Protein AF-0000000074030254 (afdb_homodimer)

Radius of gyration: 31.2 Å; Cα contacts (8 Å, |Δi|>4): 3007; chains: 2; bounding box: 67×91×75 Å

Secondary structure (DSSP, 8-state):
-----BS-HHHHHHHHT--S--HHHHHHHT-S--HHHHHT-EE-SSTT--EE--SSS-B-TT--BHHHHHHHHHHHHHHHHHHHHHHHHHHHHHHHHHHHHTT---S-HHHHHHHHHHTT---S-HHHHHHHHHHHHHHHHTS-TTS--HHHHHHS-HHHHHHHHHTT---SSHHHHHHHHHHHTSTTS---HHHHHHHHHHHHHHIIIIIIIIHHHHHHHHH-----EEEEESGGG--TTSEEEEEESS-GGGGHHHHHHTTSHHHHHHHHHHT-S-EEEEEEHHHHHHHHHTGGG-TTTEEEEEE-TTTHHHHHHTS---EEEE-SS---TTHHHHHHHTT-EEEESSGGG--TTSEE----GGGHHHHHHHHHHHHHHHHHHHTTTS-----TTSSEEEEEE---HHHHHHHTTSSSHHHHHHHHHTSS-EEEEEEE---SSSSSBTHHHHHHHHHHHHTTEEEEEEEHHHHHHHHTTTTSGGGGGGS-HHHHHHHHHHT--SEEE--SGGGHHHHHHHHHHHHHHHTS-GGGSSEEEE-TT--SHHHHHHHHHHHHTT-EEEESS--S-TT-HHHHHIIIIIHHHHTS-EEEE--SHHHHHHHHHHHHHHHHHHTT--/-----BS-HHHHHHHHT-SS--HHHHHHHT-S--HHHHHT-EE-SSTT--EE--SSS-B-TT--BHHHHHHHHHHHHHHHHHHHHHHHHHHHHHHHHHHHHTT---S-HHHHHHHHHHTT---S-HHHHHHHHHHHHHHHHTS-TTS--HHHHHHS-HHHHHHHHHTT---SSHHHHHHHHHHHTSTTS---HHHHHHHHHHHHHHIIIIIIIIHHHHHHHHH-----EEEEESGGG--TTSEEEEEESS-GGGGHHHHHHTTSHHHHHHHHHTT-S-EEEEEEHHHHHHHHHTGGG-TTTEEEEEE-TTTHHHHHHTS---EEEE-SS---TTHHHHHHHTT-EEEESSGGG--TTSEE----GGGHHHHHHHHHHHHHHHHHHHTTTS-----TTSSEEEEEE---HHHHHHHTTSSSHHHHHHHHHTSS-EEEEEEE---SSSSSBTHHHHHHHHHHHHTTEEEEEEEHHHHHHHHTTTTSGGGGGGS-HHHHHHHHHHT--SEEE--SGGGHHHHHHHHHHHHHHHTS-GGGSSEEEE-TT--SHHHHHHHHHHHHTT-EEEESS--S-TT-HHHHHIIIIIHHHHTS-EEEE--SHHHHHHHHHHHHHHHHHHTT--

Solvent-accessible surface area (backbone atoms only — not comparable to full-atom values): 57915 Å² total; per-residue (Å²): 125,69,63,51,51,42,58,44,56,67,59,38,54,52,54,61,72,48,91,72,82,44,47,48,35,32,42,66,63,40,63,76,56,49,66,46,54,48,20,18,26,52,43,73,58,36,57,67,39,25,29,63,54,39,92,89,20,55,40,34,46,54,35,42,34,33,42,28,42,15,28,32,53,44,31,46,38,24,31,34,11,24,38,44,31,43,52,49,26,52,53,49,29,52,46,41,24,49,34,19,74,68,63,49,79,66,60,16,57,67,55,46,49,53,48,22,56,64,70,68,53,87,65,85,49,69,38,57,38,36,29,51,48,19,48,54,53,52,53,34,38,57,27,52,46,88,42,64,36,66,62,54,72,62,69,46,56,65,69,58,47,54,51,33,56,76,68,68,34,67,47,20,0,48,56,36,49,38,48,46,42,40,32,18,50,35,60,33,17,37,40,27,36,65,64,36,51,45,50,33,32,17,43,2,49,44,23,39,56,42,23,12,31,42,34,51,50,55,42,20,20,58,65,30,61,49,45,69,42,71,39,44,28,16,50,37,37,66,54,78,58,32,45,25,34,33,38,30,10,70,56,61,77,81,46,49,61,39,58,57,54,47,66,36,69,69,40,33,50,53,25,43,73,69,72,23,72,20,48,30,38,37,16,21,25,32,28,10,30,46,49,48,18,27,29,81,76,37,63,85,30,50,44,29,34,44,32,26,56,79,38,49,48,58,55,52,67,18,45,49,48,19,22,39,42,33,50,28,42,53,43,41,49,42,37,54,66,53,29,59,75,59,56,30,54,37,38,17,34,28,77,44,24,31,39,68,82,33,47,76,51,77,70,46,74,93,44,39,66,61,51,33,52,50,52,50,50,51,28,52,52,27,38,68,66,29,62,86,74,46,72,73,58,70,54,69,82,37,47,41,66,58,29,48,34,5,38,40,52,64,44,47,26,48,73,50,68,67,36,64,59,60,61,52,50,34,35,53,72,52,37,25,55,30,43,34,38,46,30,29,37,53,30,60,66,54,82,9,37,39,29,43,48,48,51,25,50,49,49,34,22,38,64,14,23,40,32,40,20,15,8,32,32,30,43,49,37,40,47,66,40,40,18,15,45,76,33,18,77,58,30,16,73,49,31,21,53,54,16,60,75,68,64,34,30,47,32,41,33,41,23,13,54,47,31,48,22,38,54,50,50,41,47,49,53,52,19,55,74,68,72,53,53,57,57,55,44,31,52,40,37,29,30,41,28,41,27,39,26,46,48,46,14,52,48,26,23,42,31,54,58,4,30,41,35,34,24,38,61,79,82,27,36,73,50,10,65,63,57,41,42,40,44,48,65,49,28,41,78,75,48,41,7,28,47,40,82,43,76,42,42,66,62,40,33,50,54,51,49,51,51,21,52,51,24,32,41,74,71,66,56,96,126,69,63,52,52,41,59,43,56,67,58,39,54,52,54,61,70,47,91,70,83,42,45,49,34,32,43,66,62,42,63,75,57,50,65,47,54,49,20,18,25,50,43,74,56,36,58,65,39,24,28,64,53,38,93,89,21,54,40,32,47,53,37,41,34,34,43,27,41,14,28,33,54,44,31,46,38,22,30,35,11,24,39,44,30,42,52,49,26,52,53,49,30,52,46,41,25,48,35,19,75,68,62,49,79,67,60,17,58,67,56,47,51,52,49,22,57,63,70,69,51,89,65,85,49,69,38,58,38,36,30,51,49,19,48,52,53,52,54,35,37,58,28,52,47,88,42,63,35,65,62,53,72,63,70,46,57,65,68,57,47,53,50,33,55,74,66,67,34,67,46,19,0,50,57,36,48,37,48,45,44,40,33,18,50,36,60,32,17,38,40,28,38,65,64,36,50,46,50,31,31,18,44,2,50,44,23,39,56,43,22,11,32,44,32,50,51,53,42,19,20,58,65,29,61,48,44,70,42,71,39,45,29,17,51,38,38,66,56,76,58,32,45,24,34,33,38,32,11,69,56,60,76,78,48,49,61,39,58,56,55,48,67,36,69,69,40,34,50,53,25,42,75,70,71,22,73,19,49,29,38,37,16,22,26,32,28,9,29,46,48,47,19,28,29,83,79,38,63,85,30,49,44,31,34,42,32,25,57,80,37,49,47,58,55,52,68,18,45,49,47,20,23,38,42,32,52,28,43,52,43,41,50,43,38,53,65,52,29,58,75,59,56,30,52,39,39,16,32,30,79,45,24,32,40,68,81,33,48,77,50,78,70,46,76,92,45,37,67,62,51,34,52,50,51,51,51,50,29,52,52,28,40,67,68,29,62,86,76,46,70,72,59,67,54,69,82,38,46,41,65,56,28,46,34,5,38,40,52,62,43,47,26,48,74,51,70,69,37,64,58,60,61,51,48,34,35,54,72,53,38,25,55,31,42,33,38,46,29,31,37,52,31,60,68,54,80,8,35,39,28,42,47,48,50,25,50,48,49,32,23,39,64,15,24,39,33,40,22,14,8,29,32,31,45,49,37,40,45,64,40,43,18,16,44,76,32,18,77,57,31,15,74,49,30,22,53,53,16,62,74,70,65,34,29,46,32,41,33,40,21,14,54,47,29,48,23,40,53,50,50,42,49,48,51,53,18,55,75,68,72,53,54,56,57,56,44,31,52,39,37,30,29,43,29,42,26,39,26,46,46,47,12,52,47,25,22,43,31,55,58,5,30,41,35,34,24,38,61,80,83,27,37,73,51,9,67,64,57,41,43,38,44,47,66,48,28,40,79,74,47,42,6,28,46,39,83,42,76,43,42,66,61,40,34,50,55,51,48,52,51,21,52,53,24,32,40,74,72,65,56,96

Structure (mmCIF, N/CA/C/O backbone):
data_AF-0000000074030254-model_v1
#
loop_
_entity.id
_entity.type
_entity.pdbx_description
1 polymer 'Carbon monoxide dehydrogenase'
#
loop_
_atom_site.group_PDB
_atom_site.id
_atom_site.type_symbol
_atom_site.label_atom_id
_atom_site.label_alt_id
_atom_site.label_comp_id
_atom_site.label_asym_id
_atom_site.label_entity_id
_atom_site.label_seq_id
_atom_site.pdbx_PDB_ins_code
_atom_site.Cartn_x
_atom_site.Cartn_y
_atom_site.Cartn_z
_atom_site.occupancy
_atom_site.B_iso_or_equiv
_atom_site.auth_seq_id
_atom_site.auth_comp_id
_atom_site.auth_asym_id
_atom_site.auth_atom_id
_atom_site.pdbx_PDB_model_num
ATOM 1 N N . MET A 1 1 ? -7.43 9.273 36.906 1 82.69 1 MET A N 1
ATOM 2 C CA . MET A 1 1 ? -6.84 8.57 35.781 1 82.69 1 MET A CA 1
ATOM 3 C C . MET A 1 1 ? -5.473 9.156 35.438 1 82.69 1 MET A C 1
ATOM 5 O O . MET A 1 1 ? -5.242 10.352 35.594 1 82.69 1 MET A O 1
ATOM 9 N N . TYR A 1 2 ? -4.465 8.359 35.125 1 93.12 2 TYR A N 1
ATOM 10 C CA . TYR A 1 2 ? -3.166 8.82 34.625 1 93.12 2 TYR A CA 1
ATOM 11 C C . TYR A 1 2 ? -3.33 9.812 33.5 1 93.12 2 TYR A C 1
ATOM 13 O O . TYR A 1 2 ? -4.219 9.656 32.656 1 93.12 2 TYR A O 1
ATOM 21 N N . VAL A 1 3 ? -2.586 10.906 33.562 1 96.62 3 VAL A N 1
ATOM 22 C CA . VAL A 1 3 ? -2.547 11.859 32.438 1 96.62 3 VAL A CA 1
ATOM 23 C C . VAL A 1 3 ? -1.103 12.086 32 1 96.62 3 VAL A C 1
ATOM 25 O O . VAL A 1 3 ? -0.25 12.445 32.812 1 96.62 3 VAL A O 1
ATOM 28 N N . CYS A 1 4 ? -0.883 11.875 30.75 1 96.12 4 CYS A N 1
ATOM 29 C CA . CYS A 1 4 ? 0.437 12.07 30.156 1 96.12 4 CYS A CA 1
ATOM 30 C C . CYS A 1 4 ? 0.904 13.508 30.328 1 96.12 4 CYS A C 1
ATOM 32 O O . CYS A 1 4 ? 0.095 14.438 30.281 1 96.12 4 CYS A O 1
ATOM 34 N N . LYS A 1 5 ? 2.258 13.641 30.5 1 97.44 5 LYS A N 1
ATOM 35 C CA . LYS A 1 5 ? 2.822 14.984 30.609 1 97.44 5 LYS A CA 1
ATOM 36 C C . LYS A 1 5 ? 2.584 15.781 29.328 1 97.44 5 LYS A C 1
ATOM 38 O O . LYS A 1 5 ? 2.631 15.227 28.219 1 97.44 5 LYS A O 1
ATOM 43 N N . SER A 1 6 ? 2.297 17.047 29.484 1 98 6 SER A N 1
ATOM 44 C CA . SER A 1 6 ? 2.146 17.953 28.359 1 98 6 SER A CA 1
ATOM 45 C C . SER A 1 6 ? 2.994 19.219 28.547 1 98 6 SER A C 1
ATOM 47 O O . SER A 1 6 ? 3.215 19.656 29.672 1 98 6 SER A O 1
ATOM 49 N N . ALA A 1 7 ? 3.547 19.766 27.438 1 97.81 7 ALA A N 1
ATOM 50 C CA . ALA A 1 7 ? 4.211 21.062 27.5 1 97.81 7 ALA A CA 1
ATOM 51 C C . ALA A 1 7 ? 3.225 22.156 27.875 1 97.81 7 ALA A C 1
ATOM 53 O O . ALA A 1 7 ? 3.607 23.172 28.469 1 97.81 7 ALA A O 1
ATOM 54 N N . ASP A 1 8 ? 1.99 22 27.453 1 97.75 8 ASP A N 1
ATOM 55 C CA . ASP A 1 8 ? 0.891 22.906 27.812 1 97.75 8 ASP A CA 1
ATOM 56 C C . ASP A 1 8 ? 0.303 22.531 29.172 1 97.75 8 ASP A C 1
ATOM 58 O O . ASP A 1 8 ? -0.642 21.75 29.25 1 97.75 8 ASP A O 1
ATOM 62 N N . LYS A 1 9 ? 0.779 23.188 30.219 1 97.5 9 LYS A N 1
ATOM 63 C CA . LYS A 1 9 ? 0.456 22.797 31.578 1 97.5 9 LYS A CA 1
ATOM 64 C C . LYS A 1 9 ? -1.008 23.094 31.906 1 97.5 9 LYS A C 1
ATOM 66 O O . LYS A 1 9 ? -1.633 22.359 32.688 1 97.5 9 LYS A O 1
ATOM 71 N N . ARG A 1 10 ? -1.557 24.141 31.359 1 97.19 10 ARG A N 1
ATOM 72 C CA . ARG A 1 10 ? -2.969 24.438 31.578 1 97.19 10 ARG A CA 1
ATOM 73 C C . ARG A 1 10 ? -3.859 23.375 30.953 1 97.19 10 ARG A C 1
ATOM 75 O O . ARG A 1 10 ? -4.875 22.984 31.531 1 97.19 10 ARG A O 1
ATOM 82 N N . LEU A 1 11 ? -3.52 22.938 29.766 1 97.31 11 LEU A N 1
ATOM 83 C CA . LEU A 1 11 ? -4.227 21.844 29.109 1 97.31 11 LEU A CA 1
ATOM 84 C C . LEU A 1 11 ? -4.125 20.562 29.938 1 97.31 11 LEU A C 1
ATOM 86 O O . LEU A 1 11 ? -5.113 19.859 30.125 1 97.31 11 LEU A O 1
ATOM 90 N N . GLU A 1 12 ? -2.893 20.281 30.391 1 97.69 12 GLU A N 1
ATOM 91 C CA . GLU A 1 12 ? -2.641 19.094 31.203 1 97.69 12 GLU A CA 1
ATOM 92 C C . GLU A 1 12 ? -3.561 19.062 32.406 1 97.69 12 GLU A C 1
ATOM 94 O O . GLU A 1 12 ? -4.199 18.031 32.688 1 97.69 12 GLU A O 1
ATOM 99 N N . SER A 1 13 ? -3.662 20.203 33.125 1 97.56 13 SER A N 1
ATOM 100 C CA . SER A 1 13 ? -4.496 20.281 34.344 1 97.56 13 SER A CA 1
ATOM 101 C C . SER A 1 13 ? -5.977 20.156 34 1 97.56 13 SER A C 1
ATOM 103 O O . SER A 1 13 ? -6.75 19.562 34.75 1 97.56 13 SER A O 1
ATOM 105 N N . TYR A 1 14 ? -6.336 20.75 32.906 1 97.44 14 TYR A N 1
ATOM 106 C CA . TYR A 1 14 ? -7.723 20.672 32.469 1 97.44 14 TYR A CA 1
ATOM 107 C C . TYR A 1 14 ? -8.125 19.234 32.188 1 97.44 14 TYR A C 1
ATOM 109 O O . TYR A 1 14 ? -9.18 18.766 32.625 1 97.44 14 TYR A O 1
ATOM 117 N N . ILE A 1 15 ? -7.309 18.5 31.469 1 97.25 15 ILE A N 1
ATOM 118 C CA . ILE A 1 15 ? -7.586 17.109 31.125 1 97.25 15 ILE A CA 1
ATOM 119 C C . ILE A 1 15 ? -7.648 16.266 32.406 1 97.25 15 ILE A C 1
ATOM 121 O O . ILE A 1 15 ? -8.5 15.391 32.531 1 97.25 15 ILE A O 1
ATOM 125 N N . ALA A 1 16 ? -6.715 16.547 33.312 1 96.81 16 ALA A N 1
ATOM 126 C CA . ALA A 1 16 ? -6.652 15.805 34.562 1 96.81 16 ALA A CA 1
ATOM 127 C C . ALA A 1 16 ? -7.938 15.969 35.375 1 96.81 16 ALA A C 1
ATOM 129 O O . ALA A 1 16 ? -8.312 15.086 36.125 1 96.81 16 ALA A O 1
ATOM 130 N N . GLY A 1 17 ? -8.609 17.078 35.156 1 95.75 17 GLY A N 1
ATOM 131 C CA . GLY A 1 17 ? -9.828 17.359 35.906 1 95.75 17 GLY A CA 1
ATOM 132 C C . GLY A 1 17 ? -11.07 16.781 35.25 1 95.75 17 GLY A C 1
ATOM 133 O O . GLY A 1 17 ? -12.164 16.844 35.812 1 95.75 17 GLY A O 1
ATOM 134 N N . LYS A 1 18 ? -10.969 16.234 34.125 1 94.12 18 LYS A N 1
ATOM 135 C CA . LYS A 1 18 ? -12.102 15.695 33.375 1 94.12 18 LYS A CA 1
ATOM 136 C C . LYS A 1 18 ? -12.258 14.195 33.625 1 94.12 18 LYS A C 1
ATOM 138 O O . LYS A 1 18 ? -11.289 13.523 34 1 94.12 18 LYS A O 1
ATOM 143 N N . GLU A 1 19 ? -13.422 13.656 33.438 1 91.56 19 GLU A N 1
ATOM 144 C CA . GLU A 1 19 ? -13.711 12.234 33.625 1 91.56 19 GLU A CA 1
ATOM 145 C C . GLU A 1 19 ? -13.656 11.492 32.281 1 91.56 19 GLU A C 1
ATOM 147 O O . GLU A 1 19 ? -13.695 10.258 32.25 1 91.56 19 GLU A O 1
ATOM 152 N N . VAL A 1 20 ? -13.438 12.195 31.219 1 94.62 20 VAL A N 1
ATOM 153 C CA . VAL A 1 20 ? -13.414 11.625 29.875 1 94.62 20 VAL A CA 1
ATOM 154 C C . VAL A 1 20 ? -12.039 11.031 29.578 1 94.62 20 VAL A C 1
ATOM 156 O O . VAL A 1 20 ? -11.016 11.656 29.859 1 94.62 20 VAL A O 1
ATOM 159 N N . GLU A 1 21 ? -11.984 9.773 29.094 1 95.88 21 GLU A N 1
ATOM 160 C CA . GLU A 1 21 ? -10.727 9.148 28.688 1 95.88 21 GLU A CA 1
ATOM 161 C C . GLU A 1 21 ? -10.234 9.688 27.344 1 95.88 21 GLU A C 1
ATOM 163 O O . GLU A 1 21 ? -10.992 9.711 26.375 1 95.88 21 GLU A O 1
ATOM 168 N N . THR A 1 22 ? -9.078 10.141 27.312 1 97 22 THR A N 1
ATOM 169 C CA . THR A 1 22 ? -8.438 10.633 26.094 1 97 22 THR A CA 1
ATOM 170 C C . THR A 1 22 ? -7.137 9.883 25.828 1 97 22 THR A C 1
ATOM 172 O O . THR A 1 22 ? -6.781 8.961 26.562 1 97 22 THR A O 1
ATOM 175 N N . SER A 1 23 ? -6.445 10.227 24.734 1 97.19 23 SER A N 1
ATOM 176 C CA . SER A 1 23 ? -5.148 9.641 24.406 1 97.19 23 SER A CA 1
ATOM 177 C C . SER A 1 23 ? -4.148 9.852 25.531 1 97.19 23 SER A C 1
ATOM 179 O O . SER A 1 23 ? -3.268 9.016 25.75 1 97.19 23 SER A O 1
ATOM 181 N N . PHE A 1 24 ? -4.352 10.922 26.281 1 97.75 24 PHE A N 1
ATOM 182 C CA . PHE A 1 24 ? -3.465 11.25 27.391 1 97.75 24 PHE A CA 1
ATOM 183 C C . PHE A 1 24 ? -3.562 10.203 28.5 1 97.75 24 PHE A C 1
ATOM 185 O O . PHE A 1 24 ? -2.65 10.07 29.312 1 97.75 24 PHE A O 1
ATOM 192 N N . ASN A 1 25 ? -4.629 9.516 28.547 1 97.19 25 ASN A N 1
ATOM 193 C CA . ASN A 1 25 ? -4.836 8.438 29.5 1 97.19 25 ASN A CA 1
ATOM 194 C C . ASN A 1 25 ? -4.426 7.086 28.922 1 97.19 25 ASN A C 1
ATOM 196 O O . ASN A 1 25 ? -3.74 6.305 29.578 1 97.19 25 ASN A O 1
ATOM 200 N N . ARG A 1 26 ? -4.801 6.879 27.672 1 96.75 26 ARG A N 1
ATOM 201 C CA . ARG A 1 26 ? -4.648 5.574 27.031 1 96.75 26 ARG A CA 1
ATOM 202 C C . ARG A 1 26 ? -3.176 5.234 26.828 1 96.75 26 ARG A C 1
ATOM 204 O O . ARG A 1 26 ? -2.805 4.062 26.766 1 96.75 26 ARG A O 1
ATOM 211 N N . VAL A 1 27 ? -2.328 6.27 26.719 1 97.31 27 VAL A N 1
ATOM 212 C CA . VAL A 1 27 ? -0.914 6.047 26.453 1 97.31 27 VAL A CA 1
ATOM 213 C C . VAL A 1 27 ? -0.296 5.203 27.562 1 97.31 27 VAL A C 1
ATOM 215 O O . VAL A 1 27 ? 0.585 4.379 27.312 1 97.31 27 VAL A O 1
ATOM 218 N N . ASP A 1 28 ? -0.801 5.316 28.766 1 96.31 28 ASP A N 1
ATOM 219 C CA . ASP A 1 28 ? -0.282 4.543 29.891 1 96.31 28 ASP A CA 1
ATOM 220 C C . ASP A 1 28 ? -0.665 3.072 29.766 1 96.31 28 ASP A C 1
ATOM 222 O O . ASP A 1 28 ? 0.104 2.191 30.156 1 96.31 28 ASP A O 1
ATOM 226 N N . HIS A 1 29 ? -1.818 2.846 29.234 1 95.19 29 HIS A N 1
ATOM 227 C CA . HIS A 1 29 ? -2.277 1.475 29.047 1 95.19 29 HIS A CA 1
ATOM 228 C C . HIS A 1 29 ? -1.462 0.765 27.969 1 95.19 29 HIS A C 1
ATOM 230 O O . HIS A 1 29 ? -1.452 -0.466 27.906 1 95.19 29 HIS A O 1
ATOM 236 N N . GLN A 1 30 ? -0.778 1.554 27.156 1 95.94 30 GLN A N 1
ATOM 237 C CA . GLN A 1 30 ? 0.024 1.008 26.062 1 95.94 30 GLN A CA 1
ATOM 238 C C . GLN A 1 30 ? 1.513 1.236 26.312 1 95.94 30 GLN A C 1
ATOM 240 O O . GLN A 1 30 ? 2.295 1.34 25.359 1 95.94 30 GLN A O 1
ATOM 245 N N . LYS A 1 31 ? 1.909 1.312 27.516 1 93.69 31 LYS A N 1
ATOM 246 C CA . LYS A 1 31 ? 3.289 1.642 27.859 1 93.69 31 LYS A CA 1
ATOM 247 C C . LYS A 1 31 ? 4.227 0.479 27.547 1 93.69 31 LYS A C 1
ATOM 249 O O . LYS A 1 31 ? 5.414 0.685 27.281 1 93.69 31 LYS A O 1
ATOM 254 N N . ILE A 1 32 ? 3.717 -0.766 27.594 1 92.12 32 ILE A N 1
ATOM 255 C CA . ILE A 1 32 ? 4.531 -1.93 27.266 1 92.12 32 ILE A CA 1
ATOM 256 C C . ILE A 1 32 ? 4.551 -2.137 25.75 1 92.12 32 ILE A C 1
ATOM 258 O O . ILE A 1 32 ? 3.529 -2.488 25.156 1 92.12 32 ILE A O 1
ATOM 262 N N . LYS A 1 33 ? 5.719 -1.877 25.203 1 92.38 33 LYS A N 1
ATOM 263 C CA . LYS A 1 33 ? 5.848 -1.949 23.75 1 92.38 33 LYS A CA 1
ATOM 264 C C . LYS A 1 33 ? 6.551 -3.234 23.328 1 92.38 33 LYS A C 1
ATOM 266 O O . LYS A 1 33 ? 7.434 -3.729 24.031 1 92.38 33 LYS A O 1
ATOM 271 N N . CYS A 1 34 ? 6.133 -3.723 22.203 1 91 34 CYS A N 1
ATOM 272 C CA . CYS A 1 34 ? 6.812 -4.863 21.594 1 91 34 CYS A CA 1
ATOM 273 C C . CYS A 1 34 ? 8.203 -4.473 21.109 1 91 34 CYS A C 1
ATOM 275 O O . CYS A 1 34 ? 8.336 -3.598 20.25 1 91 34 CYS A O 1
ATOM 277 N N . GLY A 1 35 ? 9.188 -5.168 21.562 1 92.38 35 GLY A N 1
ATOM 278 C CA . GLY A 1 35 ? 10.547 -4.844 21.172 1 92.38 35 GLY A CA 1
ATOM 279 C C . GLY A 1 35 ? 10.82 -5.086 19.703 1 92.38 35 GLY A C 1
ATOM 280 O O . GLY A 1 35 ? 11.539 -4.309 19.062 1 92.38 35 GLY A O 1
ATOM 281 N N . PHE A 1 36 ? 10.289 -6.172 19.078 1 93.75 36 PHE A N 1
ATOM 282 C CA . PHE A 1 36 ? 10.484 -6.484 17.672 1 93.75 36 PHE A CA 1
ATOM 283 C C . PHE A 1 36 ? 9.836 -5.43 16.781 1 93.75 36 PHE A C 1
ATOM 285 O O . PHE A 1 36 ? 10.398 -5.039 15.766 1 93.75 36 PHE A O 1
ATOM 292 N N . GLY A 1 37 ? 8.633 -5.031 17.266 1 94.06 37 GLY A N 1
ATOM 293 C CA . GLY A 1 37 ? 7.969 -3.959 16.547 1 94.06 37 GLY A CA 1
ATOM 294 C C . GLY A 1 37 ? 8.727 -2.648 16.578 1 94.06 37 GLY A C 1
ATOM 295 O O . GLY A 1 37 ? 8.82 -1.939 15.578 1 94.06 37 GLY A O 1
ATOM 296 N N . GLN A 1 38 ? 9.297 -2.33 17.719 1 95.56 38 GLN A N 1
ATOM 297 C CA . GLN A 1 38 ? 10.047 -1.091 17.906 1 95.56 38 GLN A CA 1
ATOM 298 C C . GLN A 1 38 ? 11.297 -1.078 17.031 1 95.56 38 GLN A C 1
ATOM 300 O O . GLN A 1 38 ? 11.695 -0.029 16.516 1 95.56 38 GLN A O 1
ATOM 305 N N . GLN A 1 39 ? 11.812 -2.293 16.844 1 96.5 39 GLN A N 1
ATOM 306 C CA . GLN A 1 39 ? 13.047 -2.408 16.078 1 96.5 39 GLN A CA 1
ATOM 307 C C . GLN A 1 39 ? 12.75 -2.6 14.594 1 96.5 39 GLN A C 1
ATOM 309 O O . GLN A 1 39 ? 13.648 -2.492 13.758 1 96.5 39 GLN A O 1
ATOM 314 N N . GLY A 1 40 ? 11.562 -2.902 14.227 1 95.81 40 GLY A N 1
ATOM 315 C CA . GLY A 1 40 ? 11.156 -3.068 12.836 1 95.81 40 GLY A CA 1
ATOM 316 C C . GLY A 1 40 ? 11.516 -4.43 12.273 1 95.81 40 GLY A C 1
ATOM 317 O O . GLY A 1 40 ? 11.523 -4.617 11.055 1 95.81 40 GLY A O 1
ATOM 318 N N . VAL A 1 41 ? 11.742 -5.477 13.102 1 96.44 41 VAL A N 1
ATOM 319 C CA . VAL A 1 41 ? 12.281 -6.742 12.602 1 96.44 41 VAL A CA 1
ATOM 320 C C . VAL A 1 41 ? 11.195 -7.816 12.656 1 96.44 41 VAL A C 1
ATOM 322 O O . VAL A 1 41 ? 11.492 -9.008 12.578 1 96.44 41 VAL A O 1
ATOM 325 N N . CYS A 1 42 ? 9.969 -7.477 12.836 1 94.75 42 CYS A N 1
ATOM 326 C CA . CYS A 1 42 ? 8.867 -8.43 12.781 1 94.75 42 CYS A CA 1
ATOM 327 C C . CYS A 1 42 ? 8.195 -8.414 11.414 1 94.75 42 CYS A C 1
ATOM 329 O O . CYS A 1 42 ? 8.078 -7.363 10.789 1 94.75 42 CYS A O 1
ATOM 331 N N . CYS A 1 43 ? 7.773 -9.562 10.938 1 95.75 43 CYS A N 1
ATOM 332 C CA . CYS A 1 43 ? 7.191 -9.703 9.602 1 95.75 43 CYS A CA 1
ATOM 333 C C . CYS A 1 43 ? 5.93 -10.555 9.648 1 95.75 43 CYS A C 1
ATOM 335 O O . CYS A 1 43 ? 5.965 -11.695 10.117 1 95.75 43 CYS A O 1
ATOM 337 N N . ARG A 1 44 ? 4.812 -10.008 9.203 1 94.44 44 ARG A N 1
ATOM 338 C CA . ARG A 1 44 ? 3.541 -10.719 9.156 1 94.44 44 ARG A CA 1
ATOM 339 C C . ARG A 1 44 ? 2.961 -10.719 7.746 1 94.44 44 ARG A C 1
ATOM 341 O O . ARG A 1 44 ? 1.763 -10.5 7.562 1 94.44 44 ARG A O 1
ATOM 348 N N . LEU A 1 45 ? 3.809 -10.891 6.785 1 95.44 45 LEU A N 1
ATOM 349 C CA . LEU A 1 45 ? 3.379 -10.711 5.402 1 95.44 45 LEU A CA 1
ATOM 350 C C . LEU A 1 45 ? 2.836 -12.016 4.828 1 95.44 45 LEU A C 1
ATOM 352 O O . LEU A 1 45 ? 2.186 -12.016 3.779 1 95.44 45 LEU A O 1
ATOM 356 N N . CYS A 1 46 ? 3.082 -13.109 5.555 1 96.44 46 CYS A N 1
ATOM 357 C CA . CYS A 1 46 ? 2.668 -14.391 4.988 1 96.44 46 CYS A CA 1
ATOM 358 C C . CYS A 1 46 ? 2.227 -15.352 6.082 1 96.44 46 CYS A C 1
ATOM 360 O O . CYS A 1 46 ? 2.393 -15.07 7.27 1 96.44 46 CYS A O 1
ATOM 362 N N . ALA A 1 47 ? 1.751 -16.516 5.672 1 96.19 47 ALA A N 1
ATOM 363 C CA . ALA A 1 47 ? 1.123 -17.469 6.582 1 96.19 47 ALA A CA 1
ATOM 364 C C . ALA A 1 47 ? 2.172 -18.219 7.391 1 96.19 47 ALA A C 1
ATOM 366 O O . ALA A 1 47 ? 1.847 -18.875 8.391 1 96.19 47 ALA A O 1
ATOM 367 N N . ASN A 1 48 ? 3.43 -18.156 7.008 1 96.38 48 ASN A N 1
ATOM 368 C CA . ASN A 1 48 ? 4.484 -18.766 7.809 1 96.38 48 ASN A CA 1
ATOM 369 C C . ASN A 1 48 ? 4.805 -17.938 9.047 1 96.38 48 ASN A C 1
ATOM 371 O O . ASN A 1 48 ? 5.465 -18.422 9.969 1 96.38 48 ASN A O 1
ATOM 375 N N . GLY A 1 49 ? 4.355 -16.719 9 1 93.38 49 GLY A N 1
ATOM 376 C CA . GLY A 1 49 ? 4.66 -15.828 10.102 1 93.38 49 GLY A CA 1
ATOM 377 C C . GLY A 1 49 ? 3.607 -15.852 11.195 1 93.38 49 GLY A C 1
ATOM 378 O O . GLY A 1 49 ? 2.723 -16.703 11.195 1 93.38 49 GLY A O 1
ATOM 379 N N . PRO A 1 50 ? 3.779 -14.883 12.047 1 95 50 PRO A N 1
ATOM 380 C CA . PRO A 1 50 ? 4.77 -13.805 12.07 1 95 50 PRO A CA 1
ATOM 381 C C . PRO A 1 50 ? 6.176 -14.305 12.406 1 95 50 PRO A C 1
ATOM 383 O O . PRO A 1 50 ? 6.348 -15.125 13.312 1 95 50 PRO A O 1
ATOM 386 N N . CYS A 1 51 ? 7.102 -13.789 11.648 1 95.69 51 CYS A N 1
ATOM 387 C CA . CYS A 1 51 ? 8.508 -14.078 11.922 1 95.69 51 CYS A CA 1
ATOM 388 C C . CYS A 1 51 ? 9.141 -12.953 12.734 1 95.69 51 CYS A C 1
ATOM 390 O O . CYS A 1 51 ? 8.781 -11.789 12.578 1 95.69 51 CYS A O 1
ATOM 392 N N . ARG A 1 52 ? 10 -13.266 13.688 1 92.12 52 ARG A N 1
ATOM 393 C CA . ARG A 1 52 ? 10.812 -12.352 14.477 1 92.12 52 ARG A CA 1
ATOM 394 C C . ARG A 1 52 ? 12.297 -12.672 14.352 1 92.12 52 ARG A C 1
ATOM 396 O O . ARG A 1 52 ? 12.719 -13.789 14.672 1 92.12 52 ARG A O 1
ATOM 403 N N . ILE A 1 53 ? 12.992 -11.742 13.992 1 95.5 53 ILE A N 1
ATOM 404 C CA . ILE A 1 53 ? 14.414 -11.969 13.766 1 95.5 53 ILE A CA 1
ATOM 405 C C . ILE A 1 53 ? 15.188 -11.727 15.055 1 95.5 53 ILE A C 1
ATOM 407 O O . ILE A 1 53 ? 15.094 -10.656 15.656 1 95.5 53 ILE A O 1
ATOM 411 N N . THR A 1 54 ? 15.891 -12.688 15.5 1 93.81 54 THR A N 1
ATOM 412 C CA . THR A 1 54 ? 16.75 -12.648 16.672 1 93.81 54 THR A CA 1
ATOM 413 C C . THR A 1 54 ? 18.141 -13.172 16.344 1 93.81 54 THR A C 1
ATOM 415 O O . THR A 1 54 ? 18.359 -13.727 15.266 1 93.81 54 THR A O 1
ATOM 418 N N . PRO A 1 55 ? 19.109 -12.977 17.203 1 91.94 55 PRO A N 1
ATOM 419 C CA . PRO A 1 55 ? 20.422 -13.562 16.953 1 91.94 55 PRO A CA 1
ATOM 420 C C . PRO A 1 55 ? 20.375 -15.078 16.781 1 91.94 55 PRO A C 1
ATOM 422 O O . PRO A 1 55 ? 21.141 -15.648 16 1 91.94 55 PRO A O 1
ATOM 425 N N . LYS A 1 56 ? 19.422 -15.742 17.406 1 92.56 56 LYS A N 1
ATOM 426 C CA . LYS A 1 56 ? 19.281 -17.188 17.328 1 92.56 56 LYS A CA 1
ATOM 427 C C . LYS A 1 56 ? 18.516 -17.594 16.062 1 92.56 56 LYS A C 1
ATOM 429 O O . LYS A 1 56 ? 18.641 -18.734 15.586 1 92.56 56 LYS A O 1
ATOM 434 N N . SER A 1 57 ? 17.672 -16.781 15.578 1 94.62 57 SER A N 1
ATOM 435 C CA . SER A 1 57 ? 16.906 -16.938 14.344 1 94.62 57 SER A CA 1
ATOM 436 C C . SER A 1 57 ? 17.078 -15.734 13.422 1 94.62 57 SER A C 1
ATOM 438 O O . SER A 1 57 ? 16.156 -14.938 13.258 1 94.62 57 SER A O 1
ATOM 440 N N . PRO A 1 58 ? 18.219 -15.695 12.789 1 95.25 58 PRO A N 1
ATOM 441 C CA . PRO A 1 58 ? 18.609 -14.453 12.109 1 95.25 58 PRO A CA 1
ATOM 442 C C . PRO A 1 58 ? 17.891 -14.266 10.773 1 95.25 58 PRO A C 1
ATOM 444 O O . PRO A 1 58 ? 18.078 -13.242 10.109 1 95.25 58 PRO A O 1
ATOM 447 N N . LYS A 1 59 ? 17.109 -15.305 10.344 1 96.94 59 LYS A N 1
ATOM 448 C CA . LYS A 1 59 ? 16.375 -15.211 9.094 1 96.94 59 LYS A CA 1
ATOM 449 C C . LYS A 1 59 ? 14.914 -15.633 9.281 1 96.94 59 LYS A C 1
ATOM 451 O O . LYS A 1 59 ? 14.609 -16.453 10.148 1 96.94 59 LYS A O 1
ATOM 456 N N . GLY A 1 60 ? 14.016 -14.984 8.516 1 96.75 60 GLY A N 1
ATOM 457 C CA . GLY A 1 60 ? 12.672 -15.523 8.43 1 96.75 60 GLY A CA 1
ATOM 458 C C . GLY A 1 60 ? 12.617 -16.875 7.738 1 96.75 60 GLY A C 1
ATOM 459 O O . GLY A 1 60 ? 13.625 -17.359 7.219 1 96.75 60 GLY A O 1
ATOM 460 N N . VAL A 1 61 ? 11.453 -17.438 7.676 1 96.94 61 VAL A N 1
ATOM 461 C CA . VAL A 1 61 ? 11.289 -18.75 7.043 1 96.94 61 VAL A CA 1
ATOM 462 C C . VAL A 1 61 ? 11.688 -18.672 5.57 1 96.94 61 VAL A C 1
ATOM 464 O O . VAL A 1 61 ? 12.297 -19.594 5.035 1 96.94 61 VAL A O 1
ATOM 467 N N . CYS A 1 62 ? 11.398 -17.531 4.938 1 96.69 62 CYS A N 1
ATOM 468 C CA . CYS A 1 62 ? 11.656 -17.344 3.518 1 96.69 62 CYS A CA 1
ATOM 469 C C . CYS A 1 62 ? 13.125 -17 3.273 1 96.69 62 CYS A C 1
ATOM 471 O O . CYS A 1 62 ? 13.562 -16.922 2.125 1 96.69 62 CYS A O 1
ATOM 473 N N . GLY A 1 63 ? 13.844 -16.641 4.309 1 96.94 63 GLY A N 1
ATOM 474 C CA . GLY A 1 63 ? 15.25 -16.312 4.172 1 96.94 63 GLY A CA 1
ATOM 475 C C . GLY A 1 63 ? 15.523 -14.828 4.324 1 96.94 63 GLY A C 1
ATOM 476 O O . GLY A 1 63 ? 16.688 -14.398 4.328 1 96.94 63 GLY A O 1
ATOM 477 N N . ALA A 1 64 ? 14.516 -14.016 4.516 1 97.06 64 ALA A N 1
ATOM 478 C CA . ALA A 1 64 ? 14.703 -12.57 4.68 1 97.06 64 ALA A CA 1
ATOM 479 C C . ALA A 1 64 ? 15.477 -12.266 5.961 1 97.06 64 ALA A C 1
ATOM 481 O O . ALA A 1 64 ? 15.219 -12.867 7.008 1 97.06 64 ALA A O 1
ATOM 482 N N . THR A 1 65 ? 16.406 -11.398 5.875 1 97.12 65 THR A N 1
ATOM 483 C CA . THR A 1 65 ? 17.188 -10.961 7.023 1 97.12 65 THR A CA 1
ATOM 484 C C . THR A 1 65 ? 16.547 -9.75 7.691 1 97.12 65 THR A C 1
ATOM 486 O O . THR A 1 65 ? 15.539 -9.227 7.199 1 97.12 65 THR A O 1
ATOM 489 N N . ALA A 1 66 ? 17.156 -9.383 8.828 1 97.94 66 ALA A N 1
ATOM 490 C CA . ALA A 1 66 ? 16.719 -8.172 9.5 1 97.94 66 ALA A CA 1
ATOM 491 C C . ALA A 1 66 ? 16.766 -6.969 8.562 1 97.94 66 ALA A C 1
ATOM 493 O O . ALA A 1 66 ? 15.867 -6.125 8.578 1 97.94 66 ALA A O 1
ATOM 494 N N . ASP A 1 67 ? 17.797 -6.898 7.695 1 98.19 67 ASP A N 1
ATOM 495 C CA . ASP A 1 67 ? 17.969 -5.781 6.766 1 98.19 67 ASP A CA 1
ATOM 496 C C . ASP A 1 67 ? 16.797 -5.707 5.781 1 98.19 67 ASP A C 1
ATOM 498 O O . ASP A 1 67 ? 16.25 -4.629 5.547 1 98.19 67 ASP A O 1
ATOM 502 N N . THR A 1 68 ? 16.453 -6.883 5.234 1 97.94 68 THR A N 1
ATOM 503 C CA . THR A 1 68 ? 15.367 -6.953 4.266 1 97.94 68 THR A CA 1
ATOM 504 C C . THR A 1 68 ? 14.039 -6.582 4.922 1 97.94 68 THR A C 1
ATOM 506 O O . THR A 1 68 ? 13.281 -5.77 4.383 1 97.94 68 THR A O 1
ATOM 509 N N . ILE A 1 69 ? 13.789 -7.121 6.094 1 98.06 69 ILE A N 1
ATOM 510 C CA . ILE A 1 69 ? 12.508 -6.949 6.77 1 98.06 69 ILE A CA 1
ATOM 511 C C . ILE A 1 69 ? 12.344 -5.492 7.199 1 98.06 69 ILE A C 1
ATOM 513 O O . ILE A 1 69 ? 11.289 -4.895 6.992 1 98.06 69 ILE A O 1
ATOM 517 N N . VAL A 1 70 ? 13.375 -4.879 7.746 1 98.44 70 VAL A N 1
ATOM 518 C CA . VAL A 1 70 ? 13.328 -3.492 8.195 1 98.44 70 VAL A CA 1
ATOM 519 C C . VAL A 1 70 ? 13.125 -2.564 7.004 1 98.44 70 VAL A C 1
ATOM 521 O O . VAL A 1 70 ? 12.305 -1.644 7.055 1 98.44 70 VAL A O 1
ATOM 524 N N . ALA A 1 71 ? 13.836 -2.803 5.898 1 98.56 71 ALA A N 1
ATOM 525 C CA . ALA A 1 71 ? 13.727 -1.968 4.707 1 98.56 71 ALA A CA 1
ATOM 526 C C . ALA A 1 71 ? 12.328 -2.068 4.098 1 98.56 71 ALA A C 1
ATOM 528 O O . ALA A 1 71 ? 11.766 -1.064 3.656 1 98.56 71 ALA A O 1
ATOM 529 N N . ARG A 1 72 ? 11.766 -3.305 4.09 1 98.19 72 ARG A N 1
ATOM 530 C CA . ARG A 1 72 ? 10.406 -3.496 3.594 1 98.19 72 ARG A CA 1
ATOM 531 C C . ARG A 1 72 ? 9.406 -2.689 4.414 1 98.19 72 ARG A C 1
ATOM 533 O O . ARG A 1 72 ? 8.586 -1.957 3.857 1 98.19 72 ARG A O 1
ATOM 540 N N . ASN A 1 73 ? 9.516 -2.854 5.723 1 97.81 73 ASN A N 1
ATOM 541 C CA . ASN A 1 73 ? 8.602 -2.162 6.625 1 97.81 73 ASN A CA 1
ATOM 542 C C . ASN A 1 73 ? 8.703 -0.647 6.48 1 97.81 73 ASN A C 1
ATOM 544 O O . ASN A 1 73 ? 7.691 0.052 6.465 1 97.81 73 ASN A O 1
ATOM 548 N N . PHE A 1 74 ? 9.93 -0.17 6.348 1 98.56 74 PHE A N 1
ATOM 549 C CA . PHE A 1 74 ? 10.164 1.265 6.246 1 98.56 74 PHE A CA 1
ATOM 550 C C . PHE A 1 74 ? 9.602 1.813 4.938 1 98.56 74 PHE A C 1
ATOM 552 O O . PHE A 1 74 ? 8.906 2.83 4.93 1 98.56 74 PHE A O 1
ATOM 559 N N . LEU A 1 75 ? 9.859 1.146 3.82 1 98.69 75 LEU A N 1
ATOM 560 C CA . LEU A 1 75 ? 9.367 1.589 2.523 1 98.69 75 LEU A CA 1
ATOM 561 C C . LEU A 1 75 ? 7.84 1.58 2.494 1 98.69 75 LEU A C 1
ATOM 563 O O . LEU A 1 75 ? 7.219 2.488 1.937 1 98.69 75 LEU A O 1
ATOM 567 N N . ARG A 1 76 ? 7.199 0.567 3.092 1 97.94 76 ARG A N 1
ATOM 568 C CA . ARG A 1 76 ? 5.742 0.507 3.156 1 97.94 76 ARG A CA 1
ATOM 569 C C . ARG A 1 76 ? 5.18 1.711 3.904 1 97.94 76 ARG A C 1
ATOM 571 O O . ARG A 1 76 ? 4.156 2.275 3.504 1 97.94 76 ARG A O 1
ATOM 578 N N . ALA A 1 77 ? 5.828 2.031 4.973 1 98.19 77 ALA A N 1
ATOM 579 C CA . ALA A 1 77 ? 5.375 3.162 5.773 1 98.19 77 ALA A CA 1
ATOM 580 C C . ALA A 1 77 ? 5.516 4.473 5.004 1 98.19 77 ALA A C 1
ATOM 582 O O . ALA A 1 77 ? 4.594 5.297 4.996 1 98.19 77 ALA A O 1
ATOM 583 N N . VAL A 1 78 ? 6.645 4.652 4.32 1 98.69 78 VAL A N 1
ATOM 584 C CA . VAL A 1 78 ? 6.879 5.867 3.547 1 98.69 78 VAL A CA 1
ATOM 585 C C . VAL A 1 78 ? 5.879 5.945 2.396 1 98.69 78 VAL A C 1
ATOM 587 O O . VAL A 1 78 ? 5.344 7.02 2.105 1 98.69 78 VAL A O 1
ATOM 590 N N . ALA A 1 79 ? 5.629 4.805 1.775 1 98.81 79 ALA A N 1
ATOM 591 C CA . ALA A 1 79 ? 4.676 4.762 0.67 1 98.81 79 ALA A CA 1
ATOM 592 C C . ALA A 1 79 ? 3.277 5.156 1.138 1 98.81 79 ALA A C 1
ATOM 594 O O . ALA A 1 79 ? 2.566 5.887 0.442 1 98.81 79 ALA A O 1
ATOM 595 N N . SER A 1 80 ? 2.9 4.691 2.285 1 98.31 80 SER A N 1
ATOM 596 C CA . SER A 1 80 ? 1.596 5.035 2.842 1 98.31 80 SER A CA 1
ATOM 597 C C . SER A 1 80 ? 1.504 6.527 3.146 1 98.31 80 SER A C 1
ATOM 599 O O . SER A 1 80 ? 0.477 7.156 2.883 1 98.31 80 SER A O 1
ATOM 601 N N . GLY A 1 81 ? 2.564 7.035 3.721 1 98.06 81 GLY A N 1
ATOM 602 C CA . GLY A 1 81 ? 2.605 8.469 3.984 1 98.06 81 GLY A CA 1
ATOM 603 C C . GLY A 1 81 ? 2.521 9.305 2.725 1 98.06 81 GLY A C 1
ATOM 604 O O . GLY A 1 81 ? 1.79 10.297 2.682 1 98.06 81 GLY A O 1
ATOM 605 N N . ALA A 1 82 ? 3.283 8.906 1.707 1 98.62 82 ALA A N 1
ATOM 606 C CA . ALA A 1 82 ? 3.244 9.602 0.423 1 98.62 82 ALA A CA 1
ATOM 607 C C . ALA A 1 82 ? 1.847 9.547 -0.188 1 98.62 82 ALA A C 1
ATOM 609 O O . ALA A 1 82 ? 1.353 10.547 -0.71 1 98.62 82 ALA A O 1
ATOM 610 N N . ALA A 1 83 ? 1.238 8.398 -0.062 1 98.62 83 ALA A N 1
ATOM 611 C CA . ALA A 1 83 ? -0.097 8.219 -0.625 1 98.62 83 ALA A CA 1
ATOM 612 C C . ALA A 1 83 ? -1.092 9.203 -0.011 1 98.62 83 ALA A C 1
ATOM 614 O O . ALA A 1 83 ? -1.965 9.727 -0.706 1 98.62 83 ALA A O 1
ATOM 615 N N . CYS A 1 84 ? -0.992 9.43 1.217 1 97.94 84 CYS A N 1
ATOM 616 C CA . CYS A 1 84 ? -1.9 10.344 1.892 1 97.94 84 CYS A CA 1
ATOM 617 C C . CYS A 1 84 ? -1.784 11.75 1.312 1 97.94 84 CYS A C 1
ATOM 619 O O . CYS A 1 84 ? -2.793 12.375 0.977 1 97.94 84 CYS A O 1
ATOM 621 N N . TYR A 1 85 ? -0.58 12.227 1.129 1 98.06 85 TYR A N 1
ATOM 622 C CA . TYR A 1 85 ? -0.38 13.57 0.59 1 98.06 85 TYR A CA 1
ATOM 623 C C . TYR A 1 85 ? -0.806 13.641 -0.872 1 98.06 85 TYR A C 1
ATOM 625 O O . TYR A 1 85 ? -1.362 14.648 -1.315 1 98.06 85 TYR A O 1
ATOM 633 N N . LEU A 1 86 ? -0.521 12.602 -1.577 1 98.5 86 LEU A N 1
ATOM 634 C CA . LEU A 1 86 ? -0.855 12.578 -2.996 1 98.5 86 LEU A CA 1
ATOM 635 C C . LEU A 1 86 ? -2.365 12.508 -3.199 1 98.5 86 LEU A C 1
ATOM 637 O O . LEU A 1 86 ? -2.893 13.055 -4.168 1 98.5 86 LEU A O 1
ATOM 641 N N . HIS A 1 87 ? -3.059 11.836 -2.271 1 98.19 87 HIS A N 1
ATOM 642 C CA . HIS A 1 87 ? -4.516 11.859 -2.27 1 98.19 87 HIS A CA 1
ATOM 643 C C . HIS A 1 87 ? -5.047 13.281 -2.119 1 98.19 87 HIS A C 1
ATOM 645 O O . HIS A 1 87 ? -6.004 13.664 -2.799 1 98.19 87 HIS A O 1
ATOM 651 N N . VAL A 1 88 ? -4.43 14.062 -1.296 1 97.75 88 VAL A N 1
ATOM 652 C CA . VAL A 1 88 ? -4.867 15.43 -1.022 1 97.75 88 VAL A CA 1
ATOM 653 C C . VAL A 1 88 ? -4.652 16.297 -2.262 1 97.75 88 VAL A C 1
ATOM 655 O O . VAL A 1 88 ? -5.539 17.062 -2.648 1 97.75 88 VAL A O 1
ATOM 658 N N . VAL A 1 89 ? -3.5 16.172 -2.916 1 98.44 89 VAL A N 1
ATOM 659 C CA . VAL A 1 89 ? -3.238 17.031 -4.078 1 98.44 89 VAL A CA 1
ATOM 660 C C . VAL A 1 89 ? -4.156 16.625 -5.227 1 98.44 89 VAL A C 1
ATOM 662 O O . VAL A 1 89 ? -4.594 17.469 -6.008 1 98.44 89 VAL A O 1
ATOM 665 N N . GLU A 1 90 ? -4.414 15.328 -5.352 1 98 90 GLU A N 1
ATOM 666 C CA . GLU A 1 90 ? -5.352 14.867 -6.371 1 98 90 GLU A CA 1
ATOM 667 C C . GLU A 1 90 ? -6.715 15.547 -6.215 1 98 90 GLU A C 1
ATOM 669 O O . GLU A 1 90 ? -7.262 16.078 -7.18 1 98 90 GLU A O 1
ATOM 674 N N . ASN A 1 91 ? -7.258 15.492 -5.023 1 97.56 91 ASN A N 1
ATOM 675 C CA . ASN A 1 91 ? -8.562 16.094 -4.758 1 97.56 91 ASN A CA 1
ATOM 676 C C . ASN A 1 91 ? -8.516 17.609 -4.926 1 97.56 91 ASN A C 1
ATOM 678 O O . ASN A 1 91 ? -9.469 18.219 -5.434 1 97.56 91 ASN A O 1
ATOM 682 N N . THR A 1 92 ? -7.449 18.219 -4.5 1 98.25 92 THR A N 1
ATOM 683 C CA . THR A 1 92 ? -7.305 19.672 -4.633 1 98.25 92 THR A CA 1
ATOM 684 C C . THR A 1 92 ? -7.289 20.078 -6.102 1 98.25 92 THR A C 1
ATOM 686 O O . THR A 1 92 ? -7.914 21.078 -6.48 1 98.25 92 THR A O 1
ATOM 689 N N . ALA A 1 93 ? -6.535 19.312 -6.906 1 98.56 93 ALA A N 1
ATOM 690 C CA . ALA A 1 93 ? -6.484 19.594 -8.336 1 98.56 93 ALA A CA 1
ATOM 691 C C . ALA A 1 93 ? -7.859 19.406 -8.977 1 98.56 93 ALA A C 1
ATOM 693 O O . ALA A 1 93 ? -8.258 20.203 -9.836 1 98.56 93 ALA A O 1
ATOM 694 N N . ARG A 1 94 ? -8.578 18.406 -8.578 1 97.94 94 ARG A N 1
ATOM 695 C CA . ARG A 1 94 ? -9.938 18.203 -9.086 1 97.94 94 ARG A CA 1
ATOM 696 C C . ARG A 1 94 ? -10.836 19.375 -8.711 1 97.94 94 ARG A C 1
ATOM 698 O O . ARG A 1 94 ? -11.688 19.781 -9.5 1 97.94 94 ARG A O 1
ATOM 705 N N . ASN A 1 95 ? -10.719 19.797 -7.484 1 97.94 95 ASN A N 1
ATOM 706 C CA . ASN A 1 95 ? -11.5 20.953 -7.035 1 97.94 95 ASN A CA 1
ATOM 707 C C . ASN A 1 95 ? -11.18 22.203 -7.844 1 97.94 95 ASN A C 1
ATOM 709 O O . ASN A 1 95 ? -12.078 22.953 -8.219 1 97.94 95 ASN A O 1
ATOM 713 N N . LEU A 1 96 ? -9.875 22.422 -8.094 1 98.56 96 LEU A N 1
ATOM 714 C CA . LEU A 1 96 ? -9.492 23.578 -8.898 1 98.56 96 LEU A CA 1
ATOM 715 C C . LEU A 1 96 ? -10.086 23.484 -10.297 1 98.56 96 LEU A C 1
ATOM 717 O O . LEU A 1 96 ? -10.547 24.484 -10.844 1 98.56 96 LEU A O 1
ATOM 721 N N . LYS A 1 97 ? -9.992 22.312 -10.891 1 98.5 97 LYS A N 1
ATOM 722 C CA . LYS A 1 97 ? -10.586 22.109 -12.211 1 98.5 97 LYS A CA 1
ATOM 723 C C . LYS A 1 97 ? -12.062 22.484 -12.219 1 98.5 97 LYS A C 1
ATOM 725 O O . LYS A 1 97 ? -12.539 23.172 -13.125 1 98.5 97 LYS A O 1
ATOM 730 N N . ALA A 1 98 ? -12.773 22.031 -11.227 1 97.81 98 ALA A N 1
ATOM 731 C CA . ALA A 1 98 ? -14.203 22.297 -11.109 1 97.81 98 ALA A CA 1
ATOM 732 C C . ALA A 1 98 ? -14.453 23.797 -10.953 1 97.81 98 ALA A C 1
ATOM 734 O O . ALA A 1 98 ? -15.422 24.328 -11.5 1 97.81 98 ALA A O 1
ATOM 735 N N . VAL A 1 99 ? -13.648 24.484 -10.133 1 97.38 99 VAL A N 1
ATOM 736 C CA . VAL A 1 99 ? -13.773 25.922 -9.961 1 97.38 99 VAL A CA 1
ATOM 737 C C . VAL A 1 99 ? -13.641 26.625 -11.312 1 97.38 99 VAL A C 1
ATOM 739 O O . VAL A 1 99 ? -14.406 27.531 -11.617 1 97.38 99 VAL A O 1
ATOM 742 N N . GLY A 1 100 ? -12.641 26.172 -12.109 1 97.94 100 GLY A N 1
ATOM 743 C CA . GLY A 1 100 ? -12.484 26.719 -13.445 1 97.94 100 GLY A CA 1
ATOM 744 C C . GLY A 1 100 ? -13.68 26.453 -14.344 1 97.94 100 GLY A C 1
ATOM 745 O O . GLY A 1 100 ? -14.156 27.359 -15.031 1 97.94 100 GLY A O 1
ATOM 746 N N . GLU A 1 101 ? -14.141 25.25 -14.359 1 98 101 GLU A N 1
ATOM 747 C CA . GLU A 1 101 ? -15.234 24.828 -15.227 1 98 101 GLU A CA 1
ATOM 748 C C . GLU A 1 101 ? -16.531 25.562 -14.875 1 98 101 GLU A C 1
ATOM 750 O O . GLU A 1 101 ? -17.312 25.891 -15.766 1 98 101 GLU A O 1
ATOM 755 N N . ARG A 1 102 ? -16.766 25.938 -13.602 1 96.62 102 ARG A N 1
ATOM 756 C CA . ARG A 1 102 ? -17.984 26.594 -13.133 1 96.62 102 ARG A CA 1
ATOM 757 C C . ARG A 1 102 ? -17.797 28.109 -13.078 1 96.62 102 ARG A C 1
ATOM 759 O O . ARG A 1 102 ? -18.703 28.828 -12.656 1 96.62 102 ARG A O 1
ATOM 766 N N . LYS A 1 103 ? -16.609 28.5 -13.422 1 97 103 LYS A N 1
ATOM 767 C CA . LYS A 1 103 ? -16.266 29.922 -13.359 1 97 103 LYS A CA 1
ATOM 768 C C . LYS A 1 103 ? -16.469 30.484 -11.961 1 97 103 LYS A C 1
ATOM 770 O O . LYS A 1 103 ? -17.078 31.531 -11.789 1 97 103 LYS A O 1
ATOM 775 N N . GLY A 1 104 ? -16 29.641 -11.008 1 94.62 104 GLY A N 1
ATOM 776 C CA . GLY A 1 104 ? -16.078 30.062 -9.617 1 94.62 104 GLY A CA 1
ATOM 777 C C . GLY A 1 104 ? -15.047 31.125 -9.266 1 94.62 104 GLY A C 1
ATOM 778 O O . GLY A 1 104 ? -14.266 31.547 -10.117 1 94.62 104 GLY A O 1
ATOM 779 N N . LYS A 1 105 ? -15.039 31.516 -8.062 1 93.12 105 LYS A N 1
ATOM 780 C CA . LYS A 1 105 ? -14.188 32.594 -7.582 1 93.12 105 LYS A CA 1
ATOM 781 C C . LYS A 1 105 ? -12.734 32.125 -7.465 1 93.12 105 LYS A C 1
ATOM 783 O O . LYS A 1 105 ? -12.453 31.094 -6.867 1 93.12 105 LYS A O 1
ATOM 788 N N . ILE A 1 106 ? -11.859 32.844 -8.07 1 96.75 106 ILE A N 1
ATOM 789 C CA . ILE A 1 106 ? -10.422 32.656 -7.965 1 96.75 106 ILE A CA 1
ATOM 790 C C . ILE A 1 106 ? -9.812 33.719 -7.074 1 96.75 106 ILE A C 1
ATOM 792 O O . ILE A 1 106 ? -9.781 34.906 -7.453 1 96.75 106 ILE A O 1
ATOM 796 N N . LYS A 1 107 ? -9.289 33.375 -5.93 1 95.25 107 LYS A N 1
ATOM 797 C CA . LYS A 1 107 ? -8.805 34.312 -4.941 1 95.25 107 LYS A CA 1
ATOM 798 C C . LYS A 1 107 ? -7.336 34.656 -5.18 1 95.25 107 LYS A C 1
ATOM 800 O O . LYS A 1 107 ? -6.898 35.781 -4.895 1 95.25 107 LYS A O 1
ATOM 805 N N . GLY A 1 108 ? -6.609 33.656 -5.613 1 96.81 108 GLY A N 1
ATOM 806 C CA . GLY A 1 108 ? -5.195 33.875 -5.879 1 96.81 108 GLY A CA 1
ATOM 807 C C . GLY A 1 108 ? -4.867 33.906 -7.359 1 96.81 108 GLY A C 1
ATOM 808 O O . GLY A 1 108 ? -4.199 33 -7.867 1 96.81 108 GLY A O 1
ATOM 809 N N . GLU A 1 109 ? -5.234 34.938 -8.031 1 97.12 109 GLU A N 1
ATOM 810 C CA . GLU A 1 109 ? -5.051 35.031 -9.477 1 97.12 109 GLU A CA 1
ATOM 811 C C . GLU A 1 109 ? -3.568 35.094 -9.836 1 97.12 109 GLU A C 1
ATOM 813 O O . GLU A 1 109 ? -3.146 34.531 -10.844 1 97.12 109 GLU A O 1
ATOM 818 N N . LYS A 1 110 ? -2.803 35.812 -9.055 1 96.19 110 LYS A N 1
ATOM 819 C CA . LYS A 1 110 ? -1.372 35.906 -9.328 1 96.19 110 LYS A CA 1
ATOM 820 C C . LYS A 1 110 ? -0.69 34.562 -9.242 1 96.19 110 LYS A C 1
ATOM 822 O O . LYS A 1 110 ? 0.148 34.219 -10.078 1 96.19 110 LYS A O 1
ATOM 827 N N . VAL A 1 111 ? -1.05 33.812 -8.211 1 97.75 111 VAL A N 1
ATOM 828 C CA . VAL A 1 111 ? -0.47 32.469 -8.039 1 97.75 111 VAL A CA 1
ATOM 829 C C . VAL A 1 111 ? -0.842 31.594 -9.227 1 97.75 111 VAL A C 1
ATOM 831 O O . VAL A 1 111 ? -0.01 30.844 -9.727 1 97.75 111 VAL A O 1
ATOM 834 N N . LEU A 1 112 ? -2.105 31.672 -9.672 1 98.38 112 LEU A N 1
ATOM 835 C CA . LEU A 1 112 ? -2.561 30.906 -10.82 1 98.38 112 LEU A CA 1
ATOM 836 C C . LEU A 1 112 ? -1.754 31.25 -12.062 1 98.38 112 LEU A C 1
ATOM 838 O O . LEU A 1 112 ? -1.363 30.359 -12.82 1 98.38 112 LEU A O 1
ATOM 842 N N . HIS A 1 113 ? -1.531 32.531 -12.219 1 97.62 113 HIS A N 1
ATOM 843 C CA . HIS A 1 113 ? -0.744 33 -13.367 1 97.62 113 HIS A CA 1
ATOM 844 C C . HIS A 1 113 ? 0.681 32.469 -13.297 1 97.62 113 HIS A C 1
ATOM 846 O O . HIS A 1 113 ? 1.223 32 -14.305 1 97.62 113 HIS A O 1
ATOM 852 N N . ASP A 1 114 ? 1.296 32.531 -12.172 1 97 114 ASP A N 1
ATOM 853 C CA . ASP A 1 114 ? 2.658 32.031 -11.992 1 97 114 ASP A CA 1
ATOM 854 C C . ASP A 1 114 ? 2.746 30.547 -12.266 1 97 114 ASP A C 1
ATOM 856 O O . ASP A 1 114 ? 3.717 30.078 -12.867 1 97 114 ASP A O 1
ATOM 860 N N . LEU A 1 115 ? 1.733 29.812 -11.797 1 97.94 115 LEU A N 1
ATOM 861 C CA . LEU A 1 115 ? 1.693 28.375 -12.039 1 97.94 115 LEU A CA 1
ATOM 862 C C . LEU A 1 115 ? 1.545 28.078 -13.523 1 97.94 115 LEU A C 1
ATOM 864 O O . LEU A 1 115 ? 2.191 27.172 -14.047 1 97.94 115 LEU A O 1
ATOM 868 N N . ALA A 1 116 ? 0.626 28.797 -14.148 1 98 116 ALA A N 1
ATOM 869 C CA . ALA A 1 116 ? 0.424 28.609 -15.578 1 98 116 ALA A CA 1
ATOM 870 C C . ALA A 1 116 ? 1.721 28.844 -16.344 1 98 116 ALA A C 1
ATOM 872 O O . ALA A 1 116 ? 2.062 28.078 -17.25 1 98 116 ALA A O 1
ATOM 873 N N . LEU A 1 117 ? 2.449 29.891 -15.992 1 97.06 117 LEU A N 1
ATOM 874 C CA . LEU A 1 117 ? 3.732 30.188 -16.625 1 97.06 117 LEU A CA 1
ATOM 875 C C . LEU A 1 117 ? 4.73 29.062 -16.375 1 97.06 117 LEU A C 1
ATOM 877 O O . LEU A 1 117 ? 5.418 28.625 -17.297 1 97.06 117 LEU A O 1
ATOM 881 N N . LEU A 1 118 ? 4.758 28.625 -15.156 1 96.94 118 LEU A N 1
ATOM 882 C CA . LEU A 1 118 ? 5.676 27.562 -14.773 1 96.94 118 LEU A CA 1
ATOM 883 C C . LEU A 1 118 ? 5.391 26.281 -15.562 1 96.94 118 LEU A C 1
ATOM 885 O O . LEU A 1 118 ? 6.312 25.547 -15.922 1 96.94 118 LEU A O 1
ATOM 889 N N . PHE A 1 119 ? 4.105 26.016 -15.805 1 97.38 119 PHE A N 1
ATOM 890 C CA . PHE A 1 119 ? 3.701 24.781 -16.453 1 97.38 119 PHE A CA 1
ATOM 891 C C . PHE A 1 119 ? 3.662 24.953 -17.969 1 97.38 119 PHE A C 1
ATOM 893 O O . PHE A 1 119 ? 3.307 24.016 -18.688 1 97.38 119 PHE A O 1
ATOM 900 N N . GLY A 1 120 ? 3.941 26.109 -18.469 1 96.25 120 GLY A N 1
ATOM 901 C CA . GLY A 1 120 ? 3.959 26.359 -19.906 1 96.25 120 GLY A CA 1
ATOM 902 C C . GLY A 1 120 ? 2.572 26.484 -20.5 1 96.25 120 GLY A C 1
ATOM 903 O O . GLY A 1 120 ? 2.35 26.094 -21.656 1 96.25 120 GLY A O 1
ATOM 904 N N . ILE A 1 121 ? 1.671 26.969 -19.734 1 96.62 121 ILE A N 1
ATOM 905 C CA . ILE A 1 121 ? 0.292 27.125 -20.188 1 96.62 121 ILE A CA 1
ATOM 906 C C . ILE A 1 121 ? 0.071 28.547 -20.672 1 96.62 121 ILE A C 1
ATOM 908 O O . ILE A 1 121 ? 0.294 29.516 -19.938 1 96.62 121 ILE A O 1
ATOM 912 N N . ASP A 1 122 ? -0.323 28.641 -21.938 1 92.19 122 ASP A N 1
ATOM 913 C CA . ASP A 1 122 ? -0.593 29.938 -22.547 1 92.19 122 ASP A CA 1
ATOM 914 C C . ASP A 1 122 ? -2.094 30.156 -22.719 1 92.19 122 ASP A C 1
ATOM 916 O O . ASP A 1 122 ? -2.707 29.594 -23.625 1 92.19 122 ASP A O 1
ATOM 920 N N . SER A 1 123 ? -2.666 30.781 -21.875 1 91.75 123 SER A N 1
ATOM 921 C CA . SER A 1 123 ? -4.078 31.141 -21.938 1 91.75 123 SER A CA 1
ATOM 922 C C . SER A 1 123 ? -4.328 32.5 -21.297 1 91.75 123 SER A C 1
ATOM 924 O O . SER A 1 123 ? -3.705 32.844 -20.281 1 91.75 123 SER A O 1
ATOM 926 N N . GLU A 1 124 ? -5.191 33.281 -21.844 1 91.69 124 GLU A N 1
ATOM 927 C CA . GLU A 1 124 ? -5.543 34.562 -21.281 1 91.69 124 GLU A CA 1
ATOM 928 C C . GLU A 1 124 ? -6.73 34.438 -20.328 1 91.69 124 GLU A C 1
ATOM 930 O O . GLU A 1 124 ? -6.855 35.219 -19.375 1 91.69 124 GLU A O 1
ATOM 935 N N . ASP A 1 125 ? -7.48 33.469 -20.531 1 96.62 125 ASP A N 1
ATOM 936 C CA . ASP A 1 125 ? -8.672 33.281 -19.703 1 96.62 125 ASP A CA 1
ATOM 937 C C . ASP A 1 125 ? -8.32 32.625 -18.375 1 96.62 125 ASP A C 1
ATOM 939 O O . ASP A 1 125 ? -7.699 31.562 -18.359 1 96.62 125 ASP A O 1
ATOM 943 N N . VAL A 1 126 ? -8.719 33.312 -17.297 1 97.38 126 VAL A N 1
ATOM 944 C CA . VAL A 1 126 ? -8.344 32.875 -15.961 1 97.38 126 VAL A CA 1
ATOM 945 C C . VAL A 1 126 ? -8.945 31.516 -15.664 1 97.38 126 VAL A C 1
ATOM 947 O O . VAL A 1 126 ? -8.32 30.672 -15.008 1 97.38 126 VAL A O 1
ATOM 950 N N . TYR A 1 127 ? -10.164 31.203 -16.094 1 98.25 127 TYR A N 1
ATOM 951 C CA . TYR A 1 127 ? -10.828 29.938 -15.836 1 98.25 127 TYR A CA 1
ATOM 952 C C . TYR A 1 127 ? -10.195 28.812 -16.656 1 98.25 127 TYR A C 1
ATOM 954 O O . TYR A 1 127 ? -10.039 27.688 -16.172 1 98.25 127 TYR A O 1
ATOM 962 N N . GLU A 1 128 ? -9.805 29.125 -17.859 1 98 128 GLU A N 1
ATOM 963 C CA . GLU A 1 128 ? -9.086 28.156 -18.672 1 98 128 GLU A CA 1
ATOM 964 C C . GLU A 1 128 ? -7.727 27.812 -18.062 1 98 128 GLU A C 1
ATOM 966 O O . GLU A 1 128 ? -7.289 26.656 -18.125 1 98 128 GLU A O 1
ATOM 971 N N . LYS A 1 129 ? -7.059 28.828 -17.5 1 98.06 129 LYS A N 1
ATOM 972 C CA . LYS A 1 129 ? -5.793 28.594 -16.812 1 98.06 129 LYS A CA 1
ATOM 973 C C . LYS A 1 129 ? -5.969 27.609 -15.648 1 98.06 129 LYS A C 1
ATOM 975 O O . LYS A 1 129 ? -5.164 26.703 -15.484 1 98.06 129 LYS A O 1
ATOM 980 N N . ALA A 1 130 ? -7.051 27.875 -14.898 1 98.62 130 ALA A N 1
ATOM 981 C CA . ALA A 1 130 ? -7.32 27.016 -13.75 1 98.62 130 ALA A CA 1
ATOM 982 C C . ALA A 1 130 ? -7.539 25.562 -14.188 1 98.62 130 ALA A C 1
ATOM 984 O O . ALA A 1 130 ? -6.996 24.641 -13.586 1 98.62 130 ALA A O 1
ATOM 985 N N . ILE A 1 131 ? -8.312 25.375 -15.258 1 98.62 131 ILE A N 1
ATOM 986 C CA . ILE A 1 131 ? -8.625 24.047 -15.773 1 98.62 131 ILE A CA 1
ATOM 987 C C . ILE A 1 131 ? -7.344 23.359 -16.266 1 98.62 131 ILE A C 1
ATOM 989 O O . ILE A 1 131 ? -7.074 22.219 -15.938 1 98.62 131 ILE A O 1
ATOM 993 N N . LYS A 1 132 ? -6.547 24.078 -17.016 1 98.56 132 LYS A N 1
ATOM 994 C CA . LYS A 1 132 ? -5.355 23.5 -17.641 1 98.56 132 LYS A CA 1
ATOM 995 C C . LYS A 1 132 ? -4.293 23.188 -16.594 1 98.56 132 LYS A C 1
ATOM 997 O O . LYS A 1 132 ? -3.594 22.172 -16.703 1 98.56 132 LYS A O 1
ATOM 1002 N N . VAL A 1 133 ? -4.148 24.062 -15.586 1 98.62 133 VAL A N 1
ATOM 1003 C CA . VAL A 1 133 ? -3.213 23.797 -14.5 1 98.62 133 VAL A CA 1
ATOM 1004 C C . VAL A 1 133 ? -3.615 22.5 -13.773 1 98.62 133 VAL A C 1
ATOM 1006 O O . VAL A 1 133 ? -2.777 21.641 -13.539 1 98.62 133 VAL A O 1
ATOM 1009 N N . ALA A 1 134 ? -4.883 22.438 -13.43 1 98.69 134 ALA A N 1
ATOM 1010 C CA . ALA A 1 134 ? -5.395 21.25 -12.734 1 98.69 134 ALA A CA 1
ATOM 1011 C C . ALA A 1 134 ? -5.195 20 -13.57 1 98.69 134 ALA A C 1
ATOM 1013 O O . ALA A 1 134 ? -4.801 18.953 -13.055 1 98.69 134 ALA A O 1
ATOM 1014 N N . GLU A 1 135 ? -5.441 20.078 -14.828 1 98.25 135 GLU A N 1
ATOM 1015 C CA . GLU A 1 135 ? -5.316 18.938 -15.734 1 98.25 135 GLU A CA 1
ATOM 1016 C C . GLU A 1 135 ? -3.867 18.469 -15.836 1 98.25 135 GLU A C 1
ATOM 1018 O O . GLU A 1 135 ? -3.6 17.266 -15.891 1 98.25 135 GLU A O 1
ATOM 1023 N N . LYS A 1 136 ? -2.947 19.422 -15.945 1 97.88 136 LYS A N 1
ATOM 1024 C CA . LYS A 1 136 ? -1.534 19.047 -15.992 1 97.88 136 LYS A CA 1
ATOM 1025 C C . LYS A 1 136 ? -1.122 18.281 -14.75 1 97.88 136 LYS A C 1
ATOM 1027 O O . LYS A 1 136 ? -0.348 17.328 -14.828 1 97.88 136 LYS A O 1
ATOM 1032 N N . VAL A 1 137 ? -1.59 18.719 -13.602 1 98.19 137 VAL A N 1
ATOM 1033 C CA . VAL A 1 137 ? -1.275 18.062 -12.336 1 98.19 137 VAL A CA 1
ATOM 1034 C C . VAL A 1 137 ? -1.853 16.641 -12.336 1 98.19 137 VAL A C 1
ATOM 1036 O O . VAL A 1 137 ? -1.154 15.68 -12.008 1 98.19 137 VAL A O 1
ATOM 1039 N N . LEU A 1 138 ? -3.121 16.5 -12.727 1 97.88 138 LEU A N 1
ATOM 1040 C CA . LEU A 1 138 ? -3.799 15.203 -12.727 1 97.88 138 LEU A CA 1
ATOM 1041 C C . LEU A 1 138 ? -3.16 14.25 -13.734 1 97.88 138 LEU A C 1
ATOM 1043 O O . LEU A 1 138 ? -2.951 13.07 -13.43 1 97.88 138 LEU A O 1
ATOM 1047 N N . GLN A 1 139 ? -2.838 14.773 -14.898 1 96.75 139 GLN A N 1
ATOM 1048 C CA . GLN A 1 139 ? -2.201 13.945 -15.914 1 96.75 139 GLN A CA 1
ATOM 1049 C C . GLN A 1 139 ? -0.861 13.398 -15.422 1 96.75 139 GLN A C 1
ATOM 1051 O O . GLN A 1 139 ? -0.532 12.234 -15.656 1 96.75 139 GLN A O 1
ATOM 1056 N N . ASP A 1 140 ? -0.149 14.227 -14.766 1 96.69 140 ASP A N 1
ATOM 1057 C CA . ASP A 1 140 ? 1.158 13.836 -14.25 1 96.69 140 ASP A CA 1
ATOM 1058 C C . ASP A 1 140 ? 1.021 12.789 -13.148 1 96.69 140 ASP A C 1
ATOM 1060 O O . ASP A 1 140 ? 1.812 11.844 -13.078 1 96.69 140 ASP A O 1
ATOM 1064 N N . LEU A 1 141 ? 0.031 12.938 -12.297 1 97.06 141 LEU A N 1
ATOM 1065 C CA . LEU A 1 141 ? -0.188 12.031 -11.172 1 97.06 141 LEU A CA 1
ATOM 1066 C C . LEU A 1 141 ? -0.499 10.625 -11.656 1 97.06 141 LEU A C 1
ATOM 1068 O O . LEU A 1 141 ? -0.122 9.641 -11.016 1 97.06 141 LEU A O 1
ATOM 1072 N N . TYR A 1 142 ? -1.152 10.492 -12.812 1 96.44 142 TYR A N 1
ATOM 1073 C CA . TYR A 1 142 ? -1.684 9.211 -13.273 1 96.44 142 TYR A CA 1
ATOM 1074 C C . TYR A 1 142 ? -0.758 8.578 -14.305 1 96.44 142 TYR A C 1
ATOM 1076 O O . TYR A 1 142 ? -1.094 7.551 -14.906 1 96.44 142 TYR A O 1
ATOM 1084 N N . LYS A 1 143 ? 0.441 9.172 -14.539 1 96.19 143 LYS A N 1
ATOM 1085 C CA . LYS A 1 143 ? 1.421 8.562 -15.438 1 96.19 143 LYS A CA 1
ATOM 1086 C C . LYS A 1 143 ? 1.887 7.211 -14.898 1 96.19 143 LYS A C 1
ATOM 1088 O O . LYS A 1 143 ? 1.777 6.938 -13.703 1 96.19 143 LYS A O 1
ATOM 1093 N N . ALA A 1 144 ? 2.354 6.355 -15.805 1 95.44 144 ALA A N 1
ATOM 1094 C CA . ALA A 1 144 ? 3.037 5.125 -15.414 1 95.44 144 ALA A CA 1
ATOM 1095 C C . ALA A 1 144 ? 4.348 5.43 -14.703 1 95.44 144 ALA A C 1
ATOM 1097 O O . ALA A 1 144 ? 4.906 6.52 -14.852 1 95.44 144 ALA A O 1
ATOM 1098 N N . ARG A 1 145 ? 4.836 4.555 -13.898 1 94.38 145 ARG A N 1
ATOM 1099 C CA . ARG A 1 145 ? 6.078 4.75 -13.156 1 94.38 145 ARG A CA 1
ATOM 1100 C C . ARG A 1 145 ? 7.25 5 -14.102 1 94.38 145 ARG A C 1
ATOM 1102 O O . ARG A 1 145 ? 8.164 5.762 -13.781 1 94.38 145 ARG A O 1
ATOM 1109 N N . SER A 1 146 ? 7.203 4.398 -15.305 1 92.06 146 SER A N 1
ATOM 1110 C CA . SER A 1 146 ? 8.297 4.504 -16.266 1 92.06 146 SER A CA 1
ATOM 1111 C C . SER A 1 146 ? 8.297 5.863 -16.953 1 92.06 146 SER A C 1
ATOM 1113 O O . SER A 1 146 ? 9.289 6.246 -17.578 1 92.06 146 SER A O 1
ATOM 1115 N N . GLU A 1 147 ? 7.184 6.547 -16.891 1 92.62 147 GLU A N 1
ATOM 1116 C CA . GLU A 1 147 ? 7.078 7.891 -17.453 1 92.62 147 GLU A CA 1
ATOM 1117 C C . GLU A 1 147 ? 7.359 8.953 -16.391 1 92.62 147 GLU A C 1
ATOM 1119 O O . GLU A 1 147 ? 6.516 9.227 -15.539 1 92.62 147 GLU A O 1
ATOM 1124 N N . LYS A 1 148 ? 8.477 9.586 -16.547 1 88.69 148 LYS A N 1
ATOM 1125 C CA . LYS A 1 148 ? 8.883 10.539 -15.523 1 88.69 148 LYS A CA 1
ATOM 1126 C C . LYS A 1 148 ? 7.945 11.75 -15.492 1 88.69 148 LYS A C 1
ATOM 1128 O O . LYS A 1 148 ? 7.477 12.203 -16.531 1 88.69 148 LYS A O 1
ATOM 1133 N N . MET A 1 149 ? 7.73 12.25 -14.297 1 84.44 149 MET A N 1
ATOM 1134 C CA . MET A 1 149 ? 6.816 13.367 -14.086 1 84.44 149 MET A CA 1
ATOM 1135 C C . MET A 1 149 ? 7.375 14.648 -14.703 1 84.44 149 MET A C 1
ATOM 1137 O O . MET A 1 149 ? 8.5 15.047 -14.398 1 84.44 149 MET A O 1
ATOM 1141 N N . GLU A 1 150 ? 6.555 15.273 -15.43 1 89.5 150 GLU A N 1
ATOM 1142 C CA . GLU A 1 150 ? 6.93 16.469 -16.172 1 89.5 150 GLU A CA 1
ATOM 1143 C C . GLU A 1 150 ? 7.094 17.672 -15.25 1 89.5 150 GLU A C 1
ATOM 1145 O O . GLU A 1 150 ? 8.008 18.484 -15.422 1 89.5 150 GLU A O 1
ATOM 1150 N N . LEU A 1 151 ? 6.273 17.734 -14.312 1 94.56 151 LEU A N 1
ATOM 1151 C CA . LEU A 1 151 ? 6.227 18.938 -13.492 1 94.56 151 LEU A CA 1
ATOM 1152 C C . LEU A 1 151 ? 7.363 18.953 -12.477 1 94.56 151 LEU A C 1
ATOM 1154 O O . LEU A 1 151 ? 7.719 20.016 -11.945 1 94.56 151 LEU A O 1
ATOM 1158 N N . VAL A 1 152 ? 7.969 17.797 -12.195 1 94 152 VAL A N 1
ATOM 1159 C CA . VAL A 1 152 ? 9.094 17.719 -11.273 1 94 152 VAL A CA 1
ATOM 1160 C C . VAL A 1 152 ? 10.258 18.547 -11.805 1 94 152 VAL A C 1
ATOM 1162 O O . VAL A 1 152 ? 10.883 19.312 -11.062 1 94 152 VAL A O 1
ATOM 1165 N N . GLU A 1 153 ? 10.484 18.453 -13.055 1 92.12 153 GLU A N 1
ATOM 1166 C CA . GLU A 1 153 ? 11.586 19.172 -13.672 1 92.12 153 GLU A CA 1
ATOM 1167 C C . GLU A 1 153 ? 11.344 20.688 -13.641 1 92.12 153 GLU A C 1
ATOM 1169 O O . GLU A 1 153 ? 12.289 21.469 -13.547 1 92.12 153 GLU A O 1
ATOM 1174 N N . LYS A 1 154 ? 10.086 21.031 -13.703 1 95 154 LYS A N 1
ATOM 1175 C CA . LYS A 1 154 ? 9.727 22.453 -13.719 1 95 154 LYS A CA 1
ATOM 1176 C C . LYS A 1 154 ? 9.75 23.031 -12.312 1 95 154 LYS A C 1
ATOM 1178 O O . LYS A 1 154 ? 9.977 24.234 -12.133 1 95 154 LYS A O 1
ATOM 1183 N N . MET A 1 155 ? 9.508 22.266 -11.32 1 96.69 155 MET A N 1
ATOM 1184 C CA . MET A 1 155 ? 9.297 22.766 -9.969 1 96.69 155 MET A CA 1
ATOM 1185 C C . MET A 1 155 ? 10.555 22.609 -9.125 1 96.69 155 MET A C 1
ATOM 1187 O O . MET A 1 155 ? 10.758 23.344 -8.156 1 96.69 155 MET A O 1
ATOM 1191 N N . ALA A 1 156 ? 11.43 21.672 -9.477 1 96.94 156 ALA A N 1
ATOM 1192 C CA . ALA A 1 156 ? 12.57 21.312 -8.641 1 96.94 156 ALA A CA 1
ATOM 1193 C C . ALA A 1 156 ? 13.688 22.344 -8.758 1 96.94 156 ALA A C 1
ATOM 1195 O O . ALA A 1 156 ? 13.867 22.953 -9.82 1 96.94 156 ALA A O 1
ATOM 1196 N N . TYR A 1 157 ? 14.445 22.578 -7.676 1 97.56 157 TYR A N 1
ATOM 1197 C CA . TYR A 1 157 ? 15.664 23.375 -7.695 1 97.56 157 TYR A CA 1
ATOM 1198 C C . TYR A 1 157 ? 16.75 22.688 -8.508 1 97.56 157 TYR A C 1
ATOM 1200 O O . TYR A 1 157 ? 17.062 21.516 -8.281 1 97.56 157 TYR A O 1
ATOM 1208 N N . LYS A 1 158 ? 17.359 23.344 -9.414 1 97.38 158 LYS A N 1
ATOM 1209 C CA . LYS A 1 158 ? 18.203 22.766 -10.461 1 97.38 158 LYS A CA 1
ATOM 1210 C C . LYS A 1 158 ? 19.297 21.906 -9.852 1 97.38 158 LYS A C 1
ATOM 1212 O O . LYS A 1 158 ? 19.5 20.766 -10.281 1 97.38 158 LYS A O 1
ATOM 1217 N N . PRO A 1 159 ? 20.062 22.359 -8.852 1 97.81 159 PRO A N 1
ATOM 1218 C CA . PRO A 1 159 ? 21.109 21.516 -8.289 1 97.81 159 PRO A CA 1
ATOM 1219 C C . PRO A 1 159 ? 20.562 20.219 -7.684 1 97.81 159 PRO A C 1
ATOM 1221 O O . PRO A 1 159 ? 21.203 19.172 -7.801 1 97.81 159 PRO A O 1
ATOM 1224 N N . ARG A 1 160 ? 19.453 20.266 -7.09 1 98.19 160 ARG A N 1
ATOM 1225 C CA . ARG A 1 160 ? 18.844 19.062 -6.516 1 98.19 160 ARG A CA 1
ATOM 1226 C C . ARG A 1 160 ? 18.344 18.125 -7.613 1 98.19 160 ARG A C 1
ATOM 1228 O O . ARG A 1 160 ? 18.5 16.906 -7.512 1 98.19 160 ARG A O 1
ATOM 1235 N N . LEU A 1 161 ? 17.719 18.734 -8.633 1 97.56 161 LEU A N 1
ATOM 1236 C CA . LEU A 1 161 ? 17.25 17.953 -9.766 1 97.56 161 LEU A CA 1
ATOM 1237 C C . LEU A 1 161 ? 18.391 17.141 -10.375 1 97.56 161 LEU A C 1
ATOM 1239 O O . LEU A 1 161 ? 18.219 15.961 -10.68 1 97.56 161 LEU A O 1
ATOM 1243 N N . GLU A 1 162 ? 19.516 17.781 -10.562 1 97.56 162 GLU A N 1
ATOM 1244 C CA . GLU A 1 162 ? 20.672 17.109 -11.148 1 97.56 162 GLU A CA 1
ATOM 1245 C C . GLU A 1 162 ? 21.156 15.969 -10.258 1 97.56 162 GLU A C 1
ATOM 1247 O O . GLU A 1 162 ? 21.516 14.898 -10.75 1 97.56 162 GLU A O 1
ATOM 1252 N N . LYS A 1 163 ? 21.172 16.234 -8.969 1 97.56 163 LYS A N 1
ATOM 1253 C CA . LYS A 1 163 ? 21.562 15.195 -8.016 1 97.56 163 LYS A CA 1
ATOM 1254 C C . LYS A 1 163 ? 20.594 14.016 -8.062 1 97.56 163 LYS A C 1
ATOM 1256 O O . LYS A 1 163 ? 21.016 12.859 -8.039 1 97.56 163 LYS A O 1
ATOM 1261 N N . TRP A 1 164 ? 19.297 14.258 -8.094 1 97.88 164 TRP A N 1
ATOM 1262 C CA . TRP A 1 164 ? 18.281 13.211 -8.125 1 97.88 164 TRP A CA 1
ATOM 1263 C C . TRP A 1 164 ? 18.391 12.398 -9.414 1 97.88 164 TRP A C 1
ATOM 1265 O O . TRP A 1 164 ? 18.188 11.18 -9.398 1 97.88 164 TRP A O 1
ATOM 1275 N N . LYS A 1 165 ? 18.656 13.094 -10.547 1 96.94 165 LYS A N 1
ATOM 1276 C CA . LYS A 1 165 ? 18.875 12.398 -11.812 1 96.94 165 LYS A CA 1
ATOM 1277 C C . LYS A 1 165 ? 20.062 11.461 -11.727 1 96.94 165 LYS A C 1
ATOM 1279 O O . LYS A 1 165 ? 20 10.305 -12.164 1 96.94 165 LYS A O 1
ATOM 1284 N N . ALA A 1 166 ? 21.156 11.969 -11.133 1 97.19 166 ALA A N 1
ATOM 1285 C CA . ALA A 1 166 ? 22.375 11.18 -11.008 1 97.19 166 ALA A CA 1
ATOM 1286 C C . ALA A 1 166 ? 22.141 9.938 -10.148 1 97.19 166 ALA A C 1
ATOM 1288 O O . ALA A 1 166 ? 22.734 8.883 -10.391 1 97.19 166 ALA A O 1
ATOM 1289 N N . LEU A 1 167 ? 21.266 10.031 -9.195 1 97.06 167 LEU A N 1
ATOM 1290 C CA . LEU A 1 167 ? 20.969 8.938 -8.281 1 97.06 167 LEU A CA 1
ATOM 1291 C C . LEU A 1 167 ? 19.859 8.055 -8.828 1 97.06 167 LEU A C 1
ATOM 1293 O O . LEU A 1 167 ? 19.531 7.012 -8.25 1 97.06 167 LEU A O 1
ATOM 1297 N N . ASN A 1 168 ? 19.234 8.461 -9.938 1 95.62 168 ASN A N 1
ATOM 1298 C CA . ASN A 1 168 ? 18.125 7.762 -10.57 1 95.62 168 ASN A CA 1
ATOM 1299 C C . ASN A 1 168 ? 16.938 7.594 -9.617 1 95.62 168 ASN A C 1
ATOM 1301 O O . ASN A 1 168 ? 16.406 6.492 -9.461 1 95.62 168 ASN A O 1
ATOM 1305 N N . ILE A 1 169 ? 16.594 8.727 -8.914 1 97.31 169 ILE A N 1
ATOM 1306 C CA . ILE A 1 169 ? 15.484 8.633 -7.984 1 97.31 169 ILE A CA 1
ATOM 1307 C C . ILE A 1 169 ? 14.391 9.625 -8.391 1 97.31 169 ILE A C 1
ATOM 1309 O O . ILE A 1 169 ? 13.523 9.961 -7.586 1 97.31 169 ILE A O 1
ATOM 1313 N N . LEU A 1 170 ? 14.461 10.125 -9.68 1 97.19 170 LEU A N 1
ATOM 1314 C CA . LEU A 1 170 ? 13.344 10.93 -10.18 1 97.19 170 LEU A CA 1
ATOM 1315 C C . LEU A 1 170 ? 12.078 10.086 -10.297 1 97.19 170 LEU A C 1
ATOM 1317 O O . LEU A 1 170 ? 12.117 8.984 -10.844 1 97.19 170 LEU A O 1
ATOM 1321 N N . PRO A 1 171 ? 11.031 10.578 -9.82 1 97.5 171 PRO A N 1
ATOM 1322 C CA . PRO A 1 171 ? 9.812 9.766 -9.82 1 97.5 171 PRO A CA 1
ATOM 1323 C C . PRO A 1 171 ? 9.109 9.758 -11.172 1 97.5 171 PRO A C 1
ATOM 1325 O O . PRO A 1 171 ? 9.219 10.719 -11.938 1 97.5 171 PRO A O 1
ATOM 1328 N N . GLY A 1 172 ? 8.5 8.609 -11.5 1 96.81 172 GLY A N 1
ATOM 1329 C CA . GLY A 1 172 ? 7.449 8.602 -12.508 1 96.81 172 GLY A CA 1
ATOM 1330 C C . GLY A 1 172 ? 6.109 9.078 -11.977 1 96.81 172 GLY A C 1
ATOM 1331 O O . GLY A 1 172 ? 6.051 9.969 -11.125 1 96.81 172 GLY A O 1
ATOM 1332 N N . GLY A 1 173 ? 4.953 8.57 -12.578 1 96.88 173 GLY A N 1
ATOM 1333 C CA . GLY A 1 173 ? 3.672 8.914 -11.992 1 96.88 173 GLY A CA 1
ATOM 1334 C C . GLY A 1 173 ? 3.609 8.648 -10.5 1 96.88 173 GLY A C 1
ATOM 1335 O O . GLY A 1 173 ? 3.873 7.535 -10.047 1 96.88 173 GLY A O 1
ATOM 1336 N N . ALA A 1 174 ? 3.293 9.656 -9.727 1 97.62 174 ALA A N 1
ATOM 1337 C CA . ALA A 1 174 ? 3.4 9.586 -8.273 1 97.62 174 ALA A CA 1
ATOM 1338 C C . ALA A 1 174 ? 2.545 8.445 -7.715 1 97.62 174 ALA A C 1
ATOM 1340 O O . ALA A 1 174 ? 2.949 7.762 -6.773 1 97.62 174 ALA A O 1
ATOM 1341 N N . LYS A 1 175 ? 1.321 8.289 -8.242 1 97.62 175 LYS A N 1
ATOM 1342 C CA . LYS A 1 175 ? 0.461 7.211 -7.773 1 97.62 175 LYS A CA 1
ATOM 1343 C C . LYS A 1 175 ? 1.056 5.844 -8.117 1 97.62 175 LYS A C 1
ATOM 1345 O O . LYS A 1 175 ? 0.951 4.902 -7.324 1 97.62 175 LYS A O 1
ATOM 1350 N N . SER A 1 176 ? 1.682 5.723 -9.297 1 98.06 176 SER A N 1
ATOM 1351 C CA . SER A 1 176 ? 2.32 4.477 -9.703 1 98.06 176 SER A CA 1
ATOM 1352 C C . SER A 1 176 ? 3.533 4.16 -8.836 1 98.06 176 SER A C 1
ATOM 1354 O O . SER A 1 176 ? 3.83 2.994 -8.57 1 98.06 176 SER A O 1
ATOM 1356 N N . GLU A 1 177 ? 4.305 5.195 -8.414 1 98.38 177 GLU A N 1
ATOM 1357 C CA . GLU A 1 177 ? 5.43 4.992 -7.508 1 98.38 177 GLU A CA 1
ATOM 1358 C C . GLU A 1 177 ? 4.977 4.371 -6.191 1 98.38 177 GLU A C 1
ATOM 1360 O O . GLU A 1 177 ? 5.641 3.482 -5.656 1 98.38 177 GLU A O 1
ATOM 1365 N N . VAL A 1 178 ? 3.834 4.879 -5.645 1 98.69 178 VAL A N 1
ATOM 1366 C CA . VAL A 1 178 ? 3.258 4.324 -4.426 1 98.69 178 VAL A CA 1
ATOM 1367 C C . VAL A 1 178 ? 2.83 2.877 -4.672 1 98.69 178 VAL A C 1
ATOM 1369 O O . VAL A 1 178 ? 3.133 1.989 -3.871 1 98.69 178 VAL A O 1
ATOM 1372 N N . PHE A 1 179 ? 2.152 2.678 -5.793 1 98.56 179 PHE A N 1
ATOM 1373 C CA . PHE A 1 179 ? 1.651 1.362 -6.172 1 98.56 179 PHE A CA 1
ATOM 1374 C C . PHE A 1 179 ? 2.787 0.346 -6.227 1 98.56 179 PHE A C 1
ATOM 1376 O O . PHE A 1 179 ? 2.697 -0.726 -5.625 1 98.56 179 PHE A O 1
ATOM 1383 N N . ASP A 1 180 ? 3.869 0.662 -6.84 1 98.12 180 ASP A N 1
ATOM 1384 C CA . ASP A 1 180 ? 4.977 -0.271 -7.031 1 98.12 180 ASP A CA 1
ATOM 1385 C C . ASP A 1 180 ? 5.754 -0.471 -5.73 1 98.12 180 ASP A C 1
ATOM 1387 O O . ASP A 1 180 ? 6.363 -1.522 -5.52 1 98.12 180 ASP A O 1
ATOM 1391 N N . ALA A 1 181 ? 5.773 0.527 -4.863 1 98.69 181 ALA A N 1
ATOM 1392 C CA . ALA A 1 181 ? 6.387 0.335 -3.549 1 98.69 181 ALA A CA 1
ATOM 1393 C C . ALA A 1 181 ? 5.672 -0.767 -2.77 1 98.69 181 ALA A C 1
ATOM 1395 O O . ALA A 1 181 ? 6.316 -1.56 -2.076 1 98.69 181 ALA A O 1
ATOM 1396 N N . ILE A 1 182 ? 4.367 -0.807 -2.922 1 98.31 182 ILE A N 1
ATOM 1397 C CA . ILE A 1 182 ? 3.568 -1.812 -2.23 1 98.31 182 ILE A CA 1
ATOM 1398 C C . ILE A 1 182 ? 3.828 -3.188 -2.842 1 98.31 182 ILE A C 1
ATOM 1400 O O . ILE A 1 182 ? 3.951 -4.18 -2.121 1 98.31 182 ILE A O 1
ATOM 1404 N N . VAL A 1 183 ? 3.98 -3.248 -4.129 1 98.31 183 VAL A N 1
ATOM 1405 C CA . VAL A 1 183 ? 4.328 -4.496 -4.801 1 98.31 183 VAL A CA 1
ATOM 1406 C C . VAL A 1 183 ? 5.719 -4.949 -4.359 1 98.31 183 VAL A C 1
ATOM 1408 O O . VAL A 1 183 ? 5.902 -6.09 -3.926 1 98.31 183 VAL A O 1
ATOM 1411 N N . LYS A 1 184 ? 6.676 -4.078 -4.387 1 97.88 184 LYS A N 1
ATOM 1412 C CA . LYS A 1 184 ? 8.086 -4.328 -4.117 1 97.88 184 LYS A CA 1
ATOM 1413 C C . LYS A 1 184 ? 8.289 -4.902 -2.717 1 97.88 184 LYS A C 1
ATOM 1415 O O . LYS A 1 184 ? 9.164 -5.742 -2.504 1 97.88 184 LYS A O 1
ATOM 1420 N N . THR A 1 185 ? 7.449 -4.461 -1.793 1 97.88 185 THR A N 1
ATOM 1421 C CA . THR A 1 185 ? 7.633 -4.836 -0.395 1 97.88 185 THR A CA 1
ATOM 1422 C C . THR A 1 185 ? 6.758 -6.031 -0.033 1 97.88 185 THR A C 1
ATOM 1424 O O . THR A 1 185 ? 6.691 -6.426 1.132 1 97.88 185 THR A O 1
ATOM 1427 N N . SER A 1 186 ? 6.043 -6.586 -0.986 1 96.56 186 SER A N 1
ATOM 1428 C CA . SER A 1 186 ? 5.172 -7.727 -0.736 1 96.56 186 SER A CA 1
ATOM 1429 C C . SER A 1 186 ? 5.98 -9.008 -0.555 1 96.56 186 SER A C 1
ATOM 1431 O O . SER A 1 186 ? 7.211 -8.992 -0.629 1 96.56 186 SER A O 1
ATOM 1433 N N . THR A 1 187 ? 5.301 -10.055 -0.282 1 91.12 187 THR A N 1
ATOM 1434 C CA . THR A 1 187 ? 5.906 -11.336 0.062 1 91.12 187 THR A CA 1
ATOM 1435 C C . THR A 1 187 ? 6.75 -11.867 -1.096 1 91.12 187 THR A C 1
ATOM 1437 O O . THR A 1 187 ? 6.285 -11.906 -2.236 1 91.12 187 THR A O 1
ATOM 1440 N N . ASN A 1 188 ? 7.957 -12.242 -0.882 1 91.06 188 ASN A N 1
ATOM 1441 C CA . ASN A 1 188 ? 8.852 -12.953 -1.793 1 91.06 188 ASN A CA 1
ATOM 1442 C C . ASN A 1 188 ? 9.195 -12.102 -3.014 1 91.06 188 ASN A C 1
ATOM 1444 O O . ASN A 1 188 ? 9.336 -12.625 -4.121 1 91.06 188 ASN A O 1
ATOM 1448 N N . LEU A 1 189 ? 9.219 -10.781 -2.84 1 95.62 189 LEU A N 1
ATOM 1449 C CA . LEU A 1 189 ? 9.656 -9.859 -3.883 1 95.62 189 LEU A CA 1
ATOM 1450 C C . LEU A 1 189 ? 11.039 -9.289 -3.564 1 95.62 189 LEU A C 1
ATOM 1452 O O . LEU A 1 189 ? 11.992 -10.047 -3.365 1 95.62 189 LEU A O 1
ATOM 1456 N N . SER A 1 190 ? 11.211 -8.031 -3.434 1 96.12 190 SER A N 1
ATOM 1457 C CA . SER A 1 190 ? 12.523 -7.422 -3.262 1 96.12 190 SER A CA 1
ATOM 1458 C C . SER A 1 190 ? 13.148 -7.812 -1.925 1 96.12 190 SER A C 1
ATOM 1460 O O . SER A 1 190 ? 12.438 -7.941 -0.922 1 96.12 190 SER A O 1
ATOM 1462 N N . SER A 1 191 ? 14.477 -8.055 -1.945 1 97.25 191 SER A N 1
ATOM 1463 C CA . SER A 1 191 ? 15.211 -8.305 -0.711 1 97.25 191 SER A CA 1
ATOM 1464 C C . SER A 1 191 ? 16.375 -7.328 -0.553 1 97.25 191 SER A C 1
ATOM 1466 O O . SER A 1 191 ? 17.203 -7.477 0.351 1 97.25 191 SER A O 1
ATOM 1468 N N . ASP A 1 192 ? 16.516 -6.336 -1.412 1 97.56 192 ASP A N 1
ATOM 1469 C CA . ASP A 1 192 ? 17.625 -5.402 -1.391 1 97.56 192 ASP A CA 1
ATOM 1470 C C . ASP A 1 192 ? 17.281 -4.152 -0.585 1 97.56 192 ASP A C 1
ATOM 1472 O O . ASP A 1 192 ? 16.562 -3.277 -1.064 1 97.56 192 ASP A O 1
ATOM 1476 N N . PRO A 1 193 ? 17.906 -4.008 0.592 1 97.75 193 PRO A N 1
ATOM 1477 C CA . PRO A 1 193 ? 17.531 -2.889 1.463 1 97.75 193 PRO A CA 1
ATOM 1478 C C . PRO A 1 193 ? 17.875 -1.529 0.854 1 97.75 193 PRO A C 1
ATOM 1480 O O . PRO A 1 193 ? 17.094 -0.582 0.973 1 97.75 193 PRO A O 1
ATOM 1483 N N . VAL A 1 194 ? 18.984 -1.391 0.166 1 97 194 VAL A N 1
ATOM 1484 C CA . VAL A 1 194 ? 19.438 -0.11 -0.371 1 97 194 VAL A CA 1
ATOM 1485 C C . VAL A 1 194 ? 18.5 0.327 -1.504 1 97 194 VAL A C 1
ATOM 1487 O O . VAL A 1 194 ? 18.125 1.497 -1.587 1 97 194 VAL A O 1
ATOM 1490 N N . ASP A 1 195 ? 18.188 -0.656 -2.336 1 97.31 195 ASP A N 1
ATOM 1491 C CA . ASP A 1 195 ? 17.25 -0.37 -3.416 1 97.31 195 ASP A CA 1
ATOM 1492 C C . ASP A 1 195 ? 15.914 0.142 -2.863 1 97.31 195 ASP A C 1
ATOM 1494 O O . ASP A 1 195 ? 15.32 1.064 -3.422 1 97.31 195 ASP A O 1
ATOM 1498 N N . MET A 1 196 ? 15.461 -0.418 -1.789 1 98.44 196 MET A N 1
ATOM 1499 C CA . MET A 1 196 ? 14.195 -0.022 -1.181 1 98.44 196 MET A CA 1
ATOM 1500 C C . MET A 1 196 ? 14.312 1.35 -0.526 1 98.44 196 MET A C 1
ATOM 1502 O O . MET A 1 196 ? 13.367 2.139 -0.555 1 98.44 196 MET A O 1
ATOM 1506 N N . LEU A 1 197 ? 15.469 1.65 0.066 1 98.56 197 LEU A N 1
ATOM 1507 C CA . LEU A 1 197 ? 15.688 2.971 0.647 1 98.56 197 LEU A CA 1
ATOM 1508 C C . LEU A 1 197 ? 15.711 4.043 -0.435 1 98.56 197 LEU A C 1
ATOM 1510 O O . LEU A 1 197 ? 15.203 5.148 -0.229 1 98.56 197 LEU A O 1
ATOM 1514 N N . LEU A 1 198 ? 16.297 3.734 -1.626 1 98.38 198 LEU A N 1
ATOM 1515 C CA . LEU A 1 198 ? 16.297 4.68 -2.736 1 98.38 198 LEU A CA 1
ATOM 1516 C C . LEU A 1 198 ? 14.867 4.945 -3.221 1 98.38 198 LEU A C 1
ATOM 1518 O O . LEU A 1 198 ? 14.531 6.074 -3.586 1 98.38 198 LEU A O 1
ATOM 1522 N N . HIS A 1 199 ? 14.062 3.883 -3.236 1 98.56 199 HIS A N 1
ATOM 1523 C CA . HIS A 1 199 ? 12.656 4.062 -3.582 1 98.56 199 HIS A CA 1
ATOM 1524 C C . HIS A 1 199 ? 11.953 4.961 -2.574 1 98.56 199 HIS A C 1
ATOM 1526 O O . HIS A 1 199 ? 11.055 5.73 -2.938 1 98.56 199 HIS A O 1
ATOM 1532 N N . SER A 1 200 ? 12.312 4.887 -1.268 1 98.81 200 SER A N 1
ATOM 1533 C CA . SER A 1 200 ? 11.758 5.77 -0.25 1 98.81 200 SER A CA 1
ATOM 1534 C C . SER A 1 200 ? 12.094 7.23 -0.544 1 98.81 200 SER A C 1
ATOM 1536 O O . SER A 1 200 ? 11.242 8.109 -0.398 1 98.81 200 SER A O 1
ATOM 1538 N N . LEU A 1 201 ? 13.328 7.512 -0.983 1 98.81 201 LEU A N 1
ATOM 1539 C CA . LEU A 1 201 ? 13.727 8.867 -1.347 1 98.81 201 LEU A CA 1
ATOM 1540 C C . LEU A 1 201 ? 12.945 9.359 -2.559 1 98.81 201 LEU A C 1
ATOM 1542 O O . LEU A 1 201 ? 12.531 10.516 -2.605 1 98.81 201 LEU A O 1
ATOM 1546 N N . ASN A 1 202 ? 12.781 8.438 -3.543 1 98.56 202 ASN A N 1
ATOM 1547 C CA . ASN A 1 202 ? 11.953 8.727 -4.707 1 98.56 202 ASN A CA 1
ATOM 1548 C C . ASN A 1 202 ? 10.555 9.188 -4.301 1 98.56 202 ASN A C 1
ATOM 1550 O O . ASN A 1 202 ? 10.062 10.203 -4.797 1 98.56 202 ASN A O 1
ATOM 1554 N N . LEU A 1 203 ? 9.945 8.492 -3.377 1 98.81 203 LEU A N 1
ATOM 1555 C CA . LEU A 1 203 ? 8.625 8.836 -2.873 1 98.81 203 LEU A CA 1
ATOM 1556 C C . LEU A 1 203 ? 8.648 10.172 -2.137 1 98.81 203 LEU A C 1
ATOM 1558 O O . LEU A 1 203 ? 7.676 10.922 -2.18 1 98.81 203 LEU A O 1
ATOM 1562 N N . GLY A 1 204 ? 9.75 10.43 -1.453 1 98.75 204 GLY A N 1
ATOM 1563 C CA . GLY A 1 204 ? 9.914 11.719 -0.804 1 98.75 204 GLY A CA 1
ATOM 1564 C C . GLY A 1 204 ? 9.82 12.891 -1.768 1 98.75 204 GLY A C 1
ATOM 1565 O O . GLY A 1 204 ? 9.172 13.891 -1.47 1 98.75 204 GLY A O 1
ATOM 1566 N N . ILE A 1 205 ? 10.375 12.758 -2.934 1 98.56 205 ILE A N 1
ATOM 1567 C CA . ILE A 1 205 ? 10.375 13.812 -3.936 1 98.56 205 ILE A CA 1
ATOM 1568 C C . ILE A 1 205 ? 8.953 14.094 -4.402 1 98.56 205 ILE A C 1
ATOM 1570 O O . ILE A 1 205 ? 8.523 15.242 -4.453 1 98.56 205 ILE A O 1
ATOM 1574 N N . SER A 1 206 ? 8.18 13.008 -4.656 1 97.88 206 SER A N 1
ATOM 1575 C CA . SER A 1 206 ? 6.781 13.156 -5.047 1 97.88 206 SER A CA 1
ATOM 1576 C C . SER A 1 206 ? 5.961 13.797 -3.93 1 97.88 206 SER A C 1
ATOM 1578 O O . SER A 1 206 ? 5.078 14.617 -4.195 1 97.88 206 SER A O 1
ATOM 1580 N N . THR A 1 207 ? 6.281 13.43 -2.729 1 98.19 207 THR A N 1
ATOM 1581 C CA . THR A 1 207 ? 5.586 13.977 -1.569 1 98.19 207 THR A CA 1
ATOM 1582 C C . THR A 1 207 ? 5.816 15.484 -1.461 1 98.19 207 THR A C 1
ATOM 1584 O O . THR A 1 207 ? 4.863 16.25 -1.346 1 98.19 207 THR A O 1
ATOM 1587 N N . GLY A 1 208 ? 7.035 15.883 -1.511 1 98.25 208 GLY A N 1
ATOM 1588 C CA . GLY A 1 208 ? 7.391 17.281 -1.293 1 98.25 208 GLY A CA 1
ATOM 1589 C C . GLY A 1 208 ? 6.891 18.203 -2.389 1 98.25 208 GLY A C 1
ATOM 1590 O O . GLY A 1 208 ? 6.234 19.203 -2.109 1 98.25 208 GLY A O 1
ATOM 1591 N N . LEU A 1 209 ? 7.098 17.844 -3.656 1 98.06 209 LEU A N 1
ATOM 1592 C CA . LEU A 1 209 ? 6.809 18.734 -4.77 1 98.06 209 LEU A CA 1
ATOM 1593 C C . LEU A 1 209 ? 5.324 18.719 -5.105 1 98.06 209 LEU A C 1
ATOM 1595 O O . LEU A 1 209 ? 4.742 19.766 -5.414 1 98.06 209 LEU A O 1
ATOM 1599 N N . TYR A 1 210 ? 4.695 17.531 -5.047 1 97.69 210 TYR A N 1
ATOM 1600 C CA . TYR A 1 210 ? 3.279 17.438 -5.391 1 97.69 210 TYR A CA 1
ATOM 1601 C C . TYR A 1 210 ? 2.41 17.5 -4.137 1 97.69 210 TYR A C 1
ATOM 1603 O O . TYR A 1 210 ? 1.643 18.438 -3.953 1 97.69 210 TYR A O 1
ATOM 1611 N N . GLY A 1 211 ? 2.656 16.594 -3.211 1 97.81 211 GLY A N 1
ATOM 1612 C CA . GLY A 1 211 ? 1.807 16.438 -2.041 1 97.81 211 GLY A CA 1
ATOM 1613 C C . GLY A 1 211 ? 1.812 17.641 -1.133 1 97.81 211 GLY A C 1
ATOM 1614 O O . GLY A 1 211 ? 0.82 17.922 -0.456 1 97.81 211 GLY A O 1
ATOM 1615 N N . LEU A 1 212 ? 2.926 18.375 -1.117 1 98.19 212 LEU A N 1
ATOM 1616 C CA . LEU A 1 212 ? 3.049 19.516 -0.206 1 98.19 212 LEU A CA 1
ATOM 1617 C C . LEU A 1 212 ? 3.029 20.828 -0.972 1 98.19 212 LEU A C 1
ATOM 1619 O O . LEU A 1 212 ? 2.029 21.547 -0.95 1 98.19 212 LEU A O 1
ATOM 1623 N N . THR A 1 213 ? 4.016 21.094 -1.814 1 98.19 213 THR A N 1
ATOM 1624 C CA . THR A 1 213 ? 4.195 22.375 -2.484 1 98.19 213 THR A CA 1
ATOM 1625 C C . THR A 1 213 ? 3.016 22.672 -3.406 1 98.19 213 THR A C 1
ATOM 1627 O O . THR A 1 213 ? 2.375 23.719 -3.285 1 98.19 213 THR A O 1
ATOM 1630 N N . LEU A 1 214 ? 2.703 21.781 -4.262 1 98.19 214 LEU A N 1
ATOM 1631 C CA . LEU A 1 214 ? 1.643 22.016 -5.238 1 98.19 214 LEU A CA 1
ATOM 1632 C C . LEU A 1 214 ? 0.289 22.141 -4.547 1 98.19 214 LEU A C 1
ATOM 1634 O O . LEU A 1 214 ? -0.548 22.953 -4.957 1 98.19 214 LEU A O 1
ATOM 1638 N N . THR A 1 215 ? 0.042 21.328 -3.518 1 98.25 215 THR A N 1
ATOM 1639 C CA . THR A 1 215 ? -1.211 21.453 -2.779 1 98.25 215 THR A CA 1
ATOM 1640 C C . THR A 1 215 ? -1.377 22.859 -2.211 1 98.25 215 THR A C 1
ATOM 1642 O O . THR A 1 215 ? -2.455 23.438 -2.309 1 98.25 215 THR A O 1
ATOM 1645 N N . ASN A 1 216 ? -0.315 23.391 -1.64 1 97.88 216 ASN A N 1
ATOM 1646 C CA . ASN A 1 216 ? -0.361 24.75 -1.085 1 97.88 216 ASN A CA 1
ATOM 1647 C C . ASN A 1 216 ? -0.668 25.781 -2.16 1 97.88 216 ASN A C 1
ATOM 1649 O O . ASN A 1 216 ? -1.493 26.672 -1.951 1 97.88 216 ASN A O 1
ATOM 1653 N N . LEU A 1 217 ? -0.033 25.625 -3.277 1 98.44 217 LEU A N 1
ATOM 1654 C CA . LEU A 1 217 ? -0.191 26.625 -4.336 1 98.44 217 LEU A CA 1
ATOM 1655 C C . LEU A 1 217 ? -1.589 26.547 -4.941 1 98.44 217 LEU A C 1
ATOM 1657 O O . LEU A 1 217 ? -2.197 27.594 -5.227 1 98.44 217 LEU A O 1
ATOM 1661 N N . LEU A 1 218 ? -2.102 25.344 -5.129 1 98.75 218 LEU A N 1
ATOM 1662 C CA . LEU A 1 218 ? -3.463 25.188 -5.633 1 98.75 218 LEU A CA 1
ATOM 1663 C C . LEU A 1 218 ? -4.477 25.75 -4.637 1 98.75 218 LEU A C 1
ATOM 1665 O O . LEU A 1 218 ? -5.461 26.375 -5.031 1 98.75 218 LEU A O 1
ATOM 1669 N N . ASN A 1 219 ? -4.246 25.516 -3.369 1 98.19 219 ASN A N 1
ATOM 1670 C CA . ASN A 1 219 ? -5.105 26.094 -2.334 1 98.19 219 ASN A CA 1
ATOM 1671 C C . ASN A 1 219 ? -5.035 27.609 -2.324 1 98.19 219 ASN A C 1
ATOM 1673 O O . ASN A 1 219 ? -6.043 28.281 -2.088 1 98.19 219 ASN A O 1
ATOM 1677 N N . ASP A 1 220 ? -3.807 28.141 -2.541 1 98.31 220 ASP A N 1
ATOM 1678 C CA . ASP A 1 220 ? -3.672 29.594 -2.615 1 98.31 220 ASP A CA 1
ATOM 1679 C C . ASP A 1 220 ? -4.562 30.172 -3.715 1 98.31 220 ASP A C 1
ATOM 1681 O O . ASP A 1 220 ? -5.141 31.234 -3.549 1 98.31 220 ASP A O 1
ATOM 1685 N N . VAL A 1 221 ? -4.629 29.484 -4.812 1 98.44 221 VAL A N 1
ATOM 1686 C CA . VAL A 1 221 ? -5.441 29.922 -5.941 1 98.44 221 VAL A CA 1
ATOM 1687 C C . VAL A 1 221 ? -6.914 29.953 -5.547 1 98.44 221 VAL A C 1
ATOM 1689 O O . VAL A 1 221 ? -7.633 30.906 -5.852 1 98.44 221 VAL A O 1
ATOM 1692 N N . MET A 1 222 ? -7.367 28.922 -4.816 1 97.62 222 MET A N 1
ATOM 1693 C CA . MET A 1 222 ? -8.789 28.734 -4.559 1 97.62 222 MET A CA 1
ATOM 1694 C C . MET A 1 222 ? -9.211 29.453 -3.277 1 97.62 222 MET A C 1
ATOM 1696 O O . MET A 1 222 ? -10.32 29.984 -3.189 1 97.62 222 MET A O 1
ATOM 1700 N N . LEU A 1 223 ? -8.305 29.484 -2.246 1 97.25 223 LEU A N 1
ATOM 1701 C CA . LEU A 1 223 ? -8.711 29.859 -0.895 1 97.25 223 LEU A CA 1
ATOM 1702 C C . LEU A 1 223 ? -8.094 31.188 -0.476 1 97.25 223 LEU A C 1
ATOM 1704 O O . LEU A 1 223 ? -8.469 31.75 0.549 1 97.25 223 LEU A O 1
ATOM 1708 N N . GLY A 1 224 ? -7.184 31.688 -1.282 1 96.44 224 GLY A N 1
ATOM 1709 C CA . GLY A 1 224 ? -6.438 32.875 -0.916 1 96.44 224 GLY A CA 1
ATOM 1710 C C . GLY A 1 224 ? -5.09 32.562 -0.285 1 96.44 224 GLY A C 1
ATOM 1711 O O . GLY A 1 224 ? -4.922 31.531 0.352 1 96.44 224 GLY A O 1
ATOM 1712 N N . GLU A 1 225 ? -4.188 33.469 -0.451 1 96.69 225 GLU A N 1
ATOM 1713 C CA . GLU A 1 225 ? -2.836 33.312 0.075 1 96.69 225 GLU A CA 1
ATOM 1714 C C . GLU A 1 225 ? -2.777 33.625 1.563 1 96.69 225 GLU A C 1
ATOM 1716 O O . GLU A 1 225 ? -3.584 34.438 2.061 1 96.69 225 GLU A O 1
ATOM 1721 N N . PRO A 1 226 ? -1.844 33.031 2.291 1 97 226 PRO A N 1
ATOM 1722 C CA . PRO A 1 226 ? -1.641 33.375 3.693 1 97 226 PRO A CA 1
ATOM 1723 C C . PRO A 1 226 ? -1.289 34.875 3.871 1 97 226 PRO A C 1
ATOM 1725 O O . PRO A 1 226 ? -0.55 35.438 3.061 1 97 226 PRO A O 1
ATOM 1728 N N . VAL A 1 227 ? -1.809 35.469 4.902 1 96.38 227 VAL A N 1
ATOM 1729 C CA . VAL A 1 227 ? -1.536 36.844 5.234 1 96.38 227 VAL A CA 1
ATOM 1730 C C . VAL A 1 227 ? -1.122 36.969 6.699 1 96.38 227 VAL A C 1
ATOM 1732 O O . VAL A 1 227 ? -1.837 36.5 7.59 1 96.38 227 VAL A O 1
ATOM 1735 N N . ILE A 1 228 ? 0.018 37.594 6.938 1 97.06 228 ILE A N 1
ATOM 1736 C CA . ILE A 1 228 ? 0.516 37.75 8.305 1 97.06 228 ILE A CA 1
ATOM 1737 C C . ILE A 1 228 ? -0.484 38.531 9.141 1 97.06 228 ILE A C 1
ATOM 1739 O O . ILE A 1 228 ? -0.9 39.625 8.742 1 97.06 228 ILE A O 1
ATOM 1743 N N . ARG A 1 229 ? -0.835 38 10.273 1 95.69 229 ARG A N 1
ATOM 1744 C CA . ARG A 1 229 ? -1.779 38.656 11.18 1 95.69 229 ARG A CA 1
ATOM 1745 C C . ARG A 1 229 ? -1.685 38.062 12.578 1 95.69 229 ARG A C 1
ATOM 1747 O O . ARG A 1 229 ? -1.061 37 12.773 1 95.69 229 ARG A O 1
ATOM 1754 N N . LYS A 1 230 ? -2.295 38.719 13.539 1 95.69 230 LYS A N 1
ATOM 1755 C CA . LYS A 1 230 ? -2.465 38.156 14.875 1 95.69 230 LYS A CA 1
ATOM 1756 C C . LYS A 1 230 ? -3.711 37.281 14.945 1 95.69 230 LYS A C 1
ATOM 1758 O O . LYS A 1 230 ? -4.688 37.5 14.234 1 95.69 230 LYS A O 1
ATOM 1763 N N . ALA A 1 231 ? -3.633 36.25 15.688 1 95.5 231 ALA A N 1
ATOM 1764 C CA . ALA A 1 231 ? -4.777 35.344 15.867 1 95.5 231 ALA A CA 1
ATOM 1765 C C . ALA A 1 231 ? -4.828 34.812 17.297 1 95.5 231 ALA A C 1
ATOM 1767 O O . ALA A 1 231 ? -3.791 34.688 17.953 1 95.5 231 ALA A O 1
ATOM 1768 N N . SER A 1 232 ? -6.051 34.531 17.781 1 95.75 232 SER A N 1
ATOM 1769 C CA . SER A 1 232 ? -6.23 33.812 19.047 1 95.75 232 SER A CA 1
ATOM 1770 C C . SER A 1 232 ? -6.117 32.312 18.859 1 95.75 232 SER A C 1
ATOM 1772 O O . SER A 1 232 ? -6.504 31.781 17.812 1 95.75 232 SER A O 1
ATOM 1774 N N . VAL A 1 233 ? -5.574 31.656 19.875 1 97.12 233 VAL A N 1
ATOM 1775 C CA . VAL A 1 233 ? -5.434 30.203 19.812 1 97.12 233 VAL A CA 1
ATOM 1776 C C . VAL A 1 233 ? -5.781 29.594 21.172 1 97.12 233 VAL A C 1
ATOM 1778 O O . VAL A 1 233 ? -5.812 30.297 22.188 1 97.12 233 VAL A O 1
ATOM 1781 N N . GLY A 1 234 ? -6.047 28.297 21.141 1 97.38 234 GLY A N 1
ATOM 1782 C CA . GLY A 1 234 ? -6.359 27.562 22.359 1 97.38 234 GLY A CA 1
ATOM 1783 C C . GLY A 1 234 ? -7.836 27.266 22.516 1 97.38 234 GLY A C 1
ATOM 1784 O O . GLY A 1 234 ? -8.641 27.625 21.641 1 97.38 234 GLY A O 1
ATOM 1785 N N . LEU A 1 235 ? -8.195 26.688 23.656 1 98.06 235 LEU A N 1
ATOM 1786 C CA . LEU A 1 235 ? -9.578 26.328 23.906 1 98.06 235 LEU A CA 1
ATOM 1787 C C . LEU A 1 235 ? -10.453 27.562 24.078 1 98.06 235 LEU A C 1
ATOM 1789 O O . LEU A 1 235 ? -11.664 27.516 23.875 1 98.06 235 LEU A O 1
ATOM 1793 N N . LYS A 1 236 ? -9.852 28.703 24.344 1 97.62 236 LYS A N 1
A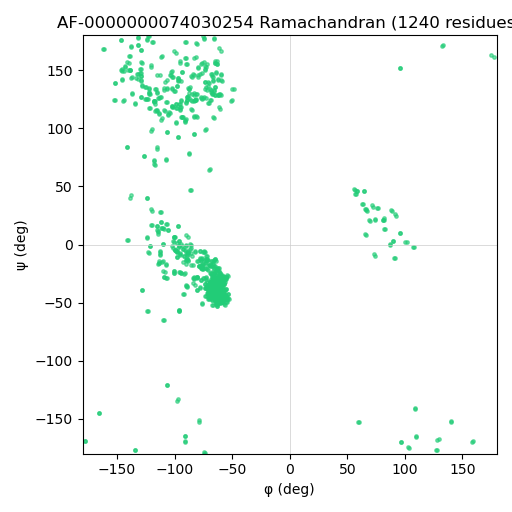TOM 1794 C CA . LYS A 1 236 ? -10.578 29.953 24.578 1 97.62 236 LYS A CA 1
ATOM 1795 C C . LYS A 1 236 ? 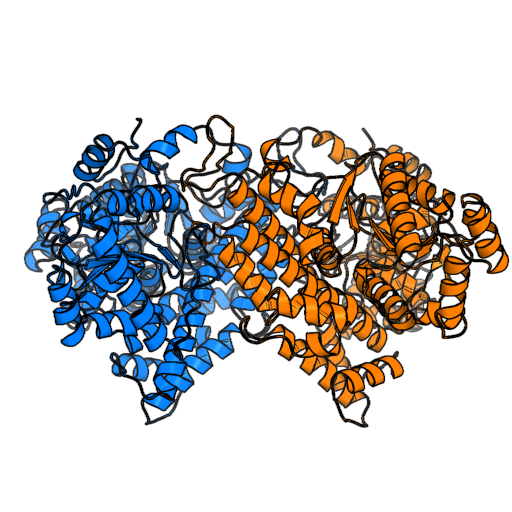-11.281 30.422 23.312 1 97.62 236 LYS A C 1
ATOM 1797 O O . LYS A 1 236 ? -12.188 31.25 23.375 1 97.62 236 LYS A O 1
ATOM 1802 N N . VAL A 1 237 ? -10.867 29.938 22.156 1 97.69 237 VAL A N 1
ATOM 1803 C CA . VAL A 1 237 ? -11.422 30.438 20.891 1 97.69 237 VAL A CA 1
ATOM 1804 C C . VAL A 1 237 ? -12.844 29.906 20.719 1 97.69 237 VAL A C 1
ATOM 1806 O O . VAL A 1 237 ? -13.617 30.438 19.906 1 97.69 237 VAL A O 1
ATOM 1809 N N . ILE A 1 238 ? -13.156 28.812 21.453 1 98.12 238 ILE A N 1
ATOM 1810 C CA . ILE A 1 238 ? -14.5 28.25 21.391 1 98.12 238 ILE A CA 1
ATOM 1811 C C . ILE A 1 238 ? -15.484 29.172 22.094 1 98.12 238 ILE A C 1
ATOM 1813 O O . ILE A 1 238 ? -15.297 29.516 23.266 1 98.12 238 ILE A O 1
ATOM 1817 N N . ASP A 1 239 ? -16.484 29.609 21.375 1 97.31 239 ASP A N 1
ATOM 1818 C CA . ASP A 1 239 ? -17.5 30.5 21.922 1 97.31 239 ASP A CA 1
ATOM 1819 C C . ASP A 1 239 ? -18.828 29.781 22.094 1 97.31 239 ASP A C 1
ATOM 1821 O O . ASP A 1 239 ? -19.469 29.406 21.109 1 97.31 239 ASP A O 1
ATOM 1825 N N . GLU A 1 240 ? -19.297 29.625 23.297 1 96.44 240 GLU A N 1
ATOM 1826 C CA . GLU A 1 240 ? -20.484 28.859 23.625 1 96.44 240 GLU A CA 1
ATOM 1827 C C . GLU A 1 240 ? -21.75 29.516 23.062 1 96.44 240 GLU A C 1
ATOM 1829 O O . GLU A 1 240 ? -22.797 28.875 22.969 1 96.44 240 GLU A O 1
ATOM 1834 N N . ASN A 1 241 ? -21.688 30.781 22.688 1 96.81 241 ASN A N 1
ATOM 1835 C CA . ASN A 1 241 ? -22.859 31.5 22.203 1 96.81 241 ASN A CA 1
ATOM 1836 C C . ASN A 1 241 ? -23.078 31.281 20.703 1 96.81 241 ASN A C 1
ATOM 1838 O O . ASN A 1 241 ? -24.078 31.734 20.156 1 96.81 241 ASN A O 1
ATOM 1842 N N . TYR A 1 242 ? -22.234 30.578 20.062 1 97.81 242 TYR A N 1
ATOM 1843 C CA . TYR A 1 242 ? -22.344 30.266 18.641 1 97.81 242 TYR A CA 1
ATOM 1844 C C . TYR A 1 242 ? -22.625 28.781 18.438 1 97.81 242 TYR A C 1
ATOM 1846 O O . TYR A 1 242 ? -22.484 27.984 19.359 1 97.81 242 TYR A O 1
ATOM 1854 N N . ILE A 1 243 ? -23.125 28.406 17.25 1 98.25 243 ILE A N 1
ATOM 1855 C CA . ILE A 1 243 ? -23.172 27.016 16.781 1 98.25 243 ILE A CA 1
ATOM 1856 C C . ILE A 1 243 ? -21.812 26.609 16.219 1 98.25 243 ILE A C 1
ATOM 1858 O O . ILE A 1 243 ? -21.391 27.109 15.172 1 98.25 243 ILE A O 1
ATOM 1862 N N . ASN A 1 244 ? -21.141 25.734 16.938 1 98.56 244 ASN A N 1
ATOM 1863 C CA . ASN A 1 244 ? -19.75 25.438 16.641 1 98.56 244 ASN A CA 1
ATOM 1864 C C . ASN A 1 244 ? -19.594 24.156 15.82 1 98.56 244 ASN A C 1
ATOM 1866 O O . ASN A 1 244 ? -20.031 23.094 16.25 1 98.56 244 ASN A O 1
ATOM 1870 N N . ILE A 1 245 ? -19 24.25 14.656 1 98.5 245 ILE A N 1
ATOM 1871 C CA . ILE A 1 245 ? -18.641 23.125 13.805 1 98.5 245 ILE A CA 1
ATOM 1872 C C . ILE A 1 245 ? -17.125 22.891 13.859 1 98.5 245 ILE A C 1
ATOM 1874 O O . ILE A 1 245 ? -16.344 23.75 13.438 1 98.5 245 ILE A O 1
ATOM 1878 N N . MET A 1 246 ? -16.734 21.797 14.438 1 97.81 246 MET A N 1
ATOM 1879 C CA . MET A 1 246 ? -15.32 21.422 14.492 1 97.81 246 MET A CA 1
ATOM 1880 C C . MET A 1 246 ? -14.883 20.734 13.203 1 97.81 246 MET A C 1
ATOM 1882 O O . MET A 1 246 ? -15.5 19.766 12.773 1 97.81 246 MET A O 1
ATOM 1886 N N . ILE A 1 247 ? -13.898 21.25 12.586 1 95.94 247 ILE A N 1
ATOM 1887 C CA . ILE A 1 247 ? -13.383 20.672 11.344 1 95.94 247 ILE A CA 1
ATOM 1888 C C . ILE A 1 247 ? -12.055 19.969 11.617 1 95.94 247 ILE A C 1
ATOM 1890 O O . ILE A 1 247 ? -11.188 20.531 12.297 1 95.94 247 ILE A O 1
ATOM 1894 N N . THR A 1 248 ? -11.867 18.766 11.086 1 94.31 248 THR A N 1
ATOM 1895 C CA . THR A 1 248 ? -10.625 18.016 11.188 1 94.31 248 THR A CA 1
ATOM 1896 C C . THR A 1 248 ? -10.219 17.453 9.836 1 94.31 248 THR A C 1
ATOM 1898 O O . THR A 1 248 ? -11.07 17.125 9.008 1 94.31 248 THR A O 1
ATOM 1901 N N . GLY A 1 249 ? -8.969 17.453 9.609 1 93.81 249 GLY A N 1
ATOM 1902 C CA . GLY A 1 249 ? -8.453 16.906 8.375 1 93.81 249 GLY A CA 1
ATOM 1903 C C . GLY A 1 249 ? -7.32 17.719 7.781 1 93.81 249 GLY A C 1
ATOM 1904 O O . GLY A 1 249 ? -6.52 18.312 8.516 1 93.81 249 GLY A O 1
ATOM 1905 N N . HIS A 1 250 ? -7.184 17.625 6.34 1 94.06 250 HIS A N 1
ATOM 1906 C CA . HIS A 1 250 ? -6.062 18.25 5.652 1 94.06 250 HIS A CA 1
ATOM 1907 C C . HIS A 1 250 ? -6.508 18.875 4.332 1 94.06 250 HIS A C 1
ATOM 1909 O O . HIS A 1 250 ? -5.684 19.422 3.592 1 94.06 250 HIS A O 1
ATOM 1915 N N . GLN A 1 251 ? -7.812 18.828 4.051 1 96.44 251 GLN A N 1
ATOM 1916 C CA . GLN A 1 251 ? -8.289 19.266 2.74 1 96.44 251 GLN A CA 1
ATOM 1917 C C . GLN A 1 251 ? -9.18 20.5 2.857 1 96.44 251 GLN A C 1
ATOM 1919 O O . GLN A 1 251 ? -10.398 20.406 2.729 1 96.44 251 GLN A O 1
ATOM 1924 N N . HIS A 1 252 ? -8.57 21.562 2.936 1 95.94 252 HIS A N 1
ATOM 1925 C CA . HIS A 1 252 ? -9.273 22.812 3.182 1 95.94 252 HIS A CA 1
ATOM 1926 C C . HIS A 1 252 ? -10.227 23.141 2.037 1 95.94 252 HIS A C 1
ATOM 1928 O O . HIS A 1 252 ? -11.312 23.672 2.264 1 95.94 252 HIS A O 1
ATOM 1934 N N . SER A 1 253 ? -9.867 22.781 0.82 1 95.88 253 SER A N 1
ATOM 1935 C CA . SER A 1 253 ? -10.664 23.141 -0.348 1 95.88 253 SER A CA 1
ATOM 1936 C C . SER A 1 253 ? -12.031 22.469 -0.315 1 95.88 253 SER A C 1
ATOM 1938 O O . SER A 1 253 ? -12.984 22.938 -0.934 1 95.88 253 SER A O 1
ATOM 1940 N N . VAL A 1 254 ? -12.164 21.422 0.482 1 95.94 254 VAL A N 1
ATOM 1941 C CA . VAL A 1 254 ? -13.383 20.625 0.536 1 95.94 254 VAL A CA 1
ATOM 1942 C C . VAL A 1 254 ? -14.461 21.375 1.321 1 95.94 254 VAL A C 1
ATOM 1944 O O . VAL A 1 254 ? -15.656 21.141 1.13 1 95.94 254 VAL A O 1
ATOM 1947 N N . ILE A 1 255 ? -14.086 22.359 2.162 1 95.81 255 ILE A N 1
ATOM 1948 C CA . ILE A 1 255 ? -15.062 23.047 2.988 1 95.81 255 ILE A CA 1
ATOM 1949 C C . ILE A 1 255 ? -15.148 24.516 2.576 1 95.81 255 ILE A C 1
ATOM 1951 O O . ILE A 1 255 ? -15.656 25.359 3.324 1 95.81 255 ILE A O 1
ATOM 1955 N N . ALA A 1 256 ? -14.609 24.844 1.381 1 95 256 ALA A N 1
ATOM 1956 C CA . ALA A 1 256 ? -14.555 26.234 0.908 1 95 256 ALA A CA 1
ATOM 1957 C C . ALA A 1 256 ? -15.953 26.828 0.82 1 95 256 ALA A C 1
ATOM 1959 O O . ALA A 1 256 ? -16.188 27.953 1.298 1 95 256 ALA A O 1
ATOM 1960 N N . HIS A 1 257 ? -16.906 26.141 0.203 1 96.19 257 HIS A N 1
ATOM 1961 C CA . HIS A 1 257 ? -18.266 26.641 0.067 1 96.19 257 HIS A CA 1
ATOM 1962 C C . HIS A 1 257 ? -18.938 26.797 1.429 1 96.19 257 HIS A C 1
ATOM 1964 O O . HIS A 1 257 ? -19.672 27.766 1.655 1 96.19 257 HIS A O 1
ATOM 1970 N N . LEU A 1 258 ? -18.734 25.828 2.311 1 96.94 258 LEU A N 1
ATOM 1971 C CA . LEU A 1 258 ? -19.328 25.844 3.645 1 96.94 258 LEU A CA 1
ATOM 1972 C C . LEU A 1 258 ? -18.922 27.109 4.398 1 96.94 258 LEU A C 1
ATOM 1974 O O . LEU A 1 258 ? -19.766 27.781 5.008 1 96.94 258 LEU A O 1
ATOM 1978 N N . GLN A 1 259 ? -17.641 27.469 4.371 1 95.31 259 GLN A N 1
ATOM 1979 C CA . GLN A 1 259 ? -17.125 28.625 5.09 1 95.31 259 GLN A CA 1
ATOM 1980 C C . GLN A 1 259 ? -17.781 29.922 4.613 1 95.31 259 GLN A C 1
ATOM 1982 O O . GLN A 1 259 ? -18.094 30.797 5.418 1 95.31 259 GLN A O 1
ATOM 1987 N N . ASP A 1 260 ? -18.016 29.984 3.322 1 94.56 260 ASP A N 1
ATOM 1988 C CA . ASP A 1 260 ? -18.672 31.156 2.762 1 94.56 260 ASP A CA 1
ATOM 1989 C C . ASP A 1 260 ? -20.156 31.172 3.107 1 94.56 260 ASP A C 1
ATOM 1991 O O . ASP A 1 260 ? -20.703 32.219 3.51 1 94.56 260 ASP A O 1
ATOM 1995 N N . ARG A 1 261 ? -20.781 30.047 2.971 1 96.81 261 ARG A N 1
ATOM 1996 C CA . ARG A 1 261 ? -22.219 29.906 3.193 1 96.81 261 ARG A CA 1
ATOM 1997 C C . ARG A 1 261 ? -22.594 30.25 4.633 1 96.81 261 ARG A C 1
ATOM 1999 O O . ARG A 1 261 ? -23.641 30.844 4.887 1 96.81 261 ARG A O 1
ATOM 2006 N N . LEU A 1 262 ? -21.797 30.031 5.578 1 97.31 262 LEU A N 1
ATOM 2007 C CA . LEU A 1 262 ? -22.062 30.188 7.004 1 97.31 262 LEU A CA 1
ATOM 2008 C C . LEU A 1 262 ? -22.109 31.672 7.379 1 97.31 262 LEU A C 1
ATOM 2010 O O . LEU A 1 262 ? -22.641 32.031 8.438 1 97.31 262 LEU A O 1
ATOM 2014 N N . THR A 1 263 ? -21.625 32.531 6.535 1 95.19 263 THR A N 1
ATOM 2015 C CA . THR A 1 263 ? -21.547 33.969 6.875 1 95.19 263 THR A CA 1
ATOM 2016 C C . THR A 1 263 ? -22.703 34.719 6.238 1 95.19 263 THR A C 1
ATOM 2018 O O . THR A 1 263 ? -22.875 35.906 6.484 1 95.19 263 THR A O 1
ATOM 2021 N N . ASP A 1 264 ? -23.453 34.031 5.473 1 96.25 264 ASP A N 1
ATOM 2022 C CA . ASP A 1 264 ? -24.594 34.688 4.82 1 96.25 264 ASP A CA 1
ATOM 2023 C C . ASP A 1 264 ? -25.609 35.156 5.848 1 96.25 264 ASP A C 1
ATOM 2025 O O . ASP A 1 264 ? -25.719 34.594 6.934 1 96.25 264 ASP A O 1
ATOM 2029 N N . GLU A 1 265 ? -26.453 36.156 5.469 1 96.25 265 GLU A N 1
ATOM 2030 C CA . GLU A 1 265 ? -27.406 36.812 6.375 1 96.25 265 GLU A CA 1
ATOM 2031 C C . GLU A 1 265 ? -28.484 35.812 6.816 1 96.25 265 GLU A C 1
ATOM 2033 O O . GLU A 1 265 ? -28.922 35.844 7.969 1 96.25 265 GLU A O 1
ATOM 2038 N N . ASP A 1 266 ? -28.875 35.031 5.914 1 97.12 266 ASP A N 1
ATOM 2039 C CA . ASP A 1 266 ? -29.922 34.062 6.27 1 97.12 266 ASP A CA 1
ATOM 2040 C C . ASP A 1 266 ? -29.406 33.031 7.266 1 97.12 266 ASP A C 1
ATOM 2042 O O . ASP A 1 266 ? -30.172 32.5 8.07 1 97.12 266 ASP A O 1
ATOM 2046 N N . MET A 1 267 ? -28.125 32.75 7.23 1 96.38 267 MET A N 1
ATOM 2047 C CA . MET A 1 267 ? -27.531 31.828 8.195 1 96.38 267 MET A CA 1
ATOM 2048 C C . MET A 1 267 ? -27.438 32.469 9.578 1 96.38 267 MET A C 1
ATOM 2050 O O . MET A 1 267 ? -27.609 31.781 10.586 1 96.38 267 MET A O 1
ATOM 2054 N N . LYS A 1 268 ? -27.156 33.688 9.641 1 95.12 268 LYS A N 1
ATOM 2055 C CA . LYS A 1 268 ? -27.172 34.406 10.906 1 95.12 268 LYS A CA 1
ATOM 2056 C C . LYS A 1 268 ? -28.562 34.406 11.539 1 95.12 268 LYS A C 1
ATOM 2058 O O . LYS A 1 268 ? -28.703 34.125 12.742 1 95.12 268 LYS A O 1
ATOM 2063 N N . LYS A 1 269 ? -29.547 34.625 10.734 1 96.88 269 LYS A N 1
ATOM 2064 C CA . LYS A 1 269 ? -30.922 34.594 11.219 1 96.88 269 LYS A CA 1
ATOM 2065 C C . LYS A 1 269 ? -31.328 33.219 11.719 1 96.88 269 LYS A C 1
ATOM 2067 O O . LYS A 1 269 ? -31.969 33.094 12.758 1 96.88 269 LYS A O 1
ATOM 2072 N N . THR A 1 270 ? -30.953 32.312 10.906 1 96.94 270 THR A N 1
ATOM 2073 C CA . THR A 1 270 ? -31.25 30.938 11.266 1 96.94 270 THR A CA 1
ATOM 2074 C C . THR A 1 270 ? -30.625 30.578 12.609 1 96.94 270 THR A C 1
ATOM 2076 O O . THR A 1 270 ? -31.266 29.938 13.445 1 96.94 270 THR A O 1
ATOM 2079 N N . ALA A 1 271 ? -29.438 30.938 12.844 1 97 271 ALA A N 1
ATOM 2080 C CA . ALA A 1 271 ? -28.75 30.688 14.109 1 97 271 ALA A CA 1
ATOM 2081 C C . ALA A 1 271 ? -29.438 31.422 15.266 1 97 271 ALA A C 1
ATOM 2083 O O . ALA A 1 271 ? -29.609 30.859 16.344 1 97 271 ALA A O 1
ATOM 2084 N N . GLU A 1 272 ? -29.859 32.625 15.008 1 96.75 272 GLU A N 1
ATOM 2085 C CA . GLU A 1 272 ? -30.516 33.438 16.031 1 96.75 272 GLU A CA 1
ATOM 2086 C C . GLU A 1 272 ? -31.844 32.812 16.453 1 96.75 272 GLU A C 1
ATOM 2088 O O . GLU A 1 272 ? -32.188 32.812 17.625 1 96.75 272 GLU A O 1
ATOM 2093 N N . GLU A 1 273 ? -32.5 32.344 15.461 1 97.19 273 GLU A N 1
ATOM 2094 C CA . GLU A 1 273 ? -33.781 31.688 15.734 1 97.19 273 GLU A CA 1
ATOM 2095 C C . GLU A 1 273 ? -33.594 30.453 16.625 1 97.19 273 GLU A C 1
ATOM 2097 O O . GLU A 1 273 ? -34.469 30.109 17.391 1 97.19 273 GLU A O 1
ATOM 2102 N N . ALA A 1 274 ? -32.438 29.922 16.516 1 96.06 274 ALA A N 1
ATOM 2103 C CA . ALA A 1 274 ? -32.156 28.734 17.312 1 96.06 274 ALA A CA 1
ATOM 2104 C C . ALA A 1 274 ? -31.578 29.094 18.672 1 96.06 274 ALA A C 1
ATOM 2106 O O . ALA A 1 274 ? -31.422 28.25 19.547 1 96.06 274 ALA A O 1
ATOM 2107 N N . GLY A 1 275 ? -31.312 30.391 18.812 1 95.5 275 GLY A N 1
ATOM 2108 C CA . GLY A 1 275 ? -30.797 30.844 20.094 1 95.5 275 GLY A CA 1
ATOM 2109 C C . GLY A 1 275 ? -29.297 31.078 20.062 1 95.5 275 GLY A C 1
ATOM 2110 O O . GLY A 1 275 ? -28.688 31.359 21.094 1 95.5 275 GLY A O 1
ATOM 2111 N N . GLY A 1 276 ? -28.625 30.906 18.953 1 96.12 276 GLY A N 1
ATOM 2112 C CA . GLY A 1 276 ? -27.203 31.203 18.797 1 96.12 276 GLY A CA 1
ATOM 2113 C C . GLY A 1 276 ? -26.922 32.531 18.141 1 96.12 276 GLY A C 1
ATOM 2114 O O . GLY A 1 276 ? -27.812 33.094 17.5 1 96.12 276 GLY A O 1
ATOM 2115 N N . LYS A 1 277 ? -25.703 33 18.234 1 96.31 277 LYS A N 1
ATOM 2116 C CA . LYS A 1 277 ? -25.312 34.25 17.625 1 96.31 277 LYS A CA 1
ATOM 2117 C C . LYS A 1 277 ? -24.938 34.094 16.156 1 96.31 277 LYS A C 1
ATOM 2119 O O . LYS A 1 277 ? -24.906 35.062 15.391 1 96.31 277 LYS A O 1
ATOM 2124 N N . GLY A 1 278 ? -24.672 32.938 15.75 1 96.81 278 GLY A N 1
ATOM 2125 C CA . GLY A 1 278 ? -24.203 32.562 14.43 1 96.81 278 GLY A CA 1
ATOM 2126 C C . GLY A 1 278 ? -23.5 31.203 14.398 1 96.81 278 GLY A C 1
ATOM 2127 O O . GLY A 1 278 ? -23.594 30.438 15.359 1 96.81 278 GLY A O 1
ATOM 2128 N N . PHE A 1 279 ? -22.875 30.922 13.281 1 97.94 279 PHE A N 1
ATOM 2129 C CA . PHE A 1 279 ? -22.078 29.719 13.141 1 97.94 279 PHE A CA 1
ATOM 2130 C C . PHE A 1 279 ? -20.594 30.031 13.234 1 97.94 279 PHE A C 1
ATOM 2132 O O . PHE A 1 279 ? -20.156 31.125 12.844 1 97.94 279 PHE A O 1
ATOM 2139 N N . ARG A 1 280 ? -19.828 29.125 13.734 1 97.56 280 ARG A N 1
ATOM 2140 C CA . ARG A 1 280 ? -18.375 29.234 13.75 1 97.56 280 ARG A CA 1
ATOM 2141 C C . ARG A 1 280 ? -17.719 27.906 13.367 1 97.56 280 ARG A C 1
ATOM 2143 O O . ARG A 1 280 ? -18.234 26.844 13.688 1 97.56 280 ARG A O 1
ATOM 2150 N N . LEU A 1 281 ? -16.625 28.062 12.656 1 97.94 281 LEU A N 1
ATOM 2151 C CA . LEU A 1 281 ? -15.742 26.922 12.422 1 97.94 281 LEU A CA 1
ATOM 2152 C C . LEU A 1 281 ? -14.617 26.891 13.445 1 97.94 281 LEU A C 1
ATOM 2154 O O . LEU A 1 281 ? -13.836 27.828 13.547 1 97.94 281 LEU A O 1
ATOM 2158 N N . VAL A 1 282 ? -14.57 25.844 14.219 1 97.62 282 VAL A N 1
ATOM 2159 C CA . VAL A 1 282 ? -13.5 25.625 15.188 1 97.62 282 VAL A CA 1
ATOM 2160 C C . VAL A 1 282 ? -12.422 24.734 14.578 1 97.62 282 VAL A C 1
ATOM 2162 O O . VAL A 1 282 ? -12.68 23.578 14.25 1 97.62 282 VAL A O 1
ATOM 2165 N N . GLY A 1 283 ? -11.25 25.297 14.438 1 94.81 283 GLY A N 1
ATOM 2166 C CA . GLY A 1 283 ? -10.18 24.578 13.758 1 94.81 283 GLY A CA 1
ATOM 2167 C C . GLY A 1 283 ? -9.422 23.641 14.672 1 94.81 283 GLY A C 1
ATOM 2168 O O . GLY A 1 283 ? -8.984 24.031 15.758 1 94.81 283 GLY A O 1
ATOM 2169 N N . CYS A 1 284 ? -9.305 22.469 14.234 1 93.12 284 CYS A N 1
ATOM 2170 C CA . CYS A 1 284 ? -8.438 21.469 14.859 1 93.12 284 CYS A CA 1
ATOM 2171 C C . CYS A 1 284 ? -7.508 20.828 13.836 1 93.12 284 CYS A C 1
ATOM 2173 O O . CYS A 1 284 ? -7.789 20.859 12.633 1 93.12 284 CYS A O 1
ATOM 2175 N N . THR A 1 285 ? -6.426 20.312 14.25 1 92.56 285 THR A N 1
ATOM 2176 C CA . THR A 1 285 ? -5.465 19.578 13.422 1 92.56 285 THR A CA 1
ATOM 2177 C C . THR A 1 285 ? -4.93 20.469 12.305 1 92.56 285 THR A C 1
ATOM 2179 O O . THR A 1 285 ? -4.863 21.703 12.453 1 92.56 285 THR A O 1
ATOM 2182 N N . CYS A 1 286 ? -4.531 19.906 11.211 1 93.06 286 CYS A N 1
ATOM 2183 C CA . CYS A 1 286 ? -3.83 20.625 10.156 1 93.06 286 CYS A CA 1
ATOM 2184 C C . CYS A 1 286 ? -4.789 21.531 9.383 1 93.06 286 CYS A C 1
ATOM 2186 O O . CYS A 1 286 ? -4.41 22.609 8.938 1 93.06 286 CYS A O 1
ATOM 2188 N N . VAL A 1 287 ? -6.004 21.109 9.227 1 94.12 287 VAL A N 1
ATOM 2189 C CA . VAL A 1 287 ? -6.93 21.969 8.5 1 94.12 287 VAL A CA 1
ATOM 2190 C C . VAL A 1 287 ? -7.23 23.219 9.32 1 94.12 287 VAL A C 1
ATOM 2192 O O . VAL A 1 287 ? -7.426 24.297 8.766 1 94.12 287 VAL A O 1
ATOM 2195 N N . GLY A 1 288 ? -7.27 23.078 10.641 1 95 288 GLY A N 1
ATOM 2196 C CA . GLY A 1 288 ? -7.398 24.25 11.5 1 95 288 GLY A CA 1
ATOM 2197 C C . GLY A 1 288 ? -6.258 25.234 11.336 1 95 288 GLY A C 1
ATOM 2198 O O . GLY A 1 288 ? -6.477 26.438 11.336 1 95 288 GLY A O 1
ATOM 2199 N N . GLN A 1 289 ? -5.078 24.656 11.18 1 95.75 289 GLN A N 1
ATOM 2200 C CA . GLN A 1 289 ? -3.912 25.516 10.953 1 95.75 289 GLN A CA 1
ATOM 2201 C C . GLN A 1 289 ? -3.977 26.188 9.594 1 95.75 289 GLN A C 1
ATOM 2203 O O . GLN A 1 289 ? -3.525 27.328 9.438 1 95.75 289 GLN A O 1
ATOM 2208 N N . ASP A 1 290 ? -4.5 25.438 8.656 1 96.38 290 ASP A N 1
ATOM 2209 C CA . ASP A 1 290 ? -4.633 26.031 7.324 1 96.38 290 ASP A CA 1
ATOM 2210 C C . ASP A 1 290 ? -5.645 27.172 7.332 1 96.38 290 ASP A C 1
ATOM 2212 O O . ASP A 1 290 ? -5.414 28.203 6.711 1 96.38 290 ASP A O 1
ATOM 2216 N N . LEU A 1 291 ? -6.754 26.984 8.023 1 96.19 291 LEU A N 1
ATOM 2217 C CA . LEU A 1 291 ? -7.742 28.047 8.211 1 96.19 291 LEU A CA 1
ATOM 2218 C C . LEU A 1 291 ? -7.129 29.25 8.906 1 96.19 291 LEU A C 1
ATOM 2220 O O . LEU A 1 291 ? -7.395 30.391 8.539 1 96.19 291 LEU A O 1
ATOM 2224 N N . GLN A 1 292 ? -6.312 28.953 9.852 1 96.12 292 GLN A N 1
ATOM 2225 C CA . GLN A 1 292 ? -5.664 30.031 10.609 1 96.12 292 GLN A CA 1
ATOM 2226 C C . GLN A 1 292 ? -4.73 30.844 9.719 1 96.12 292 GLN A C 1
ATOM 2228 O O . GLN A 1 292 ? -4.746 32.062 9.758 1 96.12 292 GLN A O 1
ATOM 2233 N N . LEU A 1 293 ? -3.986 30.156 8.891 1 95.62 293 LEU A N 1
ATOM 2234 C CA . LEU A 1 293 ? -3.031 30.797 8 1 95.62 293 LEU A CA 1
ATOM 2235 C C . LEU A 1 293 ? -3.746 31.703 7.008 1 95.62 293 LEU A C 1
ATOM 2237 O O . LEU A 1 293 ? -3.195 32.719 6.59 1 95.62 293 LEU A O 1
ATOM 2241 N N . ARG A 1 29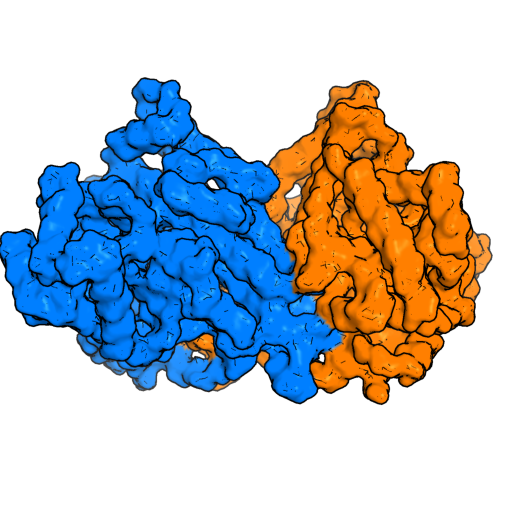4 ? -4.961 31.344 6.707 1 95.69 294 ARG A N 1
ATOM 2242 C CA . ARG A 1 294 ? -5.754 32.062 5.723 1 95.69 294 ARG A CA 1
ATOM 2243 C C . ARG A 1 294 ? -6.848 32.875 6.398 1 95.69 294 ARG A C 1
ATOM 2245 O O . ARG A 1 294 ? -7.758 33.375 5.73 1 95.69 294 ARG A O 1
ATOM 2252 N N . GLY A 1 295 ? -6.699 33.094 7.676 1 92.81 295 GLY A N 1
ATOM 2253 C CA . GLY A 1 295 ? -7.738 33.656 8.508 1 92.81 295 GLY A CA 1
ATOM 2254 C C . GLY A 1 295 ? -8.188 35.031 8.031 1 92.81 295 GLY A C 1
ATOM 2255 O O . GLY A 1 295 ? -9.32 35.438 8.297 1 92.81 295 GLY A O 1
ATOM 2256 N N . GLU A 1 296 ? -7.309 35.75 7.355 1 91.44 296 GLU A N 1
ATOM 2257 C CA . GLU A 1 296 ? -7.652 37.062 6.797 1 91.44 296 GLU A CA 1
ATOM 2258 C C . GLU A 1 296 ? -8.875 36.969 5.895 1 91.44 296 GLU A C 1
ATOM 2260 O O . GLU A 1 296 ? -9.68 37.906 5.832 1 91.44 296 GLU A O 1
ATOM 2265 N N . HIS A 1 297 ? -9.086 35.875 5.312 1 91.38 297 HIS A N 1
ATOM 2266 C CA . HIS A 1 297 ? -10.141 35.688 4.32 1 91.38 297 HIS A CA 1
ATOM 2267 C C . HIS A 1 297 ? -11.414 35.125 4.953 1 91.38 297 HIS A C 1
ATOM 2269 O O . HIS A 1 297 ? -12.453 35.031 4.297 1 91.38 297 HIS A O 1
ATOM 2275 N N . TYR A 1 298 ? -11.336 34.75 6.242 1 90.81 298 TYR A N 1
ATOM 2276 C CA . TYR A 1 298 ? -12.445 34.031 6.895 1 90.81 298 TYR A CA 1
ATOM 2277 C C . TYR A 1 298 ? -12.664 34.562 8.305 1 90.81 298 TYR A C 1
ATOM 2279 O O . TYR A 1 298 ? -12.938 33.812 9.234 1 90.81 298 TYR A O 1
ATOM 2287 N N . GLN A 1 299 ? -12.586 35.75 8.547 1 89.81 299 GLN A N 1
ATOM 2288 C CA . GLN A 1 299 ? -12.555 36.375 9.867 1 89.81 299 GLN A CA 1
ATOM 2289 C C . GLN A 1 299 ? -13.891 36.219 10.586 1 89.81 299 GLN A C 1
ATOM 2291 O O . GLN A 1 299 ? -13.93 36.062 11.805 1 89.81 299 GLN A O 1
ATOM 2296 N N . GLU A 1 300 ? -14.961 36.188 9.867 1 91.31 300 GLU A N 1
ATOM 2297 C CA . GLU A 1 300 ? -16.281 36.156 10.477 1 91.31 300 GLU A CA 1
ATOM 2298 C C . GLU A 1 300 ? -16.656 34.75 10.938 1 91.31 300 GLU A C 1
ATOM 2300 O O . GLU A 1 300 ? -17.375 34.562 11.922 1 91.31 300 GLU A O 1
ATOM 2305 N N . VAL A 1 301 ? -16.078 33.75 10.234 1 95.25 301 VAL A N 1
ATOM 2306 C CA . VAL A 1 301 ? -16.609 32.406 10.461 1 95.25 301 VAL A CA 1
ATOM 2307 C C . VAL A 1 301 ? -15.578 31.594 11.227 1 95.25 301 VAL A C 1
ATOM 2309 O O . VAL A 1 301 ? -15.938 30.672 11.969 1 95.25 301 VAL A O 1
ATOM 2312 N N . PHE A 1 302 ? -14.352 31.844 11.125 1 96.38 302 PHE A N 1
ATOM 2313 C CA . PHE A 1 302 ? -13.305 31.047 11.758 1 96.38 302 PHE A CA 1
ATOM 2314 C C . PHE A 1 302 ? -13.07 31.516 13.195 1 96.38 302 PHE A C 1
ATOM 2316 O O . PHE A 1 302 ? -12.727 32.656 13.43 1 96.38 302 PHE A O 1
ATOM 2323 N N . SER A 1 303 ? -13.195 30.578 14.109 1 95.88 303 SER A N 1
ATOM 2324 C CA . SER A 1 303 ? -13.086 30.922 15.523 1 95.88 303 SER A CA 1
ATOM 2325 C C . SER A 1 303 ? -11.633 30.953 15.969 1 95.88 303 SER A C 1
ATOM 2327 O O . SER A 1 303 ? -11.281 31.672 16.906 1 95.88 303 SER A O 1
ATOM 2329 N N . GLY A 1 304 ? -10.828 30.156 15.32 1 95.62 304 GLY A N 1
ATOM 2330 C CA . GLY A 1 304 ? -9.438 29.984 15.703 1 95.62 304 GLY A CA 1
ATOM 2331 C C . GLY A 1 304 ? -9.008 28.531 15.789 1 95.62 304 GLY A C 1
ATOM 2332 O O . GLY A 1 304 ? -9.836 27.625 15.656 1 95.62 304 GLY A O 1
ATOM 2333 N N . HIS A 1 305 ? -7.73 28.297 15.953 1 96.56 305 HIS A N 1
ATOM 2334 C CA . HIS A 1 305 ? -7.176 26.969 16.125 1 96.56 305 HIS A CA 1
ATOM 2335 C C . HIS A 1 305 ? -7.234 26.531 17.578 1 96.56 305 HIS A C 1
ATOM 2337 O O . HIS A 1 305 ? -6.582 27.125 18.438 1 96.56 305 HIS A O 1
ATOM 2343 N N . ALA A 1 306 ? -7.988 25.5 17.844 1 95.38 306 ALA A N 1
ATOM 2344 C CA . ALA A 1 306 ? -8.289 25.109 19.219 1 95.38 306 ALA A CA 1
ATOM 2345 C C . ALA A 1 306 ? -7.305 24.047 19.703 1 95.38 306 ALA A C 1
ATOM 2347 O O . ALA A 1 306 ? -7.109 23.891 20.922 1 95.38 306 ALA A O 1
ATOM 2348 N N . GLY A 1 307 ? -6.742 23.328 18.734 1 89.81 307 GLY A N 1
ATOM 2349 C CA . GLY A 1 307 ? -5.863 22.266 19.203 1 89.81 307 GLY A CA 1
ATOM 2350 C C . GLY A 1 307 ? -5.336 21.375 18.094 1 89.81 307 GLY A C 1
ATOM 2351 O O . GLY A 1 307 ? -5.93 21.312 17.016 1 89.81 307 GLY A O 1
ATOM 2352 N N . ASN A 1 308 ? -4.238 20.609 18.422 1 91.75 308 ASN A N 1
ATOM 2353 C CA . ASN A 1 308 ? -3.646 19.719 17.422 1 91.75 308 ASN A CA 1
ATOM 2354 C C . ASN A 1 308 ? -4.27 18.328 17.484 1 91.75 308 ASN A C 1
ATOM 2356 O O . ASN A 1 308 ? -5.371 18.156 18.016 1 91.75 308 ASN A O 1
ATOM 2360 N N . ASN A 1 309 ? -3.715 17.312 16.906 1 90.62 309 ASN A N 1
ATOM 2361 C CA . ASN A 1 309 ? -4.305 16 16.672 1 90.62 309 ASN A CA 1
ATOM 2362 C C . ASN A 1 309 ? -4.727 15.32 17.969 1 90.62 309 ASN A C 1
ATOM 2364 O O . ASN A 1 309 ? -5.777 14.68 18.031 1 90.62 309 ASN A O 1
ATOM 2368 N N . PHE A 1 310 ? -4.016 15.555 19.125 1 93.19 310 PHE A N 1
ATOM 2369 C CA . PHE A 1 310 ? -4.332 14.836 20.344 1 93.19 310 PHE A CA 1
ATOM 2370 C C . PHE A 1 310 ? -5.227 15.68 21.25 1 93.19 310 PHE A C 1
ATOM 2372 O O . PHE A 1 310 ? -5.793 15.172 22.219 1 93.19 310 PHE A O 1
ATOM 2379 N N . THR A 1 311 ? -5.496 16.922 20.922 1 94.38 311 THR A N 1
ATOM 2380 C CA . THR A 1 311 ? -6.348 17.781 21.734 1 94.38 311 THR A CA 1
ATOM 2381 C C . THR A 1 311 ? -7.781 17.766 21.219 1 94.38 311 THR A C 1
ATOM 2383 O O . THR A 1 311 ? -8.68 18.328 21.859 1 94.38 311 THR A O 1
ATOM 2386 N N . SER A 1 312 ? -7.98 17.125 20.047 1 95.38 312 SER A N 1
ATOM 2387 C CA . SER A 1 312 ? -9.32 17.062 19.484 1 95.38 312 SER A CA 1
ATOM 2388 C C . SER A 1 312 ? -10.312 16.438 20.453 1 95.38 312 SER A C 1
ATOM 2390 O O . SER A 1 312 ? -11.453 16.875 20.562 1 95.38 312 SER A O 1
ATOM 2392 N N . GLU A 1 313 ? -9.891 15.406 21.172 1 96.94 313 GLU A N 1
ATOM 2393 C CA . GLU A 1 313 ? -10.734 14.75 22.172 1 96.94 313 GLU A CA 1
ATOM 2394 C C . GLU A 1 313 ? -11.133 15.719 23.281 1 96.94 313 GLU A C 1
ATOM 2396 O O . GLU A 1 313 ? -12.297 15.758 23.688 1 96.94 313 GLU A O 1
ATOM 2401 N N . THR A 1 314 ? -10.195 16.5 23.688 1 97.06 314 THR A N 1
ATOM 2402 C CA . THR A 1 314 ? -10.43 17.484 24.734 1 97.06 314 THR A CA 1
ATOM 2403 C C . THR A 1 314 ? -11.359 18.578 24.234 1 97.06 314 THR A C 1
ATOM 2405 O O . THR A 1 314 ? -12.234 19.047 24.984 1 97.06 314 THR A O 1
ATOM 2408 N N . VAL A 1 315 ? -11.203 19 23 1 97.56 315 VAL A N 1
ATOM 2409 C CA . VAL A 1 315 ? -12.047 20.031 22.406 1 97.56 315 VAL A CA 1
ATOM 2410 C C . VAL A 1 315 ? -13.508 19.594 22.438 1 97.56 315 VAL A C 1
ATOM 2412 O O . VAL A 1 315 ? -14.383 20.375 22.828 1 97.56 315 VAL A O 1
ATOM 2415 N N . ILE A 1 316 ? -13.75 18.359 22.109 1 97.5 316 ILE A N 1
ATOM 2416 C CA . ILE A 1 316 ? -15.109 17.828 22.109 1 97.5 316 ILE A CA 1
ATOM 2417 C C . ILE A 1 316 ? -15.641 17.781 23.547 1 97.5 316 ILE A C 1
ATOM 2419 O O . ILE A 1 316 ? -16.812 18.062 23.781 1 97.5 316 ILE A O 1
ATOM 2423 N N . SER A 1 317 ? -14.805 17.516 24.516 1 96.94 317 SER A N 1
ATOM 2424 C CA . SER A 1 317 ? -15.203 17.312 25.906 1 96.94 317 SER A CA 1
ATOM 2425 C C . SER A 1 317 ? -15.562 18.641 26.578 1 96.94 317 SER A C 1
ATOM 2427 O O . SER A 1 317 ? -16.094 18.656 27.688 1 96.94 317 SER A O 1
ATOM 2429 N N . THR A 1 318 ? -15.359 19.797 25.922 1 97.69 318 THR A N 1
ATOM 2430 C CA . THR A 1 318 ? -15.789 21.094 26.453 1 97.69 318 THR A CA 1
ATOM 2431 C C . THR A 1 318 ? -17.312 21.188 26.453 1 97.69 318 THR A C 1
ATOM 2433 O O . THR A 1 318 ? -17.891 22.047 27.125 1 97.69 318 THR A O 1
ATOM 2436 N N . GLY A 1 319 ? -17.922 20.375 25.531 1 97.38 319 GLY A N 1
ATOM 2437 C CA . GLY A 1 319 ? -19.375 20.391 25.406 1 97.38 319 GLY A CA 1
ATOM 2438 C C . GLY A 1 319 ? -19.891 21.453 24.453 1 97.38 319 GLY A C 1
ATOM 2439 O O . GLY A 1 319 ? -21.078 21.516 24.172 1 97.38 319 GLY A O 1
ATOM 2440 N N . ALA A 1 320 ? -18.953 22.219 23.875 1 97.94 320 ALA A N 1
ATOM 2441 C CA . ALA A 1 320 ? -19.391 23.391 23.125 1 97.94 320 ALA A CA 1
ATOM 2442 C C . ALA A 1 320 ? -19.359 23.125 21.625 1 97.94 320 ALA A C 1
ATOM 2444 O O . ALA A 1 320 ? -19.75 23.969 20.828 1 97.94 320 ALA A O 1
ATOM 2445 N N . ILE A 1 321 ? -18.922 21.922 21.188 1 98.31 321 ILE A N 1
ATOM 2446 C CA . ILE A 1 321 ? -18.922 21.547 19.781 1 98.31 321 ILE A CA 1
ATOM 2447 C C . ILE A 1 321 ? -20.266 20.953 19.406 1 98.31 321 ILE A C 1
ATOM 2449 O O . ILE A 1 321 ? -20.766 20.031 20.078 1 98.31 321 ILE A O 1
ATOM 2453 N N . ASP A 1 322 ? -20.812 21.359 18.266 1 98.56 322 ASP A N 1
ATOM 2454 C CA . ASP A 1 322 ? -22.172 20.922 17.922 1 98.56 322 ASP A CA 1
ATOM 2455 C C . ASP A 1 322 ? -22.141 19.938 16.75 1 98.56 322 ASP A C 1
ATOM 2457 O O . ASP A 1 322 ? -23.094 19.188 16.562 1 98.56 322 ASP A O 1
ATOM 2461 N N . LEU A 1 323 ? -21.156 19.953 15.969 1 98.5 323 LEU A N 1
ATOM 2462 C CA . LEU A 1 323 ? -20.984 19.031 14.852 1 98.5 323 LEU A CA 1
ATOM 2463 C C . LEU A 1 323 ? -19.5 18.828 14.555 1 98.5 323 LEU A C 1
ATOM 2465 O O . LEU A 1 323 ? -18.703 19.781 14.648 1 98.5 323 LEU A O 1
ATOM 2469 N N . ILE A 1 324 ? -19.094 17.641 14.273 1 97.94 324 ILE A N 1
ATOM 2470 C CA . ILE A 1 324 ? -17.734 17.328 13.805 1 97.94 324 ILE A CA 1
ATOM 2471 C C . ILE A 1 324 ? -17.781 16.984 12.32 1 97.94 324 ILE A C 1
ATOM 2473 O O . ILE A 1 324 ? -18.516 16.094 11.906 1 97.94 324 ILE A O 1
ATOM 2477 N N . VAL A 1 325 ? -17.062 17.672 11.523 1 97.5 325 VAL A N 1
ATOM 2478 C CA . VAL A 1 325 ? -16.891 17.391 10.102 1 97.5 325 VAL A CA 1
ATOM 2479 C C . VAL A 1 325 ? -15.445 16.984 9.82 1 97.5 325 VAL A C 1
ATOM 2481 O O . VAL A 1 325 ? -14.523 17.781 10.023 1 97.5 325 VAL A O 1
ATOM 2484 N N . SER A 1 326 ? -15.281 15.758 9.461 1 95.44 326 SER A N 1
ATOM 2485 C CA . SER A 1 326 ? -13.961 15.234 9.133 1 95.44 326 SER A CA 1
ATOM 2486 C C . SER A 1 326 ? -13.836 14.969 7.633 1 95.44 326 SER A C 1
ATOM 2488 O O . SER A 1 326 ? -14.703 14.328 7.035 1 95.44 326 SER A O 1
ATOM 2490 N N . GLU A 1 327 ? -12.781 15.398 7.062 1 93.44 327 GLU A N 1
ATOM 2491 C CA . GLU A 1 327 ? -12.633 15.211 5.621 1 93.44 327 GLU A CA 1
ATOM 2492 C C . GLU A 1 327 ? -11.367 14.422 5.297 1 93.44 327 GLU A C 1
ATOM 2494 O O . GLU A 1 327 ? -11.156 14.023 4.152 1 93.44 327 GLU A O 1
ATOM 2499 N N . PHE A 1 328 ? -10.5 14.148 6.32 1 93.56 328 PHE A N 1
ATOM 2500 C CA . PHE A 1 328 ? -9.305 13.367 6.047 1 93.56 328 PHE A CA 1
ATOM 2501 C C . PHE A 1 328 ? -8.672 12.875 7.344 1 93.56 328 PHE A C 1
ATOM 2503 O O . PHE A 1 328 ? -9.383 12.469 8.273 1 93.56 328 PHE A O 1
ATOM 2510 N N . ASN A 1 329 ? -7.242 12.812 7.359 1 87.19 329 ASN A N 1
ATOM 2511 C CA . ASN A 1 329 ? -6.559 12.148 8.461 1 87.19 329 ASN A CA 1
ATOM 2512 C C . ASN A 1 329 ? -6.445 13.062 9.68 1 87.19 329 ASN A C 1
ATOM 2514 O O . ASN A 1 329 ? -6.902 14.203 9.648 1 87.19 329 ASN A O 1
ATOM 2518 N N . CYS A 1 330 ? -5.973 12.539 10.797 1 86.62 330 CYS A N 1
ATOM 2519 C CA . CYS A 1 330 ? -5.789 13.141 12.117 1 86.62 330 CYS A CA 1
ATOM 2520 C C . CYS A 1 330 ? -7.125 13.32 12.82 1 86.62 330 CYS A C 1
ATOM 2522 O O . CYS A 1 330 ? -7.293 14.258 13.609 1 86.62 330 CYS A O 1
ATOM 2524 N N . THR A 1 331 ? -8.086 12.562 12.375 1 90.25 331 THR A N 1
ATOM 2525 C CA . THR A 1 331 ? -9.312 12.297 13.117 1 90.25 331 THR A CA 1
ATOM 2526 C C . THR A 1 331 ? -9.211 10.961 13.859 1 90.25 331 THR A C 1
ATOM 2528 O O . THR A 1 331 ? -9.57 9.914 13.32 1 90.25 331 THR A O 1
ATOM 2531 N N . LEU A 1 332 ? -8.789 11 15.078 1 93.81 332 LEU A N 1
ATOM 2532 C CA . LEU A 1 332 ? -8.492 9.797 15.844 1 93.81 332 LEU A CA 1
ATOM 2533 C C . LEU A 1 332 ? -9.766 9.016 16.141 1 93.81 332 LEU A C 1
ATOM 2535 O O . LEU A 1 332 ? -10.805 9.609 16.438 1 93.81 332 LEU A O 1
ATOM 2539 N N . PRO A 1 333 ? -9.641 7.703 16.188 1 95.31 333 PRO A N 1
ATOM 2540 C CA . PRO A 1 333 ? -10.82 6.91 16.547 1 95.31 333 PRO A CA 1
ATOM 2541 C C . PRO A 1 333 ? -11.312 7.203 17.969 1 95.31 333 PRO A C 1
ATOM 2543 O O . PRO A 1 333 ? -12.5 7.059 18.25 1 95.31 333 PRO A O 1
ATOM 2546 N N . GLY A 1 334 ? -10.516 7.719 18.797 1 95.88 334 GLY A N 1
ATOM 2547 C CA . GLY A 1 334 ? -10.836 7.996 20.188 1 95.88 334 GLY A CA 1
ATOM 2548 C C . GLY A 1 334 ? -11.867 9.094 20.359 1 95.88 334 GLY A C 1
ATOM 2549 O O . GLY A 1 334 ? -12.453 9.242 21.422 1 95.88 334 GLY A O 1
ATOM 2550 N N . ILE A 1 335 ? -12.141 9.852 19.312 1 96.44 335 ILE A N 1
ATOM 2551 C CA . ILE A 1 335 ? -13.117 10.93 19.438 1 96.44 335 ILE A CA 1
ATOM 2552 C C . ILE A 1 335 ? -14.531 10.352 19.422 1 96.44 335 ILE A C 1
ATOM 2554 O O . ILE A 1 335 ? -15.469 10.992 19.906 1 96.44 335 ILE A O 1
ATOM 2558 N N . GLU A 1 336 ? -14.688 9.125 18.906 1 96.75 336 GLU A N 1
ATOM 2559 C CA . GLU A 1 336 ? -16 8.539 18.656 1 96.75 336 GLU A CA 1
ATOM 2560 C C . GLU A 1 336 ? -16.781 8.352 19.953 1 96.75 336 GLU A C 1
ATOM 2562 O O . GLU A 1 336 ? -17.922 8.82 20.078 1 96.75 336 GLU A O 1
ATOM 2567 N N . PRO A 1 337 ? -16.203 7.711 20.984 1 96.69 337 PRO A N 1
ATOM 2568 C CA . PRO A 1 337 ? -16.953 7.566 22.234 1 96.69 337 PRO A CA 1
ATOM 2569 C C . PRO A 1 337 ? -17.281 8.914 22.891 1 96.69 337 PRO A C 1
ATOM 2571 O O . PRO A 1 337 ? -18.312 9.055 23.531 1 96.69 337 PRO A O 1
ATOM 2574 N N . ILE A 1 338 ? -16.406 9.875 22.766 1 97.12 338 ILE A N 1
ATOM 2575 C CA . ILE A 1 338 ? -16.609 11.195 23.344 1 97.12 338 ILE A CA 1
ATOM 2576 C C . ILE A 1 338 ? -17.734 11.914 22.609 1 97.12 338 ILE A C 1
ATOM 2578 O O . ILE A 1 338 ? -18.594 12.539 23.219 1 97.12 338 ILE A O 1
ATOM 2582 N N . ALA A 1 339 ? -17.672 11.828 21.266 1 97.38 339 ALA A N 1
ATOM 2583 C CA . ALA A 1 339 ? -18.75 12.398 20.469 1 97.38 339 ALA A CA 1
ATOM 2584 C C . ALA A 1 339 ? -20.094 11.805 20.859 1 97.38 339 ALA A C 1
ATOM 2586 O O . ALA A 1 339 ? -21.094 12.523 20.984 1 97.38 339 ALA A O 1
ATOM 2587 N N . ASN A 1 340 ? -20.172 10.484 21.078 1 97.19 340 ASN A N 1
ATOM 2588 C CA . ASN A 1 340 ? -21.391 9.828 21.516 1 97.19 340 ASN A CA 1
ATOM 2589 C C . ASN A 1 340 ? -21.828 10.328 22.891 1 97.19 340 ASN A C 1
ATOM 2591 O O . ASN A 1 340 ? -23.016 10.609 23.109 1 97.19 340 ASN A O 1
ATOM 2595 N N . GLU A 1 341 ? -20.938 10.414 23.781 1 96.56 341 GLU A N 1
ATOM 2596 C CA . GLU A 1 341 ? -21.219 10.836 25.156 1 96.56 341 GLU A CA 1
ATOM 2597 C C . GLU A 1 341 ? -21.781 12.25 25.188 1 96.56 341 GLU A C 1
ATOM 2599 O O . GLU A 1 341 ? -22.688 12.547 25.969 1 96.56 341 GLU A O 1
ATOM 2604 N N . PHE A 1 342 ? -21.312 13.086 24.328 1 97.38 342 PHE A N 1
ATOM 2605 C CA . PHE A 1 342 ? -21.719 14.492 24.328 1 97.38 342 PHE A CA 1
ATOM 2606 C C . PHE A 1 342 ? -22.766 14.75 23.25 1 97.38 342 PHE A C 1
ATOM 2608 O O . PHE A 1 342 ? -23.094 15.898 22.969 1 97.38 342 PHE A O 1
ATOM 2615 N N . MET A 1 343 ? -23.25 13.703 22.578 1 97.56 343 MET A N 1
ATOM 2616 C CA . MET A 1 343 ? -24.344 13.727 21.609 1 97.56 343 MET A CA 1
ATOM 2617 C C . MET A 1 343 ? -24 14.578 20.406 1 97.56 343 MET A C 1
ATOM 2619 O O . MET A 1 343 ? -24.828 15.344 19.906 1 97.56 343 MET A O 1
ATOM 2623 N N . VAL A 1 344 ? -22.75 14.562 20.016 1 97.88 344 VAL A N 1
ATOM 2624 C CA . VAL A 1 344 ? -22.281 15.328 18.859 1 97.88 344 VAL A CA 1
ATOM 2625 C C . VAL A 1 344 ? -22.297 14.438 17.625 1 97.88 344 VAL A C 1
ATOM 2627 O O . VAL A 1 344 ? -21.656 13.391 17.594 1 97.88 344 VAL A O 1
ATOM 2630 N N . ASP A 1 345 ? -22.969 14.836 16.578 1 96.94 345 ASP A N 1
ATOM 2631 C CA . ASP A 1 345 ? -22.969 14.102 15.32 1 96.94 345 ASP A CA 1
ATOM 2632 C C . ASP A 1 345 ? -21.641 14.281 14.586 1 96.94 345 ASP A C 1
ATOM 2634 O O . ASP A 1 345 ? -20.953 15.289 14.766 1 96.94 345 ASP A O 1
ATOM 2638 N N . MET A 1 346 ? -21.312 13.281 13.836 1 97.19 346 MET A N 1
ATOM 2639 C CA . MET A 1 346 ? -20.094 13.336 13.031 1 97.19 346 MET A CA 1
ATOM 2640 C C . MET A 1 346 ? -20.391 13.062 11.562 1 97.19 346 MET A C 1
ATOM 2642 O O . MET A 1 346 ? -21.172 12.164 11.242 1 97.19 346 MET A O 1
ATOM 2646 N N . ILE A 1 347 ? -19.828 13.836 10.672 1 97.69 347 ILE A N 1
ATOM 2647 C CA . ILE A 1 347 ? -19.922 13.656 9.227 1 97.69 347 ILE A CA 1
ATOM 2648 C C . ILE A 1 347 ? -18.516 13.516 8.633 1 97.69 347 ILE A C 1
ATOM 2650 O O . ILE A 1 347 ? -17.609 14.281 8.969 1 97.69 347 ILE A O 1
ATOM 2654 N N . CYS A 1 348 ? -18.328 12.547 7.887 1 96.5 348 CYS A N 1
ATOM 2655 C CA . CYS A 1 348 ? -17.094 12.383 7.121 1 96.5 348 CYS A CA 1
ATOM 2656 C C . CYS A 1 348 ? -17.344 12.664 5.641 1 96.5 348 CYS A C 1
ATOM 2658 O O . CYS A 1 348 ? -18.344 12.234 5.074 1 96.5 348 CYS A O 1
ATOM 2660 N N . LEU A 1 349 ? -16.391 13.328 4.938 1 97.19 349 LEU A N 1
ATOM 2661 C CA . LEU A 1 349 ? -16.625 13.812 3.578 1 97.19 349 LEU A CA 1
ATOM 2662 C C . LEU A 1 349 ? -15.789 13.023 2.574 1 97.19 349 LEU A C 1
ATOM 2664 O O . LEU A 1 349 ? -16.016 13.117 1.366 1 97.19 349 LEU A O 1
ATOM 2668 N N . ASP A 1 350 ? -14.828 12.297 3.008 1 96.5 350 ASP A N 1
ATOM 2669 C CA . ASP A 1 350 ? -13.992 11.43 2.189 1 96.5 350 ASP A CA 1
ATOM 2670 C C . ASP A 1 350 ? -14.047 9.984 2.684 1 96.5 350 ASP A C 1
ATOM 2672 O O . ASP A 1 350 ? -13.938 9.727 3.885 1 96.5 350 ASP A O 1
ATOM 2676 N N . ASP A 1 351 ? -14.188 9.07 1.803 1 93.5 351 ASP A N 1
ATOM 2677 C CA . ASP A 1 351 ? -14.391 7.668 2.162 1 93.5 351 ASP A CA 1
ATOM 2678 C C . ASP A 1 351 ? -13.156 7.098 2.861 1 93.5 351 ASP A C 1
ATOM 2680 O O . ASP A 1 351 ? -13.266 6.195 3.691 1 93.5 351 ASP A O 1
ATOM 2684 N N . VAL A 1 352 ? -11.969 7.617 2.586 1 95.81 352 VAL A N 1
ATOM 2685 C CA . VAL A 1 352 ? -10.742 7.086 3.172 1 95.81 352 VAL A CA 1
ATOM 2686 C C . VAL A 1 352 ? -10.68 7.438 4.656 1 95.81 352 VAL A C 1
ATOM 2688 O O . VAL A 1 352 ? -9.914 6.844 5.414 1 95.81 352 VAL A O 1
ATOM 2691 N N . ALA A 1 353 ? -11.547 8.375 5.121 1 94.81 353 ALA A N 1
ATOM 2692 C CA . ALA A 1 353 ? -11.555 8.82 6.516 1 94.81 353 ALA A CA 1
ATOM 2693 C C . ALA A 1 353 ? -12.828 8.367 7.227 1 94.81 353 ALA A C 1
ATOM 2695 O O . ALA A 1 353 ? -13.18 8.898 8.281 1 94.81 353 ALA A O 1
ATOM 2696 N N . LYS A 1 354 ? -13.523 7.371 6.719 1 96.12 354 LYS A N 1
ATOM 2697 C CA . LYS A 1 354 ? -14.789 6.906 7.277 1 96.12 354 LYS A CA 1
ATOM 2698 C C . LYS A 1 354 ? -14.609 6.402 8.703 1 96.12 354 LYS A C 1
ATOM 2700 O O . LYS A 1 354 ? -13.859 5.457 8.945 1 96.12 354 LYS A O 1
ATOM 2705 N N . LYS A 1 355 ? -15.297 7.078 9.648 1 95.25 355 LYS A N 1
ATOM 2706 C CA . LYS A 1 355 ? -15.328 6.664 11.047 1 95.25 355 LYS A CA 1
ATOM 2707 C C . LYS A 1 355 ? -16.5 5.715 11.312 1 95.25 355 LYS A C 1
ATOM 2709 O O . LYS A 1 355 ? -17.516 5.77 10.625 1 95.25 355 LYS A O 1
ATOM 2714 N N . SER A 1 356 ? -16.375 4.926 12.289 1 93.75 356 SER A N 1
ATOM 2715 C CA . SER A 1 356 ? -17.375 3.887 12.562 1 93.75 356 SER A CA 1
ATOM 2716 C C . SER A 1 356 ? -18.734 4.488 12.852 1 93.75 356 SER A C 1
ATOM 2718 O O . SER A 1 356 ? -19.766 3.938 12.453 1 93.75 356 SER A O 1
ATOM 2720 N N . ASN A 1 357 ? -18.75 5.641 13.484 1 94.06 357 ASN A N 1
ATOM 2721 C CA . ASN A 1 357 ? -20.031 6.199 13.867 1 94.06 357 ASN A CA 1
ATOM 2722 C C . ASN A 1 357 ? -20.328 7.496 13.117 1 94.06 357 ASN A C 1
ATOM 2724 O O . ASN A 1 357 ? -21.219 8.258 13.516 1 94.06 357 ASN A O 1
ATOM 2728 N N . ALA A 1 358 ? -19.594 7.809 12.156 1 96.25 358 ALA A N 1
ATOM 2729 C CA . ALA A 1 358 ? -19.828 9.023 11.375 1 96.25 358 ALA A CA 1
ATOM 2730 C C . ALA A 1 358 ? -20.641 8.711 10.117 1 96.25 358 ALA A C 1
ATOM 2732 O O . ALA A 1 358 ? -20.453 7.656 9.5 1 96.25 358 ALA A O 1
ATOM 2733 N N . GLU A 1 359 ? -21.531 9.586 9.773 1 96.69 359 GLU A N 1
ATOM 2734 C CA . GLU A 1 359 ? -22.172 9.531 8.469 1 96.69 359 GLU A CA 1
ATOM 2735 C C . GLU A 1 359 ? -21.188 9.883 7.348 1 96.69 359 GLU A C 1
ATOM 2737 O O . GLU A 1 359 ? -20.391 10.805 7.492 1 96.69 359 GLU A O 1
ATOM 2742 N N . HIS A 1 360 ? -21.219 9.078 6.332 1 96.31 360 HIS A N 1
ATOM 2743 C CA . HIS A 1 360 ? -20.359 9.375 5.188 1 96.31 360 HIS A CA 1
ATOM 2744 C C . HIS A 1 360 ? -21.141 10.078 4.086 1 96.31 360 HIS A C 1
ATOM 2746 O O . HIS A 1 360 ? -22.109 9.523 3.553 1 96.31 360 HIS A O 1
ATOM 2752 N N . ILE A 1 361 ? -20.766 11.266 3.781 1 96.44 361 ILE A N 1
ATOM 2753 C CA . ILE A 1 361 ? -21.297 12.047 2.668 1 96.44 361 ILE A CA 1
ATOM 2754 C C . ILE A 1 361 ? -20.172 12.383 1.695 1 96.44 361 ILE A C 1
ATOM 2756 O O . ILE A 1 361 ? -19.5 13.398 1.86 1 96.44 361 ILE A O 1
ATOM 2760 N N . PRO A 1 362 ? -20.078 11.633 0.646 1 94.19 362 PRO A N 1
ATOM 2761 C CA . PRO A 1 362 ? -18.953 11.859 -0.273 1 94.19 362 PRO A CA 1
ATOM 2762 C C . PRO A 1 362 ? -18.969 13.258 -0.888 1 94.19 362 PRO A C 1
ATOM 2764 O O . PRO A 1 362 ? -19.969 13.664 -1.487 1 94.19 362 PRO A O 1
ATOM 2767 N N . PHE A 1 363 ? -17.891 13.93 -0.821 1 95.56 363 PHE A N 1
ATOM 2768 C CA . PHE A 1 363 ? -17.781 15.281 -1.354 1 95.56 363 PHE A CA 1
ATOM 2769 C C . PHE A 1 363 ? -17.391 15.258 -2.828 1 95.56 363 PHE A C 1
ATOM 2771 O O . PHE A 1 363 ? -16.516 14.492 -3.229 1 95.56 363 PHE A O 1
ATOM 2778 N N . THR A 1 364 ? -18.062 16.031 -3.578 1 93 364 THR A N 1
ATOM 2779 C CA . THR A 1 364 ? -17.656 16.5 -4.902 1 93 364 THR A CA 1
ATOM 2780 C C . THR A 1 364 ? -18 17.969 -5.078 1 93 364 THR A C 1
ATOM 2782 O O . THR A 1 364 ? -18.969 18.469 -4.504 1 93 364 THR A O 1
ATOM 2785 N N . MET A 1 365 ? -17.234 18.594 -5.836 1 93.06 365 MET A N 1
ATOM 2786 C CA . MET A 1 365 ? -17.422 20.016 -6.016 1 93.06 365 MET A CA 1
ATOM 2787 C C . MET A 1 365 ? -18.797 20.312 -6.625 1 93.06 365 MET A C 1
ATOM 2789 O O . MET A 1 365 ? -19.406 21.328 -6.316 1 93.06 365 MET A O 1
ATOM 2793 N N . ASP A 1 366 ? -19.297 19.344 -7.41 1 91.44 366 ASP A N 1
ATOM 2794 C CA . ASP A 1 366 ? -20.594 19.531 -8.047 1 91.44 366 ASP A CA 1
ATOM 2795 C C . ASP A 1 366 ? -21.719 19.5 -7.016 1 91.44 366 ASP A C 1
ATOM 2797 O O . ASP A 1 366 ? -22.828 20 -7.27 1 91.44 366 ASP A O 1
ATOM 2801 N N . ARG A 1 367 ? -21.531 19 -5.883 1 94.75 367 ARG A N 1
ATOM 2802 C CA . ARG A 1 367 ? -22.547 18.875 -4.844 1 94.75 367 ARG A CA 1
ATOM 2803 C C . ARG A 1 367 ? -22.203 19.734 -3.635 1 94.75 367 ARG A C 1
ATOM 2805 O O . ARG A 1 367 ? -22.75 19.531 -2.549 1 94.75 367 ARG A O 1
ATOM 2812 N N . ASP A 1 368 ? -21.234 20.625 -3.746 1 96.38 368 ASP A N 1
ATOM 2813 C CA . ASP A 1 368 ? -20.703 21.359 -2.602 1 96.38 368 ASP A CA 1
ATOM 2814 C C . ASP A 1 368 ? -21.812 22.141 -1.895 1 96.38 368 ASP A C 1
ATOM 2816 O O . ASP A 1 368 ? -21.891 22.156 -0.663 1 96.38 368 ASP A O 1
ATOM 2820 N N . GLU A 1 369 ? -22.797 22.781 -2.641 1 96.69 369 GLU A N 1
ATOM 2821 C CA . GLU A 1 369 ? -23.906 23.531 -2.049 1 96.69 369 GLU A CA 1
ATOM 2822 C C . GLU A 1 369 ? -24.828 22.625 -1.237 1 96.69 369 GLU A C 1
ATOM 2824 O O . GLU A 1 369 ? -25.188 22.953 -0.103 1 96.69 369 GLU A O 1
ATOM 2829 N N . GLU A 1 370 ? -25.156 21.531 -1.856 1 97.75 370 GLU A N 1
ATOM 2830 C CA . GLU A 1 370 ? -26.016 20.562 -1.191 1 97.75 370 GLU A CA 1
ATOM 2831 C C . GLU A 1 370 ? -25.375 20.047 0.096 1 97.75 370 GLU A C 1
ATOM 2833 O O . GLU A 1 370 ? -26.047 19.938 1.126 1 97.75 370 GLU A O 1
ATOM 2838 N N . ILE A 1 371 ? -24.156 19.766 0.054 1 97.94 371 ILE A N 1
ATOM 2839 C CA . ILE A 1 371 ? -23.438 19.219 1.194 1 97.94 371 ILE A CA 1
ATOM 2840 C C . ILE A 1 371 ? -23.328 20.266 2.293 1 97.94 371 ILE A C 1
ATOM 2842 O O . ILE A 1 371 ? -23.516 19.969 3.475 1 97.94 371 ILE A O 1
ATOM 2846 N N . SER A 1 372 ? -23.047 21.516 1.927 1 98.19 372 SER A N 1
ATOM 2847 C CA . SER A 1 372 ? -22.984 22.609 2.898 1 98.19 372 SER A CA 1
ATOM 2848 C C . SER A 1 372 ? -24.297 22.781 3.631 1 98.19 372 SER A C 1
ATOM 2850 O O . SER A 1 372 ? -24.328 22.891 4.855 1 98.19 372 SER A O 1
ATOM 2852 N N . GLU A 1 373 ? -25.391 22.781 2.84 1 98.25 373 GLU A N 1
ATOM 2853 C CA . GLU A 1 373 ? -26.703 22.938 3.445 1 98.25 373 GLU A CA 1
ATOM 2854 C C . GLU A 1 373 ? -27 21.797 4.414 1 98.25 373 GLU A C 1
ATOM 2856 O O . GLU A 1 373 ? -27.578 22.016 5.484 1 98.25 373 GLU A O 1
ATOM 2861 N N . TYR A 1 374 ? -26.609 20.609 3.965 1 98.31 374 TYR A N 1
ATOM 2862 C CA . TYR A 1 374 ? -26.828 19.453 4.812 1 98.31 374 TYR A CA 1
ATOM 2863 C C . TYR A 1 374 ? -26.047 19.562 6.117 1 98.31 374 TYR A C 1
ATOM 2865 O O . TYR A 1 374 ? -26.578 19.281 7.195 1 98.31 374 TYR A O 1
ATOM 2873 N N . ILE A 1 375 ? -24.812 19.984 6.082 1 98.44 375 ILE A N 1
ATOM 2874 C CA . ILE A 1 375 ? -23.953 20.156 7.246 1 98.44 375 ILE A CA 1
ATOM 2875 C C . ILE A 1 375 ? -24.547 21.203 8.18 1 98.44 375 ILE A C 1
ATOM 2877 O O . ILE A 1 375 ? -24.594 21.016 9.398 1 98.44 375 ILE A O 1
ATOM 2881 N N . ILE A 1 376 ? -25.016 22.297 7.605 1 98.31 376 ILE A N 1
ATOM 2882 C CA . ILE A 1 376 ? -25.609 23.391 8.375 1 98.31 376 ILE A CA 1
ATOM 2883 C C . ILE A 1 376 ? -26.844 22.891 9.109 1 98.31 376 ILE A C 1
ATOM 2885 O O . ILE A 1 376 ? -27.016 23.156 10.297 1 98.31 376 ILE A O 1
ATOM 2889 N N . GLU A 1 377 ? -27.656 22.203 8.383 1 98 377 GLU A N 1
ATOM 2890 C CA . GLU A 1 377 ? -28.875 21.656 8.984 1 98 377 GLU A CA 1
ATOM 2891 C C . GLU A 1 377 ? -28.531 20.703 10.133 1 98 377 GLU A C 1
ATOM 2893 O O . GLU A 1 377 ? -29.156 20.75 11.195 1 98 377 GLU A O 1
ATOM 2898 N N . LYS A 1 378 ? -27.594 19.859 9.93 1 98.19 378 LYS A N 1
ATOM 2899 C CA . LYS A 1 378 ? -27.172 18.906 10.953 1 98.19 378 LYS A CA 1
ATOM 2900 C C . LYS A 1 378 ? -26.625 19.625 12.18 1 98.19 378 LYS A C 1
ATOM 2902 O O . LYS A 1 378 ? -26.891 19.234 13.312 1 98.19 378 LYS A O 1
ATOM 2907 N N . ALA A 1 379 ? -25.797 20.641 11.969 1 98.38 379 ALA A N 1
ATOM 2908 C CA . ALA A 1 379 ? -25.219 21.406 13.07 1 98.38 379 ALA A CA 1
ATOM 2909 C C . ALA A 1 379 ? -26.312 22.109 13.883 1 98.38 379 ALA A C 1
ATOM 2911 O O . ALA A 1 379 ? -26.281 22.109 15.109 1 98.38 379 ALA A O 1
ATOM 2912 N N . LEU A 1 380 ? -27.281 22.672 13.141 1 97.88 380 LEU A N 1
ATOM 2913 C CA . LEU A 1 380 ? -28.391 23.375 13.773 1 97.88 380 LEU A CA 1
ATOM 2914 C C . LEU A 1 380 ? -29.203 22.422 14.641 1 97.88 380 LEU A C 1
ATOM 2916 O O . LEU A 1 380 ? -29.516 22.734 15.789 1 97.88 380 LEU A O 1
ATOM 2920 N N . ASN A 1 381 ? -29.531 21.297 14.055 1 97.62 381 ASN A N 1
ATOM 2921 C CA . ASN A 1 381 ? -30.328 20.312 14.773 1 97.62 381 ASN A CA 1
ATOM 2922 C C . ASN A 1 381 ? -29.594 19.781 15.992 1 97.62 381 ASN A C 1
ATOM 2924 O O . ASN A 1 381 ? -30.188 19.578 17.047 1 97.62 381 ASN A O 1
ATOM 2928 N N . SER A 1 382 ? -28.344 19.547 15.812 1 97.69 382 SER A N 1
ATOM 2929 C CA . SER A 1 382 ? -27.531 19.078 16.938 1 97.69 382 SER A CA 1
ATOM 2930 C C . SER A 1 382 ? -27.484 20.125 18.047 1 97.69 382 SER A C 1
ATOM 2932 O O . SER A 1 382 ? -27.656 19.781 19.219 1 97.69 382 SER A O 1
ATOM 2934 N N . TYR A 1 383 ? -27.266 21.344 17.719 1 97.75 383 TYR A N 1
ATOM 2935 C CA . TYR A 1 383 ? -27.25 22.438 18.672 1 97.75 383 TYR A CA 1
ATOM 2936 C C . TYR A 1 383 ? -28.531 22.5 19.469 1 97.75 383 TYR A C 1
ATOM 2938 O O . TYR A 1 383 ? -28.516 22.547 20.703 1 97.75 383 TYR A O 1
ATOM 2946 N N . LYS A 1 384 ? -29.641 22.406 18.797 1 96.69 384 LYS A N 1
ATOM 2947 C CA . LYS A 1 384 ? -30.953 22.484 19.438 1 96.69 384 LYS A CA 1
ATOM 2948 C C . LYS A 1 384 ? -31.203 21.297 20.359 1 96.69 384 LYS A C 1
ATOM 2950 O O . LYS A 1 384 ? -31.766 21.453 21.438 1 96.69 384 LYS A O 1
ATOM 2955 N N . ASN A 1 385 ? -30.719 20.234 19.953 1 96.44 385 ASN A N 1
ATOM 2956 C CA . ASN A 1 385 ? -31.016 19 20.656 1 96.44 385 ASN A CA 1
ATOM 2957 C C . ASN A 1 385 ? -30.125 18.812 21.875 1 96.44 385 ASN A C 1
ATOM 2959 O O . ASN A 1 385 ? -30.531 18.234 22.875 1 96.44 385 ASN A O 1
ATOM 2963 N N . ARG A 1 386 ? -28.906 19.219 21.859 1 96.12 386 ARG A N 1
ATOM 2964 C CA . ARG A 1 386 ? -27.922 18.734 22.828 1 96.12 386 ARG A CA 1
ATOM 2965 C C . ARG A 1 386 ? -27.594 19.828 23.859 1 96.12 386 ARG A C 1
ATOM 2967 O O . ARG A 1 386 ? -27.234 19.531 25 1 96.12 386 ARG A O 1
ATOM 2974 N N . ARG A 1 387 ? -27.672 21.141 23.547 1 94.69 387 ARG A N 1
ATOM 2975 C CA . ARG A 1 387 ? -27.078 22.203 24.344 1 94.69 387 ARG A CA 1
ATOM 2976 C C . ARG A 1 387 ? -27.75 22.297 25.703 1 94.69 387 ARG A C 1
ATOM 2978 O O . ARG A 1 387 ? -27.125 22.703 26.688 1 94.69 387 ARG A O 1
ATOM 2985 N N . SER A 1 388 ? -28.969 21.844 25.781 1 93.38 388 SER A N 1
ATOM 2986 C CA . SER A 1 388 ? -29.672 21.844 27.062 1 93.38 388 SER A CA 1
ATOM 2987 C C . SER A 1 388 ? -29.328 20.594 27.875 1 93.38 388 SER A C 1
ATOM 2989 O O . SER A 1 388 ? -29.625 20.516 29.062 1 93.38 388 SER A O 1
ATOM 2991 N N . LYS A 1 389 ? -28.688 19.688 27.312 1 95.12 389 LYS A N 1
ATOM 2992 C CA . LYS A 1 389 ? -28.516 18.375 27.922 1 95.12 389 LYS A CA 1
ATOM 2993 C C . LYS A 1 389 ? -27.062 18.109 28.281 1 95.12 389 LYS A C 1
ATOM 2995 O O . LYS A 1 389 ? -26.75 17.203 29.062 1 95.12 389 LYS A O 1
ATOM 3000 N N . VAL A 1 390 ? -26.109 18.922 27.766 1 95.94 390 VAL A N 1
ATOM 3001 C CA . VAL A 1 390 ? -24.688 18.688 28 1 95.94 390 VAL A CA 1
ATOM 3002 C C . VAL A 1 390 ? -24.109 19.844 28.812 1 95.94 390 VAL A C 1
ATOM 3004 O O . VAL A 1 390 ? -24.578 20.984 28.719 1 95.94 390 VAL A O 1
ATOM 3007 N N . VAL A 1 391 ? -23.141 19.516 29.672 1 94.56 391 VAL A N 1
ATOM 3008 C CA . VAL A 1 391 ? -22.469 20.516 30.5 1 94.56 391 VAL A CA 1
ATOM 3009 C C . VAL A 1 391 ? -21.375 21.203 29.688 1 94.56 391 VAL A C 1
ATOM 3011 O O . VAL A 1 391 ? -20.547 20.531 29.062 1 94.56 391 VAL A O 1
ATOM 3014 N N . LEU A 1 392 ? -21.453 22.547 29.609 1 96.81 392 LEU A N 1
ATOM 3015 C CA . LEU A 1 392 ? -20.422 23.328 28.953 1 96.81 392 LEU A CA 1
ATOM 3016 C C . LEU A 1 392 ? -19.312 23.688 29.922 1 96.81 392 LEU A C 1
ATOM 3018 O O . LEU A 1 392 ? -19.578 24.141 31.047 1 96.81 392 LEU A O 1
ATOM 3022 N N . ASP A 1 393 ? -18.047 23.375 29.578 1 97.25 393 ASP A N 1
ATOM 3023 C CA . ASP A 1 393 ? -16.859 23.672 30.391 1 97.25 393 ASP A CA 1
ATOM 3024 C C . ASP A 1 393 ? -15.688 24.094 29.5 1 97.25 393 ASP A C 1
ATOM 3026 O O . ASP A 1 393 ? -14.836 23.281 29.141 1 97.25 393 ASP A O 1
ATOM 3030 N N . ILE A 1 394 ? -15.656 25.359 29.156 1 97.81 394 ILE A N 1
ATOM 3031 C CA . ILE A 1 394 ? -14.609 25.906 28.312 1 97.81 394 ILE A CA 1
ATOM 3032 C C . ILE A 1 394 ? -13.586 26.641 29.172 1 97.81 394 ILE A C 1
ATOM 3034 O O . ILE A 1 394 ? -13.922 27.609 29.859 1 97.81 394 ILE A O 1
ATOM 3038 N N . PRO A 1 395 ? -12.375 26.234 29.188 1 97.38 395 PRO A N 1
ATOM 3039 C CA . PRO A 1 395 ? -11.375 27 29.906 1 97.38 395 PRO A CA 1
ATOM 3040 C C . PRO A 1 395 ? -10.984 28.297 29.188 1 97.38 395 PRO A C 1
ATOM 3042 O O . PRO A 1 395 ? -10.023 28.312 28.422 1 97.38 395 PRO A O 1
ATOM 3045 N N . LYS A 1 396 ? -11.508 29.344 29.562 1 96.62 396 LYS A N 1
ATOM 3046 C CA . LYS A 1 396 ? -11.391 30.625 28.875 1 96.62 396 LYS A CA 1
ATOM 3047 C C . LYS A 1 396 ? -10 31.219 29.047 1 96.62 396 LYS A C 1
ATOM 3049 O O . LYS A 1 396 ? -9.609 32.125 28.297 1 96.62 396 LYS A O 1
ATOM 3054 N N . ASP A 1 397 ? -9.25 30.688 29.969 1 97.38 397 ASP A N 1
ATOM 3055 C CA . ASP A 1 397 ? -7.91 31.188 30.25 1 97.38 397 ASP A CA 1
ATOM 3056 C C . ASP A 1 397 ? -6.855 30.406 29.469 1 97.38 397 ASP A C 1
ATOM 3058 O O . ASP A 1 397 ? -5.66 30.703 29.562 1 97.38 397 ASP A O 1
ATOM 3062 N N . HIS A 1 398 ? -7.273 29.438 28.719 1 97.5 398 HIS A N 1
ATOM 3063 C CA . HIS A 1 398 ? -6.332 28.609 27.969 1 97.5 398 HIS A CA 1
ATOM 3064 C C . HIS A 1 398 ? -6.043 29.234 26.594 1 97.5 398 HIS A C 1
ATOM 3066 O O . HIS A 1 398 ? -6.957 29.422 25.797 1 97.5 398 HIS A O 1
ATOM 3072 N N . GLY A 1 399 ? -4.715 29.406 26.297 1 96.31 399 GLY A N 1
ATOM 3073 C CA . GLY A 1 399 ? -4.285 29.906 25 1 96.31 399 GLY A CA 1
ATOM 3074 C C . GLY A 1 399 ? -3.721 31.312 25.062 1 96.31 399 GLY A C 1
ATOM 3075 O O . GLY A 1 399 ? -3.223 31.734 26.109 1 96.31 399 GLY A O 1
ATOM 3076 N N . HIS A 1 400 ? -3.615 31.938 23.797 1 96.94 400 HIS A N 1
ATOM 3077 C CA . HIS A 1 400 ? -3.053 33.281 23.625 1 96.94 400 HIS A CA 1
ATOM 3078 C C . HIS A 1 400 ? -3.828 34.062 22.578 1 96.94 400 HIS A C 1
ATOM 3080 O O . HIS A 1 400 ? -4.492 33.469 21.719 1 96.94 400 HIS A O 1
ATOM 3086 N N . ASP A 1 401 ? -3.75 35.344 22.656 1 96.69 401 ASP A N 1
ATOM 3087 C CA . ASP A 1 401 ? -4.52 36.188 21.734 1 96.69 401 ASP A CA 1
ATOM 3088 C C . ASP A 1 401 ? -3.598 36.938 20.781 1 96.69 401 ASP A C 1
ATOM 3090 O O . ASP A 1 401 ? -4.062 37.562 19.812 1 96.69 401 ASP A O 1
ATOM 3094 N N . ASP A 1 402 ? -2.318 36.812 20.984 1 96.69 402 ASP A N 1
ATOM 3095 C CA . ASP A 1 402 ? -1.395 37.656 20.203 1 96.69 402 ASP A CA 1
ATOM 3096 C C . ASP A 1 402 ? -0.439 36.781 19.391 1 96.69 402 ASP A C 1
ATOM 3098 O O . ASP A 1 402 ? 0.725 37.156 19.203 1 96.69 402 ASP A O 1
ATOM 3102 N N . VAL A 1 403 ? -0.876 35.625 18.984 1 97 403 VAL A N 1
ATOM 3103 C CA . VAL A 1 403 ? -0.056 34.719 18.188 1 97 403 VAL A CA 1
ATOM 3104 C C . VAL A 1 403 ? 0.064 35.25 16.766 1 97 403 VAL A C 1
ATOM 3106 O O . VAL A 1 403 ? -0.925 35.688 16.172 1 97 403 VAL A O 1
ATOM 3109 N N . ILE A 1 404 ? 1.299 35.25 16.234 1 97.56 404 ILE A N 1
ATOM 3110 C CA . ILE A 1 404 ? 1.517 35.656 14.844 1 97.56 404 ILE A CA 1
ATOM 3111 C C . ILE A 1 404 ? 1.395 34.469 13.922 1 97.56 404 ILE A C 1
ATOM 3113 O O . ILE A 1 404 ? 2.043 33.438 14.141 1 97.56 404 ILE A O 1
ATOM 3117 N N . THR A 1 405 ? 0.512 34.531 12.906 1 96.25 405 THR A N 1
ATOM 3118 C CA . THR A 1 405 ? 0.287 33.469 11.914 1 96.25 405 THR A CA 1
ATOM 3119 C C . THR A 1 405 ? 0.234 34.062 10.508 1 96.25 405 THR A C 1
ATOM 3121 O O . THR A 1 405 ? 0.581 35.219 10.297 1 96.25 405 THR A O 1
ATOM 3124 N N . GLY A 1 406 ? -0.036 33.188 9.5 1 96.5 406 GLY A N 1
ATOM 3125 C CA . GLY A 1 406 ? -0.138 33.656 8.125 1 96.5 406 GLY A CA 1
ATOM 3126 C C . GLY A 1 406 ? 1.208 33.812 7.441 1 96.5 406 GLY A C 1
ATOM 3127 O O . GLY A 1 406 ? 1.309 34.406 6.379 1 96.5 406 GLY A O 1
ATOM 3128 N N . VAL A 1 407 ? 2.229 33.281 8.023 1 97.56 407 VAL A N 1
ATOM 3129 C CA . VAL A 1 407 ? 3.562 33.344 7.43 1 97.56 407 VAL A CA 1
ATOM 3130 C C . VAL A 1 407 ? 3.664 32.312 6.297 1 97.56 407 VAL A C 1
ATOM 3132 O O . VAL A 1 407 ? 3.225 31.172 6.438 1 97.56 407 VAL A O 1
ATOM 3135 N N . SER A 1 408 ? 4.035 32.688 5.168 1 97.75 408 SER A N 1
ATOM 3136 C CA . SER A 1 408 ? 4.398 31.922 3.992 1 97.75 408 SER A CA 1
ATOM 3137 C C . SER A 1 408 ? 5.715 32.406 3.391 1 97.75 408 SER A C 1
ATOM 3139 O O . SER A 1 408 ? 6.281 33.406 3.842 1 97.75 408 SER A O 1
ATOM 3141 N N . GLU A 1 409 ? 6.227 31.688 2.424 1 97.94 409 GLU A N 1
ATOM 3142 C CA . GLU A 1 409 ? 7.43 32.125 1.737 1 97.94 409 GLU A CA 1
ATOM 3143 C C . GLU A 1 409 ? 7.227 33.5 1.113 1 97.94 409 GLU A C 1
ATOM 3145 O O . GLU A 1 409 ? 8.117 34.375 1.167 1 97.94 409 GLU A O 1
ATOM 3150 N N . LYS A 1 410 ? 6.031 33.75 0.604 1 96.62 410 LYS A N 1
ATOM 3151 C CA . LYS A 1 410 ? 5.734 35.031 -0.059 1 96.62 410 LYS A CA 1
ATOM 3152 C C . LYS A 1 410 ? 5.531 36.156 0.958 1 96.62 410 LYS A C 1
ATOM 3154 O O . LYS A 1 410 ? 6.129 37.219 0.839 1 96.62 410 LYS A O 1
ATOM 3159 N N . SER A 1 411 ? 4.695 35.906 1.931 1 96.62 411 SER A N 1
ATOM 3160 C CA . SER A 1 411 ? 4.41 36.969 2.912 1 96.62 411 SER A CA 1
ATOM 3161 C C . SER A 1 411 ? 5.656 37.312 3.713 1 96.62 411 SER A C 1
ATOM 3163 O O . SER A 1 411 ? 5.859 38.5 4.059 1 96.62 411 SER A O 1
ATOM 3165 N N . LEU A 1 412 ? 6.449 36.312 4.027 1 96.81 412 LEU A N 1
ATOM 3166 C CA . LEU A 1 412 ? 7.695 36.562 4.738 1 96.81 412 LEU A CA 1
ATOM 3167 C C . LEU A 1 412 ? 8.648 37.406 3.885 1 96.81 412 LEU A C 1
ATOM 3169 O O . LEU A 1 412 ? 9.266 38.344 4.375 1 96.81 412 LEU A O 1
ATOM 3173 N N . LYS A 1 413 ? 8.805 37.062 2.611 1 97.12 413 LYS A N 1
ATOM 3174 C CA . LYS A 1 413 ? 9.672 37.812 1.703 1 97.12 413 LYS A CA 1
ATOM 3175 C C . LYS A 1 413 ? 9.203 39.25 1.554 1 97.12 413 LYS A C 1
ATOM 3177 O O . LYS A 1 413 ? 10.023 40.188 1.535 1 97.12 413 LYS A O 1
ATOM 3182 N N . GLU A 1 414 ? 7.922 39.375 1.433 1 96.69 414 GLU A N 1
ATOM 3183 C CA . GLU A 1 414 ? 7.348 40.719 1.361 1 96.69 414 GLU A CA 1
ATOM 3184 C C . GLU A 1 414 ? 7.652 41.5 2.625 1 96.69 414 GLU A C 1
ATOM 3186 O O . GLU A 1 414 ? 7.992 42.688 2.551 1 96.69 414 GLU A O 1
ATOM 3191 N N . PHE A 1 415 ? 7.492 40.875 3.715 1 95.88 415 PHE A N 1
ATOM 3192 C CA . PHE A 1 415 ? 7.789 41.5 5 1 95.88 415 PHE A CA 1
ATOM 3193 C C . PHE A 1 415 ? 9.242 41.969 5.051 1 95.88 415 PHE A C 1
ATOM 3195 O O . PHE A 1 415 ? 9.547 43 5.645 1 95.88 415 PHE A O 1
ATOM 3202 N N . LEU A 1 416 ? 10.125 41.25 4.383 1 95.88 416 LEU A N 1
ATOM 3203 C CA . LEU A 1 416 ? 11.555 41.531 4.379 1 95.88 416 LEU A CA 1
ATOM 3204 C C . LEU A 1 416 ? 11.914 42.469 3.242 1 95.88 416 LEU A C 1
ATOM 3206 O O . LEU A 1 416 ? 13.094 42.688 2.951 1 95.88 416 LEU A O 1
ATOM 3210 N N . GLY A 1 417 ? 10.898 43.031 2.543 1 96.38 417 GLY A N 1
ATOM 3211 C CA . GLY A 1 417 ? 11.133 43.969 1.459 1 96.38 417 GLY A CA 1
ATOM 3212 C C . GLY A 1 417 ? 11.242 43.281 0.101 1 96.38 417 GLY A C 1
ATOM 3213 O O . GLY A 1 417 ? 11.969 43.781 -0.773 1 96.38 417 GLY A O 1
ATOM 3214 N N . ASN A 1 418 ? 10.625 42.125 -0.031 1 96.62 418 ASN A N 1
ATOM 3215 C CA . ASN A 1 418 ? 10.492 41.375 -1.27 1 96.62 418 ASN A CA 1
ATOM 3216 C C . ASN A 1 418 ? 11.836 40.812 -1.717 1 96.62 418 ASN A C 1
ATOM 3218 O O . ASN A 1 418 ? 12.055 40.562 -2.908 1 96.62 418 ASN A O 1
ATOM 3222 N N . THR A 1 419 ? 12.75 40.719 -0.758 1 97.31 419 THR A N 1
ATOM 3223 C CA . THR A 1 419 ? 14.047 40.094 -0.983 1 97.31 419 THR A CA 1
ATOM 3224 C C . THR A 1 419 ? 14.492 39.312 0.255 1 97.31 419 THR A C 1
ATOM 3226 O O . THR A 1 419 ? 14.117 39.656 1.377 1 97.31 419 THR A O 1
ATOM 3229 N N . TRP A 1 420 ? 15.297 38.312 0.056 1 97.38 420 TRP A N 1
ATOM 3230 C CA . TRP A 1 420 ? 15.812 37.531 1.174 1 97.38 420 TRP A CA 1
ATOM 3231 C C . TRP A 1 420 ? 17.078 38.156 1.747 1 97.38 420 TRP A C 1
ATOM 3233 O O . TRP A 1 420 ? 17.625 37.688 2.738 1 97.38 420 TRP A O 1
ATOM 3243 N N . LYS A 1 421 ? 17.562 39.281 1.221 1 97.12 421 LYS A N 1
ATOM 3244 C CA . LYS A 1 421 ? 18.844 39.906 1.579 1 97.12 421 LYS A CA 1
ATOM 3245 C C . LYS A 1 421 ? 18.875 40.281 3.059 1 97.12 421 LYS A C 1
ATOM 3247 O O . LYS A 1 421 ? 19.875 40.062 3.736 1 97.12 421 LYS A O 1
ATOM 3252 N N . PRO A 1 422 ? 17.781 40.844 3.568 1 96.81 422 PRO A N 1
ATOM 3253 C CA . PRO A 1 422 ? 17.812 41.219 4.988 1 96.81 422 PRO A CA 1
ATOM 3254 C C . PRO A 1 422 ? 18.078 40 5.895 1 96.81 422 PRO A C 1
ATOM 3256 O O . PRO A 1 422 ? 18.844 40.125 6.848 1 96.81 422 PRO A O 1
ATOM 3259 N N . LEU A 1 423 ? 17.406 38.906 5.664 1 96.81 423 LEU A N 1
ATOM 3260 C CA . LEU A 1 423 ? 17.641 37.688 6.453 1 96.81 423 LEU A CA 1
ATOM 3261 C C . LEU A 1 423 ? 19.062 37.188 6.262 1 96.81 423 LEU A C 1
ATOM 3263 O O . LEU A 1 423 ? 19.719 36.781 7.227 1 96.81 423 LEU A O 1
ATOM 3267 N N . LEU A 1 424 ? 19.5 37.125 5.023 1 97.12 424 LEU A N 1
ATOM 3268 C CA . LEU A 1 424 ? 20.844 36.656 4.711 1 97.12 424 LEU A CA 1
ATOM 3269 C C . LEU A 1 424 ? 21.906 37.562 5.379 1 97.12 424 LEU A C 1
ATOM 3271 O O . LEU A 1 424 ? 22.922 37.062 5.852 1 97.12 424 LEU A O 1
ATOM 3275 N N . ASP A 1 425 ? 21.656 38.875 5.41 1 97 425 ASP A N 1
ATOM 3276 C CA . ASP A 1 425 ? 22.578 39.812 6.086 1 97 425 ASP A CA 1
ATOM 3277 C C . ASP A 1 425 ? 22.641 39.531 7.582 1 97 425 ASP A C 1
ATOM 3279 O O . ASP A 1 425 ? 23.719 39.531 8.18 1 97 425 ASP A O 1
ATOM 3283 N N . LEU A 1 426 ? 21.5 39.312 8.164 1 97.31 426 LEU A N 1
ATOM 3284 C CA . LEU A 1 426 ? 21.438 39 9.586 1 97.31 426 LEU A CA 1
ATOM 3285 C C . LEU A 1 426 ? 22.203 37.719 9.906 1 97.31 426 LEU A C 1
ATOM 3287 O O . LEU A 1 426 ? 22.844 37.625 10.953 1 97.31 426 LEU A O 1
ATOM 3291 N N . ILE A 1 427 ? 22.109 36.719 8.992 1 97.25 427 ILE A N 1
ATOM 3292 C CA . ILE A 1 427 ? 22.812 35.469 9.164 1 97.25 427 ILE A CA 1
ATOM 3293 C C . ILE A 1 427 ? 24.312 35.688 8.984 1 97.25 427 ILE A C 1
ATOM 3295 O O . ILE A 1 427 ? 25.125 35.188 9.766 1 97.25 427 ILE A O 1
ATOM 3299 N N . ALA A 1 428 ? 24.672 36.438 7.992 1 96.5 428 ALA A N 1
ATOM 3300 C CA . ALA A 1 428 ? 26.078 36.719 7.719 1 96.5 428 ALA A CA 1
ATOM 3301 C C . ALA A 1 428 ? 26.719 37.469 8.891 1 96.5 428 ALA A C 1
ATOM 3303 O O . ALA A 1 428 ? 27.891 37.219 9.227 1 96.5 428 ALA A O 1
ATOM 3304 N N . GLU A 1 429 ? 25.969 38.344 9.516 1 96.06 429 GLU A N 1
ATOM 3305 C CA . GLU A 1 429 ? 26.453 39.156 10.617 1 96.06 429 GLU A CA 1
ATOM 3306 C C . GLU A 1 429 ? 26.516 38.344 11.914 1 96.06 429 GLU A C 1
ATOM 3308 O O . GLU A 1 429 ? 27.125 38.781 12.891 1 96.06 429 GLU A O 1
ATOM 3313 N N . GLY A 1 430 ? 25.797 37.25 11.914 1 95.31 430 GLY A N 1
ATOM 3314 C CA . GLY A 1 430 ? 25.766 36.406 13.102 1 95.31 430 GLY A CA 1
ATOM 3315 C C . GLY A 1 430 ? 24.672 36.781 14.078 1 95.31 430 GLY A C 1
ATOM 3316 O O . GLY A 1 430 ? 24.547 36.156 15.148 1 95.31 430 GLY A O 1
ATOM 3317 N N . LYS A 1 431 ? 23.844 37.75 13.742 1 97 431 LYS A N 1
ATOM 3318 C CA . LYS A 1 431 ? 22.703 38.125 14.57 1 97 431 LYS A CA 1
ATOM 3319 C C . LYS A 1 431 ? 21.688 36.969 14.625 1 97 431 LYS A C 1
ATOM 3321 O O . LYS A 1 431 ? 20.969 36.812 15.617 1 97 431 LYS A O 1
ATOM 3326 N N . ILE A 1 432 ? 21.578 36.312 13.562 1 98.06 432 ILE A N 1
ATOM 3327 C CA . ILE A 1 432 ? 20.922 35 13.461 1 98.06 432 ILE A CA 1
ATOM 3328 C C . ILE A 1 432 ? 21.922 33.969 13.016 1 98.06 432 ILE A C 1
ATOM 3330 O O . ILE A 1 432 ? 22.547 34.094 11.961 1 98.06 432 ILE A O 1
ATOM 3334 N N . LYS A 1 433 ? 22.094 32.969 13.781 1 97.75 433 LYS A N 1
ATOM 3335 C CA . LYS A 1 433 ? 23.109 31.969 13.461 1 97.75 433 LYS A CA 1
ATOM 3336 C C . LYS A 1 433 ? 22.703 31.141 12.258 1 97.75 433 LYS A C 1
ATOM 3338 O O . LYS A 1 433 ? 23.547 30.734 11.453 1 97.75 433 LYS A O 1
ATOM 3343 N N . GLY A 1 434 ? 21.469 30.812 12.242 1 98.12 434 GLY A N 1
ATOM 3344 C CA . GLY A 1 434 ? 20.891 29.984 11.195 1 98.12 434 GLY A CA 1
ATOM 3345 C C . GLY A 1 434 ? 19.406 29.766 11.359 1 98.12 434 GLY A C 1
ATOM 3346 O O . GLY A 1 434 ? 18.75 30.438 12.164 1 98.12 434 GLY A O 1
ATOM 3347 N N . VAL A 1 435 ? 18.875 28.828 10.555 1 98.56 435 VAL A N 1
ATOM 3348 C CA . VAL A 1 435 ? 17.438 28.578 10.547 1 98.56 435 VAL A CA 1
ATOM 3349 C C . VAL A 1 435 ? 17.172 27.109 10.891 1 98.56 435 VAL A C 1
ATOM 3351 O O . VAL A 1 435 ? 17.844 26.219 10.375 1 98.56 435 VAL A O 1
ATOM 3354 N N . ALA A 1 436 ? 16.297 26.875 11.797 1 98.75 436 ALA A N 1
ATOM 3355 C CA . ALA A 1 436 ? 15.812 25.531 12.078 1 98.75 436 ALA A CA 1
ATOM 3356 C C . ALA A 1 436 ? 14.336 25.391 11.719 1 98.75 436 ALA A C 1
ATOM 3358 O O . ALA A 1 436 ? 13.516 26.234 12.078 1 98.75 436 ALA A O 1
ATOM 3359 N N . ALA A 1 437 ? 14.016 24.406 10.914 1 98.62 437 ALA A N 1
ATOM 3360 C CA . ALA A 1 437 ? 12.617 24.016 10.719 1 98.62 437 ALA A CA 1
ATOM 3361 C C . ALA A 1 437 ? 12.211 22.938 11.711 1 98.62 437 ALA A C 1
ATOM 3363 O O . ALA A 1 437 ? 12.727 21.828 11.68 1 98.62 437 ALA A O 1
ATOM 3364 N N . VAL A 1 438 ? 11.422 23.281 12.672 1 98.44 438 VAL A N 1
ATOM 3365 C CA . VAL A 1 438 ? 10.859 22.312 13.617 1 98.44 438 VAL A CA 1
ATOM 3366 C C . VAL A 1 438 ? 9.438 21.953 13.195 1 98.44 438 VAL A C 1
ATOM 3368 O O . VAL A 1 438 ? 8.508 22.75 13.383 1 98.44 438 VAL A O 1
ATOM 3371 N N . VAL A 1 439 ? 9.281 20.766 12.641 1 97.38 439 VAL A N 1
ATOM 3372 C CA . VAL A 1 439 ? 8.031 20.375 12.008 1 97.38 439 VAL A CA 1
ATOM 3373 C C . VAL A 1 439 ? 7.516 19.078 12.641 1 97.38 439 VAL A C 1
ATOM 3375 O O . VAL A 1 439 ? 8.141 18.547 13.562 1 97.38 439 VAL A O 1
ATOM 3378 N N . GLY A 1 440 ? 6.414 18.719 12.195 1 89.06 440 GLY A N 1
ATOM 3379 C CA . GLY A 1 440 ? 5.938 17.406 12.625 1 89.06 440 GLY A CA 1
ATOM 3380 C C . GLY A 1 440 ? 4.531 17.438 13.188 1 89.06 440 GLY A C 1
ATOM 3381 O O . GLY A 1 440 ? 3.764 18.359 12.906 1 89.06 440 GLY A O 1
ATOM 3382 N N . CYS A 1 441 ? 4.219 16.344 13.781 1 90 441 CYS A N 1
ATOM 3383 C CA . CYS A 1 441 ? 2.936 16.141 14.438 1 90 441 CYS A CA 1
ATOM 3384 C C . CYS A 1 441 ? 3.045 16.391 15.938 1 90 441 CYS A C 1
ATOM 3386 O O . CYS A 1 441 ? 3.57 17.422 16.359 1 90 441 CYS A O 1
ATOM 3388 N N . SER A 1 442 ? 2.559 15.656 16.703 1 92.44 442 SER A N 1
ATOM 3389 C CA . SER A 1 442 ? 2.752 15.359 18.109 1 92.44 442 SER A CA 1
ATOM 3390 C C . SER A 1 442 ? 2.676 13.859 18.375 1 92.44 442 SER A C 1
ATOM 3392 O O . SER A 1 442 ? 2.18 13.102 17.547 1 92.44 442 SER A O 1
ATOM 3394 N N . ASN A 1 443 ? 3.357 13.477 19.312 1 95.56 443 ASN A N 1
ATOM 3395 C CA . ASN A 1 443 ? 3.186 12.148 19.891 1 95.56 443 ASN A CA 1
ATOM 3396 C C . ASN A 1 443 ? 3.252 12.18 21.406 1 95.56 443 ASN A C 1
ATOM 3398 O O . ASN A 1 443 ? 3.5 13.227 22 1 95.56 443 ASN A O 1
ATOM 3402 N N . LEU A 1 444 ? 2.941 11.141 22.031 1 97.12 444 LEU A N 1
ATOM 3403 C CA . LEU A 1 444 ? 2.812 11.156 23.484 1 97.12 444 LEU A CA 1
ATOM 3404 C C . LEU A 1 444 ? 3.941 10.359 24.141 1 97.12 444 LEU A C 1
ATOM 3406 O O . LEU A 1 444 ? 4.074 10.367 25.359 1 97.12 444 LEU A O 1
ATOM 3410 N N . THR A 1 445 ? 4.816 9.82 23.266 1 95.69 445 THR A N 1
ATOM 3411 C CA . THR A 1 445 ? 5.789 8.883 23.828 1 95.69 445 THR A CA 1
ATOM 3412 C C . THR A 1 445 ? 7.18 9.508 23.875 1 95.69 445 THR A C 1
ATOM 3414 O O . THR A 1 445 ? 8.07 8.992 24.547 1 95.69 445 THR A O 1
ATOM 3417 N N . ALA A 1 446 ? 7.41 10.594 23.141 1 96.25 446 ALA A N 1
ATOM 3418 C CA . ALA A 1 446 ? 8.656 11.344 23.25 1 96.25 446 ALA A CA 1
ATOM 3419 C C . ALA A 1 446 ? 8.57 12.391 24.359 1 96.25 446 ALA A C 1
ATOM 3421 O O . ALA A 1 446 ? 8.43 13.586 24.078 1 96.25 446 ALA A O 1
ATOM 3422 N N . LEU A 1 447 ? 8.703 11.984 25.609 1 97.12 447 LEU A N 1
ATOM 3423 C CA . LEU A 1 447 ? 8.719 12.797 26.828 1 97.12 447 LEU A CA 1
ATOM 3424 C C . LEU A 1 447 ? 7.316 13.297 27.156 1 97.12 447 LEU A C 1
ATOM 3426 O O . LEU A 1 447 ? 7.105 13.891 28.219 1 97.12 447 LEU A O 1
ATOM 3430 N N . GLY A 1 448 ? 6.352 13.148 26.297 1 97.12 448 GLY A N 1
ATOM 3431 C CA . GLY A 1 448 ? 4.996 13.625 26.516 1 97.12 448 GLY A CA 1
ATOM 3432 C C . GLY A 1 448 ? 4.465 14.477 25.391 1 97.12 448 GLY A C 1
ATOM 3433 O O . GLY A 1 448 ? 5.133 14.641 24.359 1 97.12 448 GLY A O 1
ATOM 3434 N N . HIS A 1 449 ? 3.252 14.984 25.594 1 97.69 449 HIS A N 1
ATOM 3435 C CA . HIS A 1 449 ? 2.576 15.766 24.562 1 97.69 449 HIS A CA 1
ATOM 3436 C C . HIS A 1 449 ? 3.307 17.078 24.297 1 97.69 449 HIS A C 1
ATOM 3438 O O . HIS A 1 449 ? 3.336 17.969 25.156 1 97.69 449 HIS A O 1
ATOM 3444 N N . ASP A 1 450 ? 3.949 17.219 23.172 1 97.75 450 ASP A N 1
ATOM 3445 C CA . ASP A 1 450 ? 4.621 18.406 22.641 1 97.75 450 ASP A CA 1
ATOM 3446 C C . ASP A 1 450 ? 5.824 18.781 23.5 1 97.75 450 ASP A C 1
ATOM 3448 O O . ASP A 1 450 ? 6.449 19.828 23.281 1 97.75 450 ASP A O 1
ATOM 3452 N N . VAL A 1 451 ? 6.191 17.953 24.438 1 98.19 451 VAL A N 1
ATOM 3453 C CA . VAL A 1 451 ? 7.23 18.297 25.406 1 98.19 451 VAL A CA 1
ATOM 3454 C C . VAL A 1 451 ? 8.578 18.422 24.688 1 98.19 451 VAL A C 1
ATOM 3456 O O . VAL A 1 451 ? 9.273 19.422 24.828 1 98.19 451 VAL A O 1
ATOM 3459 N N . PHE A 1 452 ? 8.945 17.422 23.938 1 98.44 452 PHE A N 1
ATOM 3460 C CA . PHE A 1 452 ? 10.227 17.453 23.234 1 98.44 452 PHE A CA 1
ATOM 3461 C C . PHE A 1 452 ? 10.266 18.625 22.266 1 98.44 452 PHE A C 1
ATOM 3463 O O . PHE A 1 452 ? 11.266 19.344 22.188 1 98.44 452 PHE A O 1
ATOM 3470 N N . THR A 1 453 ? 9.219 18.844 21.516 1 98.31 453 THR A N 1
ATOM 3471 C CA . THR A 1 453 ? 9.141 19.891 20.516 1 98.31 453 THR A CA 1
ATOM 3472 C C . THR A 1 453 ? 9.359 21.266 21.156 1 98.31 453 THR A C 1
ATOM 3474 O O . THR A 1 453 ? 10.156 22.062 20.656 1 98.31 453 THR A O 1
ATOM 3477 N N . VAL A 1 454 ? 8.641 21.5 22.25 1 98.5 454 VAL A N 1
ATOM 3478 C CA . VAL A 1 454 ? 8.695 22.797 22.906 1 98.5 454 VAL A CA 1
ATOM 3479 C C . VAL A 1 454 ? 10.086 23.016 23.531 1 98.5 454 VAL A C 1
ATOM 3481 O O . VAL A 1 454 ? 10.688 24.078 23.359 1 98.5 454 VAL A O 1
ATOM 3484 N N . GLU A 1 455 ? 10.617 21.984 24.188 1 98.69 455 GLU A N 1
ATOM 3485 C CA . GLU A 1 455 ? 11.922 22.109 24.828 1 98.69 455 GLU A CA 1
ATOM 3486 C C . GLU A 1 455 ? 13.031 22.281 23.797 1 98.69 455 GLU A C 1
ATOM 3488 O O . GLU A 1 455 ? 13.938 23.109 24 1 98.69 455 GLU A O 1
ATOM 3493 N N . LEU A 1 456 ? 12.992 21.531 22.719 1 98.81 456 LEU A N 1
ATOM 3494 C CA . LEU A 1 456 ? 13.977 21.672 21.656 1 98.81 456 LEU A CA 1
ATOM 3495 C C . LEU A 1 456 ? 13.914 23.078 21.047 1 98.81 456 LEU A C 1
ATOM 3497 O O . LEU A 1 456 ? 14.953 23.703 20.797 1 98.81 456 LEU A O 1
ATOM 3501 N N . THR A 1 457 ? 12.703 23.562 20.766 1 98.81 457 THR A N 1
ATOM 3502 C CA . THR A 1 457 ? 12.523 24.875 20.172 1 98.81 457 THR A CA 1
ATOM 3503 C C . THR A 1 457 ? 13.102 25.969 21.062 1 98.81 457 THR A C 1
ATOM 3505 O O . THR A 1 457 ? 13.805 26.859 20.594 1 98.81 457 THR A O 1
ATOM 3508 N N . LYS A 1 458 ? 12.844 25.891 22.375 1 98.81 458 LYS A N 1
ATOM 3509 C CA . LYS A 1 458 ? 13.391 26.844 23.328 1 98.81 458 LYS A CA 1
ATOM 3510 C C . LYS A 1 458 ? 14.914 26.828 23.312 1 98.81 458 LYS A C 1
ATOM 3512 O O . LYS A 1 458 ? 15.555 27.891 23.328 1 98.81 458 LYS A O 1
ATOM 3517 N N . GLU A 1 459 ? 15.484 25.594 23.25 1 98.88 459 GLU A N 1
ATOM 3518 C CA . GLU A 1 459 ? 16.938 25.469 23.219 1 98.88 459 GLU A CA 1
ATOM 3519 C C . GLU A 1 459 ? 17.516 26.109 21.953 1 98.88 459 GLU A C 1
ATOM 3521 O O . GLU A 1 459 ? 18.562 26.734 22 1 98.88 459 GLU A O 1
ATOM 3526 N N . LEU A 1 460 ? 16.859 25.984 20.828 1 98.88 460 LEU A N 1
ATOM 3527 C CA . LEU A 1 460 ? 17.344 26.484 19.562 1 98.88 460 LEU A CA 1
ATOM 3528 C C . LEU A 1 460 ? 17.312 28.016 19.531 1 98.88 460 LEU A C 1
ATOM 3530 O O . LEU A 1 460 ? 18.281 28.656 19.125 1 98.88 460 LEU A O 1
ATOM 3534 N N . ILE A 1 461 ? 16.141 28.641 19.969 1 98.88 461 ILE A N 1
ATOM 3535 C CA . ILE A 1 461 ? 16.031 30.094 19.906 1 98.88 461 ILE A CA 1
ATOM 3536 C C . ILE A 1 461 ? 16.984 30.734 20.922 1 98.88 461 ILE A C 1
ATOM 3538 O O . ILE A 1 461 ? 17.531 31.812 20.672 1 98.88 461 ILE A O 1
ATOM 3542 N N . LYS A 1 462 ? 17.203 30.031 22.016 1 98.69 462 LYS A N 1
ATOM 3543 C CA . LYS A 1 462 ? 18.188 30.484 23 1 98.69 462 LYS A CA 1
ATOM 3544 C C . LYS A 1 462 ? 19.578 30.562 22.375 1 98.69 462 LYS A C 1
ATOM 3546 O O . LYS A 1 462 ? 20.422 31.344 22.828 1 98.69 462 LYS A O 1
ATOM 3551 N N . ARG A 1 463 ? 19.812 29.859 21.406 1 98.62 463 ARG A N 1
ATOM 3552 C CA . ARG A 1 463 ? 21.094 29.766 20.734 1 98.62 463 ARG A CA 1
ATOM 3553 C C . ARG A 1 463 ? 21.141 30.672 19.516 1 98.62 463 ARG A C 1
ATOM 3555 O O . ARG A 1 463 ? 21.969 30.484 18.609 1 98.62 463 ARG A O 1
ATOM 3562 N N . ASP A 1 464 ? 20.266 31.594 19.375 1 98.69 464 ASP A N 1
ATOM 3563 C CA . ASP A 1 464 ? 20.188 32.594 18.328 1 98.69 464 ASP A CA 1
ATOM 3564 C C . ASP A 1 464 ? 19.891 31.953 16.969 1 98.69 464 ASP A C 1
ATOM 3566 O O . ASP A 1 464 ? 20.375 32.406 15.938 1 98.69 464 ASP A O 1
ATOM 3570 N N . ILE A 1 465 ? 19.188 30.859 16.969 1 98.81 465 ILE A N 1
ATOM 3571 C CA . ILE A 1 465 ? 18.688 30.203 15.766 1 98.81 465 ILE A CA 1
ATOM 3572 C C . ILE A 1 465 ? 17.203 30.5 15.578 1 98.81 465 ILE A C 1
ATOM 3574 O O . ILE A 1 465 ? 16.406 30.25 16.484 1 98.81 465 ILE A O 1
ATOM 3578 N N . ILE A 1 466 ? 16.828 31.125 14.508 1 98.62 466 ILE A N 1
ATOM 3579 C CA . ILE A 1 466 ? 15.414 31.406 14.258 1 98.62 466 ILE A CA 1
ATOM 3580 C C . ILE A 1 466 ? 14.703 30.109 13.859 1 98.62 466 ILE A C 1
ATOM 3582 O O . ILE A 1 466 ? 15.281 29.266 13.18 1 98.62 466 ILE A O 1
ATOM 3586 N N . VAL A 1 467 ? 13.484 29.922 14.359 1 98.75 467 VAL A N 1
ATOM 3587 C CA . VAL A 1 467 ? 12.766 28.672 14.125 1 98.75 467 VAL A CA 1
ATOM 3588 C C . VAL A 1 467 ? 11.562 28.922 13.227 1 98.75 467 VAL A C 1
ATOM 3590 O O . VAL A 1 467 ? 10.781 29.844 13.469 1 98.75 467 VAL A O 1
ATOM 3593 N N . LEU A 1 468 ? 11.414 28.188 12.141 1 98.56 468 LEU A N 1
ATOM 3594 C CA . LEU A 1 468 ? 10.211 28.062 11.328 1 98.56 468 LEU A CA 1
ATOM 3595 C C . LEU A 1 468 ? 9.492 26.75 11.609 1 98.56 468 LEU A C 1
ATOM 3597 O O . LEU A 1 468 ? 10.125 25.703 11.719 1 98.56 468 LEU A O 1
ATOM 3601 N N . SER A 1 469 ? 8.219 26.828 11.758 1 98.06 469 SER A N 1
ATOM 3602 C CA . SER A 1 469 ? 7.508 25.594 12.117 1 98.06 469 SER A CA 1
ATOM 3603 C C . SER A 1 469 ? 6.309 25.359 11.203 1 98.06 469 SER A C 1
ATOM 3605 O O . SER A 1 469 ? 5.695 26.312 10.719 1 98.06 469 SER A O 1
ATOM 3607 N N . ALA A 1 470 ? 5.988 24.141 10.945 1 97.12 470 ALA A N 1
ATOM 3608 C CA . ALA A 1 470 ? 4.82 23.672 10.195 1 97.12 470 ALA A CA 1
ATOM 3609 C C . ALA A 1 470 ? 4.309 22.344 10.742 1 97.12 470 ALA A C 1
ATOM 3611 O O . ALA A 1 470 ? 5.094 21.516 11.234 1 97.12 470 ALA A O 1
ATOM 3612 N N . GLY A 1 471 ? 3.031 22.141 10.602 1 94.25 471 GLY A N 1
ATOM 3613 C CA . GLY A 1 471 ? 2.41 20.922 11.109 1 94.25 471 GLY A CA 1
ATOM 3614 C C . GLY A 1 471 ? 1.774 21.109 12.477 1 94.25 471 GLY A C 1
ATOM 3615 O O . GLY A 1 471 ? 1.689 22.219 12.984 1 94.25 471 GLY A O 1
ATOM 3616 N N . CYS A 1 472 ? 1.386 20 13.086 1 91.81 472 CYS A N 1
ATOM 3617 C CA . CYS A 1 472 ? 0.78 20.031 14.414 1 91.81 472 CYS A CA 1
ATOM 3618 C C . CYS A 1 472 ? 1.75 20.594 15.445 1 91.81 472 CYS A C 1
ATOM 3620 O O . CYS A 1 472 ? 1.33 21.125 16.484 1 91.81 472 CYS A O 1
ATOM 3622 N N . SER A 1 473 ? 3.025 20.516 15.125 1 94.12 473 SER A N 1
ATOM 3623 C CA . SER A 1 473 ? 4.02 21.141 15.992 1 94.12 473 SER A CA 1
ATOM 3624 C C . SER A 1 473 ? 3.748 22.625 16.172 1 94.12 473 SER A C 1
ATOM 3626 O O . SER A 1 473 ? 3.93 23.172 17.266 1 94.12 473 SER A O 1
ATOM 3628 N N . SER A 1 474 ? 3.234 23.25 15.117 1 95.19 474 SER A N 1
ATOM 3629 C CA . SER A 1 474 ? 2.908 24.672 15.203 1 95.19 474 SER A CA 1
ATOM 3630 C C . SER A 1 474 ? 1.798 24.922 16.219 1 95.19 474 SER A C 1
ATOM 3632 O O . SER A 1 474 ? 1.81 25.938 16.906 1 95.19 474 SER A O 1
ATOM 3634 N N . GLY A 1 475 ? 0.845 23.969 16.25 1 93.62 475 GLY A N 1
ATOM 3635 C CA . GLY A 1 475 ? -0.235 24.094 17.219 1 93.62 475 GLY A CA 1
ATOM 3636 C C . GLY A 1 475 ? 0.243 24.047 18.656 1 93.62 475 GLY A C 1
ATOM 3637 O O . GLY A 1 475 ? -0.204 24.828 19.5 1 93.62 475 GLY A O 1
ATOM 3638 N N . GLY A 1 476 ? 1.165 23.109 18.906 1 94.62 476 GLY A N 1
ATOM 3639 C CA . GLY A 1 476 ? 1.737 23.016 20.234 1 94.62 476 GLY A CA 1
ATOM 3640 C C . GLY A 1 476 ? 2.555 24.234 20.625 1 94.62 476 GLY A C 1
ATOM 3641 O O . GLY A 1 476 ? 2.469 24.719 21.75 1 94.62 476 GLY A O 1
ATOM 3642 N N . LEU A 1 477 ? 3.318 24.75 19.719 1 97.75 477 LEU A N 1
ATOM 3643 C CA . LEU A 1 477 ? 4.211 25.875 19.969 1 97.75 477 LEU A CA 1
ATOM 3644 C C . LEU A 1 477 ? 3.414 27.156 20.172 1 97.75 477 LEU A C 1
ATOM 3646 O O . LEU A 1 477 ? 3.775 28 21 1 97.75 477 LEU A O 1
ATOM 3650 N N . GLU A 1 478 ? 2.326 27.312 19.391 1 96.5 478 GLU A N 1
ATOM 3651 C CA . GLU A 1 478 ? 1.536 28.531 19.547 1 96.5 478 GLU A CA 1
ATOM 3652 C C . GLU A 1 478 ? 0.751 28.516 20.859 1 96.5 478 GLU A C 1
ATOM 3654 O O . GLU A 1 478 ? 0.585 29.562 21.5 1 96.5 478 GLU A O 1
ATOM 3659 N N . ASN A 1 479 ? 0.329 27.312 21.312 1 95.44 479 ASN A N 1
ATOM 3660 C CA . ASN A 1 479 ? -0.475 27.188 22.531 1 95.44 479 ASN A CA 1
ATOM 3661 C C . ASN A 1 479 ? 0.352 27.469 23.781 1 95.44 479 ASN A C 1
ATOM 3663 O O . ASN A 1 479 ? -0.199 27.781 24.844 1 95.44 479 ASN A O 1
ATOM 3667 N N . VAL A 1 480 ? 1.68 27.328 23.656 1 96.81 480 VAL A N 1
ATOM 3668 C CA . VAL A 1 480 ? 2.514 27.594 24.812 1 96.81 480 VAL A CA 1
ATOM 3669 C C . VAL A 1 480 ? 3.133 28.984 24.703 1 96.81 480 VAL A C 1
ATOM 3671 O O . VAL A 1 480 ? 4.004 29.359 25.484 1 96.81 480 VAL A O 1
ATOM 3674 N N . GLY A 1 481 ? 2.791 29.734 23.641 1 97.38 481 GLY A N 1
ATOM 3675 C CA . GLY A 1 481 ? 3.121 31.156 23.578 1 97.38 481 GLY A CA 1
ATOM 3676 C C . GLY A 1 481 ? 4.402 31.438 22.812 1 97.38 481 GLY A C 1
ATOM 3677 O O . GLY A 1 481 ? 4.867 32.562 22.766 1 97.38 481 GLY A O 1
ATOM 3678 N N . LEU A 1 482 ? 4.977 30.453 22.125 1 98.5 482 LEU A N 1
ATOM 3679 C CA . LEU A 1 482 ? 6.277 30.625 21.5 1 98.5 482 LEU A CA 1
ATOM 3680 C C . LEU A 1 482 ? 6.141 31.328 20.156 1 98.5 482 LEU A C 1
ATOM 3682 O O . LEU A 1 482 ? 7.141 31.719 19.547 1 98.5 482 LEU A O 1
ATOM 3686 N N . MET A 1 483 ? 4.902 31.562 19.734 1 98.31 483 MET A N 1
ATOM 3687 C CA . MET A 1 483 ? 4.691 32.25 18.469 1 98.31 483 MET A CA 1
ATOM 3688 C C . MET A 1 483 ? 4.094 33.625 18.688 1 98.31 483 MET A C 1
ATOM 3690 O O . MET A 1 483 ? 3.529 34.219 17.766 1 98.31 483 MET A O 1
ATOM 3694 N N . SER A 1 484 ? 4.121 34.094 19.906 1 98.12 484 SER A N 1
ATOM 3695 C CA . SER A 1 484 ? 3.83 35.469 20.281 1 98.12 484 SER A CA 1
ATOM 3696 C C . SER A 1 484 ? 5.105 36.312 20.344 1 98.12 484 SER A C 1
ATOM 3698 O O . SER A 1 484 ? 6.172 35.812 20.688 1 98.12 484 SER A O 1
ATOM 3700 N N . PRO A 1 485 ? 4.988 37.625 20.031 1 97.62 485 PRO A N 1
ATOM 3701 C CA . PRO A 1 485 ? 6.18 38.469 20.047 1 97.62 485 PRO A CA 1
ATOM 3702 C C . PRO A 1 485 ? 6.906 38.438 21.391 1 97.62 485 PRO A C 1
ATOM 3704 O O . PRO A 1 485 ? 8.133 38.531 21.422 1 97.62 485 PRO A O 1
ATOM 3707 N N . LYS A 1 486 ? 6.223 38.281 22.469 1 97.19 486 LYS A N 1
ATOM 3708 C CA . LYS A 1 486 ? 6.809 38.25 23.812 1 97.19 486 LYS A CA 1
ATOM 3709 C C . LYS A 1 486 ? 7.785 37.094 23.969 1 97.19 486 LYS A C 1
ATOM 3711 O O . LYS A 1 486 ? 8.641 37.125 24.844 1 97.19 486 LYS A O 1
ATOM 3716 N N . ALA A 1 487 ? 7.648 36.094 23.094 1 98.38 487 ALA A N 1
ATOM 3717 C CA . ALA A 1 487 ? 8.531 34.938 23.156 1 98.38 487 ALA A CA 1
ATOM 3718 C C . ALA A 1 487 ? 9.969 35.312 22.844 1 98.38 487 ALA A C 1
ATOM 3720 O O . ALA A 1 487 ? 10.898 34.562 23.109 1 98.38 487 ALA A O 1
ATOM 3721 N N . ALA A 1 488 ? 10.203 36.531 22.297 1 98.38 488 ALA A N 1
ATOM 3722 C CA . ALA A 1 488 ? 11.547 37.031 22.047 1 98.38 488 ALA A CA 1
ATOM 3723 C C . ALA A 1 488 ? 12.414 36.969 23.297 1 98.38 488 ALA A C 1
ATOM 3725 O O . ALA A 1 488 ? 13.633 36.781 23.219 1 98.38 488 ALA A O 1
ATOM 3726 N N . ALA A 1 489 ? 11.805 37.031 24.469 1 97.94 489 ALA A N 1
ATOM 3727 C CA . ALA A 1 489 ? 12.508 37.031 25.734 1 97.94 489 ALA A CA 1
ATOM 3728 C C . ALA A 1 489 ? 13.25 35.719 25.953 1 97.94 489 ALA A C 1
ATOM 3730 O O . ALA A 1 489 ? 14.195 35.625 26.734 1 97.94 489 ALA A O 1
ATOM 3731 N N . PHE A 1 490 ? 12.82 34.625 25.25 1 98.19 490 PHE A N 1
ATOM 3732 C CA . PHE A 1 490 ? 13.422 33.312 25.406 1 98.19 490 PHE A CA 1
ATOM 3733 C C . PHE A 1 490 ? 14.586 33.125 24.438 1 98.19 490 PHE A C 1
ATOM 3735 O O . PHE A 1 490 ? 15.328 32.156 24.531 1 98.19 490 PHE A O 1
ATOM 3742 N N . ALA A 1 491 ? 14.766 34.062 23.5 1 98.69 491 ALA A N 1
ATOM 3743 C CA . ALA A 1 491 ? 15.797 33.938 22.484 1 98.69 491 ALA A CA 1
ATOM 3744 C C . ALA A 1 491 ? 17.156 34.375 23.016 1 98.69 491 ALA A C 1
ATOM 3746 O O . ALA A 1 491 ? 17.234 35.031 24.062 1 98.69 491 ALA A O 1
ATOM 3747 N N . GLY A 1 492 ? 18.219 33.969 22.344 1 98.56 492 GLY A N 1
ATOM 3748 C CA . GLY A 1 492 ? 19.531 34.531 22.625 1 98.56 492 GLY A CA 1
ATOM 3749 C C . GLY A 1 492 ? 19.594 36.031 22.375 1 98.56 492 GLY A C 1
ATOM 3750 O O . GLY A 1 492 ? 18.734 36.594 21.688 1 98.56 492 GLY A O 1
ATOM 3751 N N . ASP A 1 493 ? 20.641 36.688 22.797 1 98.12 493 ASP A N 1
ATOM 3752 C CA . ASP A 1 493 ? 20.734 38.125 22.797 1 98.12 493 ASP A CA 1
ATOM 3753 C C . ASP A 1 493 ? 20.625 38.688 21.375 1 98.12 493 ASP A C 1
ATOM 3755 O O . ASP A 1 493 ? 19.938 39.688 21.141 1 98.12 493 ASP A O 1
ATOM 3759 N N . ASN A 1 494 ? 21.266 38.062 20.516 1 98.25 494 ASN A N 1
ATOM 3760 C CA . ASN A 1 494 ? 21.297 38.562 19.156 1 98.25 494 ASN A CA 1
ATOM 3761 C C . ASN A 1 494 ? 19.938 38.406 18.469 1 98.25 494 ASN A C 1
ATOM 3763 O O . ASN A 1 494 ? 19.422 39.375 17.906 1 98.25 494 ASN A O 1
ATOM 3767 N N . LEU A 1 495 ? 19.391 37.25 18.641 1 98.56 495 LEU A N 1
ATOM 3768 C CA . LEU A 1 495 ? 18.078 37 18.031 1 98.56 495 LEU A CA 1
ATOM 3769 C C . LEU A 1 495 ? 17 37.812 18.703 1 98.56 495 LEU A C 1
ATOM 3771 O O . LEU A 1 495 ? 16.047 38.25 18.047 1 98.56 495 LEU A O 1
ATOM 3775 N N . ARG A 1 496 ? 17.109 38.031 19.953 1 98.44 496 ARG A N 1
ATOM 3776 C CA . ARG A 1 496 ? 16.125 38.844 20.703 1 98.44 496 ARG A CA 1
ATOM 3777 C C . ARG A 1 496 ? 16.047 40.25 20.141 1 98.44 496 ARG A C 1
ATOM 3779 O O . ARG A 1 496 ? 14.961 40.781 19.938 1 98.44 496 ARG A O 1
ATOM 3786 N N . VAL A 1 497 ? 17.188 40.844 19.859 1 98.06 497 VAL A N 1
ATOM 3787 C CA . VAL A 1 497 ? 17.266 42.219 19.359 1 98.06 497 VAL A CA 1
ATOM 3788 C C . VAL A 1 497 ? 16.547 42.281 18 1 98.06 497 VAL A C 1
ATOM 3790 O O . VAL A 1 497 ? 15.805 43.25 17.75 1 98.06 497 VAL A O 1
ATOM 3793 N N . VAL A 1 498 ? 16.828 41.312 17.219 1 97.69 498 VAL A N 1
ATOM 3794 C CA . VAL A 1 498 ? 16.203 41.281 15.898 1 97.69 498 VAL A CA 1
ATOM 3795 C C . VAL A 1 498 ? 14.688 41.156 16.031 1 97.69 498 VAL A C 1
ATOM 3797 O O . VAL A 1 498 ? 13.945 41.875 15.383 1 97.69 498 VAL A O 1
ATOM 3800 N N . CYS A 1 499 ? 14.203 40.25 16.891 1 98.06 499 CYS A N 1
ATOM 3801 C CA . CYS A 1 499 ? 12.773 40 17.094 1 98.06 499 CYS A CA 1
ATOM 3802 C C . CYS A 1 499 ? 12.078 41.219 17.641 1 98.06 499 CYS A C 1
ATOM 3804 O O . CYS A 1 499 ? 10.992 41.594 17.172 1 98.06 499 CYS A O 1
ATOM 3806 N N . GLU A 1 500 ? 12.695 41.875 18.578 1 97.69 500 GLU A N 1
ATOM 3807 C CA . GLU A 1 500 ? 12.109 43.062 19.188 1 97.69 500 GLU A CA 1
ATOM 3808 C C . GLU A 1 500 ? 12.07 44.219 18.203 1 97.69 500 GLU A C 1
ATOM 3810 O O . GLU A 1 500 ? 11.086 44.969 18.156 1 97.69 500 GLU A O 1
ATOM 3815 N N . ALA A 1 501 ? 13.109 44.344 17.469 1 96.38 501 ALA A N 1
ATOM 3816 C CA . ALA A 1 501 ? 13.18 45.438 16.5 1 96.38 501 ALA A CA 1
ATOM 3817 C C . ALA A 1 501 ? 12.109 45.281 15.422 1 96.38 501 ALA A C 1
ATOM 3819 O O . ALA A 1 501 ? 11.547 46.281 14.945 1 96.38 501 ALA A O 1
ATOM 3820 N N . LEU A 1 502 ? 11.836 44.031 15.078 1 95 502 LEU A N 1
ATOM 3821 C CA . LEU A 1 502 ? 10.914 43.781 13.984 1 95 502 LEU A CA 1
ATOM 3822 C C . LEU A 1 502 ? 9.516 43.469 14.508 1 95 502 LEU A C 1
ATOM 3824 O O . LEU A 1 502 ? 8.555 43.406 13.742 1 95 502 LEU A O 1
ATOM 3828 N N . GLY A 1 503 ? 9.391 43.25 15.828 1 94.5 503 GLY A N 1
ATOM 3829 C CA . GLY A 1 503 ? 8.102 42.938 16.422 1 94.5 503 GLY A CA 1
ATOM 3830 C C . GLY A 1 503 ? 7.617 41.531 16.094 1 94.5 503 GLY A C 1
ATOM 3831 O O . GLY A 1 503 ? 6.418 41.312 15.898 1 94.5 503 GLY A O 1
ATOM 3832 N N . ILE A 1 504 ? 8.555 40.625 15.945 1 96.06 504 ILE A N 1
ATOM 3833 C CA . ILE A 1 504 ? 8.172 39.25 15.562 1 96.06 504 ILE A CA 1
ATOM 3834 C C . ILE A 1 504 ? 8.633 38.281 16.625 1 96.06 504 ILE A C 1
ATOM 3836 O O . ILE A 1 504 ? 9.547 38.562 17.406 1 96.06 504 ILE A O 1
ATOM 3840 N N . PRO A 1 505 ? 7.945 37.125 16.734 1 98.38 505 PRO A N 1
ATOM 3841 C CA . PRO A 1 505 ? 8.461 36.062 17.594 1 98.38 505 PRO A CA 1
ATOM 3842 C C . PRO A 1 505 ? 9.664 35.344 16.984 1 98.38 505 PRO A C 1
ATOM 3844 O O . PRO A 1 505 ? 9.891 35.438 15.773 1 98.38 505 PRO A O 1
ATOM 3847 N N . PRO A 1 506 ? 10.492 34.719 17.781 1 98.56 506 PRO A N 1
ATOM 3848 C CA . PRO A 1 506 ? 11.617 33.938 17.266 1 98.56 506 PRO A CA 1
ATOM 3849 C C . PRO A 1 506 ? 11.18 32.625 16.625 1 98.56 506 PRO A C 1
ATOM 3851 O O . PRO A 1 506 ? 12 31.922 16.016 1 98.56 506 PRO A O 1
ATOM 3854 N N . VAL A 1 507 ? 9.906 32.25 16.781 1 98.81 507 VAL A N 1
ATOM 3855 C CA . VAL A 1 507 ? 9.312 31.078 16.156 1 98.81 507 VAL A CA 1
ATOM 3856 C C . VAL A 1 507 ? 8.203 31.5 15.195 1 98.81 507 VAL A C 1
ATOM 3858 O O . VAL A 1 507 ? 7.184 32.031 15.625 1 98.81 507 VAL A O 1
ATOM 3861 N N . LEU A 1 508 ? 8.398 31.234 13.914 1 98.5 508 LEU A N 1
ATOM 3862 C CA . LEU A 1 508 ? 7.453 31.688 12.898 1 98.5 508 LEU A CA 1
ATOM 3863 C C . LEU A 1 508 ? 6.527 30.547 12.477 1 98.5 508 LEU A C 1
ATOM 3865 O O . LEU A 1 508 ? 6.988 29.438 12.195 1 98.5 508 LEU A O 1
ATOM 3869 N N . ASN A 1 509 ? 5.246 30.812 12.43 1 97.94 509 ASN A N 1
ATOM 3870 C CA . ASN A 1 509 ? 4.199 29.828 12.156 1 97.94 509 ASN A CA 1
ATOM 3871 C C . ASN A 1 509 ? 3.885 29.75 10.664 1 97.94 509 ASN A C 1
ATOM 3873 O O . ASN A 1 509 ? 3.16 30.594 10.133 1 97.94 509 ASN A O 1
ATOM 3877 N N . PHE A 1 510 ? 4.316 28.688 10.023 1 97.94 510 PHE A N 1
ATOM 3878 C CA . PHE A 1 510 ? 4.059 28.5 8.594 1 97.94 510 PHE A CA 1
ATOM 3879 C C . PHE A 1 510 ? 2.773 27.703 8.375 1 97.94 510 PHE A C 1
ATOM 3881 O O . PHE A 1 510 ? 2.285 27.609 7.25 1 97.94 510 PHE A O 1
ATOM 3888 N N . GLY A 1 511 ? 2.258 27.172 9.492 1 95.5 511 GLY A N 1
ATOM 3889 C CA . GLY A 1 511 ? 0.936 26.578 9.359 1 95.5 511 GLY A CA 1
ATOM 3890 C C . GLY A 1 511 ? 0.949 25.062 9.438 1 95.5 511 GLY A C 1
ATOM 3891 O O . GLY A 1 511 ? 1.596 24.484 10.32 1 95.5 511 GLY A O 1
ATOM 3892 N N . PRO A 1 512 ? 0.091 24.359 8.586 1 95.75 512 PRO A N 1
ATOM 3893 C CA . PRO A 1 512 ? -0.106 22.922 8.664 1 95.75 512 PRO A CA 1
ATOM 3894 C C . PRO A 1 512 ? 1.077 22.125 8.109 1 95.75 512 PRO A C 1
ATOM 3896 O O . PRO A 1 512 ? 2.043 22.719 7.617 1 95.75 512 PRO A O 1
ATOM 3899 N N . CYS A 1 513 ? 0.946 20.812 8.156 1 95 513 CYS A N 1
ATOM 3900 C CA . CYS A 1 513 ? 2.008 19.953 7.641 1 95 513 CYS A CA 1
ATOM 3901 C C . CYS A 1 513 ? 2.232 20.188 6.152 1 95 513 CYS A C 1
ATOM 3903 O O . CYS A 1 513 ? 3.355 20.062 5.664 1 95 513 CYS A O 1
ATOM 3905 N N . LEU A 1 514 ? 1.193 20.562 5.414 1 96.19 514 LEU A N 1
ATOM 3906 C CA . LEU A 1 514 ? 1.34 20.875 3.994 1 96.19 514 LEU A CA 1
ATOM 3907 C C . LEU A 1 514 ? 2.33 22.016 3.789 1 96.19 514 LEU A C 1
ATOM 3909 O O . LEU A 1 514 ? 3.014 22.078 2.766 1 96.19 514 LEU A O 1
ATOM 3913 N N . ALA A 1 515 ? 2.449 22.859 4.738 1 97.19 515 ALA A N 1
ATOM 3914 C CA . ALA A 1 515 ? 3.295 24.047 4.633 1 97.19 515 ALA A CA 1
ATOM 3915 C C . ALA A 1 515 ? 4.773 23.688 4.719 1 97.19 515 ALA A C 1
ATOM 3917 O O . ALA A 1 515 ? 5.645 24.516 4.477 1 97.19 515 ALA A O 1
ATOM 3918 N N . ILE A 1 516 ? 5.098 22.422 5.004 1 97.5 516 ILE A N 1
ATOM 3919 C CA . ILE A 1 516 ? 6.477 21.969 4.871 1 97.5 516 ILE A CA 1
ATOM 3920 C C . ILE A 1 516 ? 6.965 22.219 3.445 1 97.5 516 ILE A C 1
ATOM 3922 O O . ILE A 1 516 ? 8.133 22.547 3.234 1 97.5 516 ILE A O 1
ATOM 3926 N N . GLY A 1 517 ? 6.035 22.156 2.516 1 97.56 517 GLY A N 1
ATOM 3927 C CA . GLY A 1 517 ? 6.352 22.547 1.15 1 97.56 517 GLY A CA 1
ATOM 3928 C C . GLY A 1 517 ? 6.785 23.984 1.032 1 97.56 517 GLY A C 1
ATOM 3929 O O . GLY A 1 517 ? 7.656 24.312 0.221 1 97.56 517 GLY A O 1
ATOM 3930 N N . ARG A 1 518 ? 6.191 24.906 1.811 1 98.06 518 ARG A N 1
ATOM 3931 C CA . ARG A 1 518 ? 6.57 26.312 1.812 1 98.06 518 ARG A CA 1
ATOM 3932 C C . ARG A 1 518 ? 7.961 26.516 2.406 1 98.06 518 ARG A C 1
ATOM 3934 O O . ARG A 1 518 ? 8.711 27.391 1.977 1 98.06 518 ARG A O 1
ATOM 3941 N N . LEU A 1 519 ? 8.258 25.688 3.416 1 98.19 519 LEU A N 1
ATOM 3942 C CA . LEU A 1 519 ? 9.594 25.734 3.994 1 98.19 519 LEU A CA 1
ATOM 3943 C C . LEU A 1 519 ? 10.641 25.328 2.961 1 98.19 519 LEU A C 1
ATOM 3945 O O . LEU A 1 519 ? 11.742 25.891 2.936 1 98.19 519 LEU A O 1
ATOM 3949 N N . GLU A 1 520 ? 10.32 24.344 2.158 1 97.5 520 GLU A N 1
ATOM 3950 C CA . GLU A 1 520 ? 11.219 23.953 1.071 1 97.5 520 GLU A CA 1
ATOM 3951 C C . GLU A 1 520 ? 11.414 25.109 0.084 1 97.5 520 GLU A C 1
ATOM 3953 O O . GLU A 1 520 ? 12.516 25.312 -0.42 1 97.5 520 GLU A O 1
ATOM 3958 N N . ILE A 1 521 ? 10.344 25.844 -0.249 1 98 521 ILE A N 1
ATOM 3959 C CA . ILE A 1 521 ? 10.453 26.984 -1.142 1 98 521 ILE A CA 1
ATOM 3960 C C . ILE A 1 521 ? 11.406 28.031 -0.537 1 98 521 ILE A C 1
ATOM 3962 O O . ILE A 1 521 ? 12.25 28.594 -1.238 1 98 521 ILE A O 1
ATOM 3966 N N . VAL A 1 522 ? 11.266 28.266 0.765 1 98.19 522 VAL A N 1
ATOM 3967 C CA . VAL A 1 522 ? 12.156 29.203 1.447 1 98.19 522 VAL A CA 1
ATOM 3968 C C . VAL A 1 522 ? 13.602 28.734 1.305 1 98.19 522 VAL A C 1
ATOM 3970 O O . VAL A 1 522 ? 14.477 29.516 0.938 1 98.19 522 VAL A O 1
ATOM 3973 N N . ALA A 1 523 ? 13.867 27.438 1.607 1 98.19 523 ALA A N 1
ATOM 3974 C CA . ALA A 1 523 ? 15.211 26.891 1.49 1 98.19 523 ALA A CA 1
ATOM 3975 C C . ALA A 1 523 ? 15.75 27.047 0.072 1 98.19 523 ALA A C 1
ATOM 3977 O O . ALA A 1 523 ? 16.906 27.422 -0.119 1 98.19 523 ALA A O 1
ATOM 3978 N N . THR A 1 524 ? 14.922 26.781 -0.888 1 98.06 524 THR A N 1
ATOM 3979 C CA . THR A 1 524 ? 15.305 26.859 -2.295 1 98.06 524 THR A CA 1
ATOM 3980 C C . THR A 1 524 ? 15.648 28.297 -2.674 1 98.06 524 THR A C 1
ATOM 3982 O O . THR A 1 524 ? 16.672 28.547 -3.311 1 98.06 524 THR A O 1
ATOM 3985 N N . GLU A 1 525 ? 14.797 29.25 -2.279 1 97.94 525 GLU A N 1
ATOM 3986 C CA . GLU A 1 525 ? 15.008 30.641 -2.646 1 97.94 525 GLU A CA 1
ATOM 3987 C C . GLU A 1 525 ? 16.234 31.219 -1.953 1 97.94 525 GLU A C 1
ATOM 3989 O O . GLU A 1 525 ? 16.953 32.031 -2.527 1 97.94 525 GLU A O 1
ATOM 3994 N N . LEU A 1 526 ? 16.484 30.797 -0.722 1 97.81 526 LEU A N 1
ATOM 3995 C CA . LEU A 1 526 ? 17.703 31.203 -0.042 1 97.81 526 LEU A CA 1
ATOM 3996 C C . LEU A 1 526 ? 18.938 30.672 -0.766 1 97.81 526 LEU A C 1
ATOM 3998 O O . LEU A 1 526 ? 19.922 31.391 -0.958 1 97.81 526 LEU A O 1
ATOM 4002 N N . ALA A 1 527 ? 18.891 29.375 -1.129 1 98.12 527 ALA A N 1
ATOM 4003 C CA . ALA A 1 527 ? 20 28.766 -1.857 1 98.12 527 ALA A CA 1
ATOM 4004 C C . ALA A 1 527 ? 20.219 29.453 -3.197 1 98.12 527 ALA A C 1
ATOM 4006 O O . ALA A 1 527 ? 21.375 29.688 -3.596 1 98.12 527 ALA A O 1
ATOM 4007 N N . GLU A 1 528 ? 19.156 29.766 -3.818 1 97.44 528 GLU A N 1
ATOM 4008 C CA . GLU A 1 528 ? 19.234 30.469 -5.102 1 97.44 528 GLU A CA 1
ATOM 4009 C C . GLU A 1 528 ? 19.859 31.844 -4.949 1 97.44 528 GLU A C 1
ATOM 4011 O O . GLU A 1 528 ? 20.703 32.25 -5.766 1 97.44 528 GLU A O 1
ATOM 4016 N N . ALA A 1 529 ? 19.422 32.531 -3.947 1 96.81 529 ALA A N 1
ATOM 4017 C CA . ALA A 1 529 ? 19.938 33.875 -3.701 1 96.81 529 ALA A CA 1
ATOM 4018 C C . ALA A 1 529 ? 21.438 33.875 -3.465 1 96.81 529 ALA A C 1
ATOM 4020 O O . ALA A 1 529 ? 22.141 34.812 -3.816 1 96.81 529 ALA A O 1
ATOM 4021 N N . LEU A 1 530 ? 21.953 32.812 -2.955 1 96.75 530 LEU A N 1
ATOM 4022 C CA . LEU A 1 530 ? 23.375 32.688 -2.654 1 96.75 530 LEU A CA 1
ATOM 4023 C C . LEU A 1 530 ? 24.094 31.906 -3.758 1 96.75 530 LEU A C 1
ATOM 4025 O O . LEU A 1 530 ? 25.312 31.766 -3.725 1 96.75 530 LEU A O 1
ATOM 4029 N N . ASN A 1 531 ? 23.344 31.391 -4.723 1 96.94 531 ASN A N 1
ATOM 4030 C CA . ASN A 1 531 ? 23.859 30.578 -5.816 1 96.94 531 ASN A CA 1
ATOM 4031 C C . ASN A 1 531 ? 24.609 29.359 -5.297 1 96.94 531 ASN A C 1
ATOM 4033 O O . ASN A 1 531 ? 25.75 29.109 -5.695 1 96.94 531 ASN A O 1
ATOM 4037 N N . ILE A 1 532 ? 24.047 28.656 -4.371 1 97.69 532 ILE A N 1
ATOM 4038 C CA . ILE A 1 532 ? 24.625 27.438 -3.805 1 97.69 532 ILE A CA 1
ATOM 4039 C C . ILE A 1 532 ? 23.562 26.344 -3.771 1 97.69 532 ILE A C 1
ATOM 4041 O O . ILE A 1 532 ? 22.422 26.547 -4.215 1 97.69 532 ILE A O 1
ATOM 4045 N N . ASP A 1 533 ? 23.969 25.125 -3.295 1 97.94 533 ASP A N 1
ATOM 4046 C CA . ASP A 1 533 ? 23.031 24.016 -3.119 1 97.94 533 ASP A CA 1
ATOM 4047 C C . ASP A 1 533 ? 22.438 24.031 -1.714 1 97.94 533 ASP A C 1
ATOM 4049 O O . ASP A 1 533 ? 23.016 24.609 -0.792 1 97.94 533 ASP A O 1
ATOM 4053 N N . ILE A 1 534 ? 21.359 23.391 -1.528 1 98.31 534 ILE A N 1
ATOM 4054 C CA . ILE A 1 534 ? 20.547 23.422 -0.311 1 98.31 534 ILE A CA 1
ATOM 4055 C C . ILE A 1 534 ? 21.359 22.844 0.855 1 98.31 534 ILE A C 1
ATOM 4057 O O . ILE A 1 534 ? 21.328 23.391 1.961 1 98.31 534 ILE A O 1
ATOM 4061 N N . PRO A 1 535 ? 22.156 21.75 0.635 1 97.81 535 PRO A N 1
ATOM 4062 C CA . PRO A 1 535 ? 22.891 21.156 1.765 1 97.81 535 PRO A CA 1
ATOM 4063 C C . PRO A 1 535 ? 23.938 22.109 2.334 1 97.81 535 PRO A C 1
ATOM 4065 O O . PRO A 1 535 ? 24.469 21.859 3.42 1 97.81 535 PRO A O 1
ATOM 4068 N N . GLN A 1 536 ? 24.266 23.172 1.682 1 97.56 536 GLN A N 1
ATOM 4069 C CA . GLN A 1 536 ? 25.297 24.109 2.117 1 97.56 536 GLN A CA 1
ATOM 4070 C C . GLN A 1 536 ? 24.703 25.188 3.027 1 97.56 536 GLN A C 1
ATOM 4072 O O . GLN A 1 536 ? 25.438 25.906 3.701 1 97.56 536 GLN A O 1
ATOM 4077 N N . LEU A 1 537 ? 23.406 25.297 3.061 1 98.06 537 LEU A N 1
ATOM 4078 C CA . LEU A 1 537 ? 22.734 26.328 3.844 1 98.06 537 LEU A CA 1
ATOM 4079 C C . LEU A 1 537 ? 22.859 26.047 5.336 1 98.06 537 LEU A C 1
ATOM 4081 O O . LEU A 1 537 ? 22.812 24.891 5.766 1 98.06 537 LEU A O 1
ATOM 4085 N N . PRO A 1 538 ? 23.078 27.062 6.176 1 97.94 538 PRO A N 1
ATOM 4086 C CA . PRO A 1 538 ? 23 26.875 7.629 1 97.94 538 PRO A CA 1
ATOM 4087 C C . PRO A 1 538 ? 21.578 26.641 8.117 1 97.94 538 PRO A C 1
ATOM 4089 O O . PRO A 1 538 ? 21.047 27.422 8.898 1 97.94 538 PRO A O 1
ATOM 4092 N N . LEU A 1 539 ? 21.062 25.547 7.66 1 97.69 539 LEU A N 1
ATOM 4093 C CA . LEU A 1 539 ? 19.688 25.109 7.891 1 97.69 539 LEU A CA 1
ATOM 4094 C C . LEU A 1 539 ? 19.641 23.688 8.422 1 97.69 539 LEU A C 1
ATOM 4096 O O . LEU A 1 539 ? 20.391 22.828 7.969 1 97.69 539 LEU A O 1
ATOM 4100 N N . VAL A 1 540 ? 18.812 23.484 9.406 1 98.5 540 VAL A N 1
ATOM 4101 C CA . VAL A 1 540 ? 18.578 22.141 9.938 1 98.5 540 VAL A CA 1
ATOM 4102 C C . VAL A 1 540 ? 17.094 21.844 10.008 1 98.5 540 VAL A C 1
ATOM 4104 O O . VAL A 1 540 ? 16.266 22.781 10.047 1 98.5 540 VAL A O 1
ATOM 4107 N N . LEU A 1 541 ? 16.75 20.609 9.883 1 98.56 541 LEU A N 1
ATOM 4108 C CA . LEU A 1 541 ? 15.375 20.125 9.969 1 98.56 541 LEU A CA 1
ATOM 4109 C C . LEU A 1 541 ? 15.203 19.188 11.164 1 98.56 541 LEU A C 1
ATOM 4111 O O . LEU A 1 541 ? 16.047 18.328 11.406 1 98.56 541 LEU A O 1
ATOM 4115 N N . SER A 1 542 ? 14.148 19.406 11.914 1 98.69 542 SER A N 1
ATOM 4116 C CA . SER A 1 542 ? 13.836 18.516 13.023 1 98.69 542 SER A CA 1
ATOM 4117 C C . SER A 1 542 ? 12.352 18.203 13.078 1 98.69 542 SER A C 1
ATOM 4119 O O . SER A 1 542 ? 11.508 19.078 12.883 1 98.69 542 SER A O 1
ATOM 4121 N N . ALA A 1 543 ? 12.031 16.953 13.172 1 98.19 543 ALA A N 1
ATOM 4122 C CA . ALA A 1 543 ? 10.703 16.453 13.539 1 98.19 543 ALA A CA 1
ATOM 4123 C C . ALA A 1 543 ? 10.742 15.664 14.836 1 98.19 543 ALA A C 1
ATOM 4125 O O . ALA A 1 543 ? 10.523 14.453 14.836 1 98.19 543 ALA A O 1
ATOM 4126 N N . PRO A 1 544 ? 10.992 16.375 15.938 1 97.56 544 PRO A N 1
ATOM 4127 C CA . PRO A 1 544 ? 11.281 15.664 17.188 1 97.56 544 PRO A CA 1
ATOM 4128 C C . PRO A 1 544 ? 10.164 14.727 17.609 1 97.56 544 PRO A C 1
ATOM 4130 O O . PRO A 1 544 ? 10.422 13.641 18.141 1 97.56 544 PRO A O 1
ATOM 4133 N N . GLN A 1 545 ? 8.938 15.195 17.391 1 96.81 545 GLN A N 1
ATOM 4134 C CA . GLN A 1 545 ? 7.801 14.336 17.703 1 96.81 545 GLN A CA 1
ATOM 4135 C C . GLN A 1 545 ? 6.988 14.016 16.453 1 96.81 545 GLN A C 1
ATOM 4137 O O . GLN A 1 545 ? 5.844 14.461 16.328 1 96.81 545 GLN A O 1
ATOM 4142 N N . TRP A 1 546 ? 7.605 13.164 15.617 1 96.69 546 TRP A N 1
ATOM 4143 C CA . TRP A 1 546 ? 6.836 12.633 14.492 1 96.69 546 TRP A CA 1
ATOM 4144 C C . TRP A 1 546 ? 5.812 11.609 14.969 1 96.69 546 TRP A C 1
ATOM 4146 O O . TRP A 1 546 ? 5.945 11.039 16.047 1 96.69 546 TRP A O 1
ATOM 4156 N N . LEU A 1 547 ? 4.723 11.469 14.211 1 95.19 547 LEU A N 1
ATOM 4157 C CA . LEU A 1 547 ? 3.676 10.555 14.656 1 95.19 547 LEU A CA 1
ATOM 4158 C C . LEU A 1 547 ? 3.385 9.5 13.594 1 95.19 547 LEU A C 1
ATOM 4160 O O . LEU A 1 547 ? 3.549 8.305 13.852 1 95.19 547 LEU A O 1
ATOM 4164 N N . GLU A 1 548 ? 3.039 9.914 12.461 1 93.56 548 GLU A N 1
ATOM 4165 C CA . GLU A 1 548 ? 2.35 9.016 11.539 1 93.56 548 GLU A CA 1
ATOM 4166 C C . GLU A 1 548 ? 3.145 8.828 10.25 1 93.56 548 GLU A C 1
ATOM 4168 O O . GLU A 1 548 ? 4.227 9.391 10.094 1 93.56 548 GLU A O 1
ATOM 4173 N N . GLU A 1 549 ? 2.695 7.957 9.398 1 96.19 549 GLU A N 1
ATOM 4174 C CA . GLU A 1 549 ? 3.361 7.559 8.164 1 96.19 549 GLU A CA 1
ATOM 4175 C C . GLU A 1 549 ? 3.594 8.758 7.25 1 96.19 549 GLU A C 1
ATOM 4177 O O . GLU A 1 549 ? 4.609 8.828 6.555 1 96.19 549 GLU A O 1
ATOM 4182 N N . GLN A 1 550 ? 2.748 9.773 7.305 1 96.5 550 GLN A N 1
ATOM 4183 C CA . GLN A 1 550 ? 2.945 11.008 6.543 1 96.5 550 GLN A CA 1
ATOM 4184 C C . GLN A 1 550 ? 4.262 11.68 6.922 1 96.5 550 GLN A C 1
ATOM 4186 O O . GLN A 1 550 ? 4.953 12.227 6.062 1 96.5 550 GLN A O 1
ATOM 4191 N N . ALA A 1 551 ? 4.539 11.672 8.203 1 97 551 ALA A N 1
ATOM 4192 C CA . ALA A 1 551 ? 5.777 12.289 8.672 1 97 551 ALA A CA 1
ATOM 4193 C C . ALA A 1 551 ? 6.996 11.586 8.094 1 97 551 ALA A C 1
ATOM 4195 O O . ALA A 1 551 ? 8.016 12.219 7.82 1 97 551 ALA A O 1
ATOM 4196 N N . LEU A 1 552 ? 6.898 10.273 7.914 1 97.94 5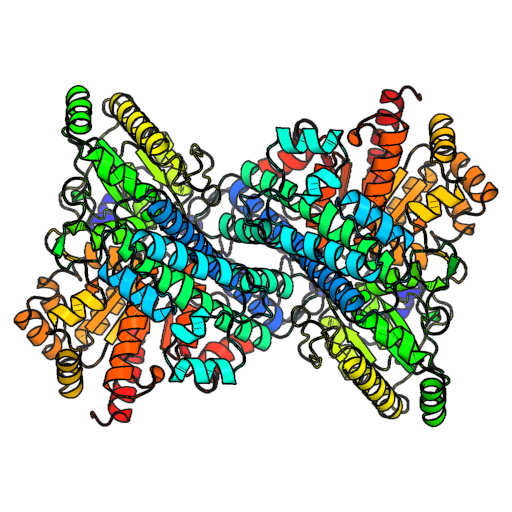52 LEU A N 1
ATOM 4197 C CA . LEU A 1 552 ? 8.008 9.523 7.336 1 97.94 552 LEU A CA 1
ATOM 4198 C C . LEU A 1 552 ? 8.227 9.906 5.879 1 97.94 552 LEU A C 1
ATOM 4200 O O . LEU A 1 552 ? 9.367 10 5.422 1 97.94 552 LEU A O 1
ATOM 4204 N N . ALA A 1 553 ? 7.16 10.117 5.168 1 98.44 553 ALA A N 1
ATOM 4205 C CA . ALA A 1 553 ? 7.273 10.602 3.791 1 98.44 553 ALA A CA 1
ATOM 4206 C C . ALA A 1 553 ? 7.91 11.984 3.74 1 98.44 553 ALA A C 1
ATOM 4208 O O . ALA A 1 553 ? 8.742 12.258 2.873 1 98.44 553 ALA A O 1
ATOM 4209 N N . ASP A 1 554 ? 7.535 12.875 4.676 1 98.31 554 ASP A N 1
ATOM 4210 C CA . ASP A 1 554 ? 8.156 14.195 4.785 1 98.31 554 ASP A CA 1
ATOM 4211 C C . ASP A 1 554 ? 9.648 14.078 5.055 1 98.31 554 ASP A C 1
ATOM 4213 O O . ASP A 1 554 ? 10.453 14.82 4.484 1 98.31 554 ASP A O 1
ATOM 4217 N N . GLY A 1 555 ? 9.922 13.156 5.969 1 98.44 555 GLY A N 1
ATOM 4218 C CA . GLY A 1 555 ? 11.328 12.938 6.277 1 98.44 555 GLY A CA 1
ATOM 4219 C C . GLY A 1 555 ? 12.141 12.492 5.078 1 98.44 555 GLY A C 1
ATOM 4220 O O . GLY A 1 555 ? 13.273 12.938 4.891 1 98.44 555 GLY A O 1
ATOM 4221 N N . ALA A 1 556 ? 11.531 11.594 4.312 1 98.81 556 ALA A N 1
ATOM 4222 C CA . ALA A 1 556 ? 12.203 11.148 3.098 1 98.81 556 ALA A CA 1
ATOM 4223 C C . ALA A 1 556 ? 12.477 12.312 2.154 1 98.81 556 ALA A C 1
ATOM 4225 O O . ALA A 1 556 ? 13.516 12.359 1.492 1 98.81 556 ALA A O 1
ATOM 4226 N N . PHE A 1 557 ? 11.586 13.234 2.018 1 98.69 557 PHE A N 1
ATOM 4227 C CA . PHE A 1 557 ? 11.773 14.422 1.196 1 98.69 557 PHE A CA 1
ATOM 4228 C C . PHE A 1 557 ? 12.914 15.281 1.737 1 98.69 557 PHE A C 1
ATOM 4230 O O . PHE A 1 557 ? 13.781 15.727 0.979 1 98.69 557 PHE A O 1
ATOM 4237 N N . GLY A 1 558 ? 12.891 15.547 3.1 1 98.62 558 GLY A N 1
ATOM 4238 C CA . GLY A 1 558 ? 13.977 16.297 3.709 1 98.62 558 GLY A CA 1
ATOM 4239 C C . GLY A 1 558 ? 15.344 15.703 3.426 1 98.62 558 GLY A C 1
ATOM 4240 O O . GLY A 1 558 ? 16.297 16.438 3.115 1 98.62 558 GLY A O 1
ATOM 4241 N N . LEU A 1 559 ? 15.383 14.398 3.518 1 98.81 559 LEU A N 1
ATOM 4242 C CA . LEU A 1 559 ? 16.641 13.703 3.262 1 98.81 559 LEU A CA 1
ATOM 4243 C C . LEU A 1 559 ? 17.016 13.789 1.788 1 98.81 559 LEU A C 1
ATOM 4245 O O . LEU A 1 559 ? 18.203 13.906 1.453 1 98.81 559 LEU A O 1
ATOM 4249 N N . ALA A 1 560 ? 16.047 13.734 0.919 1 98.62 560 ALA A N 1
ATOM 4250 C CA . ALA A 1 560 ? 16.312 13.875 -0.511 1 98.62 560 ALA A CA 1
ATOM 4251 C C . ALA A 1 560 ? 16.797 15.281 -0.841 1 98.62 560 ALA A C 1
ATOM 4253 O O . ALA A 1 560 ? 17.578 15.469 -1.773 1 98.62 560 ALA A O 1
ATOM 4254 N N . LEU A 1 561 ? 16.391 16.281 -0.084 1 98.56 561 LEU A N 1
ATOM 4255 C CA . LEU A 1 561 ? 16.812 17.672 -0.27 1 98.56 561 LEU A CA 1
ATOM 4256 C C . LEU A 1 561 ? 18.219 17.875 0.255 1 98.56 561 LEU A C 1
ATOM 4258 O O . LEU A 1 561 ? 18.828 18.938 0.031 1 98.56 561 LEU A O 1
ATOM 4262 N N . GLY A 1 562 ? 18.734 16.875 1.01 1 98.38 562 GLY A N 1
ATOM 4263 C CA . GLY A 1 562 ? 20.094 16.969 1.528 1 98.38 562 GLY A CA 1
ATOM 4264 C C . GLY A 1 562 ? 20.172 17.656 2.875 1 98.38 562 GLY A C 1
ATOM 4265 O O . GLY A 1 562 ? 21.203 18.25 3.215 1 98.38 562 GLY A O 1
ATOM 4266 N N . LEU A 1 563 ? 19.109 17.547 3.646 1 98.5 563 LEU A N 1
ATOM 4267 C CA . LEU A 1 563 ? 19.062 18.25 4.918 1 98.5 563 LEU A CA 1
ATOM 4268 C C . LEU A 1 563 ? 19.359 17.312 6.082 1 98.5 563 LEU A C 1
ATOM 4270 O O . LEU A 1 563 ? 19 16.125 6.035 1 98.5 563 LEU A O 1
ATOM 4274 N N . PRO A 1 564 ? 20.062 17.812 7.145 1 98.5 564 PRO A N 1
ATOM 4275 C CA . PRO A 1 564 ? 20.062 17.062 8.406 1 98.5 564 PRO A CA 1
ATOM 4276 C C . PRO A 1 564 ? 18.672 17 9.047 1 98.5 564 PRO A C 1
ATOM 4278 O O . PRO A 1 564 ? 18 18.016 9.172 1 98.5 564 PRO A O 1
ATOM 4281 N N . LEU A 1 565 ? 18.266 15.812 9.367 1 98.75 565 LEU A N 1
ATOM 4282 C CA . LEU A 1 565 ? 16.938 15.586 9.914 1 98.75 565 LEU A CA 1
ATOM 4283 C C . LEU A 1 565 ? 17.016 14.914 11.281 1 98.75 565 LEU A C 1
ATOM 4285 O O . LEU A 1 565 ? 17.453 13.766 11.391 1 98.75 565 LEU A O 1
ATOM 4289 N N . HIS A 1 566 ? 16.547 15.578 12.281 1 98.88 566 HIS A N 1
ATOM 4290 C CA . HIS A 1 566 ? 16.562 15.055 13.641 1 98.88 566 HIS A CA 1
ATOM 4291 C C . HIS A 1 566 ? 15.227 14.438 14.016 1 98.88 566 HIS A C 1
ATOM 4293 O O . HIS A 1 566 ? 14.172 14.977 13.672 1 98.88 566 HIS A O 1
ATOM 4299 N N . LEU A 1 567 ? 15.273 13.289 14.656 1 98.5 567 LEU A N 1
ATOM 4300 C CA . LEU A 1 567 ? 14.133 12.633 15.273 1 98.5 567 LEU A CA 1
ATOM 4301 C C . LEU A 1 567 ? 14.445 12.242 16.719 1 98.5 567 LEU A C 1
ATOM 4303 O O . LEU A 1 567 ? 15.555 11.797 17.016 1 98.5 567 LEU A O 1
ATOM 4307 N N . ALA A 1 568 ? 13.422 12.422 17.562 1 98 568 ALA A N 1
ATOM 4308 C CA . ALA A 1 568 ? 13.578 11.984 18.938 1 98 568 ALA A CA 1
ATOM 4309 C C . ALA A 1 568 ? 13.414 10.469 19.062 1 98 568 ALA A C 1
ATOM 4311 O O . ALA A 1 568 ? 14.039 9.836 19.922 1 98 568 ALA A O 1
ATOM 4312 N N . ILE A 1 569 ? 12.5 9.93 18.266 1 96.44 569 ILE A N 1
ATOM 4313 C CA . ILE A 1 569 ? 12.203 8.5 18.234 1 96.44 569 ILE A CA 1
ATOM 4314 C C . ILE A 1 569 ? 12.57 7.926 16.875 1 96.44 569 ILE A C 1
ATOM 4316 O O . ILE A 1 569 ? 12.172 8.469 15.836 1 96.44 569 ILE A O 1
ATOM 4320 N N . PRO A 1 570 ? 13.312 6.809 16.906 1 97.12 570 PRO A N 1
ATOM 4321 C CA . PRO A 1 570 ? 13.633 6.207 15.602 1 97.12 570 PRO A CA 1
ATOM 4322 C C . PRO A 1 570 ? 12.398 5.707 14.859 1 97.12 570 PRO A C 1
ATOM 4324 O O . PRO A 1 570 ? 11.461 5.207 15.484 1 97.12 570 PRO A O 1
ATOM 4327 N N . PRO A 1 571 ? 12.383 5.738 13.602 1 97.19 571 PRO A N 1
ATOM 4328 C CA . PRO A 1 571 ? 11.234 5.301 12.805 1 97.19 571 PRO A CA 1
ATOM 4329 C C . PRO A 1 571 ? 11.242 3.801 12.523 1 97.19 571 PRO A C 1
ATOM 4331 O O . PRO A 1 571 ? 11.039 3.383 11.383 1 97.19 571 PRO A O 1
ATOM 4334 N N . PHE A 1 572 ? 11.469 2.926 13.484 1 97.12 572 PHE A N 1
ATOM 4335 C CA . PHE A 1 572 ? 11.398 1.469 13.5 1 97.12 572 PHE A CA 1
ATOM 4336 C C . PHE A 1 572 ? 12.438 0.867 12.562 1 97.12 572 PHE A C 1
ATOM 4338 O O . PHE A 1 572 ? 12.117 -0 11.75 1 97.12 572 PHE A O 1
ATOM 4345 N N . ILE A 1 573 ? 13.656 1.368 12.625 1 98.06 573 ILE A N 1
ATOM 4346 C CA . ILE A 1 573 ? 14.656 0.917 11.672 1 98.06 573 ILE A CA 1
ATOM 4347 C C . ILE A 1 573 ? 15.852 0.317 12.422 1 98.06 573 ILE A C 1
ATOM 4349 O O . ILE A 1 573 ? 16.766 -0.228 11.797 1 98.06 573 ILE A O 1
ATOM 4353 N N . THR A 1 574 ? 15.828 0.316 13.758 1 97.81 574 THR A N 1
ATOM 4354 C CA . THR A 1 574 ? 17.031 0.082 14.547 1 97.81 574 THR A CA 1
ATOM 4355 C C . THR A 1 574 ? 17.375 -1.403 14.578 1 97.81 574 THR A C 1
ATOM 4357 O O . THR A 1 574 ? 18.484 -1.78 14.977 1 97.81 574 THR A O 1
ATOM 4360 N N . GLY A 1 575 ? 16.469 -2.264 14.148 1 97.69 575 GLY A N 1
ATOM 4361 C CA . GLY A 1 575 ? 16.766 -3.686 14.086 1 97.69 575 GLY A CA 1
ATOM 4362 C C . GLY A 1 575 ? 17.734 -4.043 12.969 1 97.69 575 GLY A C 1
ATOM 4363 O O . GLY A 1 575 ? 18.297 -5.141 12.953 1 97.69 575 GLY A O 1
ATOM 4364 N N . SER A 1 576 ? 18 -3.168 12.062 1 98.06 576 SER A N 1
ATOM 4365 C CA . SER A 1 576 ? 18.938 -3.354 10.961 1 98.06 576 SER A CA 1
ATOM 4366 C C . SER A 1 576 ? 20.125 -2.393 11.078 1 98.06 576 SER A C 1
ATOM 4368 O O . SER A 1 576 ? 19.953 -1.179 10.93 1 98.06 576 SER A O 1
ATOM 4370 N N . LYS A 1 577 ? 21.266 -2.912 11.25 1 97.56 577 LYS A N 1
ATOM 4371 C CA . LYS A 1 577 ? 22.469 -2.086 11.281 1 97.56 577 LYS A CA 1
ATOM 4372 C C . LYS A 1 577 ? 22.703 -1.406 9.93 1 97.56 577 LYS A C 1
ATOM 4374 O O . LYS A 1 577 ? 23.078 -0.23 9.883 1 97.56 577 LYS A O 1
ATOM 4379 N N . LEU A 1 578 ? 22.469 -2.107 8.898 1 97.94 578 LEU A N 1
ATOM 4380 C CA . LEU A 1 578 ? 22.688 -1.589 7.555 1 97.94 578 LEU A CA 1
ATOM 4381 C C . LEU A 1 578 ? 21.766 -0.403 7.27 1 97.94 578 LEU A C 1
ATOM 4383 O O . LEU A 1 578 ? 22.234 0.662 6.859 1 97.94 578 LEU A O 1
ATOM 4387 N N . VAL A 1 579 ? 20.5 -0.572 7.516 1 98.44 579 VAL A N 1
ATOM 4388 C CA . VAL A 1 579 ? 19.531 0.481 7.242 1 98.44 579 VAL A CA 1
ATOM 4389 C C . VAL A 1 579 ? 19.844 1.706 8.102 1 98.44 579 VAL A C 1
ATOM 4391 O O . VAL A 1 579 ? 19.828 2.836 7.605 1 98.44 579 VAL A O 1
ATOM 4394 N N . THR A 1 580 ? 20.094 1.482 9.344 1 98.5 580 THR A N 1
ATOM 4395 C CA . THR A 1 580 ? 20.406 2.572 10.258 1 98.5 580 THR A CA 1
ATOM 4396 C C . THR A 1 580 ? 21.672 3.305 9.812 1 98.5 580 THR A C 1
ATOM 4398 O O . THR A 1 580 ? 21.688 4.535 9.766 1 98.5 580 THR A O 1
ATOM 4401 N N . GLU A 1 581 ? 22.688 2.57 9.445 1 98.38 581 GLU A N 1
ATOM 4402 C CA . GLU A 1 581 ? 23.953 3.158 9.016 1 98.38 581 GLU A CA 1
ATOM 4403 C C . GLU A 1 581 ? 23.781 3.959 7.727 1 98.38 581 GLU A C 1
ATOM 4405 O O . GLU A 1 581 ? 24.328 5.051 7.586 1 98.38 581 GLU A O 1
ATOM 4410 N N . VAL A 1 582 ? 23.047 3.414 6.797 1 98.31 582 VAL A N 1
ATOM 4411 C CA . VAL A 1 582 ? 22.828 4.113 5.535 1 98.31 582 VAL A CA 1
ATOM 4412 C C . VAL A 1 582 ? 22.156 5.457 5.801 1 98.31 582 VAL A C 1
ATOM 4414 O O . VAL A 1 582 ? 22.594 6.492 5.289 1 98.31 582 VAL A O 1
ATOM 4417 N N . LEU A 1 583 ? 21.156 5.527 6.645 1 98.56 583 LEU A N 1
ATOM 4418 C CA . LEU A 1 583 ? 20.359 6.734 6.863 1 98.56 583 LEU A CA 1
ATOM 4419 C C . LEU A 1 583 ? 21.125 7.727 7.738 1 98.56 583 LEU A C 1
ATOM 4421 O O . LEU A 1 583 ? 20.984 8.938 7.57 1 98.56 583 LEU A O 1
ATOM 4425 N N . THR A 1 584 ? 21.969 7.234 8.641 1 98.25 584 THR A N 1
ATOM 4426 C CA . THR A 1 584 ? 22.562 8.117 9.633 1 98.25 584 THR A CA 1
ATOM 4427 C C . THR A 1 584 ? 24 8.5 9.234 1 98.25 584 THR A C 1
ATOM 4429 O O . THR A 1 584 ? 24.5 9.539 9.648 1 98.25 584 THR A O 1
ATOM 4432 N N . GLU A 1 585 ? 24.672 7.695 8.391 1 98.12 585 GLU A N 1
ATOM 4433 C CA . GLU A 1 585 ? 26.109 7.914 8.164 1 98.12 585 GLU A CA 1
ATOM 4434 C C . GLU A 1 585 ? 26.422 8 6.676 1 98.12 585 GLU A C 1
ATOM 4436 O O . GLU A 1 585 ? 27.234 8.828 6.254 1 98.12 585 GLU A O 1
ATOM 4441 N N . LYS A 1 586 ? 25.797 7.203 5.867 1 97.75 586 LYS A N 1
ATOM 4442 C CA . LYS A 1 586 ? 26.219 7.059 4.48 1 97.75 586 LYS A CA 1
ATOM 4443 C C . LYS A 1 586 ? 25.422 7.969 3.557 1 97.75 586 LYS A C 1
ATOM 4445 O O . LYS A 1 586 ? 25.891 8.328 2.477 1 97.75 586 LYS A O 1
ATOM 4450 N N . LEU A 1 587 ? 24.281 8.344 3.951 1 97.5 587 LEU A N 1
ATOM 4451 C CA . LEU A 1 587 ? 23.359 9.094 3.107 1 97.5 587 LEU A CA 1
ATOM 4452 C C . LEU A 1 587 ? 23.969 10.438 2.715 1 97.5 587 LEU A C 1
ATOM 4454 O O . LEU A 1 587 ? 23.672 10.961 1.634 1 97.5 587 LEU A O 1
ATOM 4458 N N . PRO A 1 588 ? 24.812 11.109 3.555 1 97.12 588 PRO A N 1
ATOM 4459 C CA . PRO A 1 588 ? 25.422 12.383 3.17 1 97.12 588 PRO A CA 1
ATOM 4460 C C . PRO A 1 588 ? 26.188 12.297 1.857 1 97.12 588 PRO A C 1
ATOM 4462 O O . PRO A 1 588 ? 26.203 13.25 1.079 1 97.12 588 PRO A O 1
ATOM 4465 N N . GLU A 1 589 ? 26.719 11.18 1.535 1 96.56 589 GLU A N 1
ATOM 4466 C CA . GLU A 1 589 ? 27.469 11.008 0.303 1 96.56 589 GLU A CA 1
ATOM 4467 C C . GLU A 1 589 ? 26.547 10.922 -0.91 1 96.56 589 GLU A C 1
ATOM 4469 O O . GLU A 1 589 ? 26.984 11.156 -2.041 1 96.56 589 GLU A O 1
ATOM 4474 N N . LEU A 1 590 ? 25.359 10.594 -0.668 1 96.44 590 LEU A N 1
ATOM 4475 C CA . LEU A 1 590 ? 24.422 10.406 -1.76 1 96.44 590 LEU A CA 1
ATOM 4476 C C . LEU A 1 590 ? 23.594 11.672 -1.994 1 96.44 590 LEU A C 1
ATOM 4478 O O . LEU A 1 590 ? 23.688 12.289 -3.057 1 96.44 590 LEU A O 1
ATOM 4482 N N . THR A 1 591 ? 22.891 12.172 -0.961 1 97.44 591 THR A N 1
ATOM 4483 C CA . THR A 1 591 ? 22 13.312 -1.127 1 97.44 591 THR A CA 1
ATOM 4484 C C . THR A 1 591 ? 22.516 14.516 -0.339 1 97.44 591 THR A C 1
ATOM 4486 O O . THR A 1 591 ? 22.094 15.656 -0.595 1 97.44 591 THR A O 1
ATOM 4489 N N . GLY A 1 592 ? 23.375 14.367 0.562 1 97.5 592 GLY A N 1
ATOM 4490 C CA . GLY A 1 592 ? 23.734 15.383 1.542 1 97.5 592 GLY A CA 1
ATOM 4491 C C . GLY A 1 592 ? 22.906 15.297 2.814 1 97.5 592 GLY A C 1
ATOM 4492 O O . GLY A 1 592 ? 23.266 15.898 3.83 1 97.5 592 GLY A O 1
ATOM 4493 N N . GLY A 1 593 ? 21.828 14.477 2.756 1 97.94 593 GLY A N 1
ATOM 4494 C CA . GLY A 1 593 ? 20.953 14.305 3.908 1 97.94 593 GLY A CA 1
ATOM 4495 C C . GLY A 1 593 ? 21.547 13.398 4.973 1 97.94 593 GLY A C 1
ATOM 4496 O O . GLY A 1 593 ? 22.391 12.547 4.676 1 97.94 593 GLY A O 1
ATOM 4497 N N . ARG A 1 594 ? 21.078 13.594 6.199 1 98.25 594 ARG A N 1
ATOM 4498 C CA . ARG A 1 594 ? 21.547 12.797 7.324 1 98.25 594 ARG A CA 1
ATOM 4499 C C . ARG A 1 594 ? 20.469 12.68 8.398 1 98.25 594 ARG A C 1
ATOM 4501 O O . ARG A 1 594 ? 19.953 13.688 8.883 1 98.25 594 ARG A O 1
ATOM 4508 N N . LEU A 1 595 ? 20.156 11.438 8.719 1 98.69 595 LEU A N 1
ATOM 4509 C CA . LEU A 1 595 ? 19.25 11.195 9.836 1 98.69 595 LEU A CA 1
ATOM 4510 C C . LEU A 1 595 ? 20 11.281 11.164 1 98.69 595 LEU A C 1
ATOM 4512 O O . LEU A 1 595 ? 21.062 10.688 11.32 1 98.69 595 LEU A O 1
ATOM 4516 N N . ILE A 1 596 ? 19.469 12.047 12.07 1 98.81 596 ILE A N 1
ATOM 4517 C CA . ILE A 1 596 ? 20.031 12.227 13.406 1 98.81 596 ILE A CA 1
ATOM 4518 C C . ILE A 1 596 ? 19.031 11.727 14.461 1 98.81 596 ILE A C 1
ATOM 4520 O O . ILE A 1 596 ? 17.891 12.18 14.508 1 98.81 596 ILE A O 1
ATOM 4524 N N . LEU A 1 597 ? 19.5 10.789 15.281 1 98.38 597 LEU A N 1
ATOM 4525 C CA . LEU A 1 597 ? 18.672 10.242 16.344 1 98.38 597 LEU A CA 1
ATOM 4526 C C . LEU A 1 597 ? 19.188 10.672 17.719 1 98.38 597 LEU A C 1
ATOM 4528 O O . LEU A 1 597 ? 20.297 10.297 18.109 1 98.38 597 LEU A O 1
ATOM 4532 N N . GLU A 1 598 ? 18.453 11.531 18.344 1 98.44 598 GLU A N 1
ATOM 4533 C CA . GLU A 1 598 ? 18.797 12.055 19.656 1 98.44 598 GLU A CA 1
ATOM 4534 C C . GLU A 1 598 ? 17.531 12.297 20.5 1 98.44 598 GLU A C 1
ATOM 4536 O O . GLU A 1 598 ? 16.656 13.055 20.094 1 98.44 598 GLU A O 1
ATOM 4541 N N . ASP A 1 599 ? 17.422 11.695 21.703 1 98 599 ASP A N 1
ATOM 4542 C CA . ASP A 1 599 ? 16.172 11.695 22.453 1 98 599 ASP A CA 1
ATOM 4543 C C . ASP A 1 599 ? 16.25 12.656 23.641 1 98 599 ASP A C 1
ATOM 4545 O O . ASP A 1 599 ? 15.414 12.594 24.547 1 98 599 ASP A O 1
ATOM 4549 N N . GLU A 1 600 ? 17.25 13.5 23.688 1 98.44 600 GLU A N 1
ATOM 4550 C CA . GLU A 1 600 ? 17.359 14.57 24.672 1 98.44 600 GLU A CA 1
ATOM 4551 C C . GLU A 1 600 ? 17.359 15.945 24 1 98.44 600 GLU A C 1
ATOM 4553 O O . GLU A 1 600 ? 18.234 16.234 23.188 1 98.44 600 GLU A O 1
ATOM 4558 N N . PRO A 1 601 ? 16.422 16.812 24.391 1 98.62 601 PRO A N 1
ATOM 4559 C CA . PRO A 1 601 ? 16.234 18.078 23.688 1 98.62 601 PRO A CA 1
ATOM 4560 C C . PRO A 1 601 ? 17.516 18.938 23.641 1 98.62 601 PRO A C 1
ATOM 4562 O O . PRO A 1 601 ? 17.891 19.453 22.594 1 98.62 601 PRO A O 1
ATOM 4565 N N . ALA A 1 602 ? 18.219 19.078 24.781 1 98.56 602 ALA A N 1
ATOM 4566 C CA . ALA A 1 602 ? 19.406 19.922 24.828 1 98.56 602 ALA A CA 1
ATOM 4567 C C . ALA A 1 602 ? 20.531 19.375 23.953 1 98.56 602 ALA A C 1
ATOM 4569 O O . ALA A 1 602 ? 21.203 20.125 23.266 1 98.56 602 ALA A O 1
ATOM 4570 N N . LYS A 1 603 ? 20.766 18.062 24 1 98.56 603 LYS A N 1
ATOM 4571 C CA . LYS A 1 603 ? 21.781 17.422 23.172 1 98.56 603 LYS A CA 1
ATOM 4572 C C . LYS A 1 603 ? 21.453 17.547 21.688 1 98.56 603 LYS A C 1
ATOM 4574 O O . LYS A 1 603 ? 22.344 17.703 20.859 1 98.56 603 LYS A O 1
ATOM 4579 N N . ALA A 1 604 ? 20.141 17.344 21.422 1 98.81 604 ALA A N 1
ATOM 4580 C CA . ALA A 1 604 ? 19.703 17.516 20.031 1 98.81 604 ALA A CA 1
ATOM 4581 C C . ALA A 1 604 ? 20.016 18.922 19.531 1 98.81 604 ALA A C 1
ATOM 4583 O O . ALA A 1 604 ? 20.5 19.094 18.422 1 98.81 604 ALA A O 1
ATOM 4584 N N . ALA A 1 605 ? 19.703 19.922 20.344 1 98.81 605 ALA A N 1
ATOM 4585 C CA . ALA A 1 605 ? 19.953 21.312 19.969 1 98.81 605 ALA A CA 1
ATOM 4586 C C . ALA A 1 605 ? 21.438 21.562 19.75 1 98.81 605 ALA A C 1
ATOM 4588 O O . ALA A 1 605 ? 21.828 22.312 18.844 1 98.81 605 ALA A O 1
ATOM 4589 N N . GLU A 1 606 ? 22.25 20.938 20.594 1 98.75 606 GLU A N 1
ATOM 4590 C CA . GLU A 1 606 ? 23.703 21.062 20.453 1 98.75 606 GLU A CA 1
ATOM 4591 C C . GLU A 1 606 ? 24.188 20.516 19.125 1 98.75 606 GLU A C 1
ATOM 4593 O O . GLU A 1 606 ? 24.984 21.156 18.438 1 98.75 606 GLU A O 1
ATOM 4598 N N . VAL A 1 607 ? 23.688 19.375 18.797 1 98.75 607 VAL A N 1
ATOM 4599 C CA . VAL A 1 607 ? 24.078 18.734 17.547 1 98.75 607 VAL A CA 1
ATOM 4600 C C . VAL A 1 607 ? 23.625 19.594 16.359 1 98.75 607 VAL A C 1
ATOM 4602 O O . VAL A 1 607 ? 24.391 19.797 15.414 1 98.75 607 VAL A O 1
ATOM 4605 N N . LEU A 1 608 ? 22.438 20.109 16.391 1 98.81 608 LEU A N 1
ATOM 4606 C CA . LEU A 1 608 ? 21.891 20.922 15.312 1 98.81 608 LEU A CA 1
ATOM 4607 C C . LEU A 1 608 ? 22.656 22.234 15.18 1 98.81 608 LEU A C 1
ATOM 4609 O O . LEU A 1 608 ? 22.906 22.703 14.07 1 98.81 608 LEU A O 1
ATOM 4613 N N . GLU A 1 609 ? 23 22.859 16.328 1 98.75 609 GLU A N 1
ATOM 4614 C CA . GLU A 1 609 ? 23.781 24.078 16.297 1 98.75 609 GLU A CA 1
ATOM 4615 C C . GLU A 1 609 ? 25.156 23.828 15.672 1 98.75 609 GLU A C 1
ATOM 4617 O O . GLU A 1 609 ? 25.656 24.672 14.906 1 98.75 609 GLU A O 1
ATOM 4622 N N . GLU A 1 610 ? 25.75 22.719 16.031 1 98.69 610 GLU A N 1
ATOM 4623 C CA . GLU A 1 610 ? 27.062 22.375 15.469 1 98.69 610 GLU A CA 1
ATOM 4624 C C . GLU A 1 610 ? 27 22.281 13.945 1 98.69 610 GLU A C 1
ATOM 4626 O O . GLU A 1 610 ? 27.938 22.703 13.25 1 98.69 610 GLU A O 1
ATOM 4631 N N . ILE A 1 611 ? 25.984 21.734 13.461 1 98.5 611 ILE A N 1
ATOM 4632 C CA . ILE A 1 611 ? 25.797 21.594 12.016 1 98.5 611 ILE A CA 1
ATOM 4633 C C . ILE A 1 611 ? 25.672 22.984 11.383 1 98.5 611 ILE A C 1
ATOM 4635 O O . ILE A 1 611 ? 26.281 23.266 10.344 1 98.5 611 ILE A O 1
ATOM 4639 N N . ILE A 1 612 ? 24.844 23.844 11.992 1 98.56 612 ILE A N 1
ATOM 4640 C CA . ILE A 1 612 ? 24.656 25.203 11.5 1 98.56 612 ILE A CA 1
ATOM 4641 C C . ILE A 1 612 ? 26 25.938 11.469 1 98.56 612 ILE A C 1
ATOM 4643 O O . ILE A 1 612 ? 26.328 26.594 10.477 1 98.56 612 ILE A O 1
ATOM 4647 N N . LEU A 1 613 ? 26.781 25.797 12.523 1 98.12 613 LEU A N 1
ATOM 4648 C CA . LEU A 1 613 ? 28.078 26.469 12.609 1 98.12 613 LEU A CA 1
ATOM 4649 C C . LEU A 1 613 ? 29.031 25.938 11.547 1 98.12 613 LEU A C 1
ATOM 4651 O O . LEU A 1 613 ? 29.781 26.703 10.945 1 98.12 613 LEU A O 1
ATOM 4655 N N . ASP A 1 614 ? 29 24.688 11.352 1 97.81 614 ASP A N 1
ATOM 4656 C CA . ASP A 1 614 ? 29.844 24.078 10.32 1 97.81 614 ASP A CA 1
ATOM 4657 C C . ASP A 1 614 ? 29.484 24.609 8.938 1 97.81 614 ASP A C 1
ATOM 4659 O O . ASP A 1 614 ? 30.359 24.859 8.109 1 97.81 614 ASP A O 1
ATOM 4663 N N . ARG A 1 615 ? 28.266 24.781 8.695 1 97.44 615 ARG A N 1
ATOM 4664 C CA . ARG A 1 615 ? 27.812 25.281 7.406 1 97.44 615 ARG A CA 1
ATOM 4665 C C . ARG A 1 615 ? 28.172 26.75 7.234 1 97.44 615 ARG A C 1
ATOM 4667 O O . ARG A 1 615 ? 28.469 27.203 6.129 1 97.44 615 ARG A O 1
ATOM 4674 N N . ARG A 1 616 ? 28.062 27.516 8.312 1 97.25 616 ARG A N 1
ATOM 4675 C CA . ARG A 1 616 ? 28.516 28.891 8.273 1 97.25 616 ARG A CA 1
ATOM 4676 C C . ARG A 1 616 ? 30 28.984 7.902 1 97.25 616 ARG A C 1
ATOM 4678 O O . ARG A 1 616 ? 30.375 29.812 7.07 1 97.25 616 ARG A O 1
ATOM 4685 N N . LYS A 1 617 ? 30.75 28.125 8.508 1 97 617 LYS A N 1
ATOM 4686 C CA . LYS A 1 617 ? 32.188 28.078 8.188 1 97 617 LYS A CA 1
ATOM 4687 C C . LYS A 1 617 ? 32.406 27.734 6.719 1 97 617 LYS A C 1
ATOM 4689 O O . LYS A 1 617 ? 33.281 28.312 6.07 1 97 617 LYS A O 1
ATOM 4694 N N . GLY A 1 618 ? 31.641 26.844 6.25 1 95.56 618 GLY A N 1
ATOM 4695 C CA . GLY A 1 618 ? 31.75 26.438 4.855 1 95.56 618 GLY A CA 1
ATOM 4696 C C . GLY A 1 618 ? 31.422 27.562 3.885 1 95.56 618 GLY A C 1
ATOM 4697 O O . GLY A 1 618 ? 31.938 27.594 2.764 1 95.56 618 GLY A O 1
ATOM 4698 N N . LEU A 1 619 ? 30.578 28.531 4.355 1 95.56 619 LEU A N 1
ATOM 4699 C CA . LEU A 1 619 ? 30.172 29.656 3.521 1 95.56 619 LEU A CA 1
ATOM 4700 C C . LEU A 1 619 ? 31.094 30.844 3.73 1 95.56 619 LEU A C 1
ATOM 4702 O O . LEU A 1 619 ? 30.906 31.906 3.115 1 95.56 619 LEU A O 1
ATOM 4706 N N . GLY A 1 620 ? 32 30.703 4.641 1 92.56 620 GLY A N 1
ATOM 4707 C CA . GLY A 1 620 ? 32.969 31.766 4.918 1 92.56 620 GLY A CA 1
ATOM 4708 C C . GLY A 1 620 ? 32.406 32.844 5.84 1 92.56 620 GLY A C 1
ATOM 4709 O O . GLY A 1 620 ? 32.875 34 5.82 1 92.56 620 GLY A O 1
ATOM 4710 N N . LEU A 1 621 ? 31.422 32.531 6.594 1 89.12 621 LEU A N 1
ATOM 4711 C CA . LEU A 1 621 ? 30.766 33.531 7.453 1 89.12 621 LEU A CA 1
ATOM 4712 C C . LEU A 1 621 ? 31.406 33.531 8.836 1 89.12 621 LEU A C 1
ATOM 4714 O O . LEU A 1 621 ? 31.109 34.438 9.648 1 89.12 621 LEU A O 1
ATOM 4718 N N . ILE A 1 622 ? 32.156 32.531 9.156 1 75.62 622 ILE A N 1
ATOM 4719 C CA . ILE A 1 622 ? 32.938 32.5 10.398 1 75.62 622 ILE A CA 1
ATOM 4720 C C . ILE A 1 622 ? 34.312 31.906 10.141 1 75.62 622 ILE A C 1
ATOM 4722 O O . ILE A 1 622 ? 34.5 31.125 9.211 1 75.62 622 ILE A O 1
ATOM 4726 N N . MET B 1 1 ? 20.203 -31.453 10.609 1 82.81 1 MET B N 1
ATOM 4727 C CA . MET B 1 1 ? 19.344 -30.266 10.719 1 82.81 1 MET B CA 1
ATOM 4728 C C . MET B 1 1 ? 17.875 -30.672 10.656 1 82.81 1 MET B C 1
ATOM 4730 O O . MET B 1 1 ? 17.5 -31.625 9.977 1 82.81 1 MET B O 1
ATOM 4734 N N . TYR B 1 2 ? 17 -30.109 11.461 1 93 2 TYR B N 1
ATOM 4735 C CA . TYR B 1 2 ? 15.555 -30.312 11.383 1 93 2 TYR B CA 1
ATOM 4736 C C . TYR B 1 2 ? 15.039 -30.094 9.961 1 93 2 TYR B C 1
ATOM 4738 O O . TYR B 1 2 ? 15.523 -29.203 9.258 1 93 2 TYR B O 1
ATOM 4746 N N . VAL B 1 3 ? 14.203 -31 9.492 1 96.56 3 VAL B N 1
ATOM 4747 C CA . VAL B 1 3 ? 13.539 -30.828 8.203 1 96.56 3 VAL B CA 1
ATOM 4748 C C . VAL B 1 3 ? 12.023 -30.938 8.391 1 96.56 3 VAL B C 1
ATOM 4750 O O . VAL B 1 3 ? 11.523 -31.938 8.922 1 96.56 3 VAL B O 1
ATOM 4753 N N . CYS B 1 4 ? 11.352 -29.906 7.938 1 96.19 4 CYS B N 1
ATOM 4754 C CA . CYS B 1 4 ? 9.891 -29.859 8.016 1 96.19 4 CYS B CA 1
ATOM 4755 C C . CYS B 1 4 ? 9.273 -31.031 7.242 1 96.19 4 CYS B C 1
ATOM 4757 O O . CYS B 1 4 ? 9.805 -31.453 6.215 1 96.19 4 CYS B O 1
ATOM 4759 N N . LYS B 1 5 ? 8.102 -31.5 7.793 1 97.44 5 LYS B N 1
ATOM 4760 C CA . LYS B 1 5 ? 7.391 -32.562 7.098 1 97.44 5 LYS B CA 1
ATOM 4761 C C . LYS B 1 5 ? 6.934 -32.094 5.715 1 97.44 5 LYS B C 1
ATOM 4763 O O . LYS B 1 5 ? 6.551 -30.953 5.531 1 97.44 5 LYS B O 1
ATOM 4768 N N . SER B 1 6 ? 7.016 -33 4.77 1 98.06 6 SER B N 1
ATOM 4769 C CA . SER B 1 6 ? 6.52 -32.75 3.42 1 98.06 6 SER B CA 1
ATOM 4770 C C . SER B 1 6 ? 5.598 -33.875 2.955 1 98.06 6 SER B C 1
ATOM 4772 O O . SER B 1 6 ? 5.773 -35.031 3.344 1 98.06 6 SER B O 1
ATOM 4774 N N . ALA B 1 7 ? 4.547 -33.531 2.164 1 97.88 7 ALA B N 1
ATOM 4775 C CA . ALA B 1 7 ? 3.727 -34.562 1.521 1 97.88 7 ALA B CA 1
ATOM 4776 C C . ALA B 1 7 ? 4.551 -35.375 0.523 1 97.88 7 ALA B C 1
ATOM 4778 O O . ALA B 1 7 ? 4.258 -36.562 0.279 1 97.88 7 ALA B O 1
ATOM 4779 N N . ASP B 1 8 ? 5.504 -34.719 -0.099 1 97.81 8 ASP B N 1
ATOM 4780 C CA . ASP B 1 8 ? 6.461 -35.375 -1.001 1 97.81 8 ASP B CA 1
ATOM 4781 C C . ASP B 1 8 ? 7.609 -36 -0.222 1 97.81 8 ASP B C 1
ATOM 4783 O O . ASP B 1 8 ? 8.633 -35.375 0.014 1 97.81 8 ASP B O 1
ATOM 4787 N N . LYS B 1 9 ? 7.488 -37.281 0.073 1 97.56 9 LYS B N 1
ATOM 4788 C CA . LYS B 1 9 ? 8.406 -37.969 0.98 1 97.56 9 LYS B CA 1
ATOM 4789 C C . LYS B 1 9 ? 9.789 -38.125 0.356 1 97.56 9 LYS B C 1
ATOM 4791 O O . LYS B 1 9 ? 10.805 -38.094 1.062 1 97.56 9 LYS B O 1
ATOM 4796 N N . ARG B 1 10 ? 9.867 -38.312 -0.937 1 97.19 10 ARG B N 1
ATOM 4797 C CA . ARG B 1 10 ? 11.164 -38.406 -1.6 1 97.19 10 ARG B CA 1
ATOM 4798 C C . ARG B 1 10 ? 11.906 -37.062 -1.529 1 97.19 10 ARG B C 1
ATOM 4800 O O . ARG B 1 10 ? 13.125 -37.031 -1.336 1 97.19 10 ARG B O 1
ATOM 4807 N N . LEU B 1 11 ? 11.195 -36 -1.742 1 97.38 11 LEU B N 1
ATOM 4808 C CA . LEU B 1 11 ? 11.773 -34.656 -1.587 1 97.38 11 LEU B CA 1
ATOM 4809 C C . LEU B 1 11 ? 12.258 -34.438 -0.158 1 97.38 11 LEU B C 1
ATOM 4811 O O . LEU B 1 11 ? 13.352 -33.906 0.057 1 97.38 11 LEU B O 1
ATOM 4815 N N . GLU B 1 12 ? 11.398 -34.812 0.796 1 97.69 12 GLU B N 1
ATOM 4816 C CA . GLU B 1 12 ? 11.727 -34.656 2.211 1 97.69 12 GLU B CA 1
ATOM 4817 C C . GLU B 1 12 ? 13.055 -35.344 2.537 1 97.69 12 GLU B C 1
ATOM 4819 O O . GLU B 1 12 ? 13.922 -34.75 3.168 1 97.69 12 GLU B O 1
ATOM 4824 N N . SER B 1 13 ? 13.219 -36.594 2.066 1 97.56 13 SER B N 1
ATOM 4825 C CA . SER B 1 13 ? 14.43 -37.375 2.324 1 97.56 13 SER B CA 1
ATOM 4826 C C . SER B 1 13 ? 15.633 -36.75 1.62 1 97.56 13 SER B C 1
ATOM 4828 O O . SER B 1 13 ? 16.75 -36.781 2.152 1 97.56 13 SER B O 1
ATOM 4830 N N . TYR B 1 14 ? 15.406 -36.281 0.454 1 97.5 14 TYR B N 1
ATOM 4831 C CA . TYR B 1 14 ? 16.484 -35.656 -0.302 1 97.5 14 TYR B CA 1
ATOM 4832 C C . TYR B 1 14 ? 17 -34.406 0.428 1 97.5 14 TYR B C 1
ATOM 4834 O O . TYR B 1 14 ? 18.219 -34.25 0.585 1 97.5 14 TYR B O 1
ATOM 4842 N N . ILE B 1 15 ? 16.109 -33.562 0.887 1 97.31 15 ILE B N 1
ATOM 4843 C CA . ILE B 1 15 ? 16.484 -32.344 1.593 1 97.31 15 ILE B CA 1
ATOM 4844 C C . ILE B 1 15 ? 17.219 -32.719 2.883 1 97.31 15 ILE B C 1
ATOM 4846 O O . ILE B 1 15 ? 18.203 -32.062 3.242 1 97.31 15 ILE B O 1
ATOM 4850 N N . ALA B 1 16 ? 16.703 -33.719 3.576 1 96.81 16 ALA B N 1
ATOM 4851 C CA . ALA B 1 16 ? 17.297 -34.156 4.836 1 96.81 16 ALA B CA 1
ATOM 4852 C C . ALA B 1 16 ? 18.75 -34.625 4.629 1 96.81 16 ALA B C 1
ATOM 4854 O O . ALA B 1 16 ? 19.562 -34.531 5.543 1 96.81 16 ALA B O 1
ATOM 4855 N N . GLY B 1 17 ? 19.047 -35.062 3.441 1 95.69 17 GLY B N 1
ATOM 4856 C CA . GLY B 1 17 ? 20.375 -35.562 3.145 1 95.69 17 GLY B CA 1
ATOM 4857 C C . GLY B 1 17 ? 21.344 -34.469 2.691 1 95.69 17 GLY B C 1
ATOM 4858 O O . GLY B 1 17 ? 22.531 -34.719 2.523 1 95.69 17 GLY B O 1
ATOM 4859 N N . LYS B 1 18 ? 20.891 -33.312 2.508 1 94.06 18 LYS B N 1
ATOM 4860 C CA . LYS B 1 18 ? 21.719 -32.219 2.029 1 94.06 18 LYS B CA 1
ATOM 4861 C C . LYS B 1 18 ? 22.25 -31.391 3.191 1 94.06 18 LYS B C 1
ATOM 4863 O O . LYS B 1 18 ? 21.672 -31.375 4.277 1 94.06 18 LYS B O 1
ATOM 4868 N N . GLU B 1 19 ? 23.328 -30.672 3.002 1 91.44 19 GLU B N 1
ATOM 4869 C CA . GLU B 1 19 ? 23.938 -29.812 4.008 1 91.44 19 GLU B CA 1
ATOM 4870 C C . GLU B 1 19 ? 23.516 -28.359 3.824 1 91.44 19 GLU B C 1
ATOM 4872 O O . GLU B 1 19 ? 23.828 -27.5 4.652 1 91.44 19 GLU B O 1
ATOM 4877 N N . VAL B 1 20 ? 22.688 -28.094 2.85 1 94.62 20 VAL B N 1
ATOM 4878 C CA . VAL B 1 20 ? 22.234 -26.734 2.529 1 94.62 20 VAL B CA 1
ATOM 4879 C C . VAL B 1 20 ? 21 -26.391 3.367 1 94.62 20 VAL B C 1
ATOM 4881 O O . VAL B 1 20 ? 20.078 -27.188 3.479 1 94.62 20 VAL B O 1
ATOM 4884 N N . GLU B 1 21 ? 21 -25.219 4.031 1 95.88 21 GLU B N 1
ATOM 4885 C CA . GLU B 1 21 ? 19.844 -24.75 4.785 1 95.88 21 GLU B CA 1
ATOM 4886 C C . GLU B 1 21 ? 18.766 -24.219 3.857 1 95.88 21 GLU B C 1
ATOM 4888 O O . GLU B 1 21 ? 19.031 -23.375 2.996 1 95.88 21 GLU B O 1
ATOM 4893 N N . THR B 1 22 ? 17.625 -24.719 3.977 1 97 22 THR B N 1
ATOM 4894 C CA . THR B 1 22 ? 16.453 -24.281 3.209 1 97 22 THR B CA 1
ATOM 4895 C C . THR B 1 22 ? 15.336 -23.828 4.137 1 97 22 THR B C 1
ATOM 4897 O O . THR B 1 22 ? 15.492 -23.828 5.359 1 97 22 THR B O 1
ATOM 4900 N N . SER B 1 23 ? 14.211 -23.391 3.562 1 97.19 23 SER B N 1
ATOM 4901 C CA . SER B 1 23 ? 13.031 -23.016 4.336 1 97.19 23 SER B CA 1
ATOM 4902 C C . SER B 1 23 ? 12.555 -24.156 5.215 1 97.19 23 SER B C 1
ATOM 4904 O O . SER B 1 23 ? 12.016 -23.938 6.301 1 97.19 23 SER B O 1
ATOM 4906 N N . PHE B 1 24 ? 12.828 -25.375 4.762 1 97.81 24 PHE B N 1
ATOM 4907 C CA . PHE B 1 24 ? 12.422 -26.562 5.492 1 97.81 24 PHE B CA 1
ATOM 4908 C C . PHE B 1 24 ? 13.156 -26.656 6.828 1 97.81 24 PHE B C 1
ATOM 4910 O O . PHE B 1 24 ? 12.695 -27.344 7.746 1 97.81 24 PHE B O 1
ATOM 4917 N N . ASN B 1 25 ? 14.266 -26.047 6.926 1 97.19 25 ASN B N 1
ATOM 4918 C CA . ASN B 1 25 ? 15.039 -25.984 8.156 1 97.19 25 ASN B CA 1
ATOM 4919 C C . ASN B 1 25 ? 14.695 -24.75 8.984 1 97.19 25 ASN B C 1
ATOM 4921 O O . ASN B 1 25 ? 14.492 -24.859 10.195 1 97.19 25 ASN B O 1
ATOM 4925 N N . ARG B 1 26 ? 14.562 -23.641 8.289 1 96.75 26 ARG B N 1
ATOM 4926 C CA . ARG B 1 26 ? 14.422 -22.344 8.953 1 96.75 26 ARG B CA 1
ATOM 4927 C C . ARG B 1 26 ? 13.086 -22.25 9.68 1 96.75 26 ARG B C 1
ATOM 4929 O O . ARG B 1 26 ? 12.953 -21.5 10.656 1 96.75 26 ARG B O 1
ATOM 4936 N N . VAL B 1 27 ? 12.078 -23.016 9.219 1 97.31 27 VAL B N 1
ATOM 4937 C CA . VAL B 1 27 ? 10.742 -22.938 9.805 1 97.31 27 VAL B CA 1
ATOM 4938 C C . VAL B 1 27 ? 10.805 -23.312 11.289 1 97.31 27 VAL B C 1
ATOM 4940 O O . VAL B 1 27 ? 10.07 -22.75 12.102 1 97.31 27 VAL B O 1
ATOM 4943 N N . ASP B 1 28 ? 11.719 -24.156 11.656 1 96.31 28 ASP B N 1
ATOM 4944 C CA . ASP B 1 28 ? 11.859 -24.578 13.047 1 96.31 28 ASP B CA 1
ATOM 4945 C C . ASP B 1 28 ? 12.43 -23.438 13.898 1 96.31 28 ASP B C 1
ATOM 4947 O O . ASP B 1 28 ? 12.055 -23.281 15.062 1 96.31 28 ASP B O 1
ATOM 4951 N N . HIS B 1 29 ? 13.297 -22.703 13.32 1 95.12 29 HIS B N 1
ATOM 4952 C CA . HIS B 1 29 ? 13.883 -21.578 14.023 1 95.12 29 HIS B CA 1
ATOM 4953 C C . HIS B 1 29 ? 12.859 -20.484 14.273 1 95.12 29 HIS B C 1
ATOM 4955 O O . HIS B 1 29 ? 13.055 -19.625 15.141 1 95.12 29 HIS B O 1
ATOM 4961 N N . GLN B 1 30 ? 11.773 -20.531 13.516 1 95.94 30 GLN B N 1
ATOM 4962 C CA . GLN B 1 30 ? 10.719 -19.531 13.633 1 95.94 30 GLN B CA 1
ATOM 4963 C C . GLN B 1 30 ? 9.438 -20.141 14.211 1 95.94 30 GLN B C 1
ATOM 4965 O O . GLN B 1 30 ? 8.336 -19.672 13.938 1 95.94 30 GLN B O 1
ATOM 4970 N N . LYS B 1 31 ? 9.562 -21.141 14.977 1 93.75 31 LYS B N 1
ATOM 4971 C CA . LYS B 1 31 ? 8.398 -21.875 15.484 1 93.75 31 LYS B CA 1
ATOM 4972 C C . LYS B 1 31 ? 7.66 -21.047 16.547 1 93.75 31 LYS B C 1
ATOM 4974 O O . LYS B 1 31 ? 6.449 -21.219 16.719 1 93.75 31 LYS B O 1
ATOM 4979 N N . ILE B 1 32 ? 8.367 -20.172 17.266 1 92.12 32 ILE B N 1
ATOM 4980 C CA . ILE B 1 32 ? 7.727 -19.312 18.266 1 92.12 32 ILE B CA 1
ATOM 4981 C C . ILE B 1 32 ? 7.141 -18.078 17.578 1 92.12 32 ILE B C 1
ATOM 4983 O O . ILE B 1 32 ? 7.879 -17.234 17.078 1 92.12 32 ILE B O 1
ATOM 4987 N N . LYS B 1 33 ? 5.832 -18.078 17.578 1 92.44 33 LYS B N 1
ATOM 4988 C CA . LYS B 1 33 ? 5.145 -17 16.875 1 92.44 33 LYS B CA 1
ATOM 4989 C C . LYS B 1 33 ? 4.586 -15.977 17.859 1 92.44 33 LYS B C 1
ATOM 4991 O O . LYS B 1 33 ? 4.172 -16.328 18.969 1 92.44 33 LYS B O 1
ATOM 4996 N N . CYS B 1 34 ? 4.594 -14.75 17.438 1 91 34 CYS B N 1
ATOM 4997 C CA . CYS B 1 34 ? 3.957 -13.688 18.219 1 91 34 CYS B CA 1
ATOM 4998 C C . CYS B 1 34 ? 2.443 -13.852 18.219 1 91 34 CYS B C 1
ATOM 5000 O O . CYS B 1 34 ? 1.807 -13.828 17.172 1 91 34 CYS B O 1
ATOM 5002 N N . GLY B 1 35 ? 1.88 -13.93 19.391 1 92.38 35 GLY B N 1
ATOM 5003 C CA . GLY B 1 35 ? 0.442 -14.117 19.484 1 92.38 35 GLY B CA 1
ATOM 5004 C C . GLY B 1 35 ? -0.356 -12.938 18.953 1 92.38 35 GLY B C 1
ATOM 5005 O O . GLY B 1 35 ? -1.4 -13.125 18.328 1 92.38 35 GLY B O 1
ATOM 5006 N N . PHE B 1 36 ? 0.075 -11.664 19.188 1 93.81 36 PHE B N 1
ATOM 5007 C CA . PHE B 1 36 ? -0.617 -10.469 18.719 1 93.81 36 PHE B CA 1
ATOM 5008 C C . PHE B 1 36 ? -0.594 -10.391 17.203 1 93.81 36 PHE B C 1
ATOM 5010 O O . PHE B 1 36 ? -1.589 -10.016 16.578 1 93.81 36 PHE B O 1
ATOM 5017 N N . GLY B 1 37 ? 0.602 -10.766 16.688 1 94.12 37 GLY B N 1
ATOM 5018 C CA . GLY B 1 37 ? 0.701 -10.82 15.234 1 94.12 37 GLY B CA 1
ATOM 5019 C C . GLY B 1 37 ? -0.212 -11.859 14.617 1 94.12 37 GLY B C 1
ATOM 5020 O O . GLY B 1 37 ? -0.834 -11.609 13.578 1 94.12 37 GLY B O 1
ATOM 5021 N N . GLN B 1 38 ? -0.315 -13.008 15.242 1 95.56 38 GLN B N 1
ATOM 5022 C CA . GLN B 1 38 ? -1.149 -14.102 14.742 1 95.56 38 GLN B CA 1
ATOM 5023 C C . GLN B 1 38 ? -2.627 -13.711 14.758 1 95.56 38 GLN B C 1
ATOM 5025 O O . GLN B 1 38 ? -3.389 -14.109 13.875 1 95.56 38 GLN B O 1
ATOM 5030 N N . GLN B 1 39 ? -2.926 -12.883 15.75 1 96.5 39 GLN B N 1
ATOM 5031 C CA . GLN B 1 39 ? -4.32 -12.477 15.906 1 96.5 39 GLN B CA 1
ATOM 5032 C C . GLN B 1 39 ? -4.621 -11.211 15.109 1 96.5 39 GLN B C 1
ATOM 5034 O O . GLN B 1 39 ? -5.785 -10.844 14.938 1 96.5 39 GLN B O 1
ATOM 5039 N N . GLY B 1 40 ? -3.662 -10.523 14.648 1 95.88 40 GLY B N 1
ATOM 5040 C CA . GLY B 1 40 ? -3.828 -9.328 13.844 1 95.88 40 GLY B CA 1
ATOM 5041 C C . GLY B 1 40 ? -4.113 -8.086 14.664 1 95.88 40 GLY B C 1
ATOM 5042 O O . GLY B 1 40 ? -4.578 -7.074 14.133 1 95.88 40 GLY B O 1
ATOM 5043 N N . VAL B 1 41 ? -3.783 -8.031 15.977 1 96.5 41 VAL B N 1
ATOM 5044 C CA . VAL B 1 41 ? -4.219 -6.938 16.844 1 96.5 41 VAL B CA 1
ATOM 5045 C C . VAL B 1 41 ? -3.025 -6.062 17.203 1 96.5 41 VAL B C 1
ATOM 5047 O O . VAL B 1 41 ? -3.094 -5.277 18.156 1 96.5 41 VAL B O 1
ATOM 5050 N N . CYS B 1 42 ? -1.921 -6.191 16.547 1 94.88 42 CYS B N 1
ATOM 5051 C CA . CYS B 1 42 ? -0.773 -5.316 16.766 1 94.88 42 CYS B CA 1
ATOM 5052 C C . CYS B 1 42 ? -0.737 -4.199 15.727 1 94.88 42 CYS B C 1
ATOM 5054 O O . CYS B 1 42 ? -1.094 -4.414 14.57 1 94.88 42 CYS B O 1
ATOM 5056 N N . CYS B 1 43 ? -0.335 -3.02 16.125 1 95.75 43 CYS B N 1
ATOM 5057 C CA . CYS B 1 43 ? -0.328 -1.85 15.258 1 95.75 43 CYS B CA 1
ATOM 5058 C C . CYS B 1 43 ? 0.979 -1.077 15.391 1 95.75 43 CYS B C 1
ATOM 5060 O O . CYS B 1 43 ? 1.351 -0.667 16.5 1 95.75 43 CYS B O 1
ATOM 5062 N N . ARG B 1 44 ? 1.7 -0.91 14.305 1 94.5 44 ARG B N 1
ATOM 5063 C CA . ARG B 1 44 ? 2.959 -0.173 14.289 1 94.5 44 ARG B CA 1
ATOM 5064 C C . ARG B 1 44 ? 2.914 0.963 13.266 1 94.5 44 ARG B C 1
ATOM 5066 O O . ARG B 1 44 ? 3.869 1.17 12.516 1 94.5 44 ARG B O 1
ATOM 5073 N N . LEU B 1 45 ? 1.799 1.628 13.195 1 95.38 45 LEU B N 1
ATOM 5074 C CA . LEU B 1 45 ? 1.593 2.598 12.125 1 95.38 45 LEU B CA 1
ATOM 5075 C C . LEU B 1 45 ? 2.092 3.979 12.539 1 95.38 45 LEU B C 1
ATOM 5077 O O . LEU B 1 45 ? 2.258 4.859 11.695 1 95.38 45 LEU B O 1
ATOM 5081 N N . CYS B 1 46 ? 2.367 4.125 13.844 1 96.44 46 CYS B N 1
ATOM 5082 C CA . CYS B 1 46 ? 2.746 5.461 14.289 1 96.44 46 CYS B CA 1
ATOM 5083 C C . CYS B 1 46 ? 3.76 5.391 15.422 1 96.44 46 CYS B C 1
ATOM 5085 O O . CYS B 1 46 ? 4.039 4.312 15.945 1 96.44 46 CYS B O 1
ATOM 5087 N N . ALA B 1 47 ? 4.234 6.539 15.844 1 96.19 47 ALA B N 1
ATOM 5088 C CA . ALA B 1 47 ? 5.34 6.633 16.797 1 96.19 47 ALA B CA 1
ATOM 5089 C C . ALA B 1 47 ? 4.867 6.344 18.219 1 96.19 47 ALA B C 1
ATOM 5091 O O . ALA B 1 47 ? 5.684 6.109 19.109 1 96.19 47 ALA B O 1
ATOM 5092 N N . ASN B 1 48 ? 3.578 6.332 18.453 1 96.44 48 ASN B N 1
ATOM 5093 C CA . ASN B 1 48 ? 3.068 5.953 19.766 1 96.44 48 ASN B CA 1
ATOM 5094 C C . ASN B 1 48 ? 3.129 4.441 19.969 1 96.44 48 ASN B C 1
ATOM 5096 O O . ASN B 1 48 ? 3.002 3.961 21.109 1 96.44 48 ASN B O 1
ATOM 5100 N N . GLY B 1 49 ? 3.283 3.762 18.891 1 93.31 49 GLY B N 1
ATOM 5101 C CA . GLY B 1 49 ? 3.293 2.311 18.969 1 93.31 49 GLY B CA 1
ATOM 5102 C C . GLY B 1 49 ? 4.684 1.733 19.156 1 93.31 49 GLY B C 1
ATOM 5103 O O . GLY B 1 49 ? 5.637 2.469 19.422 1 93.31 49 GLY B O 1
ATOM 5104 N N . PRO B 1 50 ? 4.695 0.441 19.016 1 95 50 PRO B N 1
ATOM 5105 C CA . PRO B 1 50 ? 3.615 -0.477 18.641 1 95 50 PRO B CA 1
ATOM 5106 C C . PRO B 1 50 ? 2.588 -0.666 19.75 1 95 50 PRO B C 1
ATOM 5108 O O . PRO B 1 50 ? 2.959 -0.831 20.922 1 95 50 PRO B O 1
ATOM 5111 N N . CYS B 1 51 ? 1.355 -0.629 19.328 1 95.81 51 CYS B N 1
ATOM 5112 C CA . CYS B 1 51 ? 0.266 -0.911 20.266 1 95.81 51 CYS B CA 1
ATOM 5113 C C . CYS B 1 51 ? -0.186 -2.361 20.156 1 95.81 51 CYS B C 1
ATOM 5115 O O . CYS B 1 51 ? -0.15 -2.945 19.062 1 95.81 51 CYS B O 1
ATOM 5117 N N . ARG B 1 52 ? -0.508 -3.006 21.25 1 92 52 ARG B N 1
ATOM 5118 C CA . ARG B 1 52 ? -1.085 -4.344 21.344 1 92 52 ARG B CA 1
ATOM 5119 C C . ARG B 1 52 ? -2.4 -4.316 22.125 1 92 52 ARG B C 1
ATOM 5121 O O . ARG B 1 52 ? -2.436 -3.906 23.281 1 92 52 ARG B O 1
ATOM 5128 N N . ILE B 1 53 ? -3.346 -4.805 21.531 1 95.56 53 ILE B N 1
ATOM 5129 C CA . ILE B 1 53 ? -4.668 -4.762 22.141 1 95.56 53 ILE B CA 1
ATOM 5130 C C . ILE B 1 53 ? -4.883 -6.008 23 1 95.56 53 ILE B C 1
ATOM 5132 O O . ILE B 1 53 ? -4.766 -7.133 22.5 1 95.56 53 ILE B O 1
ATOM 5136 N N . THR B 1 54 ? -5.148 -5.84 24.234 1 93.88 54 THR B N 1
ATOM 5137 C CA . THR B 1 54 ? -5.449 -6.887 25.203 1 93.88 54 THR B CA 1
ATOM 5138 C C . THR B 1 54 ? -6.73 -6.562 25.953 1 93.88 54 THR B C 1
ATOM 5140 O O . THR B 1 54 ? -7.262 -5.457 25.859 1 93.88 54 THR B O 1
ATOM 5143 N N . PRO B 1 55 ? -7.285 -7.5 26.672 1 92 55 PRO B N 1
ATOM 5144 C CA . PRO B 1 55 ? -8.453 -7.184 27.5 1 92 55 PRO B CA 1
ATOM 5145 C C . PRO B 1 55 ? -8.188 -6.047 28.484 1 92 55 PRO B C 1
ATOM 5147 O O . PRO B 1 55 ? -9.086 -5.254 28.781 1 92 55 PRO B O 1
ATOM 5150 N N . LYS B 1 56 ? -6.953 -5.879 28.938 1 92.56 56 LYS B N 1
ATOM 5151 C CA . LYS B 1 56 ? -6.594 -4.832 29.891 1 92.56 56 LYS B CA 1
ATOM 5152 C C . LYS B 1 56 ? -6.34 -3.506 29.172 1 92.56 56 LYS B C 1
ATOM 5154 O O . LYS B 1 56 ? -6.449 -2.439 29.781 1 92.56 56 LYS B O 1
ATOM 5159 N N . SER B 1 57 ? -5.934 -3.529 27.953 1 94.62 57 SER B N 1
ATOM 5160 C CA . SER B 1 57 ? -5.723 -2.377 27.094 1 94.62 57 SER B CA 1
ATOM 5161 C C . SER B 1 57 ? -6.48 -2.529 25.781 1 94.62 57 SER B C 1
ATOM 5163 O O . SER B 1 57 ? -5.871 -2.762 24.734 1 94.62 57 SER B O 1
ATOM 5165 N N . PRO B 1 58 ? -7.746 -2.318 25.859 1 95.31 58 PRO B N 1
ATOM 5166 C CA . PRO B 1 58 ? -8.609 -2.711 24.734 1 95.31 58 PRO B CA 1
ATOM 5167 C C . PRO B 1 58 ? -8.547 -1.725 23.578 1 95.31 58 PRO B C 1
ATOM 5169 O O . PRO B 1 58 ? -9.18 -1.946 22.531 1 95.31 58 PRO B O 1
ATOM 5172 N N . LYS B 1 59 ? -7.816 -0.587 23.766 1 96.94 59 LYS B N 1
ATOM 5173 C CA . LYS B 1 59 ? -7.68 0.409 22.703 1 96.94 59 LYS B CA 1
ATOM 5174 C C . LYS B 1 59 ? -6.223 0.821 22.531 1 96.94 59 LYS B C 1
ATOM 5176 O O . LYS B 1 59 ? -5.434 0.779 23.469 1 96.94 59 LYS B O 1
ATOM 5181 N N . GLY B 1 60 ? -5.855 1.128 21.281 1 96.75 60 GLY B N 1
ATOM 5182 C CA . GLY B 1 60 ? -4.586 1.809 21.078 1 96.75 60 GLY B CA 1
ATOM 5183 C C . GLY B 1 60 ? -4.559 3.209 21.656 1 96.75 60 GLY B C 1
ATOM 5184 O O . GLY B 1 60 ? -5.582 3.709 22.125 1 96.75 60 GLY B O 1
ATOM 5185 N N . VAL B 1 61 ? -3.441 3.852 21.562 1 97 61 VAL B N 1
ATOM 5186 C CA . VAL B 1 61 ? -3.303 5.203 22.094 1 97 61 VAL B CA 1
ATOM 5187 C C . VAL B 1 61 ? -4.277 6.141 21.391 1 97 61 VAL B C 1
ATOM 5189 O O . VAL B 1 61 ? -4.863 7.027 22.016 1 97 61 VAL B O 1
ATOM 5192 N N . CYS B 1 62 ? -4.484 5.906 20.094 1 96.62 62 CYS B N 1
ATOM 5193 C CA . CYS B 1 62 ? -5.336 6.762 19.281 1 96.62 62 CYS B CA 1
ATOM 5194 C C . CYS B 1 62 ? -6.809 6.438 19.5 1 96.62 62 CYS B C 1
ATOM 5196 O O . CYS B 1 62 ? -7.684 7.141 18.984 1 96.62 62 CYS B O 1
ATOM 5198 N N . GLY B 1 63 ? -7.102 5.32 20.109 1 96.94 63 GLY B N 1
ATOM 5199 C CA . GLY B 1 63 ? -8.477 4.926 20.359 1 96.94 63 GLY B CA 1
ATOM 5200 C C . GLY B 1 63 ? -8.945 3.787 19.469 1 96.94 63 GLY B C 1
ATOM 5201 O O . GLY B 1 63 ? -10.055 3.279 19.641 1 96.94 63 GLY B O 1
ATOM 5202 N N . ALA B 1 64 ? -8.117 3.309 18.562 1 97.06 64 ALA B N 1
ATOM 5203 C CA . ALA B 1 64 ? -8.5 2.207 17.688 1 97.06 64 ALA B CA 1
ATOM 5204 C C . ALA B 1 64 ? -8.727 0.924 18.484 1 97.06 64 ALA B C 1
ATOM 5206 O O . ALA B 1 64 ? -7.957 0.608 19.391 1 97.06 64 ALA B O 1
ATOM 5207 N N . THR B 1 65 ? -9.758 0.238 18.188 1 97.12 65 THR B N 1
ATOM 5208 C CA . THR B 1 65 ? -10.07 -1.036 18.812 1 97.12 65 THR B CA 1
ATOM 5209 C C . THR B 1 65 ? -9.453 -2.195 18.031 1 97.12 65 THR B C 1
ATOM 5211 O O . THR B 1 65 ? -8.859 -1.992 16.969 1 97.12 65 THR B O 1
ATOM 5214 N N . ALA B 1 66 ? -9.609 -3.381 18.641 1 97.94 66 ALA B N 1
ATOM 5215 C CA . ALA B 1 66 ? -9.172 -4.59 17.953 1 97.94 66 ALA B CA 1
ATOM 5216 C C . ALA B 1 66 ? -9.828 -4.707 16.578 1 97.94 66 ALA B C 1
ATOM 5218 O O . ALA B 1 66 ? -9.188 -5.109 15.609 1 97.94 66 ALA B O 1
ATOM 5219 N N . ASP B 1 67 ? -11.117 -4.32 16.469 1 98.25 67 ASP B N 1
ATOM 5220 C CA . ASP B 1 67 ? -11.859 -4.41 15.219 1 98.25 67 ASP B CA 1
ATOM 5221 C C . ASP B 1 67 ? -11.234 -3.523 14.148 1 98.25 67 ASP B C 1
ATOM 5223 O O . ASP B 1 67 ? -11.039 -3.959 13.008 1 98.25 67 ASP B O 1
ATOM 5227 N N . THR B 1 68 ? -10.922 -2.281 14.555 1 97.94 68 THR B N 1
ATOM 5228 C CA . THR B 1 68 ? -10.328 -1.325 13.625 1 97.94 68 THR B CA 1
ATOM 5229 C C . THR B 1 68 ? -8.945 -1.793 13.18 1 97.94 68 THR B C 1
ATOM 5231 O O . THR B 1 68 ? -8.641 -1.794 11.984 1 97.94 68 THR B O 1
ATOM 5234 N N . ILE B 1 69 ? -8.148 -2.24 14.117 1 98.06 69 ILE B N 1
ATOM 5235 C CA . ILE B 1 69 ? -6.762 -2.604 13.844 1 98.06 69 ILE B CA 1
ATOM 5236 C C . ILE B 1 69 ? -6.719 -3.846 12.961 1 98.06 69 ILE B C 1
ATOM 5238 O O . ILE B 1 69 ? -5.969 -3.891 11.977 1 98.06 69 ILE B O 1
ATOM 5242 N N . VAL B 1 70 ? -7.531 -4.84 13.234 1 98.44 70 VAL B N 1
ATOM 5243 C CA . VAL B 1 70 ? -7.57 -6.074 12.461 1 98.44 70 VAL B CA 1
ATOM 5244 C C . VAL B 1 70 ? -8.055 -5.781 11.039 1 98.44 70 VAL B C 1
ATOM 5246 O O . VAL B 1 70 ? -7.477 -6.27 10.062 1 98.44 70 VAL B O 1
ATOM 5249 N N . ALA B 1 71 ? -9.094 -4.961 10.891 1 98.62 71 ALA B N 1
ATOM 5250 C CA . ALA B 1 71 ? -9.633 -4.621 9.578 1 98.62 71 ALA B CA 1
ATOM 5251 C C . ALA B 1 71 ? -8.617 -3.848 8.742 1 98.62 71 ALA B C 1
ATOM 5253 O O . ALA B 1 71 ? -8.484 -4.078 7.543 1 98.62 71 ALA B O 1
ATOM 5254 N N . ARG B 1 72 ? -7.879 -2.92 9.406 1 98.19 72 ARG B N 1
ATOM 5255 C CA . ARG B 1 72 ? -6.828 -2.176 8.719 1 98.19 72 ARG B CA 1
ATOM 5256 C C . ARG B 1 72 ? -5.754 -3.113 8.18 1 98.19 72 ARG B C 1
ATOM 5258 O O . ARG B 1 72 ? -5.387 -3.035 7.008 1 98.19 72 ARG B O 1
ATOM 5265 N N . ASN B 1 73 ? -5.293 -3.977 9.078 1 97.81 73 ASN B N 1
ATOM 5266 C CA . ASN B 1 73 ? -4.238 -4.914 8.703 1 97.81 73 ASN B CA 1
ATOM 5267 C C . ASN B 1 73 ? -4.68 -5.824 7.559 1 97.81 73 ASN B C 1
ATOM 5269 O O . ASN B 1 73 ? -3.91 -6.086 6.633 1 97.81 73 ASN B O 1
ATOM 5273 N N . PHE B 1 74 ? -5.914 -6.277 7.633 1 98.56 74 PHE B N 1
ATOM 5274 C CA . PHE B 1 74 ? -6.438 -7.191 6.625 1 98.56 74 PHE B CA 1
ATOM 5275 C C . PHE B 1 74 ? -6.574 -6.492 5.277 1 98.56 74 PHE B C 1
ATOM 5277 O O . PHE B 1 74 ? -6.148 -7.023 4.25 1 98.56 74 PHE B O 1
ATOM 5284 N N . LEU B 1 75 ? -7.129 -5.285 5.254 1 98.69 75 LEU B N 1
ATOM 5285 C CA . LEU B 1 75 ? -7.293 -4.535 4.016 1 98.69 75 LEU B CA 1
ATOM 5286 C C . LEU B 1 75 ? -5.941 -4.219 3.385 1 98.69 75 LEU B C 1
ATOM 5288 O O . LEU B 1 75 ? -5.789 -4.293 2.164 1 98.69 75 LEU B O 1
ATOM 5292 N N . ARG B 1 76 ? -4.934 -3.861 4.195 1 98 76 ARG B N 1
ATOM 5293 C CA . ARG B 1 76 ? -3.594 -3.592 3.682 1 98 76 ARG B CA 1
ATOM 5294 C C . ARG B 1 76 ? -3.016 -4.82 2.988 1 98 76 ARG B C 1
ATOM 5296 O O . ARG B 1 76 ? -2.373 -4.707 1.942 1 98 76 ARG B O 1
ATOM 5303 N N . ALA B 1 77 ? -3.221 -5.934 3.605 1 98.19 77 ALA B N 1
ATOM 5304 C CA . ALA B 1 77 ? -2.705 -7.176 3.039 1 98.19 77 ALA B CA 1
ATOM 5305 C C . ALA B 1 77 ? -3.391 -7.5 1.716 1 98.19 77 ALA B C 1
ATOM 5307 O O . ALA B 1 77 ? -2.729 -7.855 0.738 1 98.19 77 ALA B O 1
ATOM 5308 N N . VAL B 1 78 ? -4.715 -7.344 1.67 1 98.69 78 VAL B N 1
ATOM 5309 C CA . VAL B 1 78 ? -5.469 -7.625 0.453 1 98.69 78 VAL B CA 1
ATOM 5310 C C . VAL B 1 78 ? -5.059 -6.648 -0.646 1 98.69 78 VAL B C 1
ATOM 5312 O O . VAL B 1 78 ? -4.902 -7.035 -1.807 1 98.69 78 VAL B O 1
ATOM 5315 N N . ALA B 1 79 ? -4.867 -5.391 -0.258 1 98.81 79 ALA B N 1
ATOM 5316 C CA . ALA B 1 79 ? -4.453 -4.375 -1.223 1 98.81 79 ALA B CA 1
ATOM 5317 C C . ALA B 1 79 ? -3.092 -4.707 -1.821 1 98.81 79 ALA B C 1
ATOM 5319 O O . ALA B 1 79 ? -2.879 -4.547 -3.025 1 98.81 79 ALA B O 1
ATOM 5320 N N . SER B 1 80 ? -2.197 -5.16 -1.008 1 98.38 80 SER B N 1
ATOM 5321 C CA . SER B 1 80 ? -0.874 -5.547 -1.484 1 98.38 80 SER B CA 1
ATOM 5322 C C . SER B 1 80 ? -0.956 -6.734 -2.439 1 98.38 80 SER B C 1
ATOM 5324 O O . SER B 1 80 ? -0.268 -6.762 -3.463 1 98.38 80 SER B O 1
ATOM 5326 N N . GLY B 1 81 ? -1.767 -7.688 -2.059 1 98.12 81 GLY B N 1
ATOM 5327 C CA . GLY B 1 81 ? -1.972 -8.828 -2.939 1 98.12 81 GLY B CA 1
ATOM 5328 C C . GLY B 1 81 ? -2.568 -8.445 -4.281 1 98.12 81 GLY B C 1
ATOM 5329 O O . GLY B 1 81 ? -2.123 -8.93 -5.324 1 98.12 81 GLY B O 1
ATOM 5330 N N . ALA B 1 82 ? -3.586 -7.59 -4.242 1 98.69 82 ALA B N 1
ATOM 5331 C CA . ALA B 1 82 ? -4.203 -7.102 -5.473 1 98.69 82 ALA B CA 1
ATOM 5332 C C . ALA B 1 82 ? -3.191 -6.355 -6.34 1 98.69 82 ALA B C 1
ATOM 5334 O O . ALA B 1 82 ? -3.152 -6.539 -7.559 1 98.69 82 ALA B O 1
ATOM 5335 N N . ALA B 1 83 ? -2.379 -5.574 -5.684 1 98.69 83 ALA B N 1
ATOM 5336 C CA . ALA B 1 83 ? -1.378 -4.789 -6.402 1 98.69 83 ALA B CA 1
ATOM 5337 C C . ALA B 1 83 ? -0.427 -5.695 -7.184 1 98.69 83 ALA B C 1
ATOM 5339 O O . ALA B 1 83 ? -0.029 -5.367 -8.305 1 98.69 83 ALA B O 1
ATOM 5340 N N . CYS B 1 84 ? -0.062 -6.754 -6.629 1 98 84 CYS B N 1
ATOM 5341 C CA . CYS B 1 84 ? 0.848 -7.68 -7.293 1 98 84 CYS B CA 1
ATOM 5342 C C . CYS B 1 84 ? 0.24 -8.203 -8.586 1 98 84 CYS B C 1
ATOM 5344 O O . CYS B 1 84 ? 0.887 -8.18 -9.633 1 98 84 CYS B O 1
ATOM 5346 N N . TYR B 1 85 ? -1.002 -8.617 -8.539 1 98.12 85 TYR B N 1
ATOM 5347 C CA . TYR B 1 85 ? -1.657 -9.141 -9.734 1 98.12 85 TYR B CA 1
ATOM 5348 C C . TYR B 1 85 ? -1.879 -8.047 -10.766 1 98.12 85 TYR B C 1
ATOM 5350 O O . TYR B 1 85 ? -1.752 -8.281 -11.969 1 98.12 85 TYR B O 1
ATOM 5358 N N . LEU B 1 86 ? -2.219 -6.902 -10.289 1 98.5 86 LEU B N 1
ATOM 5359 C CA . LEU B 1 86 ? -2.492 -5.793 -11.188 1 98.5 86 LEU B CA 1
ATOM 5360 C C . LEU B 1 86 ? -1.21 -5.312 -11.867 1 98.5 86 LEU B C 1
ATOM 5362 O O . LEU B 1 86 ? -1.235 -4.875 -13.016 1 98.5 86 LEU B O 1
ATOM 5366 N N . HIS B 1 87 ? -0.088 -5.414 -11.148 1 98.19 87 HIS B N 1
ATOM 5367 C CA . HIS B 1 87 ? 1.213 -5.152 -11.75 1 98.19 87 HIS B CA 1
ATOM 5368 C C . HIS B 1 87 ? 1.478 -6.098 -12.922 1 98.19 87 HIS B C 1
ATOM 5370 O O . HIS B 1 87 ? 1.981 -5.676 -13.961 1 98.19 87 HIS B O 1
ATOM 5376 N N . VAL B 1 88 ? 1.107 -7.328 -12.789 1 97.75 88 VAL B N 1
ATOM 5377 C CA . VAL B 1 88 ? 1.346 -8.344 -13.805 1 97.75 88 VAL B CA 1
ATOM 5378 C C . VAL B 1 88 ? 0.488 -8.055 -15.039 1 97.75 88 VAL B C 1
ATOM 5380 O O . VAL B 1 88 ? 0.974 -8.109 -16.172 1 97.75 88 VAL B O 1
ATOM 5383 N N . VAL B 1 89 ? -0.791 -7.719 -14.844 1 98.44 89 VAL B N 1
ATOM 5384 C CA . VAL B 1 89 ? -1.656 -7.477 -15.992 1 98.44 89 VAL B CA 1
ATOM 5385 C C . VAL B 1 89 ? -1.225 -6.199 -16.703 1 98.44 89 VAL B C 1
ATOM 5387 O O . VAL B 1 89 ? -1.315 -6.109 -17.938 1 98.44 89 VAL B O 1
ATOM 5390 N N . GLU B 1 90 ? -0.793 -5.211 -15.945 1 98.06 90 GLU B N 1
ATOM 5391 C CA . GLU B 1 90 ? -0.279 -3.99 -16.562 1 98.06 90 GLU B CA 1
ATOM 5392 C C . GLU B 1 90 ? 0.871 -4.293 -17.516 1 98.06 90 GLU B C 1
ATOM 5394 O O . GLU B 1 90 ? 0.865 -3.84 -18.656 1 98.06 90 GLU B O 1
ATOM 5399 N N . ASN B 1 91 ? 1.849 -5.02 -17.047 1 97.62 91 ASN B N 1
ATOM 5400 C CA . ASN B 1 91 ? 3.004 -5.367 -17.859 1 97.62 91 ASN B CA 1
ATOM 5401 C C . ASN B 1 91 ? 2.607 -6.25 -19.047 1 97.62 91 ASN B C 1
ATOM 5403 O O . ASN B 1 91 ? 3.139 -6.094 -20.141 1 97.62 91 ASN B O 1
ATOM 5407 N N . THR B 1 92 ? 1.702 -7.168 -18.812 1 98.31 92 THR B N 1
ATOM 5408 C CA . THR B 1 92 ? 1.242 -8.055 -19.891 1 98.31 92 THR B CA 1
ATOM 5409 C C . THR B 1 92 ? 0.556 -7.254 -20.984 1 98.31 92 THR B C 1
ATOM 5411 O O . THR B 1 92 ? 0.769 -7.516 -22.172 1 98.31 92 THR B O 1
ATOM 5414 N N . ALA B 1 93 ? -0.296 -6.305 -20.562 1 98.56 93 ALA B N 1
ATOM 5415 C CA . ALA B 1 93 ? -0.972 -5.449 -21.547 1 98.56 93 ALA B CA 1
ATOM 5416 C C . ALA B 1 93 ? 0.034 -4.613 -22.328 1 98.56 93 ALA B C 1
ATOM 5418 O O . ALA B 1 93 ? -0.109 -4.438 -23.531 1 98.56 93 ALA B O 1
ATOM 5419 N N . ARG B 1 94 ? 1.032 -4.102 -21.656 1 98 94 ARG B N 1
ATOM 5420 C CA . ARG B 1 94 ? 2.078 -3.346 -22.344 1 98 94 ARG B CA 1
ATOM 5421 C C . ARG B 1 94 ? 2.814 -4.219 -23.359 1 98 94 ARG B C 1
ATOM 5423 O O . ARG B 1 94 ? 3.176 -3.758 -24.438 1 98 94 ARG B O 1
ATOM 5430 N N . ASN B 1 95 ? 3.123 -5.422 -22.953 1 98 95 ASN B N 1
ATOM 5431 C CA . ASN B 1 95 ? 3.781 -6.355 -23.844 1 98 95 ASN B CA 1
ATOM 5432 C C . ASN B 1 95 ? 2.922 -6.652 -25.078 1 98 95 ASN B C 1
ATOM 5434 O O . ASN B 1 95 ? 3.43 -6.703 -26.203 1 98 95 ASN B O 1
ATOM 5438 N N . LEU B 1 96 ? 1.606 -6.863 -24.844 1 98.56 96 LEU B N 1
ATOM 5439 C CA . LEU B 1 96 ? 0.715 -7.109 -25.969 1 98.56 96 LEU B CA 1
ATOM 5440 C C . LEU B 1 96 ? 0.696 -5.914 -26.922 1 98.56 96 LEU B C 1
ATOM 5442 O O . LEU B 1 96 ? 0.7 -6.086 -28.141 1 98.56 96 LEU B O 1
ATOM 5446 N N . LYS B 1 97 ? 0.602 -4.734 -26.359 1 98.5 97 LYS B N 1
ATOM 5447 C CA . LYS B 1 97 ? 0.633 -3.527 -27.188 1 98.5 97 LYS B CA 1
ATOM 5448 C C . LYS B 1 97 ? 1.887 -3.484 -28.047 1 98.5 97 LYS B C 1
ATOM 5450 O O . LYS B 1 97 ? 1.811 -3.186 -29.25 1 98.5 97 LYS B O 1
ATOM 5455 N N . ALA B 1 98 ? 3.004 -3.77 -27.469 1 97.88 98 ALA B N 1
ATOM 5456 C CA . ALA B 1 98 ? 4.273 -3.768 -28.188 1 97.88 98 ALA B CA 1
ATOM 5457 C C . ALA B 1 98 ? 4.277 -4.82 -29.281 1 97.88 98 ALA B C 1
ATOM 5459 O O . ALA B 1 98 ? 4.816 -4.586 -30.375 1 97.88 98 ALA B O 1
ATOM 5460 N N . VAL B 1 99 ? 3.764 -6.02 -29 1 97.38 99 VAL B N 1
ATOM 5461 C CA . VAL B 1 99 ? 3.662 -7.07 -30.016 1 97.38 99 VAL B CA 1
ATOM 5462 C C . VAL B 1 99 ? 2.865 -6.566 -31.203 1 97.38 99 VAL B C 1
ATOM 5464 O O . VAL B 1 99 ? 3.248 -6.801 -32.344 1 97.38 99 VAL B O 1
ATOM 5467 N N . GLY B 1 100 ? 1.735 -5.875 -30.922 1 97.94 100 GLY B N 1
ATOM 5468 C CA . GLY B 1 100 ? 0.947 -5.293 -31.984 1 97.94 100 GLY B CA 1
ATOM 5469 C C . GLY B 1 100 ? 1.698 -4.234 -32.781 1 97.94 100 GLY B C 1
ATOM 5470 O O . GLY B 1 100 ? 1.676 -4.238 -34 1 97.94 100 GLY B O 1
ATOM 5471 N N . GLU B 1 101 ? 2.342 -3.357 -32.094 1 98.06 101 GLU B N 1
ATOM 5472 C CA . GLU B 1 101 ? 3.051 -2.24 -32.719 1 98.06 101 GLU B CA 1
ATOM 5473 C C . GLU B 1 101 ? 4.203 -2.734 -33.594 1 98.06 101 GLU B C 1
ATOM 5475 O O . GLU B 1 101 ? 4.488 -2.15 -34.625 1 98.06 101 GLU B O 1
ATOM 5480 N N . ARG B 1 102 ? 4.852 -3.867 -33.25 1 96.62 102 ARG B N 1
ATOM 5481 C CA . ARG B 1 102 ? 6.004 -4.406 -33.969 1 96.62 102 ARG B CA 1
ATOM 5482 C C . ARG B 1 102 ? 5.582 -5.48 -34.969 1 96.62 102 ARG B C 1
ATOM 5484 O O . ARG B 1 102 ? 6.422 -6.086 -35.625 1 96.62 102 ARG B O 1
ATOM 5491 N N . LYS B 1 103 ? 4.301 -5.715 -34.969 1 97 103 LYS B N 1
ATOM 5492 C CA . LYS B 1 103 ? 3.738 -6.754 -35.812 1 97 103 LYS B CA 1
ATOM 5493 C C . LYS B 1 103 ? 4.383 -8.109 -35.531 1 97 103 LYS B C 1
ATOM 5495 O O . LYS B 1 103 ? 4.801 -8.812 -36.469 1 97 103 LYS B O 1
ATOM 5500 N N . GLY B 1 104 ? 4.516 -8.328 -34.219 1 94.75 104 GLY B N 1
ATOM 5501 C CA . GLY B 1 104 ? 5.062 -9.602 -33.781 1 94.75 104 GLY B CA 1
ATOM 5502 C C . GLY B 1 104 ? 4.086 -10.758 -33.938 1 94.75 104 GLY B C 1
ATOM 5503 O O . GLY B 1 104 ? 2.965 -10.562 -34.406 1 94.75 104 GLY B O 1
ATOM 5504 N N . LYS B 1 105 ? 4.488 -11.891 -33.562 1 93.19 105 LYS B N 1
ATOM 5505 C CA . LYS B 1 105 ? 3.709 -13.109 -33.719 1 93.19 105 LYS B CA 1
ATOM 5506 C C . LYS B 1 105 ? 2.547 -13.164 -32.75 1 93.19 105 LYS B C 1
ATOM 5508 O O . LYS B 1 105 ? 2.738 -12.961 -31.531 1 93.19 105 LYS B O 1
ATOM 5513 N N . ILE B 1 106 ? 1.393 -13.352 -33.219 1 96.81 106 ILE B N 1
ATOM 5514 C CA . ILE B 1 106 ? 0.183 -13.57 -32.438 1 96.81 106 ILE B CA 1
ATOM 5515 C C . ILE B 1 106 ? -0.213 -15.039 -32.5 1 96.81 106 ILE B C 1
ATOM 5517 O O . ILE B 1 106 ? -0.625 -15.539 -33.531 1 96.81 106 ILE B O 1
ATOM 5521 N N . LYS B 1 107 ? -0.15 -15.742 -31.391 1 95.38 107 LYS B N 1
ATOM 5522 C CA . LYS B 1 107 ? -0.371 -17.188 -31.344 1 95.38 107 LYS B CA 1
ATOM 5523 C C . LYS B 1 107 ? -1.846 -17.516 -31.125 1 95.38 107 LYS B C 1
ATOM 5525 O O . LYS B 1 107 ? -2.342 -18.531 -31.609 1 95.38 107 LYS B O 1
ATOM 5530 N N . GLY B 1 108 ? -2.471 -16.672 -30.328 1 96.88 108 GLY B N 1
ATOM 5531 C CA . GLY B 1 108 ? -3.883 -16.891 -30.047 1 96.88 108 GLY B CA 1
ATOM 5532 C C . GLY B 1 108 ? -4.781 -15.883 -30.75 1 96.88 108 GLY B C 1
ATOM 5533 O O . GLY B 1 108 ? -5.41 -15.047 -30.109 1 96.88 108 GLY B O 1
ATOM 5534 N N . GLU B 1 109 ? -4.926 -16.031 -32.031 1 97.12 109 GLU B N 1
ATOM 5535 C CA . GLU B 1 109 ? -5.695 -15.07 -32.844 1 97.12 109 GLU B CA 1
ATOM 5536 C C . GLU B 1 109 ? -7.176 -15.125 -32.469 1 97.12 109 GLU B C 1
ATOM 5538 O O . GLU B 1 109 ? -7.852 -14.094 -32.438 1 97.12 109 GLU B O 1
ATOM 5543 N N . LYS B 1 110 ? -7.68 -16.297 -32.25 1 96.19 110 LYS B N 1
ATOM 5544 C CA . LYS B 1 110 ? -9.094 -16.438 -31.891 1 96.19 110 LYS B CA 1
ATOM 5545 C C . LYS B 1 110 ? -9.398 -15.742 -30.578 1 96.19 110 LYS B C 1
ATOM 5547 O O . LYS B 1 110 ? -10.43 -15.07 -30.453 1 96.19 110 LYS B O 1
ATOM 5552 N N . VAL B 1 111 ? -8.516 -15.93 -29.625 1 97.75 111 VAL B N 1
ATOM 5553 C CA . VAL B 1 111 ? -8.711 -15.289 -28.328 1 97.75 111 VAL B CA 1
ATOM 5554 C C . VAL B 1 111 ? -8.688 -13.773 -28.484 1 97.75 111 VAL B C 1
ATOM 5556 O O . VAL B 1 111 ? -9.492 -13.062 -27.875 1 97.75 111 VAL B O 1
ATOM 5559 N N . LEU B 1 112 ? -7.754 -13.258 -29.297 1 98.38 112 LEU B N 1
ATOM 5560 C CA . LEU B 1 112 ? -7.66 -11.828 -29.547 1 98.38 112 LEU B CA 1
ATOM 5561 C C . LEU B 1 112 ? -8.953 -11.297 -30.156 1 98.38 112 LEU B C 1
ATOM 5563 O O . LEU B 1 112 ? -9.438 -10.234 -29.766 1 98.38 112 LEU B O 1
ATOM 5567 N N . HIS B 1 113 ? -9.469 -12.086 -31.094 1 97.56 113 HIS B N 1
ATOM 5568 C CA . HIS B 1 113 ? -10.719 -11.695 -31.734 1 97.56 113 HIS B CA 1
ATOM 5569 C C . HIS B 1 113 ? -11.859 -11.656 -30.734 1 97.56 113 HIS B C 1
ATOM 5571 O O . HIS B 1 113 ? -12.664 -10.727 -30.734 1 97.56 113 HIS B O 1
ATOM 5577 N N . ASP B 1 114 ? -11.969 -12.641 -29.922 1 97 114 ASP B N 1
ATOM 5578 C CA . ASP B 1 114 ? -13.023 -12.711 -28.922 1 97 114 ASP B CA 1
ATOM 5579 C C . ASP B 1 114 ? -12.922 -11.539 -27.938 1 97 114 ASP B C 1
ATOM 5581 O O . ASP B 1 114 ? -13.945 -10.977 -27.531 1 97 114 ASP B O 1
ATOM 5585 N N . LEU B 1 115 ? -11.695 -11.219 -27.562 1 97.94 115 LEU B N 1
ATOM 5586 C CA . LEU B 1 115 ? -11.477 -10.094 -26.656 1 97.94 115 LEU B CA 1
ATOM 5587 C C . LEU B 1 115 ? -11.891 -8.781 -27.328 1 97.94 115 LEU B C 1
ATOM 5589 O O . LEU B 1 115 ? -12.508 -7.926 -26.688 1 97.94 115 LEU B O 1
ATOM 5593 N N . ALA B 1 116 ? -11.453 -8.617 -28.562 1 98.06 116 ALA B N 1
ATOM 5594 C CA . ALA B 1 116 ? -11.82 -7.418 -29.297 1 98.06 116 ALA B CA 1
ATOM 5595 C C . ALA B 1 116 ? -13.336 -7.258 -29.375 1 98.06 116 ALA B C 1
ATOM 5597 O O . ALA B 1 116 ? -13.859 -6.16 -29.172 1 98.06 116 ALA B O 1
ATOM 5598 N N . LEU B 1 117 ? -14.031 -8.344 -29.641 1 97.06 117 LEU B N 1
ATOM 5599 C CA . LEU B 1 117 ? -15.492 -8.32 -29.688 1 97.06 117 LEU B CA 1
ATOM 5600 C C . LEU B 1 117 ? -16.062 -7.949 -28.328 1 97.06 117 LEU B C 1
ATOM 5602 O O . LEU B 1 117 ? -16.969 -7.117 -28.234 1 97.06 117 LEU B O 1
ATOM 5606 N N . LEU B 1 118 ? -15.523 -8.562 -27.328 1 96.94 118 LEU B N 1
ATOM 5607 C CA . LEU B 1 118 ? -15.992 -8.312 -25.969 1 96.94 118 LEU B CA 1
ATOM 5608 C C . LEU B 1 118 ? -15.812 -6.848 -25.594 1 96.94 118 LEU B C 1
ATOM 5610 O O . LEU B 1 118 ? -16.641 -6.277 -24.875 1 96.94 118 LEU B O 1
ATOM 5614 N N . PHE B 1 119 ? -14.703 -6.25 -26.047 1 97.38 119 PHE B N 1
ATOM 5615 C CA . PHE B 1 119 ? -14.375 -4.883 -25.656 1 97.38 119 PHE B CA 1
ATOM 5616 C C . PHE B 1 119 ? -14.977 -3.881 -26.641 1 97.38 119 PHE B C 1
ATOM 5618 O O . PHE B 1 119 ? -14.781 -2.672 -26.5 1 97.38 119 PHE B O 1
ATOM 5625 N N . GLY B 1 120 ? -15.648 -4.324 -27.641 1 96.25 120 GLY B N 1
ATOM 5626 C CA . GLY B 1 120 ? -16.297 -3.457 -28.609 1 96.25 120 GLY B CA 1
ATOM 5627 C C . GLY B 1 120 ? -15.32 -2.834 -29.594 1 96.25 120 GLY B C 1
ATOM 5628 O O . GLY B 1 120 ? -15.5 -1.692 -30.016 1 96.25 120 GLY B O 1
ATOM 5629 N N . ILE B 1 121 ? -14.297 -3.549 -29.875 1 96.62 121 ILE B N 1
ATOM 5630 C CA . ILE B 1 121 ? -13.273 -3.062 -30.797 1 96.62 121 ILE B CA 1
ATOM 5631 C C . ILE B 1 121 ? -13.547 -3.594 -32.219 1 96.62 121 ILE B C 1
ATOM 5633 O O . ILE B 1 121 ? -13.641 -4.809 -32.406 1 96.62 121 ILE B O 1
ATOM 5637 N N . ASP B 1 122 ? -13.719 -2.646 -33.125 1 92.06 122 ASP B N 1
ATOM 5638 C CA . ASP B 1 122 ? -13.969 -3.008 -34.5 1 92.06 122 ASP B CA 1
ATOM 5639 C C . ASP B 1 122 ? -12.742 -2.742 -35.375 1 92.06 122 ASP B C 1
ATOM 5641 O O . ASP B 1 122 ? -12.445 -1.593 -35.719 1 92.06 122 ASP B O 1
ATOM 5645 N N . SER B 1 123 ? -12.016 -3.66 -35.594 1 91.62 123 SER B N 1
ATOM 5646 C CA . SER B 1 123 ? -10.844 -3.592 -36.469 1 91.62 123 SER B CA 1
ATOM 5647 C C . SER B 1 123 ? -10.617 -4.91 -37.219 1 91.62 123 SER B C 1
ATOM 5649 O O . SER B 1 123 ? -10.836 -5.984 -36.656 1 91.62 123 SER B O 1
ATOM 5651 N N . GLU B 1 124 ? -10.219 -4.848 -38.406 1 91.56 124 GLU B N 1
ATOM 5652 C CA . GLU B 1 124 ? -9.93 -6.051 -39.188 1 91.56 124 GLU B CA 1
ATOM 5653 C C . GLU B 1 124 ? -8.461 -6.445 -39.062 1 91.56 124 GLU B C 1
ATOM 5655 O O . GLU B 1 124 ? -8.125 -7.625 -39.156 1 91.56 124 GLU B O 1
ATOM 5660 N N . ASP B 1 125 ? -7.68 -5.516 -38.781 1 96.62 125 ASP B N 1
ATOM 5661 C CA . ASP B 1 125 ? -6.246 -5.773 -38.688 1 96.62 125 ASP B CA 1
ATOM 5662 C C . ASP B 1 125 ? -5.898 -6.371 -37.312 1 96.62 125 ASP B C 1
ATOM 5664 O O . ASP B 1 125 ? -6.242 -5.805 -36.281 1 96.62 125 ASP B O 1
ATOM 5668 N N . VAL B 1 126 ? -5.25 -7.523 -37.375 1 97.38 126 VAL B N 1
ATOM 5669 C CA . VAL B 1 126 ? -4.965 -8.297 -36.188 1 97.38 126 VAL B CA 1
ATOM 5670 C C . VAL B 1 126 ? -4.039 -7.496 -35.25 1 97.38 126 VAL B C 1
ATOM 5672 O O . VAL B 1 126 ? -4.18 -7.539 -34.031 1 97.38 126 VAL B O 1
ATOM 5675 N N . TYR B 1 127 ? -3.064 -6.762 -35.781 1 98.25 127 TYR B N 1
ATOM 5676 C CA . TYR B 1 127 ? -2.121 -5.984 -34.969 1 98.25 127 TYR B CA 1
ATOM 5677 C C . TYR B 1 127 ? -2.803 -4.77 -34.344 1 98.25 127 TYR B C 1
ATOM 5679 O O . TYR B 1 127 ? -2.525 -4.414 -33.219 1 98.25 127 TYR B O 1
ATOM 5687 N N . GLU B 1 128 ? -3.697 -4.176 -35.094 1 98.06 128 GLU B N 1
ATOM 5688 C CA . GLU B 1 128 ? -4.48 -3.07 -34.531 1 98.06 128 GLU B CA 1
ATOM 5689 C C . GLU B 1 128 ? -5.383 -3.543 -33.406 1 98.06 128 GLU B C 1
ATOM 5691 O O . GLU B 1 128 ? -5.574 -2.828 -32.406 1 98.06 128 GLU B O 1
ATOM 5696 N N . LYS B 1 129 ? -5.949 -4.746 -33.562 1 98 129 LYS B N 1
ATOM 5697 C CA . LYS B 1 129 ? -6.758 -5.332 -32.5 1 98 129 LYS B CA 1
ATOM 5698 C C . LYS B 1 129 ? -5.945 -5.5 -31.203 1 98 129 LYS B C 1
ATOM 5700 O O . LYS B 1 129 ? -6.418 -5.168 -30.109 1 98 129 LYS B O 1
ATOM 5705 N N . ALA B 1 130 ? -4.719 -6.023 -31.422 1 98.62 130 ALA B N 1
ATOM 5706 C CA . ALA B 1 130 ? -3.85 -6.242 -30.266 1 98.62 130 ALA B CA 1
ATOM 5707 C C . ALA B 1 130 ? -3.551 -4.934 -29.547 1 98.62 130 ALA B C 1
ATOM 5709 O O . ALA B 1 130 ? -3.613 -4.863 -28.312 1 98.62 130 ALA B O 1
ATOM 5710 N N . ILE B 1 131 ? -3.26 -3.869 -30.297 1 98.62 131 ILE B N 1
ATOM 5711 C CA . ILE B 1 131 ? -2.932 -2.561 -29.75 1 98.62 131 ILE B CA 1
ATOM 5712 C C . ILE B 1 131 ? -4.145 -1.992 -29.016 1 98.62 131 ILE B C 1
ATOM 5714 O O . ILE B 1 131 ? -4.027 -1.529 -27.875 1 98.62 131 ILE B O 1
ATOM 5718 N N . LYS B 1 132 ? -5.297 -2.07 -29.625 1 98.56 132 LYS B N 1
ATOM 5719 C CA . LYS B 1 132 ? -6.5 -1.463 -29.062 1 98.56 132 LYS B CA 1
ATOM 5720 C C . LYS B 1 132 ? -6.965 -2.213 -27.812 1 98.56 132 LYS B C 1
ATOM 5722 O O . LYS B 1 132 ? -7.438 -1.6 -26.859 1 98.56 132 LYS B O 1
ATOM 5727 N N . VAL B 1 133 ? -6.855 -3.549 -27.828 1 98.62 133 VAL B N 1
ATOM 5728 C CA . VAL B 1 133 ? -7.203 -4.344 -26.656 1 98.62 133 VAL B CA 1
ATOM 5729 C C . VAL B 1 133 ? -6.305 -3.949 -25.484 1 98.62 133 VAL B C 1
ATOM 5731 O O . VAL B 1 133 ? -6.789 -3.707 -24.375 1 98.62 133 VAL B O 1
ATOM 5734 N N . ALA B 1 134 ? -5.012 -3.918 -25.766 1 98.69 134 ALA B N 1
ATOM 5735 C CA . ALA B 1 134 ? -4.047 -3.553 -24.719 1 98.69 134 ALA B CA 1
ATOM 5736 C C . ALA B 1 134 ? -4.316 -2.148 -24.188 1 98.69 134 ALA B C 1
ATOM 5738 O O . ALA B 1 134 ? -4.262 -1.917 -22.984 1 98.69 134 ALA B O 1
ATOM 5739 N N . GLU B 1 135 ? -4.629 -1.239 -25.047 1 98.25 135 GLU B N 1
ATOM 5740 C CA . GLU B 1 135 ? -4.879 0.146 -24.672 1 98.25 135 GLU B CA 1
ATOM 5741 C C . GLU B 1 135 ? -6.129 0.257 -23.797 1 98.25 135 GLU B C 1
ATOM 5743 O O . GLU B 1 135 ? -6.156 1.037 -22.844 1 98.25 135 GLU B O 1
ATOM 5748 N N . LYS B 1 136 ? -7.176 -0.464 -24.172 1 97.94 136 LYS B N 1
ATOM 5749 C CA . LYS B 1 136 ? -8.391 -0.451 -23.359 1 97.94 136 LYS B CA 1
ATOM 5750 C C . LYS B 1 136 ? -8.102 -0.93 -21.938 1 97.94 136 LYS B C 1
ATOM 5752 O O . LYS B 1 136 ? -8.641 -0.382 -20.969 1 97.94 136 LYS B O 1
ATOM 5757 N N . VAL B 1 137 ? -7.305 -1.973 -21.812 1 98.19 137 VAL B N 1
ATOM 5758 C CA . VAL B 1 137 ? -6.949 -2.516 -20.5 1 98.19 137 VAL B CA 1
ATOM 5759 C C . VAL B 1 137 ? -6.16 -1.477 -19.703 1 98.19 137 VAL B C 1
ATOM 5761 O O . VAL B 1 137 ? -6.465 -1.217 -18.547 1 98.19 137 VAL B O 1
ATOM 5764 N N . LEU B 1 138 ? -5.16 -0.855 -20.328 1 97.94 138 LEU B N 1
ATOM 5765 C CA . LEU B 1 138 ? -4.305 0.119 -19.656 1 97.94 138 LEU B CA 1
ATOM 5766 C C . LEU B 1 138 ? -5.098 1.358 -19.266 1 97.94 138 LEU B C 1
ATOM 5768 O O . LEU B 1 138 ? -4.938 1.874 -18.156 1 97.94 138 LEU B O 1
ATOM 5772 N N . GLN B 1 139 ? -5.953 1.814 -20.156 1 96.81 139 GLN B N 1
ATOM 5773 C CA . GLN B 1 139 ? -6.773 2.984 -19.859 1 96.81 139 GLN B CA 1
ATOM 5774 C C . GLN B 1 139 ? -7.672 2.732 -18.656 1 96.81 139 GLN B C 1
ATOM 5776 O O . GLN B 1 139 ? -7.84 3.609 -17.812 1 96.81 139 GLN B O 1
ATOM 5781 N N . ASP B 1 140 ? -8.203 1.576 -18.609 1 96.81 140 ASP B N 1
ATOM 5782 C CA . ASP B 1 140 ? -9.094 1.204 -17.516 1 96.81 140 ASP B CA 1
ATOM 5783 C C . ASP B 1 140 ? -8.328 1.117 -16.188 1 96.81 140 ASP B C 1
ATOM 5785 O O . ASP B 1 140 ? -8.828 1.544 -15.148 1 96.81 140 ASP B O 1
ATOM 5789 N N . LEU B 1 141 ? -7.125 0.584 -16.219 1 97.12 141 LEU B N 1
ATOM 5790 C CA . LEU B 1 141 ? -6.305 0.399 -15.031 1 97.12 141 LEU B CA 1
ATOM 5791 C C . LEU B 1 141 ? -5.953 1.742 -14.398 1 97.12 141 LEU B C 1
ATOM 5793 O O . LEU B 1 141 ? -5.848 1.847 -13.18 1 97.12 141 LEU B O 1
ATOM 5797 N N . TYR B 1 142 ? -5.809 2.799 -15.203 1 96.5 142 TYR B N 1
ATOM 5798 C CA . TYR B 1 142 ? -5.277 4.078 -14.742 1 96.5 142 TYR B CA 1
ATOM 5799 C C . TYR B 1 142 ? -6.402 5.07 -14.469 1 96.5 142 TYR B C 1
ATOM 5801 O O . TYR B 1 142 ? -6.145 6.242 -14.18 1 96.5 142 TYR B O 1
ATOM 5809 N N . LYS B 1 143 ? -7.676 4.621 -14.539 1 96.25 143 LYS B N 1
ATOM 5810 C CA . LYS B 1 143 ? -8.797 5.488 -14.188 1 96.25 143 LYS B CA 1
ATOM 5811 C C . LYS B 1 143 ? -8.742 5.898 -12.719 1 96.25 143 LYS B C 1
ATOM 5813 O O . LYS B 1 143 ? -8.109 5.227 -11.906 1 96.25 143 LYS B O 1
ATOM 5818 N N . ALA B 1 144 ? -9.367 7.035 -12.406 1 95.56 144 ALA B N 1
ATOM 5819 C CA . ALA B 1 144 ? -9.586 7.426 -11.016 1 95.56 144 ALA B CA 1
ATOM 5820 C C . ALA B 1 144 ? -10.523 6.453 -10.312 1 95.56 144 ALA B C 1
ATOM 5822 O O . ALA B 1 144 ? -11.289 5.738 -10.961 1 95.56 144 ALA B O 1
ATOM 5823 N N . ARG B 1 145 ? -10.469 6.348 -9.039 1 94.44 145 ARG B N 1
ATOM 5824 C CA . ARG B 1 145 ? -11.32 5.441 -8.273 1 94.44 145 ARG B CA 1
ATOM 5825 C C . ARG B 1 145 ? -12.797 5.742 -8.5 1 94.44 145 ARG B C 1
ATOM 5827 O O . ARG B 1 145 ? -13.625 4.832 -8.508 1 94.44 145 ARG B O 1
ATOM 5834 N N . SER B 1 146 ? -13.125 7.027 -8.742 1 92.25 146 SER B N 1
ATOM 5835 C CA . SER B 1 146 ? -14.516 7.453 -8.906 1 92.25 146 SER B CA 1
ATOM 5836 C C . SER B 1 146 ? -15.055 7.055 -10.273 1 92.25 146 SER B C 1
ATOM 5838 O O . SER B 1 146 ? -16.266 7.066 -10.492 1 92.25 146 SER B O 1
ATOM 5840 N N . GLU B 1 147 ? -14.156 6.762 -11.188 1 92.88 147 GLU B N 1
ATOM 5841 C CA . GLU B 1 147 ? -14.555 6.305 -12.516 1 92.88 147 GLU B CA 1
ATOM 5842 C C . GLU B 1 147 ? -14.578 4.781 -12.594 1 92.88 147 GLU B C 1
ATOM 5844 O O . GLU B 1 147 ? -13.531 4.141 -12.664 1 92.88 147 GLU B O 1
ATOM 5849 N N . LYS B 1 148 ? -15.758 4.258 -12.688 1 89.12 148 LYS B N 1
ATOM 5850 C CA . LYS B 1 148 ? -15.891 2.805 -12.656 1 89.12 148 LYS B CA 1
ATOM 5851 C C . LYS B 1 148 ? -15.266 2.166 -13.891 1 89.12 148 LYS B C 1
ATOM 5853 O O . LYS B 1 148 ? -15.352 2.719 -14.992 1 89.12 148 LYS B O 1
ATOM 5858 N N . MET B 1 149 ? -14.664 0.994 -13.68 1 85.25 149 MET B N 1
ATOM 5859 C CA . MET B 1 149 ? -13.977 0.279 -14.758 1 85.25 149 MET B CA 1
ATOM 5860 C C . MET B 1 149 ? -14.977 -0.211 -15.805 1 85.25 149 MET B C 1
ATOM 5862 O O . MET B 1 149 ? -15.93 -0.912 -15.477 1 85.25 149 MET B O 1
ATOM 5866 N N . GLU B 1 150 ? -14.656 0.08 -17 1 90.06 150 GLU B N 1
ATOM 5867 C CA . GLU B 1 150 ? -15.539 -0.222 -18.125 1 90.06 150 GLU B CA 1
ATOM 5868 C C . GLU B 1 150 ? -15.547 -1.717 -18.438 1 90.06 150 GLU B C 1
ATOM 5870 O O . GLU B 1 150 ? -16.594 -2.279 -18.766 1 90.06 150 GLU B O 1
ATOM 5875 N N . LEU B 1 151 ? -14.453 -2.305 -18.312 1 94.75 151 LEU B N 1
ATOM 5876 C CA . LEU B 1 151 ? -14.32 -3.684 -18.766 1 94.75 151 LEU B CA 1
ATOM 5877 C C . LEU B 1 151 ? -14.93 -4.648 -17.75 1 94.75 151 LEU B C 1
ATOM 5879 O O . LEU B 1 151 ? -15.219 -5.801 -18.078 1 94.75 151 LEU B O 1
ATOM 5883 N N . VAL B 1 152 ? -15.133 -4.211 -16.5 1 94.12 152 VAL B N 1
ATOM 5884 C CA . VAL B 1 152 ? -15.75 -5.051 -15.484 1 94.12 152 VAL B CA 1
ATOM 5885 C C . VAL B 1 152 ? -17.172 -5.43 -15.914 1 94.12 152 VAL B C 1
ATOM 5887 O O . VAL B 1 152 ? -17.562 -6.59 -15.789 1 94.12 152 VAL B O 1
ATOM 5890 N N . GLU B 1 153 ? -17.844 -4.492 -16.422 1 92.31 153 GLU B N 1
ATOM 5891 C CA . GLU B 1 153 ? -19.219 -4.734 -16.844 1 92.31 153 GLU B CA 1
ATOM 5892 C C . GLU B 1 153 ? -19.266 -5.703 -18.031 1 92.31 153 GLU B C 1
ATOM 5894 O O . GLU B 1 153 ? -20.219 -6.469 -18.172 1 92.31 153 GLU B O 1
ATOM 5899 N N . LYS B 1 154 ? -18.234 -5.641 -18.828 1 95.12 154 LYS B N 1
ATOM 5900 C CA . LYS B 1 154 ? -18.188 -6.492 -20.016 1 95.12 154 LYS B CA 1
ATOM 5901 C C . LYS B 1 154 ? -17.75 -7.906 -19.656 1 95.12 154 LYS B C 1
ATOM 5903 O O . LYS B 1 154 ? -18.109 -8.867 -20.344 1 95.12 154 LYS B O 1
ATOM 5908 N N . MET B 1 155 ? -17 -8.078 -18.656 1 96.75 155 MET B N 1
ATOM 5909 C CA . MET B 1 155 ? -16.359 -9.359 -18.359 1 96.75 155 MET B CA 1
ATOM 5910 C C . MET B 1 155 ? -17.109 -10.109 -17.266 1 96.75 155 MET B C 1
ATOM 5912 O O . MET B 1 155 ? -17.031 -11.336 -17.172 1 96.75 155 MET B O 1
ATOM 5916 N N . ALA B 1 156 ? -17.844 -9.391 -16.406 1 97 156 ALA B N 1
ATOM 5917 C CA . ALA B 1 156 ? -18.453 -9.984 -15.227 1 97 156 ALA B CA 1
ATOM 5918 C C . ALA B 1 156 ? -19.688 -10.789 -15.594 1 97 156 ALA B C 1
ATOM 5920 O O . ALA B 1 156 ? -20.406 -10.445 -16.531 1 97 156 ALA B O 1
ATOM 5921 N N . TYR B 1 157 ? -19.984 -11.875 -14.852 1 97.62 157 TYR B N 1
ATOM 5922 C CA . TYR B 1 157 ? -21.234 -12.617 -14.945 1 97.62 157 TYR B CA 1
ATOM 5923 C C . TYR B 1 157 ? -22.406 -11.781 -14.453 1 97.62 157 TYR B C 1
ATOM 5925 O O . TYR B 1 157 ? -22.359 -11.227 -13.352 1 97.62 157 TYR B O 1
ATOM 5933 N N . LYS B 1 158 ? -23.438 -11.672 -15.188 1 97.38 158 LYS B N 1
ATOM 5934 C CA . LYS B 1 158 ? -24.5 -10.695 -14.992 1 97.38 158 LYS B CA 1
ATOM 5935 C C . LYS B 1 158 ? -25.062 -10.766 -13.578 1 97.38 158 LYS B C 1
ATOM 5937 O O . LYS B 1 158 ? -25.203 -9.742 -12.906 1 97.38 158 LYS B O 1
ATOM 5942 N N . PRO B 1 159 ? -25.422 -11.945 -13.055 1 97.81 159 PRO B N 1
ATOM 5943 C CA . PRO B 1 159 ? -25.969 -12 -11.695 1 97.81 159 PRO B CA 1
ATOM 5944 C C . PRO B 1 159 ? -25 -11.484 -10.641 1 97.81 159 PRO B C 1
ATOM 5946 O O . PRO B 1 159 ? -25.406 -10.828 -9.68 1 97.81 159 PRO B O 1
ATOM 5949 N N . ARG B 1 160 ? -23.766 -11.734 -10.805 1 98.25 160 ARG B N 1
ATOM 5950 C CA . ARG B 1 160 ? -22.766 -11.25 -9.859 1 98.25 160 ARG B CA 1
ATOM 5951 C C . ARG B 1 160 ? -22.578 -9.742 -9.984 1 98.25 160 ARG B C 1
ATOM 5953 O O . ARG B 1 160 ? -22.438 -9.039 -8.977 1 98.25 160 ARG B O 1
ATOM 5960 N N . LEU B 1 161 ? -22.547 -9.273 -11.25 1 97.56 161 LEU B N 1
ATOM 5961 C CA . LEU B 1 161 ? -22.438 -7.84 -11.492 1 97.56 161 LEU B CA 1
ATOM 5962 C C . LEU B 1 161 ? -23.547 -7.078 -10.781 1 97.56 161 LEU B C 1
ATOM 5964 O O . LEU B 1 161 ? -23.297 -6.043 -10.156 1 97.56 161 LEU B O 1
ATOM 5968 N N . GLU B 1 162 ? -24.766 -7.582 -10.883 1 97.56 162 GLU B N 1
ATOM 5969 C CA . GLU B 1 162 ? -25.906 -6.938 -10.242 1 97.56 162 GLU B CA 1
ATOM 5970 C C . GLU B 1 162 ? -25.75 -6.93 -8.727 1 97.56 162 GLU B C 1
ATOM 5972 O O . GLU B 1 162 ? -26.062 -5.93 -8.07 1 97.56 162 GLU B O 1
ATOM 5977 N N . LYS B 1 163 ? -25.297 -8.047 -8.211 1 97.56 163 LYS B N 1
ATOM 5978 C CA . LYS B 1 163 ? -25.062 -8.133 -6.77 1 97.56 163 LYS B CA 1
ATOM 5979 C C . LYS B 1 163 ? -23.984 -7.137 -6.332 1 97.56 163 LYS B C 1
ATOM 5981 O O . LYS B 1 163 ? -24.125 -6.477 -5.301 1 97.56 163 LYS B O 1
ATOM 5986 N N . TRP B 1 164 ? -22.891 -7.02 -7.047 1 97.88 164 TRP B N 1
ATOM 5987 C CA . TRP B 1 164 ? -21.797 -6.109 -6.715 1 97.88 164 TRP B CA 1
ATOM 5988 C C . TRP B 1 164 ? -22.266 -4.656 -6.793 1 97.88 164 TRP B C 1
ATOM 5990 O O . TRP B 1 164 ? -21.844 -3.826 -5.98 1 97.88 164 TRP B O 1
ATOM 6000 N N . LYS B 1 165 ? -23.094 -4.336 -7.816 1 97 165 LYS B N 1
ATOM 6001 C CA . LYS B 1 165 ? -23.672 -3 -7.922 1 97 165 LYS B CA 1
ATOM 6002 C C . LYS B 1 165 ? -24.531 -2.676 -6.699 1 97 165 LYS B C 1
ATOM 6004 O O . LYS B 1 165 ? -24.422 -1.586 -6.133 1 97 165 LYS B O 1
ATOM 6009 N N . ALA B 1 166 ? -25.344 -3.652 -6.309 1 97.25 166 ALA B N 1
ATOM 6010 C CA . ALA B 1 166 ? -26.234 -3.459 -5.168 1 97.25 166 ALA B CA 1
ATOM 6011 C C . ALA B 1 166 ? -25.438 -3.221 -3.885 1 97.25 166 ALA B C 1
ATOM 6013 O O . ALA B 1 166 ? -25.875 -2.465 -3.012 1 97.25 166 ALA B O 1
ATOM 6014 N N . LEU B 1 167 ? -24.297 -3.816 -3.777 1 97.06 167 LEU B N 1
ATOM 6015 C CA . LEU B 1 167 ? -23.453 -3.705 -2.596 1 97.06 167 LEU B CA 1
ATOM 6016 C C . LEU B 1 167 ? -22.516 -2.506 -2.707 1 97.06 167 LEU B C 1
ATOM 6018 O O . LEU B 1 167 ? -21.797 -2.182 -1.758 1 97.06 167 LEU B O 1
ATOM 6022 N N . ASN B 1 168 ? -22.484 -1.85 -3.873 1 95.69 168 ASN B N 1
ATOM 6023 C CA . ASN B 1 168 ? -21.609 -0.713 -4.164 1 95.69 168 ASN B CA 1
ATOM 6024 C C . ASN B 1 168 ? -20.141 -1.073 -3.992 1 95.69 168 ASN B C 1
ATOM 6026 O O . ASN B 1 168 ? -19.406 -0.355 -3.322 1 95.69 168 ASN B O 1
ATOM 6030 N N . ILE B 1 169 ? -19.766 -2.256 -4.562 1 97.38 169 ILE B N 1
ATOM 6031 C CA . ILE B 1 169 ? -18.375 -2.662 -4.438 1 97.38 169 ILE B CA 1
ATOM 6032 C C . ILE B 1 169 ? -17.75 -2.811 -5.824 1 97.38 169 ILE B C 1
ATOM 6034 O O . ILE B 1 169 ? -16.719 -3.459 -5.98 1 97.38 169 ILE B O 1
ATOM 6038 N N . LEU B 1 170 ? -18.422 -2.215 -6.879 1 97.19 170 LEU B N 1
ATOM 6039 C CA . LEU B 1 170 ? -17.781 -2.172 -8.188 1 97.19 170 LEU B CA 1
ATOM 6040 C C . LEU B 1 170 ? -16.531 -1.295 -8.156 1 97.19 170 LEU B C 1
ATOM 6042 O O . LEU B 1 170 ? -16.562 -0.177 -7.633 1 97.19 170 LEU B O 1
ATOM 6046 N N . PRO B 1 171 ? -15.5 -1.773 -8.672 1 97.56 171 PRO B N 1
ATOM 6047 C CA . PRO B 1 171 ? -14.258 -1.013 -8.578 1 97.56 171 PRO B CA 1
ATOM 6048 C C . PRO B 1 171 ? -14.172 0.122 -9.594 1 97.56 171 PRO B C 1
ATOM 6050 O O . PRO B 1 171 ? -14.75 0.023 -10.68 1 97.56 171 PRO B O 1
ATOM 6053 N N . GLY B 1 172 ? -13.555 1.234 -9.172 1 96.88 172 GLY B N 1
ATOM 6054 C CA . GLY B 1 172 ? -13.023 2.18 -10.141 1 96.88 172 GLY B CA 1
ATOM 6055 C C . GLY B 1 172 ? -11.695 1.741 -10.734 1 96.88 172 GLY B C 1
ATOM 6056 O O . GLY B 1 172 ? -11.461 0.546 -10.93 1 96.88 172 GLY B O 1
ATOM 6057 N N . GLY B 1 173 ? -10.82 2.73 -11.18 1 96.94 173 GLY B N 1
ATOM 6058 C CA . GLY B 1 173 ? -9.5 2.316 -11.633 1 96.94 173 GLY B CA 1
ATOM 6059 C C . GLY B 1 173 ? -8.789 1.418 -10.641 1 96.94 173 GLY B C 1
ATOM 6060 O O . GLY B 1 173 ? -8.625 1.78 -9.469 1 96.94 173 GLY B O 1
ATOM 6061 N N . ALA B 1 174 ? -8.383 0.256 -11.07 1 97.75 174 ALA B N 1
ATOM 6062 C CA . ALA B 1 174 ? -7.875 -0.774 -10.164 1 97.75 174 ALA B CA 1
ATOM 6063 C C . ALA B 1 174 ? -6.66 -0.272 -9.391 1 97.75 174 ALA B C 1
ATOM 6065 O O . ALA B 1 174 ? -6.504 -0.583 -8.203 1 97.75 174 ALA B O 1
ATOM 6066 N N . LYS B 1 175 ? -5.746 0.447 -10.07 1 97.62 175 LYS B N 1
ATOM 6067 C CA . LYS B 1 175 ? -4.578 0.979 -9.375 1 97.62 175 LYS B CA 1
ATOM 6068 C C . LYS B 1 175 ? -4.984 2.01 -8.328 1 97.62 175 LYS B C 1
ATOM 6070 O O . LYS B 1 175 ? -4.391 2.072 -7.25 1 97.62 175 LYS B O 1
ATOM 6075 N N . SER B 1 176 ? -6 2.834 -8.625 1 98.06 176 SER B N 1
ATOM 6076 C CA . SER B 1 176 ? -6.5 3.832 -7.684 1 98.06 176 SER B CA 1
ATOM 6077 C C . SER B 1 176 ? -7.172 3.174 -6.484 1 98.06 176 SER B C 1
ATOM 6079 O O . SER B 1 176 ? -7.105 3.693 -5.367 1 98.06 176 SER B O 1
ATOM 6081 N N . GLU B 1 177 ? -7.887 2.037 -6.695 1 98.38 177 GLU B N 1
ATOM 6082 C CA . GLU B 1 177 ? -8.484 1.295 -5.59 1 98.38 177 GLU B CA 1
ATOM 6083 C C . GLU B 1 177 ? -7.426 0.831 -4.594 1 98.38 177 GLU B C 1
ATOM 6085 O O . GLU B 1 177 ? -7.633 0.898 -3.383 1 98.38 177 GLU B O 1
ATOM 6090 N N . VAL B 1 178 ? -6.285 0.316 -5.133 1 98.69 178 VAL B N 1
ATOM 6091 C CA . VAL B 1 178 ? -5.168 -0.097 -4.289 1 98.69 178 VAL B CA 1
ATOM 6092 C C . VAL B 1 178 ? -4.605 1.112 -3.547 1 98.69 178 VAL B C 1
ATOM 6094 O O . VAL B 1 178 ? -4.383 1.055 -2.334 1 98.69 178 VAL B O 1
ATOM 6097 N N . PHE B 1 179 ? -4.41 2.191 -4.293 1 98.56 179 PHE B N 1
ATOM 6098 C CA . PHE B 1 179 ? -3.865 3.428 -3.746 1 98.56 179 PHE B CA 1
ATOM 6099 C C . PHE B 1 179 ? -4.711 3.922 -2.578 1 98.56 179 PHE B C 1
ATOM 6101 O O . PHE B 1 179 ? -4.18 4.207 -1.5 1 98.56 179 PHE B O 1
ATOM 6108 N N . ASP B 1 180 ? -5.984 3.955 -2.701 1 98.12 180 ASP B N 1
ATOM 6109 C CA . ASP B 1 180 ? -6.875 4.496 -1.678 1 98.12 180 ASP B CA 1
ATOM 6110 C C . ASP B 1 180 ? -7.008 3.535 -0.5 1 98.12 180 ASP B C 1
ATOM 6112 O O . ASP B 1 180 ? -7.27 3.957 0.628 1 98.12 180 ASP B O 1
ATOM 6116 N N . ALA B 1 181 ? -6.867 2.236 -0.741 1 98.69 181 ALA B N 1
ATOM 6117 C CA . ALA B 1 181 ? -6.848 1.291 0.372 1 98.69 181 ALA B CA 1
ATOM 6118 C C . ALA B 1 181 ? -5.688 1.584 1.318 1 98.69 181 ALA B C 1
ATOM 6120 O O . ALA B 1 181 ? -5.832 1.477 2.539 1 98.69 181 ALA B O 1
ATOM 6121 N N . ILE B 1 182 ? -4.574 1.969 0.735 1 98.31 182 ILE B N 1
ATOM 6122 C CA . ILE B 1 182 ? -3.389 2.281 1.525 1 98.31 182 ILE B CA 1
ATOM 6123 C C . ILE B 1 182 ? -3.609 3.582 2.293 1 98.31 182 ILE B C 1
ATOM 6125 O O . ILE B 1 182 ? -3.244 3.688 3.467 1 98.31 182 ILE B O 1
ATOM 6129 N N . VAL B 1 183 ? -4.254 4.531 1.685 1 98.31 183 VAL B N 1
ATOM 6130 C CA . VAL B 1 183 ? -4.602 5.773 2.363 1 98.31 183 VAL B CA 1
ATOM 6131 C C . VAL B 1 183 ? -5.582 5.484 3.498 1 98.31 183 VAL B C 1
ATOM 6133 O O . VAL B 1 183 ? -5.355 5.887 4.641 1 98.31 183 VAL B O 1
ATOM 6136 N N . LYS B 1 184 ? -6.609 4.754 3.238 1 97.88 184 LYS B N 1
ATOM 6137 C CA . LYS B 1 184 ? -7.715 4.453 4.141 1 97.88 184 LYS B CA 1
ATOM 6138 C C . LYS B 1 184 ? -7.215 3.777 5.414 1 97.88 184 LYS B C 1
ATOM 6140 O O . LYS B 1 184 ? -7.746 4.016 6.5 1 97.88 184 LYS B O 1
ATOM 6145 N N . THR B 1 185 ? -6.176 2.973 5.266 1 97.88 185 THR B N 1
ATOM 6146 C CA . THR B 1 185 ? -5.707 2.166 6.387 1 97.88 185 THR B CA 1
ATOM 6147 C C . THR B 1 185 ? -4.555 2.861 7.109 1 97.88 185 THR B C 1
ATOM 6149 O O . THR B 1 185 ? -3.959 2.295 8.023 1 97.88 185 THR B O 1
ATOM 6152 N N . SER B 1 186 ? -4.195 4.043 6.699 1 96.56 186 SER B N 1
ATOM 6153 C CA . SER B 1 186 ? -3.102 4.781 7.32 1 96.56 186 SER B CA 1
ATOM 6154 C C . SER B 1 186 ? -3.514 5.344 8.68 1 96.56 186 SER B C 1
ATOM 6156 O O . SER B 1 186 ? -4.652 5.164 9.109 1 96.56 186 SER B O 1
ATOM 6158 N N . THR B 1 187 ? -2.609 5.945 9.32 1 90.94 187 THR B N 1
ATOM 6159 C CA . THR B 1 187 ? -2.775 6.422 10.688 1 90.94 187 THR B CA 1
ATOM 6160 C C . THR B 1 187 ? -3.883 7.469 10.773 1 90.94 187 THR B C 1
ATOM 6162 O O . THR B 1 187 ? -3.896 8.422 9.992 1 90.94 187 THR B O 1
ATOM 6165 N N . ASN B 1 188 ? -4.816 7.34 11.633 1 90.94 188 ASN B N 1
ATOM 6166 C CA . ASN B 1 188 ? -5.844 8.312 12 1 90.94 188 ASN B CA 1
ATOM 6167 C C . ASN B 1 188 ? -6.797 8.578 10.836 1 90.94 188 ASN B C 1
ATOM 6169 O O . ASN B 1 188 ? -7.258 9.711 10.656 1 90.94 188 ASN B O 1
ATOM 6173 N N . LEU B 1 189 ? -6.996 7.574 9.984 1 95.5 189 LEU B N 1
ATOM 6174 C CA . LEU B 1 189 ? -7.984 7.641 8.914 1 95.5 189 LEU B CA 1
ATOM 6175 C C . LEU B 1 189 ? -9.195 6.77 9.242 1 95.5 189 LEU B C 1
ATOM 6177 O O . LEU B 1 189 ? -9.82 6.93 10.289 1 95.5 189 LEU B O 1
ATOM 6181 N N . SER B 1 190 ? -9.531 5.812 8.469 1 96 190 SER B N 1
ATOM 6182 C CA . SER B 1 190 ? -10.75 5.031 8.656 1 96 190 SER B CA 1
ATOM 6183 C C . SER B 1 190 ? -10.688 4.195 9.93 1 96 190 SER B C 1
ATOM 6185 O O . SER B 1 190 ? -9.625 3.693 10.297 1 96 190 SER B O 1
ATOM 6187 N N . SER B 1 191 ? -11.836 4.105 10.633 1 97.25 191 SER B N 1
ATOM 6188 C CA . SER B 1 191 ? -11.945 3.236 11.797 1 97.25 191 SER B CA 1
ATOM 6189 C C . SER B 1 191 ? -13.102 2.248 11.648 1 97.25 191 SER B C 1
ATOM 6191 O O . SER B 1 191 ? -13.43 1.521 12.586 1 97.25 191 SER B O 1
ATOM 6193 N N . ASP B 1 192 ? -13.773 2.201 10.516 1 97.5 192 ASP B N 1
ATOM 6194 C CA . ASP B 1 192 ? -14.938 1.353 10.305 1 97.5 192 ASP B CA 1
ATOM 6195 C C . ASP B 1 192 ? -14.539 0.008 9.695 1 97.5 192 ASP B C 1
ATOM 6197 O O . ASP B 1 192 ? -14.25 -0.079 8.5 1 97.5 192 ASP B O 1
ATOM 6201 N N . PRO B 1 193 ? -14.648 -1.064 10.492 1 97.75 193 PRO B N 1
ATOM 6202 C CA . PRO B 1 193 ? -14.172 -2.365 10.008 1 97.75 193 PRO B CA 1
ATOM 6203 C C . PRO B 1 193 ? -14.984 -2.883 8.82 1 97.75 193 PRO B C 1
ATOM 6205 O O . PRO B 1 193 ? -14.414 -3.445 7.883 1 97.75 193 PRO B O 1
ATOM 6208 N N . VAL B 1 194 ? -16.266 -2.688 8.789 1 97.06 194 VAL B N 1
ATOM 6209 C CA . VAL B 1 194 ? -17.125 -3.229 7.742 1 97.06 194 VAL B CA 1
ATOM 6210 C C . VAL B 1 194 ? -16.844 -2.514 6.426 1 97.06 194 VAL B C 1
ATOM 6212 O O . VAL B 1 194 ? -16.766 -3.152 5.371 1 97.06 194 VAL B O 1
ATOM 6215 N N . ASP B 1 195 ? -16.719 -1.201 6.551 1 97.31 195 ASP B N 1
ATOM 6216 C CA . ASP B 1 195 ? -16.375 -0.425 5.363 1 97.31 195 ASP B CA 1
ATOM 6217 C C . ASP B 1 195 ? -15.055 -0.909 4.758 1 97.31 195 ASP B C 1
ATOM 6219 O O . ASP B 1 195 ? -14.922 -0.998 3.533 1 97.31 195 ASP B O 1
ATOM 6223 N N . MET B 1 196 ? -14.109 -1.236 5.566 1 98.44 196 MET B N 1
ATOM 6224 C CA . MET B 1 196 ? -12.805 -1.697 5.102 1 98.44 196 MET B CA 1
ATOM 6225 C C . MET B 1 196 ? -12.898 -3.1 4.508 1 98.44 196 MET B C 1
ATOM 6227 O O . MET B 1 196 ? -12.219 -3.416 3.533 1 98.44 196 MET B O 1
ATOM 6231 N N . LEU B 1 197 ? -13.758 -3.949 5.09 1 98.56 197 LEU B N 1
ATOM 6232 C CA . LEU B 1 197 ? -13.961 -5.281 4.535 1 98.56 197 LEU B CA 1
ATOM 6233 C C . LEU B 1 197 ? -14.625 -5.203 3.164 1 98.56 197 LEU B C 1
ATOM 6235 O O . LEU B 1 197 ? -14.297 -5.984 2.266 1 98.56 197 LEU B O 1
ATOM 6239 N N . LEU B 1 198 ? -15.57 -4.246 2.969 1 98.38 198 LEU B N 1
ATOM 6240 C CA . LEU B 1 198 ? -16.203 -4.059 1.666 1 98.38 198 LEU B CA 1
ATOM 6241 C C . LEU B 1 198 ? -15.18 -3.609 0.629 1 98.38 198 LEU B C 1
ATOM 6243 O O . LEU B 1 198 ? -15.242 -4.023 -0.531 1 98.38 198 LEU B O 1
ATOM 6247 N N . HIS B 1 199 ? -14.266 -2.746 1.065 1 98.62 199 HIS B N 1
ATOM 6248 C CA . HIS B 1 199 ? -13.18 -2.342 0.175 1 98.62 199 HIS B CA 1
ATOM 6249 C C . HIS B 1 199 ? -12.312 -3.535 -0.212 1 98.62 199 HIS B C 1
ATOM 6251 O O . HIS B 1 199 ? -11.812 -3.604 -1.336 1 98.62 199 HIS B O 1
ATOM 6257 N N . SER B 1 200 ? -12.094 -4.504 0.718 1 98.81 200 SER B N 1
ATOM 6258 C CA . SER B 1 200 ? -11.352 -5.723 0.407 1 98.81 200 SER B CA 1
ATOM 6259 C C . SER B 1 200 ? -12.055 -6.531 -0.682 1 98.81 200 SER B C 1
ATOM 6261 O O . SER B 1 200 ? -11.398 -7.051 -1.589 1 98.81 200 SER B O 1
ATOM 6263 N N . LEU B 1 201 ? -13.391 -6.625 -0.636 1 98.81 201 LEU B N 1
ATOM 6264 C CA . LEU B 1 201 ? -14.148 -7.328 -1.664 1 98.81 201 LEU B CA 1
ATOM 6265 C C . LEU B 1 201 ? -14.031 -6.617 -3.01 1 98.81 201 LEU B C 1
ATOM 6267 O O . LEU B 1 201 ? -13.898 -7.266 -4.047 1 98.81 201 LEU B O 1
ATOM 6271 N N . ASN B 1 202 ? -14.109 -5.266 -2.943 1 98.56 202 ASN B N 1
ATOM 6272 C CA . ASN B 1 202 ? -13.891 -4.445 -4.129 1 98.56 202 ASN B CA 1
ATOM 6273 C C . ASN B 1 202 ? -12.57 -4.781 -4.805 1 98.56 202 ASN B C 1
ATOM 6275 O O . ASN B 1 202 ? -12.523 -4.996 -6.02 1 98.56 202 ASN B O 1
ATOM 6279 N N . LEU B 1 203 ? -11.516 -4.879 -4.039 1 98.81 203 LEU B N 1
ATOM 6280 C CA . LEU B 1 203 ? -10.195 -5.223 -4.547 1 98.81 203 LEU B CA 1
ATOM 6281 C C . LEU B 1 203 ? -10.172 -6.641 -5.105 1 98.81 203 LEU B C 1
ATOM 6283 O O . LEU B 1 203 ? -9.461 -6.926 -6.07 1 98.81 203 LEU B O 1
ATOM 6287 N N . GLY B 1 204 ? -10.93 -7.523 -4.461 1 98.75 204 GLY B N 1
ATOM 6288 C CA . GLY B 1 204 ? -11.062 -8.875 -4.977 1 98.75 204 GLY B CA 1
ATOM 6289 C C . GLY B 1 204 ? -11.594 -8.93 -6.398 1 98.75 204 GLY B C 1
ATOM 6290 O O . GLY B 1 204 ? -11.086 -9.68 -7.23 1 98.75 204 GLY B O 1
ATOM 6291 N N . ILE B 1 205 ? -12.539 -8.094 -6.715 1 98.62 205 ILE B N 1
ATOM 6292 C CA . ILE B 1 205 ? -13.156 -8.062 -8.039 1 98.62 205 ILE B CA 1
ATOM 6293 C C . ILE B 1 205 ? -12.125 -7.625 -9.078 1 98.62 205 ILE B C 1
ATOM 6295 O O . ILE B 1 205 ? -11.977 -8.266 -10.125 1 98.62 205 ILE B O 1
ATOM 6299 N N . SER B 1 206 ? -11.328 -6.59 -8.742 1 97.94 206 SER B N 1
ATOM 6300 C CA . SER B 1 206 ? -10.266 -6.133 -9.625 1 97.94 206 SER B CA 1
ATOM 6301 C C . SER B 1 206 ? -9.203 -7.207 -9.82 1 97.94 206 SER B C 1
ATOM 6303 O O . SER B 1 206 ? -8.68 -7.383 -10.922 1 97.94 206 SER B O 1
ATOM 6305 N N . THR B 1 207 ? -8.93 -7.906 -8.766 1 98.25 207 THR B N 1
ATOM 6306 C CA . THR B 1 207 ? -7.941 -8.977 -8.805 1 98.25 207 THR B CA 1
ATOM 6307 C C . THR B 1 207 ? -8.398 -10.086 -9.75 1 98.25 207 THR B C 1
ATOM 6309 O O . THR B 1 207 ? -7.648 -10.5 -10.641 1 98.25 207 THR B O 1
ATOM 6312 N N . GLY B 1 208 ? -9.578 -10.547 -9.578 1 98.31 208 GLY B N 1
ATOM 6313 C CA . GLY B 1 208 ? -10.078 -11.688 -10.328 1 98.31 208 GLY B CA 1
ATOM 6314 C C . GLY B 1 208 ? -10.25 -11.391 -11.805 1 98.31 208 GLY B C 1
ATOM 6315 O O . GLY B 1 208 ? -9.742 -12.133 -12.656 1 98.31 208 GLY B O 1
ATOM 6316 N N . LEU B 1 209 ? -10.883 -10.281 -12.156 1 98.06 209 LEU B N 1
ATOM 6317 C CA . LEU B 1 209 ? -11.25 -10 -13.539 1 98.06 209 LEU B CA 1
ATOM 6318 C C . LEU B 1 209 ? -10.055 -9.461 -14.312 1 98.06 209 LEU B C 1
ATOM 6320 O O . LEU B 1 209 ? -9.859 -9.805 -15.484 1 98.06 209 LEU B O 1
ATOM 6324 N N . TYR B 1 210 ? -9.234 -8.609 -13.68 1 97.81 210 TYR B N 1
ATOM 6325 C CA . TYR B 1 210 ? -8.094 -8.023 -14.367 1 97.81 210 TYR B CA 1
ATOM 6326 C C . TYR B 1 210 ? -6.82 -8.812 -14.078 1 97.81 210 TYR B C 1
ATOM 6328 O O . TYR B 1 210 ? -6.238 -9.422 -14.984 1 97.81 210 TYR B O 1
ATOM 6336 N N . GLY B 1 211 ? -6.492 -8.945 -12.812 1 97.88 211 GLY B N 1
ATOM 6337 C CA . GLY B 1 211 ? -5.23 -9.539 -12.398 1 97.88 211 GLY B CA 1
ATOM 6338 C C . GLY B 1 211 ? -5.105 -11 -12.781 1 97.88 211 GLY B C 1
ATOM 6339 O O . GLY B 1 211 ? -3.998 -11.492 -13.016 1 97.88 211 GLY B O 1
ATOM 6340 N N . LEU B 1 212 ? -6.23 -11.703 -12.844 1 98.19 212 LEU B N 1
ATOM 6341 C CA . LEU B 1 212 ? -6.195 -13.133 -13.117 1 98.19 212 LEU B CA 1
ATOM 6342 C C . LEU B 1 212 ? -6.738 -13.438 -14.516 1 98.19 212 LEU B C 1
ATOM 6344 O O . LEU B 1 212 ? -5.977 -13.734 -15.43 1 98.19 212 LEU B O 1
ATOM 6348 N N . THR B 1 213 ? -8.008 -13.18 -14.766 1 98.19 213 THR B N 1
ATOM 6349 C CA . THR B 1 213 ? -8.688 -13.57 -15.992 1 98.19 213 THR B CA 1
ATOM 6350 C C . THR B 1 213 ? -8.062 -12.867 -17.203 1 98.19 213 THR B C 1
ATOM 6352 O O . THR B 1 213 ? -7.641 -13.523 -18.156 1 98.19 213 THR B O 1
ATOM 6355 N N . LEU B 1 214 ? -7.961 -11.594 -17.141 1 98.25 214 LEU B N 1
ATOM 6356 C CA . LEU B 1 214 ? -7.453 -10.844 -18.281 1 98.25 214 LEU B CA 1
ATOM 6357 C C . LEU B 1 214 ? -5.988 -11.18 -18.547 1 98.25 214 LEU B C 1
ATOM 6359 O O . LEU B 1 214 ? -5.562 -11.25 -19.703 1 98.25 214 LEU B O 1
ATOM 6363 N N . THR B 1 215 ? -5.199 -11.344 -17.484 1 98.25 215 THR B N 1
ATOM 6364 C CA . THR B 1 215 ? -3.801 -11.719 -17.672 1 98.25 215 THR B CA 1
ATOM 6365 C C . THR B 1 215 ? -3.691 -13.023 -18.453 1 98.25 215 THR B C 1
ATOM 6367 O O . THR B 1 215 ? -2.883 -13.141 -19.375 1 98.25 215 THR B O 1
ATOM 6370 N N . ASN B 1 216 ? -4.512 -14.008 -18.094 1 97.94 216 ASN B N 1
ATOM 6371 C CA . ASN B 1 216 ? -4.508 -15.289 -18.797 1 97.94 216 ASN B CA 1
ATOM 6372 C C . ASN B 1 216 ? -4.867 -15.133 -20.266 1 97.94 216 ASN B C 1
ATOM 6374 O O . ASN B 1 216 ? -4.211 -15.711 -21.141 1 97.94 216 ASN B O 1
ATOM 6378 N N . LEU B 1 217 ? -5.855 -14.336 -20.516 1 98.44 217 LEU B N 1
ATOM 6379 C CA . LEU B 1 217 ? -6.332 -14.188 -21.891 1 98.44 217 LEU B CA 1
ATOM 6380 C C . LEU B 1 217 ? -5.312 -13.438 -22.734 1 98.44 217 LEU B C 1
ATOM 6382 O O . LEU B 1 217 ? -5.082 -13.789 -23.906 1 98.44 217 LEU B O 1
ATOM 6386 N N . LEU B 1 218 ? -4.699 -12.406 -22.172 1 98.75 218 LEU B N 1
ATOM 6387 C CA . LEU B 1 218 ? -3.658 -11.68 -22.891 1 98.75 218 LEU B CA 1
ATOM 6388 C C . LEU B 1 218 ? -2.457 -12.578 -23.156 1 98.75 218 LEU B C 1
ATOM 6390 O O . LEU B 1 218 ? -1.857 -12.523 -24.234 1 98.75 218 LEU B O 1
ATOM 6394 N N . ASN B 1 219 ? -2.102 -13.398 -22.203 1 98.19 219 ASN B N 1
ATOM 6395 C CA . ASN B 1 219 ? -1.024 -14.359 -22.391 1 98.19 219 ASN B CA 1
ATOM 6396 C C . ASN B 1 219 ? -1.376 -15.383 -23.469 1 98.19 219 ASN B C 1
ATOM 6398 O O . ASN B 1 219 ? -0.51 -15.805 -24.234 1 98.19 219 ASN B O 1
ATOM 6402 N N . ASP B 1 220 ? -2.66 -15.805 -23.469 1 98.31 220 ASP B N 1
ATOM 6403 C CA . ASP B 1 220 ? -3.09 -16.734 -24.516 1 98.31 220 ASP B CA 1
ATOM 6404 C C . ASP B 1 220 ? -2.852 -16.141 -25.906 1 98.31 220 ASP B C 1
ATOM 6406 O O . ASP B 1 220 ? -2.471 -16.859 -26.828 1 98.31 220 ASP B O 1
ATOM 6410 N N . VAL B 1 221 ? -3.111 -14.891 -26.047 1 98.5 221 VAL B N 1
ATOM 6411 C CA . VAL B 1 221 ? -2.93 -14.195 -27.312 1 98.5 221 VAL B CA 1
ATOM 6412 C C . VAL B 1 221 ? -1.456 -14.227 -27.719 1 98.5 221 VAL B C 1
ATOM 6414 O O . VAL B 1 221 ? -1.121 -14.5 -28.875 1 98.5 221 VAL B O 1
ATOM 6417 N N . MET B 1 222 ? -0.557 -13.992 -26.75 1 97.69 222 MET B N 1
ATOM 6418 C CA . MET B 1 222 ? 0.857 -13.789 -27.062 1 97.69 222 MET B CA 1
ATOM 6419 C C . MET B 1 222 ? 1.609 -15.117 -27.047 1 97.69 222 MET B C 1
ATOM 6421 O O . MET B 1 222 ? 2.533 -15.32 -27.828 1 97.69 222 MET B O 1
ATOM 6425 N N . LEU B 1 223 ? 1.212 -16.062 -26.125 1 97.31 223 LEU B N 1
ATOM 6426 C CA . LEU B 1 223 ? 2.057 -17.219 -25.828 1 97.31 223 LEU B CA 1
ATOM 6427 C C . LEU B 1 223 ? 1.412 -18.5 -26.312 1 97.31 223 LEU B C 1
ATOM 6429 O O . LEU B 1 223 ? 2.055 -19.562 -26.328 1 97.31 223 LEU B O 1
ATOM 6433 N N . GLY B 1 224 ? 0.17 -18.422 -26.75 1 96.44 224 GLY B N 1
ATOM 6434 C CA . GLY B 1 224 ? -0.581 -19.609 -27.109 1 96.44 224 GLY B CA 1
ATOM 6435 C C . GLY B 1 224 ? -1.463 -20.125 -25.984 1 96.44 224 GLY B C 1
ATOM 6436 O O . GLY B 1 224 ? -1.146 -19.938 -24.812 1 96.44 224 GLY B O 1
ATOM 6437 N N . GLU B 1 225 ? -2.518 -20.766 -26.359 1 96.75 225 GLU B N 1
ATOM 6438 C CA . GLU B 1 225 ? -3.475 -21.297 -25.391 1 96.75 225 GLU B CA 1
ATOM 6439 C C . GLU B 1 225 ? -2.982 -22.609 -24.797 1 96.75 225 GLU B C 1
ATOM 6441 O O . GLU B 1 225 ? -2.215 -23.328 -25.422 1 96.75 225 GLU B O 1
ATOM 6446 N N . PRO B 1 226 ? -3.4 -22.906 -23.562 1 96.94 226 PRO B N 1
ATOM 6447 C CA . PRO B 1 226 ? -3.08 -24.219 -22.969 1 96.94 226 PRO B CA 1
ATOM 6448 C C . PRO B 1 226 ? -3.609 -25.375 -23.797 1 96.94 226 PRO B C 1
ATOM 6450 O O . PRO B 1 226 ? -4.711 -25.297 -24.359 1 96.94 226 PRO B O 1
ATOM 6453 N N . VAL B 1 227 ? -2.84 -26.422 -23.891 1 96.31 227 VAL B N 1
ATOM 6454 C CA . VAL B 1 227 ? -3.221 -27.625 -24.609 1 96.31 227 VAL B CA 1
ATOM 6455 C C . VAL B 1 227 ? -3.008 -28.859 -23.719 1 96.31 227 VAL B C 1
ATOM 6457 O O . VAL B 1 227 ? -1.915 -29.062 -23.188 1 96.31 227 VAL B O 1
ATOM 6460 N N . ILE B 1 228 ? -4.043 -29.672 -23.578 1 97.06 228 ILE B N 1
ATOM 6461 C CA . ILE B 1 228 ? -3.953 -30.859 -22.719 1 97.06 228 ILE B CA 1
ATOM 6462 C C . ILE B 1 228 ? -2.869 -31.797 -23.25 1 97.06 228 ILE B C 1
ATOM 6464 O O . ILE B 1 228 ? -2.865 -32.156 -24.438 1 97.06 228 ILE B O 1
ATOM 6468 N N . ARG B 1 229 ? -1.992 -32.188 -22.375 1 95.62 229 ARG B N 1
ATOM 6469 C CA . ARG B 1 229 ? -0.898 -33.094 -22.734 1 95.62 229 ARG B CA 1
ATOM 6470 C C . ARG B 1 229 ? -0.301 -33.75 -21.484 1 95.62 229 ARG B C 1
ATOM 6472 O O . ARG B 1 229 ? -0.586 -33.312 -20.359 1 95.62 229 ARG B O 1
ATOM 6479 N N . LYS B 1 230 ? 0.509 -34.75 -21.688 1 95.62 230 LYS B N 1
ATOM 6480 C CA . LYS B 1 230 ? 1.31 -35.344 -20.609 1 95.62 230 LYS B CA 1
ATOM 6481 C C . LYS B 1 230 ? 2.619 -34.562 -20.438 1 95.62 230 LYS B C 1
ATOM 6483 O O . LYS B 1 230 ? 3.152 -34 -21.391 1 95.62 230 LYS B O 1
ATOM 6488 N N . ALA B 1 231 ? 3.053 -34.469 -19.25 1 95.5 231 ALA B N 1
ATOM 6489 C CA . ALA B 1 231 ? 4.316 -33.781 -18.953 1 95.5 231 ALA B CA 1
ATOM 6490 C C . ALA B 1 231 ? 5.043 -34.438 -17.797 1 95.5 231 ALA B C 1
ATOM 6492 O O . ALA B 1 231 ? 4.41 -35.031 -16.922 1 95.5 231 ALA B O 1
ATOM 6493 N N . SER B 1 232 ? 6.387 -34.375 -17.812 1 95.75 232 SER B N 1
ATOM 6494 C CA . SER B 1 232 ? 7.191 -34.812 -16.672 1 95.75 232 SER B CA 1
ATOM 6495 C C . SER B 1 232 ? 7.309 -33.688 -15.625 1 95.75 232 SER B C 1
ATOM 6497 O O . SER B 1 232 ? 7.328 -32.5 -15.969 1 95.75 232 SER B O 1
ATOM 6499 N N . VAL B 1 233 ? 7.363 -34.094 -14.367 1 97.12 233 VAL B N 1
ATOM 6500 C CA . VAL B 1 233 ? 7.484 -33.125 -13.289 1 97.12 233 VAL B CA 1
ATOM 6501 C C . VAL B 1 233 ? 8.461 -33.656 -12.234 1 97.12 233 VAL B C 1
ATOM 6503 O O . VAL B 1 233 ? 8.773 -34.844 -12.203 1 97.12 233 VAL B O 1
ATOM 6506 N N . GLY B 1 234 ? 8.93 -32.719 -11.414 1 97.5 234 GLY B N 1
ATOM 6507 C CA . GLY B 1 234 ? 9.844 -33.062 -10.336 1 97.5 234 GLY B CA 1
ATOM 6508 C C . GLY B 1 234 ? 11.289 -32.719 -10.641 1 97.5 234 GLY B C 1
ATOM 6509 O O . GLY B 1 234 ? 11.586 -32.156 -11.695 1 97.5 234 GLY B O 1
ATOM 6510 N N . LEU B 1 235 ? 12.172 -33.125 -9.734 1 98.12 235 LEU B N 1
ATOM 6511 C CA . LEU B 1 235 ? 13.586 -32.781 -9.898 1 98.12 235 LEU B CA 1
ATOM 6512 C C . LEU B 1 235 ? 14.195 -33.562 -11.062 1 98.12 235 LEU B C 1
ATOM 6514 O O . LEU B 1 235 ? 15.211 -33.156 -11.625 1 98.12 235 LEU B O 1
ATOM 6518 N N . LYS B 1 236 ? 13.555 -34.625 -11.492 1 97.69 236 LYS B N 1
ATOM 6519 C CA . LYS B 1 236 ? 14.055 -35.469 -12.57 1 97.69 236 LYS B CA 1
ATOM 6520 C C . LYS B 1 236 ? 14.078 -34.719 -13.898 1 97.69 236 LYS B C 1
ATOM 6522 O O . LYS B 1 236 ? 14.75 -35.156 -14.844 1 97.69 236 LYS B O 1
ATOM 6527 N N . VAL B 1 237 ? 13.328 -33.656 -14.016 1 97.75 237 VAL B N 1
ATOM 6528 C CA . VAL B 1 237 ? 13.227 -32.969 -15.305 1 97.75 237 VAL B CA 1
ATOM 6529 C C . VAL B 1 237 ? 14.531 -32.219 -15.594 1 97.75 237 VAL B C 1
ATOM 6531 O O . VAL B 1 237 ? 14.789 -31.828 -16.734 1 97.75 237 VAL B O 1
ATOM 6534 N N . ILE B 1 238 ? 15.312 -31.969 -14.516 1 98.19 238 ILE B N 1
ATOM 6535 C CA . ILE B 1 238 ? 16.594 -31.297 -14.68 1 98.19 238 ILE B CA 1
ATOM 6536 C C . ILE B 1 238 ? 17.578 -32.219 -15.367 1 98.19 238 ILE B C 1
ATOM 6538 O O . ILE B 1 238 ? 17.828 -33.344 -14.883 1 98.19 238 ILE B O 1
ATOM 6542 N N . ASP B 1 239 ? 18.094 -31.812 -16.484 1 97.31 239 ASP B N 1
ATOM 6543 C CA . ASP B 1 239 ? 19.062 -32.594 -17.25 1 97.31 239 ASP B CA 1
ATOM 6544 C C . ASP B 1 239 ? 20.453 -32 -17.172 1 97.31 239 ASP B C 1
ATOM 6546 O O . ASP B 1 239 ? 20.703 -30.922 -17.703 1 97.31 239 ASP B O 1
ATOM 6550 N N . GLU B 1 240 ? 21.391 -32.688 -16.578 1 96.5 240 GLU B N 1
ATOM 6551 C CA . GLU B 1 240 ? 22.734 -32.188 -16.328 1 96.5 240 GLU B CA 1
ATOM 6552 C C . GLU B 1 240 ? 23.5 -31.984 -17.625 1 96.5 240 GLU B C 1
ATOM 6554 O O . GLU B 1 240 ? 24.531 -31.297 -17.641 1 96.5 240 GLU B O 1
ATOM 6559 N N . ASN B 1 241 ? 23.047 -32.531 -18.734 1 96.75 241 ASN B N 1
ATOM 6560 C CA . ASN B 1 241 ? 23.766 -32.438 -20 1 96.75 241 ASN B CA 1
ATOM 6561 C C . ASN B 1 241 ? 23.406 -31.156 -20.75 1 96.75 241 ASN B C 1
ATOM 6563 O O . ASN B 1 241 ? 23.984 -30.875 -21.812 1 96.75 241 ASN B O 1
ATOM 6567 N N . TYR B 1 242 ? 22.516 -30.406 -20.25 1 97.81 242 TYR B N 1
ATOM 6568 C CA . TYR B 1 242 ? 22.109 -29.141 -20.859 1 97.81 242 TYR B CA 1
ATOM 6569 C C . TYR B 1 242 ? 22.547 -27.953 -20.016 1 97.81 242 TYR B C 1
ATOM 6571 O O . TYR B 1 242 ? 22.969 -28.125 -18.859 1 97.81 242 TYR B O 1
ATOM 6579 N N . ILE B 1 243 ? 22.578 -26.75 -20.594 1 98.25 243 ILE B N 1
ATOM 6580 C CA . ILE B 1 243 ? 22.703 -25.484 -19.859 1 98.25 243 ILE B CA 1
ATOM 6581 C C . ILE B 1 243 ? 21.344 -25.062 -19.328 1 98.25 243 ILE B C 1
ATOM 6583 O O . ILE B 1 243 ? 20.453 -24.703 -20.094 1 98.25 243 ILE B O 1
ATOM 6587 N N . ASN B 1 244 ? 21.203 -25.125 -18.016 1 98.56 244 ASN B N 1
ATOM 6588 C CA . ASN B 1 244 ? 19.891 -25 -17.391 1 98.56 244 ASN B CA 1
ATOM 6589 C C . ASN B 1 244 ? 19.656 -23.578 -16.859 1 98.56 244 ASN B C 1
ATOM 6591 O O . ASN B 1 244 ? 20.422 -23.109 -16.016 1 98.56 244 ASN B O 1
ATOM 6595 N N . ILE B 1 245 ? 18.641 -22.906 -17.328 1 98.56 245 ILE B N 1
ATOM 6596 C CA . ILE B 1 245 ? 18.188 -21.609 -16.828 1 98.56 245 ILE B CA 1
ATOM 6597 C C . ILE B 1 245 ? 16.906 -21.781 -16.016 1 98.56 245 ILE B C 1
ATOM 6599 O O . ILE B 1 245 ? 15.875 -22.188 -16.562 1 98.56 245 ILE B O 1
ATOM 6603 N N . MET B 1 246 ? 17 -21.562 -14.734 1 97.94 246 MET B N 1
ATOM 6604 C CA . MET B 1 246 ? 15.828 -21.625 -13.859 1 97.94 246 MET B CA 1
ATOM 6605 C C . MET B 1 246 ? 15.047 -20.312 -13.898 1 97.94 246 MET B C 1
ATOM 6607 O O . MET B 1 246 ? 15.617 -19.234 -13.672 1 97.94 246 MET B O 1
ATOM 6611 N N . ILE B 1 247 ? 13.82 -20.391 -14.211 1 96.12 247 ILE B N 1
ATOM 6612 C CA . ILE B 1 247 ? 12.961 -19.203 -14.266 1 96.12 247 ILE B CA 1
ATOM 6613 C C . ILE B 1 247 ? 12.016 -19.203 -13.07 1 96.12 247 ILE B C 1
ATOM 6615 O O . ILE B 1 247 ? 11.406 -20.219 -12.742 1 96.12 247 ILE B O 1
ATOM 6619 N N . THR B 1 248 ? 11.875 -18.062 -12.398 1 94.56 248 THR B N 1
ATOM 6620 C CA . THR B 1 248 ? 10.953 -17.875 -11.281 1 94.56 248 THR B CA 1
ATOM 6621 C C . THR B 1 248 ? 10.141 -16.594 -11.453 1 94.56 248 THR B C 1
ATOM 6623 O O . THR B 1 248 ? 10.641 -15.609 -12.023 1 94.56 248 THR B O 1
ATOM 6626 N N . GLY B 1 249 ? 8.938 -16.672 -11.07 1 93.94 249 GLY B N 1
ATOM 6627 C CA . GLY B 1 249 ? 8.078 -15.5 -11.133 1 93.94 249 GLY B CA 1
ATOM 6628 C C . GLY B 1 249 ? 6.664 -15.82 -11.594 1 93.94 249 GLY B C 1
ATOM 6629 O O . GLY B 1 249 ? 6.129 -16.891 -11.281 1 93.94 249 GLY B O 1
ATOM 6630 N N . HIS B 1 250 ? 5.988 -14.727 -12.273 1 94.19 250 HIS B N 1
ATOM 6631 C CA . HIS B 1 250 ? 4.586 -14.852 -12.648 1 94.19 250 HIS B CA 1
ATOM 6632 C C . HIS B 1 250 ? 4.324 -14.219 -14.008 1 94.19 250 HIS B C 1
ATOM 6634 O O . HIS B 1 250 ? 3.184 -14.195 -14.477 1 94.19 250 HIS B O 1
ATOM 6640 N N . GLN B 1 251 ? 5.383 -13.742 -14.672 1 96.56 251 GLN B N 1
ATOM 6641 C CA . GLN B 1 251 ? 5.191 -12.984 -15.906 1 96.56 251 GLN B CA 1
ATOM 6642 C C . GLN B 1 251 ? 5.793 -13.719 -17.094 1 96.56 251 GLN B C 1
ATOM 6644 O O . GLN B 1 251 ? 6.859 -13.344 -17.594 1 96.56 251 GLN B O 1
ATOM 6649 N N . HIS B 1 252 ? 5.066 -14.586 -17.594 1 96 252 HIS B N 1
ATOM 6650 C CA . HIS B 1 252 ? 5.555 -15.461 -18.656 1 96 252 HIS B CA 1
ATOM 6651 C C . HIS B 1 252 ? 5.879 -14.672 -19.906 1 96 252 HIS B C 1
ATOM 6653 O O . HIS B 1 252 ? 6.84 -14.984 -20.609 1 96 252 HIS B O 1
ATOM 6659 N N . SER B 1 253 ? 5.145 -13.609 -20.172 1 96 253 SER B N 1
ATOM 6660 C CA . SER B 1 253 ? 5.316 -12.852 -21.406 1 96 253 SER B CA 1
ATOM 6661 C C . SER B 1 253 ? 6.684 -12.172 -21.453 1 96 253 SER B C 1
ATOM 6663 O O . SER B 1 253 ? 7.188 -11.859 -22.531 1 96 253 SER B O 1
ATOM 6665 N N . VAL B 1 254 ? 7.316 -12.039 -20.328 1 96 254 VAL B N 1
ATOM 6666 C CA . VAL B 1 254 ? 8.586 -11.328 -20.219 1 96 254 VAL B CA 1
ATOM 6667 C C . VAL B 1 254 ? 9.719 -12.195 -20.766 1 96 254 VAL B C 1
ATOM 6669 O O . VAL B 1 254 ? 10.75 -11.672 -21.188 1 96 254 VAL B O 1
ATOM 6672 N N . ILE B 1 255 ? 9.539 -13.523 -20.859 1 95.94 255 ILE B N 1
ATOM 6673 C CA . ILE B 1 255 ? 10.617 -14.398 -21.297 1 95.94 255 ILE B CA 1
ATOM 6674 C C . ILE B 1 255 ? 10.242 -15.047 -22.625 1 95.94 255 ILE B C 1
ATOM 6676 O O . ILE B 1 255 ? 10.836 -16.047 -23.031 1 95.94 255 ILE B O 1
ATOM 6680 N N . ALA B 1 256 ? 9.211 -14.492 -23.312 1 95.12 256 ALA B N 1
ATOM 6681 C CA . ALA B 1 256 ? 8.711 -15.07 -24.562 1 95.12 256 ALA B CA 1
ATOM 6682 C C . ALA B 1 256 ? 9.812 -15.133 -25.609 1 95.12 256 ALA B C 1
ATOM 6684 O O . ALA B 1 256 ? 10.008 -16.172 -26.25 1 95.12 256 ALA B O 1
ATOM 6685 N N . HIS B 1 257 ? 10.531 -14.039 -25.828 1 96.25 257 HIS B N 1
ATOM 6686 C CA . HIS B 1 257 ? 11.602 -14.016 -26.828 1 96.25 257 HIS B CA 1
ATOM 6687 C C . HIS B 1 257 ? 12.719 -14.984 -26.469 1 96.25 257 HIS B C 1
ATOM 6689 O O . HIS B 1 257 ? 13.289 -15.641 -27.344 1 96.25 257 HIS B O 1
ATOM 6695 N N . LEU B 1 258 ? 13.094 -15.016 -25.188 1 97 258 LEU B N 1
ATOM 6696 C CA . LEU B 1 258 ? 14.156 -15.891 -24.703 1 97 258 LEU B CA 1
ATOM 6697 C C . LEU B 1 258 ? 13.859 -17.344 -25.047 1 97 258 LEU B C 1
ATOM 6699 O O . LEU B 1 258 ? 14.727 -18.078 -25.531 1 97 258 LEU B O 1
ATOM 6703 N N . GLN B 1 259 ? 12.633 -17.812 -24.812 1 95.31 259 GLN B N 1
ATOM 6704 C CA . GLN B 1 259 ? 12.242 -19.203 -25.047 1 95.31 259 GLN B CA 1
ATOM 6705 C C . GLN B 1 259 ? 12.391 -19.578 -26.516 1 95.31 259 GLN B C 1
ATOM 6707 O O . GLN B 1 259 ? 12.828 -20.688 -26.828 1 95.31 259 GLN B O 1
ATOM 6712 N N . ASP B 1 260 ? 12.062 -18.641 -27.359 1 94.62 260 ASP B N 1
ATOM 6713 C CA . ASP B 1 260 ? 12.203 -18.875 -28.797 1 94.62 260 ASP B CA 1
ATOM 6714 C C . ASP B 1 260 ? 13.672 -18.859 -29.219 1 94.62 260 ASP B C 1
ATOM 6716 O O . ASP B 1 260 ? 14.117 -19.719 -29.969 1 94.62 260 ASP B O 1
ATOM 6720 N N . ARG B 1 261 ? 14.391 -17.891 -28.719 1 96.81 261 ARG B N 1
ATOM 6721 C CA . ARG B 1 261 ? 15.789 -17.688 -29.078 1 96.81 261 ARG B CA 1
ATOM 6722 C C . ARG B 1 261 ? 16.641 -18.891 -28.688 1 96.81 261 ARG B C 1
ATOM 6724 O O . ARG B 1 261 ? 17.578 -19.266 -29.406 1 96.81 261 ARG B O 1
ATOM 6731 N N . LEU B 1 262 ? 16.359 -19.578 -27.688 1 97.31 262 LEU B N 1
ATOM 6732 C CA . LEU B 1 262 ? 17.141 -20.672 -27.125 1 97.31 262 LEU B CA 1
ATOM 6733 C C . LEU B 1 262 ? 17.047 -21.906 -28.016 1 97.31 262 LEU B C 1
ATOM 6735 O O . LEU B 1 262 ? 17.875 -22.828 -27.906 1 97.31 262 LEU B O 1
ATOM 6739 N N . THR B 1 263 ? 16.094 -21.969 -28.922 1 95.06 263 THR B N 1
ATOM 6740 C CA . THR B 1 263 ? 15.898 -23.156 -29.734 1 95.06 263 THR B CA 1
ATOM 6741 C C . THR B 1 263 ? 16.531 -22.984 -31.109 1 95.06 263 THR B C 1
ATOM 6743 O O . THR B 1 263 ? 16.547 -23.922 -31.906 1 95.06 263 THR B O 1
ATOM 6746 N N . ASP B 1 264 ? 17.016 -21.812 -31.328 1 96.19 264 ASP B N 1
ATOM 6747 C CA . ASP B 1 264 ? 17.641 -21.547 -32.625 1 96.19 264 ASP B CA 1
ATOM 6748 C C . ASP B 1 264 ? 18.875 -22.438 -32.812 1 96.19 264 ASP B C 1
ATOM 6750 O O . ASP B 1 264 ? 19.531 -22.828 -31.859 1 96.19 264 ASP B O 1
ATOM 6754 N N . GLU B 1 265 ? 19.281 -22.656 -34.094 1 96.19 265 GLU B N 1
ATOM 6755 C CA . GLU B 1 265 ? 20.375 -23.562 -34.469 1 96.19 265 GLU B CA 1
ATOM 6756 C C . GLU B 1 265 ? 21.719 -23.031 -33.938 1 96.19 265 GLU B C 1
ATOM 6758 O O . GLU B 1 265 ? 22.562 -23.797 -33.5 1 96.19 265 GLU B O 1
ATOM 6763 N N . ASP B 1 266 ? 21.844 -21.766 -34.031 1 97.06 266 ASP B N 1
ATOM 6764 C CA . ASP B 1 266 ? 23.109 -21.203 -33.562 1 97.06 266 ASP B CA 1
ATOM 6765 C C . ASP B 1 266 ? 23.25 -21.344 -32.031 1 97.06 266 ASP B C 1
ATOM 6767 O O . ASP B 1 266 ? 24.359 -21.422 -31.516 1 97.06 266 ASP B O 1
ATOM 6771 N N . MET B 1 267 ? 22.141 -21.375 -31.328 1 96.31 267 MET B N 1
ATOM 6772 C CA . MET B 1 267 ? 22.172 -21.578 -29.875 1 96.31 267 MET B CA 1
ATOM 6773 C C . MET B 1 267 ? 22.547 -23.031 -29.547 1 96.31 267 MET B C 1
ATOM 6775 O O . MET B 1 267 ? 23.25 -23.281 -28.562 1 96.31 267 MET B O 1
ATOM 6779 N N . LYS B 1 268 ? 22.094 -23.938 -30.297 1 95.06 268 LYS B N 1
ATOM 6780 C CA . LYS B 1 268 ? 22.484 -25.328 -30.125 1 95.06 268 LYS B CA 1
ATOM 6781 C C . LYS B 1 268 ? 23.984 -25.516 -30.312 1 95.06 268 LYS B C 1
ATOM 6783 O O . LYS B 1 268 ? 24.641 -26.188 -29.516 1 95.06 268 LYS B O 1
ATOM 6788 N N . LYS B 1 269 ? 24.484 -24.875 -31.328 1 96.81 269 LYS B N 1
ATOM 6789 C CA . LYS B 1 269 ? 25.922 -24.969 -31.609 1 96.81 269 LYS B CA 1
ATOM 6790 C C . LYS B 1 269 ? 26.734 -24.344 -30.5 1 96.81 269 LYS B C 1
ATOM 6792 O O . LYS B 1 269 ? 27.766 -24.891 -30.094 1 96.81 269 LYS B O 1
ATOM 6797 N N . THR B 1 270 ? 26.25 -23.219 -30.125 1 96.88 270 THR B N 1
ATOM 6798 C CA . THR B 1 270 ? 26.938 -22.516 -29.047 1 96.88 270 THR B CA 1
ATOM 6799 C C . THR B 1 270 ? 26.984 -23.375 -27.797 1 96.88 270 THR B C 1
ATOM 6801 O O . THR B 1 270 ? 28.031 -23.438 -27.125 1 96.88 270 THR B O 1
ATOM 6804 N N . ALA B 1 271 ? 25.953 -24.016 -27.438 1 96.94 271 ALA B N 1
ATOM 6805 C CA . ALA B 1 271 ? 25.906 -24.906 -26.281 1 96.94 271 ALA B CA 1
ATOM 6806 C C . ALA B 1 271 ? 26.844 -26.094 -26.453 1 96.94 271 ALA B C 1
ATOM 6808 O O . ALA B 1 271 ? 27.547 -26.469 -25.516 1 96.94 271 ALA B O 1
ATOM 6809 N N . GLU B 1 272 ? 26.875 -26.625 -27.656 1 96.69 272 GLU B N 1
ATOM 6810 C CA . GLU B 1 272 ? 27.734 -27.766 -27.953 1 96.69 272 GLU B CA 1
ATOM 6811 C C . GLU B 1 272 ? 29.203 -27.406 -27.797 1 96.69 272 GLU B C 1
ATOM 6813 O O . GLU B 1 272 ? 30 -28.203 -27.281 1 96.69 272 GLU B O 1
ATOM 6818 N N . GLU B 1 273 ? 29.469 -26.266 -28.266 1 97.19 273 GLU B N 1
ATOM 6819 C CA . GLU B 1 273 ? 30.844 -25.781 -28.156 1 97.19 273 GLU B CA 1
ATOM 6820 C C . GLU B 1 273 ? 31.281 -25.656 -26.703 1 97.19 273 GLU B C 1
ATOM 6822 O O . GLU B 1 273 ? 32.469 -25.812 -26.375 1 97.19 273 GLU B O 1
ATOM 6827 N N . ALA B 1 274 ? 30.328 -25.453 -25.891 1 96 274 ALA B N 1
ATOM 6828 C CA . ALA B 1 274 ? 30.625 -25.297 -24.469 1 96 274 ALA B CA 1
ATOM 6829 C C . ALA B 1 274 ? 30.562 -26.641 -23.75 1 96 274 ALA B C 1
ATOM 6831 O O . ALA B 1 274 ? 30.938 -26.75 -22.594 1 96 274 ALA B O 1
ATOM 6832 N N . GLY B 1 275 ? 30.156 -27.641 -24.516 1 95.44 275 GLY B N 1
ATOM 6833 C CA . GLY B 1 275 ? 30.109 -28.969 -23.922 1 95.44 275 GLY B CA 1
ATOM 6834 C C . GLY B 1 275 ? 28.719 -29.391 -23.5 1 95.44 275 GLY B C 1
ATOM 6835 O O . GLY B 1 275 ? 28.547 -30.438 -22.875 1 95.44 275 GLY B O 1
ATOM 6836 N N . GLY B 1 276 ? 27.703 -28.594 -23.719 1 96.12 276 GLY B N 1
ATOM 6837 C CA . GLY B 1 276 ? 26.328 -28.953 -23.438 1 96.12 276 GLY B CA 1
ATOM 6838 C C . GLY B 1 276 ? 25.547 -29.391 -24.656 1 96.12 276 GLY B C 1
ATOM 6839 O O . GLY B 1 276 ? 25.953 -29.125 -25.781 1 96.12 276 GLY B O 1
ATOM 6840 N N . LYS B 1 277 ? 24.406 -29.984 -24.453 1 96.31 277 LYS B N 1
ATOM 6841 C CA . LYS B 1 277 ? 23.578 -30.453 -25.547 1 96.31 277 LYS B CA 1
ATOM 6842 C C . LYS B 1 277 ? 22.672 -29.344 -26.078 1 96.31 277 LYS B C 1
ATOM 6844 O O . LYS B 1 277 ? 22.141 -29.438 -27.188 1 96.31 277 LYS B O 1
ATOM 6849 N N . GLY B 1 278 ? 22.5 -28.344 -25.344 1 96.81 278 GLY B N 1
ATOM 6850 C CA . GLY B 1 278 ? 21.609 -27.219 -25.609 1 96.81 278 GLY B CA 1
ATOM 6851 C C . GLY B 1 278 ? 21.234 -26.453 -24.359 1 96.81 278 GLY B C 1
ATOM 6852 O O . GLY B 1 278 ? 21.844 -26.625 -23.312 1 96.81 278 GLY B O 1
ATOM 6853 N N . PHE B 1 279 ? 20.281 -25.562 -24.516 1 97.94 279 PHE B N 1
ATOM 6854 C CA . PHE B 1 279 ? 19.734 -24.828 -23.391 1 97.94 279 PHE B CA 1
ATOM 6855 C C . PHE B 1 279 ? 18.391 -25.375 -22.969 1 97.94 279 PHE B C 1
ATOM 6857 O O . PHE B 1 279 ? 17.625 -25.891 -23.797 1 97.94 279 PHE B O 1
ATOM 6864 N N . ARG B 1 280 ? 18.078 -25.281 -21.719 1 97.56 280 ARG B N 1
ATOM 6865 C CA . ARG B 1 280 ? 16.766 -25.641 -21.188 1 97.56 280 ARG B CA 1
ATOM 6866 C C . ARG B 1 280 ? 16.281 -24.625 -20.172 1 97.56 280 ARG B C 1
ATOM 6868 O O . ARG B 1 280 ? 17.078 -24.047 -19.438 1 97.56 280 ARG B O 1
ATOM 6875 N N . LEU B 1 281 ? 14.984 -24.406 -20.234 1 97.94 281 LEU B N 1
ATOM 6876 C CA . LEU B 1 281 ? 14.32 -23.656 -19.172 1 97.94 281 LEU B CA 1
ATOM 6877 C C . LEU B 1 281 ? 13.727 -24.594 -18.125 1 97.94 281 LEU B C 1
ATOM 6879 O O . LEU B 1 281 ? 12.891 -25.438 -18.438 1 97.94 281 LEU B O 1
ATOM 6883 N N . VAL B 1 282 ? 14.203 -24.469 -16.922 1 97.69 282 VAL B N 1
ATOM 6884 C CA . VAL B 1 282 ? 13.68 -25.234 -15.797 1 97.69 282 VAL B CA 1
ATOM 6885 C C . VAL B 1 282 ? 12.648 -24.406 -15.047 1 97.69 282 VAL B C 1
ATOM 6887 O O . VAL B 1 282 ? 12.969 -23.359 -14.477 1 97.69 282 VAL B O 1
ATOM 6890 N N . GLY B 1 283 ? 11.43 -24.891 -15.062 1 95 283 GLY B N 1
ATOM 6891 C CA . GLY B 1 283 ? 10.336 -24.141 -14.477 1 95 283 GLY B CA 1
ATOM 6892 C C . GLY B 1 283 ? 10.211 -24.328 -12.977 1 95 283 GLY B C 1
ATOM 6893 O O . GLY B 1 283 ? 10.18 -25.453 -12.492 1 95 283 GLY B O 1
ATOM 6894 N N . CYS B 1 284 ? 10.148 -23.25 -12.312 1 93.56 284 CYS B N 1
ATOM 6895 C CA . CYS B 1 284 ? 9.812 -23.219 -10.891 1 93.56 284 CYS B CA 1
ATOM 6896 C C . CYS B 1 284 ? 8.688 -22.219 -10.617 1 93.56 284 CYS B C 1
ATOM 6898 O O . CYS B 1 284 ? 8.438 -21.328 -11.414 1 93.56 284 CYS B O 1
ATOM 6900 N N . THR B 1 285 ? 7.992 -22.391 -9.562 1 92.88 285 THR B N 1
ATOM 6901 C CA . THR B 1 285 ? 6.938 -21.5 -9.102 1 92.88 285 THR B CA 1
ATOM 6902 C C . THR B 1 285 ? 5.832 -21.375 -10.141 1 92.88 285 THR B C 1
ATOM 6904 O O . THR B 1 285 ? 5.605 -22.297 -10.93 1 92.88 285 THR B O 1
ATOM 6907 N N . CYS B 1 286 ? 5.125 -20.281 -10.164 1 93.31 286 CYS B N 1
ATOM 6908 C CA . CYS B 1 286 ? 3.934 -20.125 -10.984 1 93.31 286 CYS B CA 1
ATOM 6909 C C . CYS B 1 286 ? 4.305 -19.969 -12.453 1 93.31 286 CYS B C 1
ATOM 6911 O O . CYS B 1 286 ? 3.578 -20.422 -13.336 1 93.31 286 CYS B O 1
ATOM 6913 N N . VAL B 1 287 ? 5.406 -19.344 -12.727 1 94.38 287 VAL B N 1
ATOM 6914 C CA . VAL B 1 287 ? 5.773 -19.203 -14.133 1 94.38 287 VAL B CA 1
ATOM 6915 C C . VAL B 1 287 ? 6.141 -20.562 -14.711 1 94.38 287 VAL B C 1
ATOM 6917 O O . VAL B 1 287 ? 5.883 -20.828 -15.891 1 94.38 287 VAL B O 1
ATOM 6920 N N . GLY B 1 288 ? 6.742 -21.422 -13.891 1 95.19 288 GLY B N 1
ATOM 6921 C CA . GLY B 1 288 ? 6.988 -22.781 -14.32 1 95.19 288 GLY B CA 1
ATOM 6922 C C . GLY B 1 288 ? 5.715 -23.531 -14.672 1 95.19 288 GLY B C 1
ATOM 6923 O O . GLY B 1 288 ? 5.684 -24.297 -15.648 1 95.19 288 GLY B O 1
ATOM 6924 N N . GLN B 1 289 ? 4.691 -23.281 -13.867 1 95.81 289 GLN B N 1
ATOM 6925 C CA . GLN B 1 289 ? 3.4 -23.891 -14.141 1 95.81 289 GLN B CA 1
ATOM 6926 C C . GLN B 1 289 ? 2.781 -23.328 -15.414 1 95.81 289 GLN B C 1
ATOM 6928 O O . GLN B 1 289 ? 2.098 -24.047 -16.141 1 95.81 289 GLN B O 1
ATOM 6933 N N . ASP B 1 290 ? 3.016 -22.062 -15.594 1 96.38 290 ASP B N 1
ATOM 6934 C CA . ASP B 1 290 ? 2.488 -21.453 -16.812 1 96.38 290 ASP B CA 1
ATOM 6935 C C . ASP B 1 290 ? 3.178 -22.016 -18.047 1 96.38 290 ASP B C 1
ATOM 6937 O O . ASP B 1 290 ? 2.523 -22.297 -19.062 1 96.38 290 ASP B O 1
ATOM 6941 N N . LEU B 1 291 ? 4.492 -22.188 -17.984 1 96.19 291 LEU B N 1
ATOM 6942 C CA . LEU B 1 291 ? 5.25 -22.828 -19.047 1 96.19 291 LEU B CA 1
ATOM 6943 C C . LEU B 1 291 ? 4.75 -24.234 -19.297 1 96.19 291 LEU B C 1
ATOM 6945 O O . LEU B 1 291 ? 4.617 -24.672 -20.438 1 96.19 291 LEU B O 1
ATOM 6949 N N . GLN B 1 292 ? 4.465 -24.906 -18.234 1 96.12 292 GLN B N 1
ATOM 6950 C CA . GLN B 1 292 ? 3.986 -26.281 -18.344 1 96.12 292 GLN B CA 1
ATOM 6951 C C . GLN B 1 292 ? 2.639 -26.344 -19.047 1 96.12 292 GLN B C 1
ATOM 6953 O O . GLN B 1 292 ? 2.436 -27.172 -19.938 1 96.12 292 GLN B O 1
ATOM 6958 N N . LEU B 1 293 ? 1.764 -25.422 -18.688 1 95.62 293 LEU B N 1
ATOM 6959 C CA . LEU B 1 293 ? 0.424 -25.375 -19.266 1 95.62 293 LEU B CA 1
ATOM 6960 C C . LEU B 1 293 ? 0.487 -25.125 -20.766 1 95.62 293 LEU B C 1
ATOM 6962 O O . LEU B 1 293 ? -0.371 -25.594 -21.516 1 95.62 293 LEU B O 1
ATOM 6966 N N . ARG B 1 294 ? 1.522 -24.422 -21.156 1 95.69 294 ARG B N 1
ATOM 6967 C CA . ARG B 1 294 ? 1.689 -24.031 -22.562 1 95.69 294 ARG B CA 1
ATOM 6968 C C . ARG B 1 294 ? 2.789 -24.844 -23.219 1 95.69 294 ARG B C 1
ATOM 6970 O O . ARG B 1 294 ? 3.232 -24.516 -24.328 1 95.69 294 ARG B O 1
ATOM 6977 N N . GLY B 1 295 ? 3.139 -25.938 -22.609 1 92.81 295 GLY B N 1
ATOM 6978 C CA . GLY B 1 295 ? 4.297 -26.734 -23 1 92.81 295 GLY B CA 1
ATOM 6979 C C . GLY B 1 295 ? 4.234 -27.203 -24.438 1 92.81 295 GLY B C 1
ATOM 6980 O O . GLY B 1 295 ? 5.27 -27.453 -25.062 1 92.81 295 GLY B O 1
ATOM 6981 N N . GLU B 1 296 ? 3.033 -27.344 -24.969 1 91.31 296 GLU B N 1
ATOM 6982 C CA . GLU B 1 296 ? 2.854 -27.734 -26.359 1 91.31 296 GLU B CA 1
ATOM 6983 C C . GLU B 1 296 ? 3.59 -26.797 -27.297 1 91.31 296 GLU B C 1
ATOM 6985 O O . GLU B 1 296 ? 4.086 -27.203 -28.344 1 91.31 296 GLU B O 1
ATOM 6990 N N . HIS B 1 297 ? 3.756 -25.609 -26.906 1 91.19 297 HIS B N 1
ATOM 6991 C CA . HIS B 1 297 ? 4.312 -24.562 -27.766 1 91.19 297 HIS B CA 1
ATOM 6992 C C . HIS B 1 297 ? 5.812 -24.422 -27.547 1 91.19 297 HIS B C 1
ATOM 6994 O O . HIS B 1 297 ? 6.48 -23.672 -28.281 1 91.19 297 HIS B O 1
ATOM 7000 N N . TYR B 1 298 ? 6.355 -25.094 -26.516 1 90.5 298 TYR B N 1
ATOM 7001 C CA . TYR B 1 298 ? 7.746 -24.906 -26.125 1 90.5 298 TYR B CA 1
ATOM 7002 C C . TYR B 1 298 ? 8.406 -26.234 -25.797 1 90.5 298 TYR B C 1
ATOM 7004 O O . TYR B 1 298 ? 9.125 -26.359 -24.797 1 90.5 298 TYR B O 1
ATOM 7012 N N . GLN B 1 299 ? 8.219 -27.219 -26.5 1 89.69 299 GLN B N 1
ATOM 7013 C CA . GLN B 1 299 ? 8.594 -28.578 -26.188 1 89.69 299 GLN B CA 1
ATOM 7014 C C . GLN B 1 299 ? 10.109 -28.766 -26.203 1 89.69 299 GLN B C 1
ATOM 7016 O O . GLN B 1 299 ? 10.656 -29.562 -25.438 1 89.69 299 GLN B O 1
ATOM 7021 N N . GLU B 1 300 ? 10.797 -28.016 -27.016 1 91.25 300 GLU B N 1
ATOM 7022 C CA . GLU B 1 300 ? 12.234 -28.203 -27.188 1 91.25 300 GLU B CA 1
ATOM 7023 C C . GLU B 1 300 ? 13.023 -27.547 -26.062 1 91.25 300 GLU B C 1
ATOM 7025 O O . GLU B 1 300 ? 14.102 -28.031 -25.688 1 91.25 300 GLU B O 1
ATOM 7030 N N . VAL B 1 301 ? 12.414 -26.5 -25.5 1 95.19 301 VAL B N 1
ATOM 7031 C CA . VAL B 1 301 ? 13.242 -25.688 -24.609 1 95.19 301 VAL B CA 1
ATOM 7032 C C . VAL B 1 301 ? 12.789 -25.891 -23.172 1 95.19 301 VAL B C 1
ATOM 7034 O O . VAL B 1 301 ? 13.586 -25.766 -22.234 1 95.19 301 VAL B O 1
ATOM 7037 N N . PHE B 1 302 ? 11.602 -26.203 -22.906 1 96.31 302 PHE B N 1
ATOM 7038 C CA . PHE B 1 302 ? 11.078 -26.344 -21.547 1 96.31 302 PHE B CA 1
ATOM 7039 C C . PHE B 1 302 ? 11.367 -27.734 -21 1 96.31 302 PHE B C 1
ATOM 7041 O O . PHE B 1 302 ? 10.93 -28.734 -21.562 1 96.31 302 PHE B O 1
ATOM 7048 N N . SER B 1 303 ? 12.031 -27.766 -19.875 1 95.94 303 SER B N 1
ATOM 7049 C CA . SER B 1 303 ? 12.438 -29.031 -19.297 1 95.94 303 SER B CA 1
ATOM 7050 C C . SER B 1 303 ? 11.305 -29.656 -18.484 1 95.94 303 SER B C 1
ATOM 7052 O O . SER B 1 303 ? 11.219 -30.891 -18.375 1 95.94 303 SER B O 1
ATOM 7054 N N . GLY B 1 304 ? 10.492 -28.812 -17.938 1 95.69 304 GLY B N 1
ATOM 7055 C CA . GLY B 1 304 ? 9.43 -29.25 -17.031 1 95.69 304 GLY B CA 1
ATOM 7056 C C . GLY B 1 304 ? 9.352 -28.438 -15.758 1 95.69 304 GLY B C 1
ATOM 7057 O O . GLY B 1 304 ? 10.211 -27.594 -15.508 1 95.69 304 GLY B O 1
ATOM 7058 N N . HIS B 1 305 ? 8.32 -28.656 -14.977 1 96.75 305 HIS B N 1
ATOM 7059 C CA . HIS B 1 305 ? 8.156 -28 -13.68 1 96.75 305 HIS B CA 1
ATOM 7060 C C . HIS B 1 305 ? 8.883 -28.75 -12.586 1 96.75 305 HIS B C 1
ATOM 7062 O O . HIS B 1 305 ? 8.539 -29.891 -12.273 1 96.75 305 HIS B O 1
ATOM 7068 N N . ALA B 1 306 ? 9.867 -28.109 -12 1 95.69 306 ALA B N 1
ATOM 7069 C CA . ALA B 1 306 ? 10.773 -28.797 -11.078 1 95.69 306 ALA B CA 1
ATOM 7070 C C . ALA B 1 306 ? 10.312 -28.625 -9.633 1 95.69 306 ALA B C 1
ATOM 7072 O O . ALA B 1 306 ? 10.664 -29.438 -8.766 1 95.69 306 ALA B O 1
ATOM 7073 N N . GLY B 1 307 ? 9.555 -27.531 -9.414 1 90.62 307 GLY B N 1
ATOM 7074 C CA . GLY B 1 307 ? 9.195 -27.328 -8.023 1 90.62 307 GLY B CA 1
ATOM 7075 C C . GLY B 1 307 ? 8.406 -26.062 -7.789 1 90.62 307 GLY B C 1
ATOM 7076 O O . GLY B 1 307 ? 8.477 -25.125 -8.594 1 90.62 307 GLY B O 1
ATOM 7077 N N . ASN B 1 308 ? 7.707 -26.016 -6.609 1 92.19 308 ASN B N 1
ATOM 7078 C CA . ASN B 1 308 ? 6.926 -24.828 -6.266 1 92.19 308 ASN B CA 1
ATOM 7079 C C . ASN B 1 308 ? 7.758 -23.828 -5.465 1 92.19 308 ASN B C 1
ATOM 7081 O O . ASN B 1 308 ? 8.984 -23.875 -5.492 1 92.19 308 ASN B O 1
ATOM 7085 N N . ASN B 1 309 ? 7.215 -22.859 -4.805 1 91 309 ASN B N 1
ATOM 7086 C CA . ASN B 1 309 ? 7.879 -21.703 -4.207 1 91 309 ASN B CA 1
ATOM 7087 C C . ASN B 1 309 ? 8.914 -22.125 -3.168 1 91 309 ASN B C 1
ATOM 7089 O O . ASN B 1 309 ? 9.984 -21.516 -3.072 1 91 309 ASN B O 1
ATOM 7093 N N . PHE B 1 310 ? 8.711 -23.266 -2.432 1 93.38 310 PHE B N 1
ATOM 7094 C CA . PHE B 1 310 ? 9.625 -23.625 -1.357 1 93.38 310 PHE B CA 1
ATOM 7095 C C . PHE B 1 310 ? 10.633 -24.656 -1.831 1 93.38 310 PHE B C 1
ATOM 7097 O O . PHE B 1 310 ? 11.617 -24.938 -1.146 1 93.38 310 PHE B O 1
ATOM 7104 N N . THR B 1 311 ? 10.516 -25.172 -3.031 1 94.56 311 THR B N 1
ATOM 7105 C CA . THR B 1 311 ? 11.445 -26.188 -3.539 1 94.56 311 THR B CA 1
ATOM 7106 C C . THR B 1 311 ? 12.508 -25.531 -4.418 1 94.56 311 THR B C 1
ATOM 7108 O O . THR B 1 311 ? 13.453 -26.203 -4.852 1 94.56 311 THR B O 1
ATOM 7111 N N . SER B 1 312 ? 12.336 -24.234 -4.668 1 95.5 312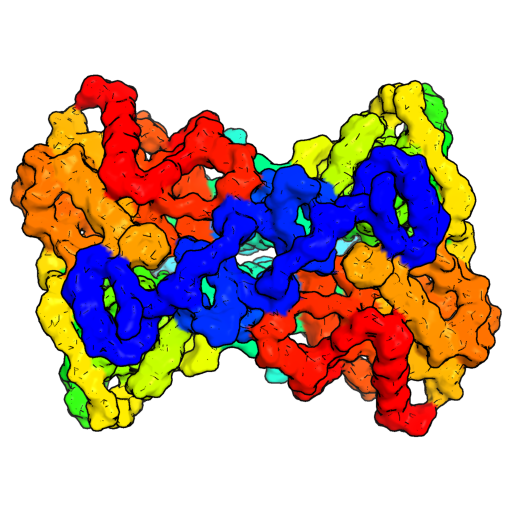 SER B N 1
ATOM 7112 C CA . SER B 1 312 ? 13.312 -23.516 -5.488 1 95.5 312 SER B CA 1
ATOM 7113 C C . SER B 1 312 ? 14.711 -23.625 -4.898 1 95.5 312 SER B C 1
ATOM 7115 O O . SER B 1 312 ? 15.688 -23.781 -5.633 1 95.5 312 SER B O 1
ATOM 7117 N N . GLU B 1 313 ? 14.836 -23.547 -3.582 1 96.94 313 GLU B N 1
ATOM 7118 C CA . GLU B 1 313 ? 16.125 -23.688 -2.908 1 96.94 313 GLU B CA 1
ATOM 7119 C C . GLU B 1 313 ? 16.734 -25.062 -3.164 1 96.94 313 GLU B C 1
ATOM 7121 O O . GLU B 1 313 ? 17.938 -25.172 -3.439 1 96.94 313 GLU B O 1
ATOM 7126 N N . THR B 1 314 ? 15.914 -26.047 -3.111 1 97.12 314 THR B N 1
ATOM 7127 C CA . THR B 1 314 ? 16.359 -27.422 -3.346 1 97.12 314 THR B CA 1
ATOM 7128 C C . THR B 1 314 ? 16.781 -27.609 -4.801 1 97.12 314 THR B C 1
ATOM 7130 O O . THR B 1 314 ? 17.766 -28.281 -5.082 1 97.12 314 THR B O 1
ATOM 7133 N N . VAL B 1 315 ? 16.047 -27.016 -5.73 1 97.62 315 VAL B N 1
ATOM 7134 C CA . VAL B 1 315 ? 16.359 -27.094 -7.152 1 97.62 315 VAL B CA 1
ATOM 7135 C C . VAL B 1 315 ? 17.766 -26.562 -7.406 1 97.62 315 VAL B C 1
ATOM 7137 O O . VAL B 1 315 ? 18.562 -27.188 -8.117 1 97.62 315 VAL B O 1
ATOM 7140 N N . ILE B 1 316 ? 18.094 -25.469 -6.785 1 97.56 316 ILE B N 1
ATOM 7141 C CA . ILE B 1 316 ? 19.422 -24.859 -6.949 1 97.56 316 ILE B CA 1
ATOM 7142 C C . ILE B 1 316 ? 20.484 -25.766 -6.336 1 97.56 316 ILE B C 1
ATOM 7144 O O . ILE B 1 316 ? 21.578 -25.906 -6.887 1 97.56 316 ILE B O 1
ATOM 7148 N N . SER B 1 317 ? 20.172 -26.469 -5.27 1 97.06 317 SER B N 1
ATOM 7149 C CA . SER B 1 317 ? 21.125 -27.266 -4.516 1 97.06 317 SER B CA 1
ATOM 7150 C C . SER B 1 317 ? 21.469 -28.562 -5.258 1 97.06 317 SER B C 1
ATOM 7152 O O . SER B 1 317 ? 22.391 -29.281 -4.867 1 97.06 317 SER B O 1
ATOM 7154 N N . THR B 1 318 ? 20.797 -28.875 -6.391 1 97.75 318 THR B N 1
ATOM 7155 C CA . THR B 1 318 ? 21.156 -30.031 -7.215 1 97.75 318 THR B CA 1
ATOM 7156 C C . THR B 1 318 ? 22.5 -29.812 -7.902 1 97.75 318 THR B C 1
ATOM 7158 O O . THR B 1 318 ? 23.125 -30.75 -8.383 1 97.75 318 THR B O 1
ATOM 7161 N N . GLY B 1 319 ? 22.828 -28.484 -8.07 1 97.44 319 GLY B N 1
ATOM 7162 C CA . GLY B 1 319 ? 24.078 -28.125 -8.727 1 97.44 319 GLY B CA 1
ATOM 7163 C C . GLY B 1 319 ? 23.953 -28.047 -10.242 1 97.44 319 GLY B C 1
ATOM 7164 O O . GLY B 1 319 ? 24.891 -27.656 -10.93 1 97.44 319 GLY B O 1
ATOM 7165 N N . ALA B 1 320 ? 22.734 -28.297 -10.727 1 97.94 320 ALA B N 1
ATOM 7166 C CA . ALA B 1 320 ? 22.594 -28.438 -12.172 1 97.94 320 ALA B CA 1
ATOM 7167 C C . ALA B 1 320 ? 22.016 -27.156 -12.797 1 97.94 320 ALA B C 1
ATOM 7169 O O . ALA B 1 320 ? 21.859 -27.078 -14.016 1 97.94 320 ALA B O 1
ATOM 7170 N N . ILE B 1 321 ? 21.672 -26.141 -11.992 1 98.31 321 ILE B N 1
ATOM 7171 C CA . ILE B 1 321 ? 21.172 -24.875 -12.5 1 98.31 321 ILE B CA 1
ATOM 7172 C C . ILE B 1 321 ? 22.328 -23.938 -12.812 1 98.31 321 ILE B C 1
ATOM 7174 O O . ILE B 1 321 ? 23.219 -23.734 -11.977 1 98.31 321 ILE B O 1
ATOM 7178 N N . ASP B 1 322 ? 22.297 -23.297 -13.961 1 98.56 322 ASP B N 1
ATOM 7179 C CA . ASP B 1 322 ? 23.438 -22.5 -14.391 1 98.56 322 ASP B CA 1
ATOM 7180 C C . ASP B 1 322 ? 23.125 -21 -14.305 1 98.56 322 ASP B C 1
ATOM 7182 O O . ASP B 1 322 ? 24.047 -20.172 -14.258 1 98.56 322 ASP B O 1
ATOM 7186 N N . LEU B 1 323 ? 21.922 -20.625 -14.352 1 98.56 323 LEU B N 1
ATOM 7187 C CA . LEU B 1 323 ? 21.484 -19.234 -14.211 1 98.56 323 LEU B CA 1
ATOM 7188 C C . LEU B 1 323 ? 20.078 -19.172 -13.633 1 98.56 323 LEU B C 1
ATOM 7190 O O . LEU B 1 323 ? 19.234 -20 -13.953 1 98.56 323 LEU B O 1
ATOM 7194 N N . ILE B 1 324 ? 19.828 -18.266 -12.75 1 98 324 ILE B N 1
ATOM 7195 C CA . ILE B 1 324 ? 18.5 -17.984 -12.242 1 98 324 ILE B CA 1
ATOM 7196 C C . ILE B 1 324 ? 18 -16.656 -12.812 1 98 324 ILE B C 1
ATOM 7198 O O . ILE B 1 324 ? 18.656 -15.625 -12.688 1 98 324 ILE B O 1
ATOM 7202 N N . VAL B 1 325 ? 16.891 -16.656 -13.477 1 97.62 325 VAL B N 1
ATOM 7203 C CA . VAL B 1 325 ? 16.234 -15.469 -13.977 1 97.62 325 VAL B CA 1
ATOM 7204 C C . VAL B 1 325 ? 14.898 -15.273 -13.25 1 97.62 325 VAL B C 1
ATOM 7206 O O . VAL B 1 325 ? 14 -16.125 -13.344 1 97.62 325 VAL B O 1
ATOM 7209 N N . SER B 1 326 ? 14.836 -14.242 -12.492 1 95.62 326 SER B N 1
ATOM 7210 C CA . SER B 1 326 ? 13.617 -13.906 -11.766 1 95.62 326 SER B CA 1
ATOM 7211 C C . SER B 1 326 ? 12.953 -12.664 -12.352 1 95.62 326 SER B C 1
ATOM 7213 O O . SER B 1 326 ? 13.617 -11.656 -12.602 1 95.62 326 SER B O 1
ATOM 7215 N N . GLU B 1 327 ? 11.688 -12.719 -12.539 1 93.69 327 GLU B N 1
ATOM 7216 C CA . GLU B 1 327 ? 11.016 -11.57 -13.141 1 93.69 327 GLU B CA 1
ATOM 7217 C C . GLU B 1 327 ? 9.898 -11.055 -12.234 1 93.69 327 GLU B C 1
ATOM 7219 O O . GLU B 1 327 ? 9.305 -10.008 -12.508 1 93.69 327 GLU B O 1
ATOM 7224 N N . PHE B 1 328 ? 9.586 -11.781 -11.109 1 93.75 328 PHE B N 1
ATOM 7225 C CA . PHE B 1 328 ? 8.555 -11.297 -10.203 1 93.75 328 PHE B CA 1
ATOM 7226 C C . PHE B 1 328 ? 8.617 -12.031 -8.875 1 93.75 328 PHE B C 1
ATOM 7228 O O . PHE B 1 328 ? 9.695 -12.297 -8.352 1 93.75 328 PHE B O 1
ATOM 7235 N N . ASN B 1 329 ? 7.344 -12.266 -8.234 1 87.5 329 ASN B N 1
ATOM 7236 C CA . ASN B 1 329 ? 7.324 -12.766 -6.863 1 87.5 329 ASN B CA 1
ATOM 7237 C C . ASN B 1 329 ? 7.539 -14.273 -6.809 1 87.5 329 ASN B C 1
ATOM 7239 O O . ASN B 1 329 ? 7.695 -14.922 -7.848 1 87.5 329 ASN B O 1
ATOM 7243 N N . CYS B 1 330 ? 7.699 -14.836 -5.617 1 87.38 330 CYS B N 1
ATOM 7244 C CA . CYS B 1 330 ? 7.957 -16.219 -5.242 1 87.38 330 CYS B CA 1
ATOM 7245 C C . CYS B 1 330 ? 9.398 -16.609 -5.543 1 87.38 330 CYS B C 1
ATOM 7247 O O . CYS B 1 330 ? 9.68 -17.766 -5.867 1 87.38 330 CYS B O 1
ATOM 7249 N N . THR B 1 331 ? 10.227 -15.602 -5.641 1 90.44 331 THR B N 1
ATOM 7250 C CA . THR B 1 331 ? 11.672 -15.742 -5.523 1 90.44 331 THR B CA 1
ATOM 7251 C C . THR B 1 331 ? 12.133 -15.414 -4.105 1 90.44 331 THR B C 1
ATOM 7253 O O . THR B 1 331 ? 12.445 -14.258 -3.801 1 90.44 331 THR B O 1
ATOM 7256 N N . LEU B 1 332 ? 12.227 -16.406 -3.279 1 93.88 332 LEU B N 1
ATOM 7257 C CA . LEU B 1 332 ? 12.5 -16.219 -1.857 1 93.88 332 LEU B CA 1
ATOM 7258 C C . LEU B 1 332 ? 13.914 -15.703 -1.639 1 93.88 332 LEU B C 1
ATOM 7260 O O . LEU B 1 332 ? 14.852 -16.125 -2.322 1 93.88 332 LEU B O 1
ATOM 7264 N N . PRO B 1 333 ? 14.086 -14.883 -0.622 1 95.38 333 PRO B N 1
ATOM 7265 C CA . PRO B 1 333 ? 15.445 -14.406 -0.321 1 95.38 333 PRO B CA 1
ATOM 7266 C C . PRO B 1 333 ? 16.391 -15.539 0.049 1 95.38 333 PRO B C 1
ATOM 7268 O O . PRO B 1 333 ? 17.609 -15.438 -0.168 1 95.38 333 PRO B O 1
ATOM 7271 N N . GLY B 1 334 ? 15.922 -16.641 0.449 1 95.94 334 GLY B N 1
ATOM 7272 C CA . GLY B 1 334 ? 16.703 -17.781 0.886 1 95.94 334 GLY B CA 1
ATOM 7273 C C . GLY B 1 334 ? 17.484 -18.438 -0.239 1 95.94 334 GLY B C 1
ATOM 7274 O O . GLY B 1 334 ? 18.422 -19.203 0.009 1 95.94 334 GLY B O 1
ATOM 7275 N N . ILE B 1 335 ? 17.172 -18.125 -1.479 1 96.5 335 ILE B N 1
ATOM 7276 C CA . ILE B 1 335 ? 17.875 -18.734 -2.598 1 96.5 335 ILE B CA 1
ATOM 7277 C C . ILE B 1 335 ? 19.25 -18.078 -2.756 1 96.5 335 ILE B C 1
ATOM 7279 O O . ILE B 1 335 ? 20.172 -18.672 -3.338 1 96.5 335 ILE B O 1
ATOM 7283 N N . GLU B 1 336 ? 19.422 -16.859 -2.203 1 96.81 336 GLU B N 1
ATOM 7284 C CA . GLU B 1 336 ? 20.609 -16.047 -2.451 1 96.81 336 GLU B CA 1
ATOM 7285 C C . GLU B 1 336 ? 21.875 -16.719 -1.922 1 96.81 336 GLU B C 1
ATOM 7287 O O . GLU B 1 336 ? 22.844 -16.906 -2.66 1 96.81 336 GLU B O 1
ATOM 7292 N N . PRO B 1 337 ? 21.891 -17.172 -0.649 1 96.75 337 PRO B N 1
ATOM 7293 C CA . PRO B 1 337 ? 23.109 -17.844 -0.17 1 96.75 337 PRO B CA 1
ATOM 7294 C C . PRO B 1 337 ? 23.391 -19.141 -0.92 1 96.75 337 PRO B C 1
ATOM 7296 O O . PRO B 1 337 ? 24.562 -19.5 -1.097 1 96.75 337 PRO B O 1
ATOM 7299 N N . ILE B 1 338 ? 22.359 -19.844 -1.328 1 97.19 338 ILE B N 1
ATOM 7300 C CA . ILE B 1 338 ? 22.531 -21.094 -2.053 1 97.19 338 ILE B CA 1
ATOM 7301 C C . ILE B 1 338 ? 23.094 -20.812 -3.445 1 97.19 338 ILE B C 1
ATOM 7303 O O . ILE B 1 338 ? 24 -21.516 -3.912 1 97.19 338 ILE B O 1
ATOM 7307 N N . ALA B 1 339 ? 22.516 -19.797 -4.098 1 97.44 339 ALA B N 1
ATOM 7308 C CA . ALA B 1 339 ? 23.047 -19.375 -5.395 1 97.44 339 ALA B CA 1
ATOM 7309 C C . ALA B 1 339 ? 24.531 -19.031 -5.293 1 97.44 339 ALA B C 1
ATOM 7311 O O . ALA B 1 339 ? 25.312 -19.406 -6.152 1 97.44 339 ALA B O 1
ATOM 7312 N N . ASN B 1 340 ? 24.938 -18.297 -4.23 1 97.19 340 ASN B N 1
ATOM 7313 C CA . ASN B 1 340 ? 26.328 -17.969 -4.012 1 97.19 340 ASN B CA 1
ATOM 7314 C C . ASN B 1 340 ? 27.188 -19.219 -3.793 1 97.19 340 ASN B C 1
ATOM 7316 O O . ASN B 1 340 ? 28.266 -19.344 -4.367 1 97.19 340 ASN B O 1
ATOM 7320 N N . GLU B 1 341 ? 26.719 -20.094 -2.996 1 96.56 341 GLU B N 1
ATOM 7321 C CA . GLU B 1 341 ? 27.453 -21.312 -2.666 1 96.56 341 GLU B CA 1
ATOM 7322 C C . GLU B 1 341 ? 27.703 -22.156 -3.91 1 96.56 341 GLU B C 1
ATOM 7324 O O . GLU B 1 341 ? 28.766 -22.75 -4.062 1 96.56 341 GLU B O 1
ATOM 7329 N N . PHE B 1 342 ? 26.766 -22.172 -4.809 1 97.38 342 PHE B N 1
ATOM 7330 C CA . PHE B 1 342 ? 26.859 -23.016 -5.992 1 97.38 342 PHE B CA 1
ATOM 7331 C C . PHE B 1 342 ? 27.312 -22.203 -7.203 1 97.38 342 PHE B C 1
ATOM 7333 O O . PHE B 1 342 ? 27.266 -22.688 -8.336 1 97.38 342 PHE B O 1
ATOM 7340 N N . MET B 1 343 ? 27.672 -20.938 -7.012 1 97.56 343 MET B N 1
ATOM 7341 C CA . MET B 1 343 ? 28.266 -20.047 -8 1 97.56 343 MET B CA 1
ATOM 7342 C C . MET B 1 343 ? 27.297 -19.797 -9.148 1 97.56 343 MET B C 1
ATOM 7344 O O . MET B 1 343 ? 27.688 -19.766 -10.312 1 97.56 343 MET B O 1
ATOM 7348 N N . VAL B 1 344 ? 26.031 -19.734 -8.836 1 97.88 344 VAL B N 1
ATOM 7349 C CA . VAL B 1 344 ? 25 -19.484 -9.836 1 97.88 344 VAL B CA 1
ATOM 7350 C C . VAL B 1 344 ? 24.672 -17.984 -9.883 1 97.88 344 VAL B C 1
ATOM 7352 O O . VAL B 1 344 ? 24.281 -17.406 -8.867 1 97.88 344 VAL B O 1
ATOM 7355 N N . ASP B 1 345 ? 24.781 -17.359 -11.023 1 96.94 345 ASP B N 1
ATOM 7356 C CA . ASP B 1 345 ? 24.406 -15.953 -11.188 1 96.94 345 ASP B CA 1
ATOM 7357 C C . ASP B 1 345 ? 22.891 -15.789 -11.188 1 96.94 345 ASP B C 1
ATOM 7359 O O . ASP B 1 345 ? 22.156 -16.719 -11.539 1 96.94 345 ASP B O 1
ATOM 7363 N N . MET B 1 346 ? 22.469 -14.648 -10.727 1 97.25 346 MET B N 1
ATOM 7364 C CA . MET B 1 346 ? 21.047 -14.328 -10.711 1 97.25 346 MET B CA 1
ATOM 7365 C C . MET B 1 346 ? 20.781 -13.023 -11.445 1 97.25 346 MET B C 1
ATOM 7367 O O . MET B 1 346 ? 21.516 -12.047 -11.289 1 97.25 346 MET B O 1
ATOM 7371 N N . ILE B 1 347 ? 19.766 -12.984 -12.273 1 97.75 347 ILE B N 1
ATOM 7372 C CA . ILE B 1 347 ? 19.281 -11.805 -12.977 1 97.75 347 ILE B CA 1
ATOM 7373 C C . ILE B 1 347 ? 17.828 -11.539 -12.625 1 97.75 347 ILE B C 1
ATOM 7375 O O . ILE B 1 347 ? 17.016 -12.469 -12.602 1 97.75 347 ILE B O 1
ATOM 7379 N N . CYS B 1 348 ? 17.531 -10.398 -12.273 1 96.56 348 CYS B N 1
ATOM 7380 C CA . CYS B 1 348 ? 16.141 -9.969 -12.07 1 96.56 348 CYS B CA 1
ATOM 7381 C C . CYS B 1 348 ? 15.695 -9.023 -13.18 1 96.56 348 CYS B C 1
ATOM 7383 O O . CYS B 1 348 ? 16.438 -8.125 -13.57 1 96.56 348 CYS B O 1
ATOM 7385 N N . LEU B 1 349 ? 14.469 -9.125 -13.688 1 97.31 349 LEU B N 1
ATOM 7386 C CA . LEU B 1 349 ? 14.031 -8.406 -14.875 1 97.31 349 LEU B CA 1
ATOM 7387 C C . LEU B 1 349 ? 13.023 -7.32 -14.516 1 97.31 349 LEU B C 1
ATOM 7389 O O . LEU B 1 349 ? 12.727 -6.453 -15.336 1 97.31 349 LEU B O 1
ATOM 7393 N N . ASP B 1 350 ? 12.477 -7.34 -13.352 1 96.62 350 ASP B N 1
ATOM 7394 C CA . ASP B 1 350 ? 11.562 -6.332 -12.828 1 96.62 350 ASP B CA 1
ATOM 7395 C C . ASP B 1 350 ? 12.086 -5.734 -11.531 1 96.62 350 ASP B C 1
ATOM 7397 O O . ASP B 1 350 ? 12.484 -6.465 -10.625 1 96.62 350 ASP B O 1
ATOM 7401 N N . ASP B 1 351 ? 12.047 -4.461 -11.406 1 93.62 351 ASP B N 1
ATOM 7402 C CA . ASP B 1 351 ? 12.648 -3.766 -10.273 1 93.62 351 ASP B CA 1
ATOM 7403 C C . ASP B 1 351 ? 11.93 -4.121 -8.969 1 93.62 351 ASP B C 1
ATOM 7405 O O . ASP B 1 351 ? 12.539 -4.105 -7.898 1 93.62 351 ASP B O 1
ATOM 7409 N N . VAL B 1 352 ? 10.648 -4.488 -9.023 1 95.94 352 VAL B N 1
ATOM 7410 C CA . VAL B 1 352 ? 9.891 -4.789 -7.812 1 95.94 352 VAL B CA 1
ATOM 7411 C C . VAL B 1 352 ? 10.367 -6.113 -7.219 1 95.94 352 VAL B C 1
ATOM 7413 O O . VAL B 1 352 ? 10.094 -6.41 -6.055 1 95.94 352 VAL B O 1
ATOM 7416 N N . ALA B 1 353 ? 11.148 -6.914 -7.984 1 95 353 ALA B N 1
ATOM 7417 C CA . ALA B 1 353 ? 11.633 -8.219 -7.535 1 95 353 ALA B CA 1
ATOM 7418 C C . ALA B 1 353 ? 13.141 -8.203 -7.324 1 95 353 ALA B C 1
ATOM 7420 O O . ALA B 1 353 ? 13.781 -9.258 -7.266 1 95 353 ALA B O 1
ATOM 7421 N N . LYS B 1 354 ? 13.758 -7.043 -7.168 1 96.25 354 LYS B N 1
ATOM 7422 C CA . LYS B 1 354 ? 15.203 -6.906 -7.035 1 96.25 354 LYS B CA 1
ATOM 7423 C C . LYS B 1 354 ? 15.719 -7.652 -5.809 1 96.25 354 LYS B C 1
ATOM 7425 O O . LYS B 1 354 ? 15.328 -7.34 -4.68 1 96.25 354 LYS B O 1
ATOM 7430 N N . LYS B 1 355 ? 16.562 -8.664 -6.059 1 95.25 355 LYS B N 1
ATOM 7431 C CA . LYS B 1 355 ? 17.25 -9.391 -4.996 1 95.25 355 LYS B CA 1
ATOM 7432 C C . LYS B 1 355 ? 18.578 -8.742 -4.645 1 95.25 355 LYS B C 1
ATOM 7434 O O . LYS B 1 355 ? 19.203 -8.094 -5.492 1 95.25 355 LYS B O 1
ATOM 7439 N N . SER B 1 356 ? 19.031 -8.945 -3.488 1 93.81 356 SER B N 1
ATOM 7440 C CA . SER B 1 356 ? 20.234 -8.266 -2.996 1 93.81 356 SER B CA 1
ATOM 7441 C C . SER B 1 356 ? 21.453 -8.617 -3.838 1 93.81 356 SER B C 1
ATOM 7443 O O . SER B 1 356 ? 22.312 -7.762 -4.09 1 93.81 356 SER B O 1
ATOM 7445 N N . ASN B 1 357 ? 21.5 -9.82 -4.328 1 94.06 357 ASN B N 1
ATOM 7446 C CA . ASN B 1 357 ? 22.703 -10.227 -5.047 1 94.06 357 ASN B CA 1
ATOM 7447 C C . ASN B 1 357 ? 22.406 -10.477 -6.523 1 94.06 357 ASN B C 1
ATOM 7449 O O . ASN B 1 357 ? 23.219 -11.086 -7.227 1 94.06 357 ASN B O 1
ATOM 7453 N N . ALA B 1 358 ? 21.281 -10.148 -6.98 1 96.38 358 ALA B N 1
ATOM 7454 C CA . ALA B 1 358 ? 20.953 -10.328 -8.391 1 96.38 358 ALA B CA 1
ATOM 7455 C C . ALA B 1 358 ? 21.219 -9.062 -9.188 1 96.38 358 ALA B C 1
ATOM 7457 O O . ALA B 1 358 ? 21.016 -7.953 -8.695 1 96.38 358 ALA B O 1
ATOM 7458 N N . GLU B 1 359 ? 21.734 -9.219 -10.375 1 96.81 359 GLU B N 1
ATOM 7459 C CA . GLU B 1 359 ? 21.781 -8.109 -11.32 1 96.81 359 GLU B CA 1
ATOM 7460 C C . GLU B 1 359 ? 20.391 -7.711 -11.797 1 96.81 359 GLU B C 1
ATOM 7462 O O . GLU B 1 359 ? 19.562 -8.578 -12.07 1 96.81 359 GLU B O 1
ATOM 7467 N N . HIS B 1 360 ? 20.156 -6.441 -11.781 1 96.38 360 HIS B N 1
ATOM 7468 C CA . HIS B 1 360 ? 18.875 -5.957 -12.281 1 96.38 360 HIS B CA 1
ATOM 7469 C C . HIS B 1 360 ? 18.984 -5.477 -13.719 1 96.38 360 HIS B C 1
ATOM 7471 O O . HIS B 1 360 ? 19.734 -4.539 -14.008 1 96.38 360 HIS B O 1
ATOM 7477 N N . ILE B 1 361 ? 18.297 -6.098 -14.602 1 96.56 361 ILE B N 1
ATOM 7478 C CA . ILE B 1 361 ? 18.172 -5.707 -16 1 96.56 361 ILE B CA 1
ATOM 7479 C C . ILE B 1 361 ? 16.703 -5.441 -16.328 1 96.56 361 ILE B C 1
ATOM 7481 O O . ILE B 1 361 ? 15.961 -6.355 -16.703 1 96.56 361 ILE B O 1
ATOM 7485 N N . PRO B 1 362 ? 16.312 -4.203 -16.312 1 94.31 362 PRO B N 1
ATOM 7486 C CA . PRO B 1 362 ? 14.906 -3.9 -16.531 1 94.31 362 PRO B CA 1
ATOM 7487 C C . PRO B 1 362 ? 14.398 -4.363 -17.891 1 94.31 362 PRO B C 1
ATOM 7489 O O . PRO B 1 362 ? 14.977 -3.998 -18.922 1 94.31 362 PRO B O 1
ATOM 7492 N N . PHE B 1 363 ? 13.328 -5.055 -17.906 1 95.62 363 PHE B N 1
ATOM 7493 C CA . PHE B 1 363 ? 12.758 -5.582 -19.141 1 95.62 363 PHE B CA 1
ATOM 7494 C C . PHE B 1 363 ? 11.812 -4.57 -19.766 1 95.62 363 PHE B C 1
ATOM 7496 O O . PHE B 1 363 ? 11 -3.947 -19.078 1 95.62 363 PHE B O 1
ATOM 7503 N N . THR B 1 364 ? 11.953 -4.402 -21.016 1 93.19 364 THR B N 1
ATOM 7504 C CA . THR B 1 364 ? 10.969 -3.83 -21.922 1 93.19 364 THR B CA 1
ATOM 7505 C C . THR B 1 364 ? 10.914 -4.609 -23.234 1 93.19 364 THR B C 1
ATOM 7507 O O . THR B 1 364 ? 11.922 -5.168 -23.672 1 93.19 364 THR B O 1
ATOM 7510 N N . MET B 1 365 ? 9.805 -4.609 -23.797 1 93.25 365 MET B N 1
ATOM 7511 C CA . MET B 1 365 ? 9.633 -5.383 -25.031 1 93.25 365 MET B CA 1
ATOM 7512 C C . MET B 1 365 ? 10.555 -4.875 -26.125 1 93.25 365 MET B C 1
ATOM 7514 O O . MET B 1 365 ? 11.039 -5.656 -26.953 1 93.25 365 MET B O 1
ATOM 7518 N N . ASP B 1 366 ? 10.875 -3.572 -26.062 1 91.62 366 ASP B N 1
ATOM 7519 C CA . ASP B 1 366 ? 11.742 -2.984 -27.078 1 91.62 366 ASP B CA 1
ATOM 7520 C C . ASP B 1 366 ? 13.172 -3.492 -26.938 1 91.62 366 ASP B C 1
ATOM 7522 O O . ASP B 1 366 ? 13.961 -3.422 -27.875 1 91.62 366 ASP B O 1
ATOM 7526 N N . ARG B 1 367 ? 13.547 -4.035 -25.859 1 94.88 367 ARG B N 1
ATOM 7527 C CA . ARG B 1 367 ? 14.906 -4.512 -25.609 1 94.88 367 ARG B CA 1
ATOM 7528 C C . ARG B 1 367 ? 14.93 -6.027 -25.438 1 94.88 367 ARG B C 1
ATOM 7530 O O . ARG B 1 367 ? 15.898 -6.582 -24.922 1 94.88 367 ARG B O 1
ATOM 7537 N N . ASP B 1 368 ? 13.859 -6.715 -25.766 1 96.44 368 ASP B N 1
ATOM 7538 C CA . ASP B 1 368 ? 13.711 -8.133 -25.453 1 96.44 368 ASP B CA 1
ATOM 7539 C C . ASP B 1 368 ? 14.836 -8.953 -26.078 1 96.44 368 ASP B C 1
ATOM 7541 O O . ASP B 1 368 ? 15.398 -9.844 -25.438 1 96.44 368 ASP B O 1
ATOM 7545 N N . GLU B 1 369 ? 15.289 -8.641 -27.359 1 96.69 369 GLU B N 1
ATOM 7546 C CA . GLU B 1 369 ? 16.375 -9.352 -28.016 1 96.69 369 GLU B CA 1
ATOM 7547 C C . GLU B 1 369 ? 17.703 -9.172 -27.281 1 96.69 369 GLU B C 1
ATOM 7549 O O . GLU B 1 369 ? 18.422 -10.141 -27.047 1 96.69 369 GLU B O 1
ATOM 7554 N N . GLU B 1 370 ? 17.953 -7.93 -26.969 1 97.75 370 GLU B N 1
ATOM 7555 C CA . GLU B 1 370 ? 19.172 -7.609 -26.234 1 97.75 370 GLU B CA 1
ATOM 7556 C C . GLU B 1 370 ? 19.234 -8.336 -24.891 1 97.75 370 GLU B C 1
ATOM 7558 O O . GLU B 1 370 ? 20.266 -8.883 -24.516 1 97.75 370 GLU B O 1
ATOM 7563 N N . ILE B 1 371 ? 18.188 -8.352 -24.219 1 97.94 371 ILE B N 1
ATOM 7564 C CA . ILE B 1 371 ? 18.109 -8.961 -22.891 1 97.94 371 ILE B CA 1
ATOM 7565 C C . ILE B 1 371 ? 18.25 -10.477 -23.016 1 97.94 371 ILE B C 1
ATOM 7567 O O . ILE B 1 371 ? 18.953 -11.102 -22.219 1 97.94 371 ILE B O 1
ATOM 7571 N N . SER B 1 372 ? 17.609 -11.086 -24.016 1 98.19 372 SER B N 1
ATOM 7572 C CA . SER B 1 372 ? 17.734 -12.516 -24.234 1 98.19 372 SER B CA 1
ATOM 7573 C C . SER B 1 372 ? 19.188 -12.914 -24.5 1 98.19 372 SER B C 1
ATOM 7575 O O . SER B 1 372 ? 19.688 -13.883 -23.922 1 98.19 372 SER B O 1
ATOM 7577 N N . GLU B 1 373 ? 19.828 -12.125 -25.375 1 98.25 373 GLU B N 1
ATOM 7578 C CA . GLU B 1 373 ? 21.219 -12.422 -25.703 1 98.25 373 GLU B CA 1
ATOM 7579 C C . GLU B 1 373 ? 22.109 -12.32 -24.453 1 98.25 373 GLU B C 1
ATOM 7581 O O . GLU B 1 373 ? 23.016 -13.133 -24.25 1 98.25 373 GLU B O 1
ATOM 7586 N N . TYR B 1 374 ? 21.781 -11.289 -23.672 1 98.31 374 TYR B N 1
ATOM 7587 C CA . TYR B 1 374 ? 22.547 -11.102 -22.438 1 98.31 374 TYR B CA 1
ATOM 7588 C C . TYR B 1 374 ? 22.359 -12.281 -21.5 1 98.31 374 TYR B C 1
ATOM 7590 O O . TYR B 1 374 ? 23.328 -12.781 -20.922 1 98.31 374 TYR B O 1
ATOM 7598 N N . ILE B 1 375 ? 21.172 -12.758 -21.312 1 98.44 375 ILE B N 1
ATOM 7599 C CA . ILE B 1 375 ? 20.844 -13.891 -20.453 1 98.44 375 ILE B CA 1
ATOM 7600 C C . ILE B 1 375 ? 21.547 -15.148 -20.938 1 98.44 375 ILE B C 1
ATOM 7602 O O . ILE B 1 375 ? 22.125 -15.898 -20.156 1 98.44 375 ILE B O 1
ATOM 7606 N N . ILE B 1 376 ? 21.531 -15.352 -22.25 1 98.31 376 ILE B N 1
ATOM 7607 C CA . ILE B 1 376 ? 22.156 -16.516 -22.859 1 98.31 376 ILE B CA 1
ATOM 7608 C C . ILE B 1 376 ? 23.656 -16.5 -22.609 1 98.31 376 ILE B C 1
ATOM 7610 O O . ILE B 1 376 ? 24.25 -17.516 -22.203 1 98.31 376 ILE B O 1
ATOM 7614 N N . GLU B 1 377 ? 24.219 -15.359 -22.828 1 98 377 GLU B N 1
ATOM 7615 C CA . GLU B 1 377 ? 25.656 -15.211 -22.594 1 98 377 GLU B CA 1
ATOM 7616 C C . GLU B 1 377 ? 26.016 -15.477 -21.125 1 98 377 GLU B C 1
ATOM 7618 O O . GLU B 1 377 ? 26.984 -16.172 -20.828 1 98 377 GLU B O 1
ATOM 7623 N N . LYS B 1 378 ? 25.25 -14.953 -20.25 1 98.19 378 LYS B N 1
ATOM 7624 C CA . LYS B 1 378 ? 25.469 -15.148 -18.812 1 98.19 378 LYS B CA 1
ATOM 7625 C C . LYS B 1 378 ? 25.328 -16.625 -18.438 1 98.19 378 LYS B C 1
ATOM 7627 O O . LYS B 1 378 ? 26.109 -17.141 -17.625 1 98.19 378 LYS B O 1
ATOM 7632 N N . ALA B 1 379 ? 24.312 -17.281 -18.953 1 98.38 379 ALA B N 1
ATOM 7633 C CA . ALA B 1 379 ? 24.109 -18.703 -18.672 1 98.38 379 ALA B CA 1
ATOM 7634 C C . ALA B 1 379 ? 25.266 -19.547 -19.172 1 98.38 379 ALA B C 1
ATOM 7636 O O . ALA B 1 379 ? 25.734 -20.453 -18.484 1 98.38 379 ALA B O 1
ATOM 7637 N N . LEU B 1 380 ? 25.719 -19.203 -20.391 1 97.88 380 LEU B N 1
ATOM 7638 C CA . LEU B 1 380 ? 26.844 -19.906 -21 1 97.88 380 LEU B CA 1
ATOM 7639 C C . LEU B 1 380 ? 28.109 -19.766 -20.156 1 97.88 380 LEU B C 1
ATOM 7641 O O . LEU B 1 380 ? 28.797 -20.75 -19.891 1 97.88 380 LEU B O 1
ATOM 7645 N N . ASN B 1 381 ? 28.391 -18.531 -19.797 1 97.56 381 ASN B N 1
ATOM 7646 C CA . ASN B 1 381 ? 29.578 -18.25 -19 1 97.56 381 ASN B CA 1
ATOM 7647 C C . ASN B 1 381 ? 29.516 -18.938 -17.641 1 97.56 381 ASN B C 1
ATOM 7649 O O . ASN B 1 381 ? 30.516 -19.453 -17.156 1 97.56 381 ASN B O 1
ATOM 7653 N N . SER B 1 382 ? 28.359 -18.891 -17.062 1 97.69 382 SER B N 1
ATOM 7654 C CA . SER B 1 382 ? 28.172 -19.562 -15.781 1 97.69 382 SER B CA 1
ATOM 7655 C C . SER B 1 382 ? 28.391 -21.062 -15.898 1 97.69 382 SER B C 1
ATOM 7657 O O . SER B 1 382 ? 29.078 -21.672 -15.078 1 97.69 382 SER B O 1
ATOM 7659 N N . TYR B 1 383 ? 27.828 -21.656 -16.891 1 97.75 383 TYR B N 1
ATOM 7660 C CA . TYR B 1 383 ? 27.984 -23.094 -17.156 1 97.75 383 TYR B CA 1
ATOM 7661 C C . TYR B 1 383 ? 29.453 -23.469 -17.281 1 97.75 383 TYR B C 1
ATOM 7663 O O . TYR B 1 383 ? 29.922 -24.406 -16.609 1 97.75 383 TYR B O 1
ATOM 7671 N N . LYS B 1 384 ? 30.188 -22.719 -18.031 1 96.62 384 LYS B N 1
ATOM 7672 C CA . LYS B 1 384 ? 31.609 -22.984 -18.281 1 96.62 384 LYS B CA 1
ATOM 7673 C C . LYS B 1 384 ? 32.438 -22.828 -17 1 96.62 384 LYS B C 1
ATOM 7675 O O . LYS B 1 384 ? 33.344 -23.609 -16.75 1 96.62 384 LYS B O 1
ATOM 7680 N N . ASN B 1 385 ? 32.031 -21.922 -16.25 1 96.38 385 ASN B N 1
ATOM 7681 C CA . ASN B 1 385 ? 32.844 -21.562 -15.086 1 96.38 385 ASN B CA 1
ATOM 7682 C C . ASN B 1 385 ? 32.562 -22.484 -13.906 1 96.38 385 ASN B C 1
ATOM 7684 O O . ASN B 1 385 ? 33.438 -22.766 -13.102 1 96.38 385 ASN B O 1
ATOM 7688 N N . ARG B 1 386 ? 31.375 -22.969 -13.719 1 96.12 386 ARG B N 1
ATOM 7689 C CA . ARG B 1 386 ? 30.984 -23.562 -12.438 1 96.12 386 ARG B CA 1
ATOM 7690 C C . ARG B 1 386 ? 30.891 -25.078 -12.531 1 96.12 386 ARG B C 1
ATOM 7692 O O . ARG B 1 386 ? 31.094 -25.781 -11.531 1 96.12 386 ARG B O 1
ATOM 7699 N N . ARG B 1 387 ? 30.578 -25.703 -13.68 1 94.62 387 ARG B N 1
ATOM 7700 C CA . ARG B 1 387 ? 30.172 -27.094 -13.773 1 94.62 387 ARG B CA 1
ATOM 7701 C C . ARG B 1 387 ? 31.312 -28.031 -13.359 1 94.62 387 ARG B C 1
ATOM 7703 O O . ARG B 1 387 ? 31.078 -29.125 -12.844 1 94.62 387 ARG B O 1
ATOM 7710 N N . SER B 1 388 ? 32.531 -27.547 -13.5 1 93.25 388 SER B N 1
ATOM 7711 C CA . SER B 1 388 ? 33.656 -28.359 -13.07 1 93.25 388 SER B CA 1
ATOM 7712 C C . SER B 1 388 ? 33.938 -28.172 -11.578 1 93.25 388 SER B C 1
ATOM 7714 O O . SER B 1 388 ? 34.688 -28.938 -10.984 1 93.25 388 SER B O 1
ATOM 7716 N N . LYS B 1 389 ? 33.312 -27.297 -10.969 1 95.12 389 LYS B N 1
ATOM 7717 C CA . LYS B 1 389 ? 33.656 -26.906 -9.602 1 95.12 389 LYS B CA 1
ATOM 7718 C C . LYS B 1 389 ? 32.562 -27.281 -8.625 1 95.12 389 LYS B C 1
ATOM 7720 O O . LYS B 1 389 ? 32.781 -27.328 -7.414 1 95.12 389 LYS B O 1
ATOM 7725 N N . VAL B 1 390 ? 31.328 -27.594 -9.109 1 96 390 VAL B N 1
ATOM 7726 C CA . VAL B 1 390 ? 30.188 -27.891 -8.242 1 96 390 VAL B CA 1
ATOM 7727 C C . VAL B 1 390 ? 29.797 -29.359 -8.391 1 96 390 VAL B C 1
ATOM 7729 O O . VAL B 1 390 ? 29.938 -29.938 -9.469 1 96 390 VAL B O 1
ATOM 7732 N N . VAL B 1 391 ? 29.344 -29.953 -7.273 1 94.56 391 VAL B N 1
ATOM 7733 C CA . VAL B 1 391 ? 28.891 -31.328 -7.273 1 94.56 391 VAL B CA 1
ATOM 7734 C C . VAL B 1 391 ? 27.453 -31.406 -7.773 1 94.56 391 VAL B C 1
ATOM 7736 O O . VAL B 1 391 ? 26.578 -30.672 -7.289 1 94.56 391 VAL B O 1
ATOM 7739 N N . LEU B 1 392 ? 27.234 -32.219 -8.812 1 96.81 392 LEU B N 1
ATOM 7740 C CA . LEU B 1 392 ? 25.891 -32.438 -9.32 1 96.81 392 LEU B CA 1
ATOM 7741 C C . LEU B 1 392 ? 25.219 -33.625 -8.594 1 96.81 392 LEU B C 1
ATOM 7743 O O . LEU B 1 392 ? 25.828 -34.656 -8.406 1 96.81 392 LEU B O 1
ATOM 7747 N N . ASP B 1 393 ? 24.016 -33.406 -8.047 1 97.19 393 ASP B N 1
ATOM 7748 C CA . ASP B 1 393 ? 23.219 -34.406 -7.328 1 97.19 393 ASP B CA 1
ATOM 7749 C C . ASP B 1 393 ? 21.734 -34.25 -7.66 1 97.19 393 ASP B C 1
ATOM 7751 O O . ASP B 1 393 ? 20.984 -33.625 -6.918 1 97.19 393 ASP B O 1
ATOM 7755 N N . ILE B 1 394 ? 21.328 -34.844 -8.75 1 97.81 394 ILE B N 1
ATOM 7756 C CA . ILE B 1 394 ? 19.938 -34.781 -9.203 1 97.81 394 ILE B CA 1
ATOM 7757 C C . ILE B 1 394 ? 19.234 -36.094 -8.852 1 97.81 394 ILE B C 1
ATOM 7759 O O . ILE B 1 394 ? 19.625 -37.156 -9.312 1 97.81 394 ILE B O 1
ATOM 7763 N N . PRO B 1 395 ? 18.234 -36.062 -8.047 1 97.38 395 PRO B N 1
ATOM 7764 C CA . PRO B 1 395 ? 17.484 -37.281 -7.797 1 97.38 395 PRO B CA 1
ATOM 7765 C C . PRO B 1 395 ? 16.609 -37.688 -8.977 1 97.38 395 PRO B C 1
ATOM 7767 O O . PRO B 1 395 ? 15.43 -37.312 -9.023 1 97.38 395 PRO B O 1
ATOM 7770 N N . LYS B 1 396 ? 17.016 -38.562 -9.75 1 96.62 396 LYS B N 1
ATOM 7771 C CA . LYS B 1 396 ? 16.391 -38.906 -11.016 1 96.62 396 LYS B CA 1
ATOM 7772 C C . LYS B 1 396 ? 15.102 -39.688 -10.797 1 96.62 396 LYS B C 1
ATOM 7774 O O . LYS B 1 396 ? 14.281 -39.812 -11.703 1 96.62 396 LYS B O 1
ATOM 7779 N N . ASP B 1 397 ? 14.922 -40.156 -9.578 1 97.44 397 ASP B N 1
ATOM 7780 C CA . ASP B 1 397 ? 13.734 -40.938 -9.266 1 97.44 397 ASP B CA 1
ATOM 7781 C C . ASP B 1 397 ? 12.625 -40.062 -8.688 1 97.44 397 ASP B C 1
ATOM 7783 O O . ASP B 1 397 ? 11.547 -40.531 -8.359 1 97.44 397 ASP B O 1
ATOM 7787 N N . HIS B 1 398 ? 12.875 -38.781 -8.562 1 97.56 398 HIS B N 1
ATOM 7788 C CA . HIS B 1 398 ? 11.891 -37.875 -8 1 97.56 398 HIS B CA 1
ATOM 7789 C C . HIS B 1 398 ? 10.961 -37.312 -9.086 1 97.56 398 HIS B C 1
ATOM 7791 O O . HIS B 1 398 ? 11.414 -36.688 -10.039 1 97.56 398 HIS B O 1
ATOM 7797 N N . GLY B 1 399 ? 9.617 -37.469 -8.844 1 96.38 399 GLY B N 1
ATOM 7798 C CA . GLY B 1 399 ? 8.617 -36.938 -9.75 1 96.38 399 GLY B CA 1
ATOM 7799 C C . GLY B 1 399 ? 7.867 -38.031 -10.516 1 96.38 399 GLY B C 1
ATOM 7800 O O . GLY B 1 399 ? 7.766 -39.156 -10.055 1 96.38 399 GLY B O 1
ATOM 7801 N N . HIS B 1 400 ? 7.129 -37.531 -11.617 1 96.94 400 HIS B N 1
ATOM 7802 C CA . HIS B 1 400 ? 6.301 -38.375 -12.461 1 96.94 400 HIS B CA 1
ATOM 7803 C C . HIS B 1 400 ? 6.418 -38 -13.93 1 96.94 400 HIS B C 1
ATOM 7805 O O . HIS B 1 400 ? 6.781 -36.844 -14.242 1 96.94 400 HIS B O 1
ATOM 7811 N N . ASP B 1 401 ? 6.137 -38.906 -14.797 1 96.69 401 ASP B N 1
ATOM 7812 C CA . ASP B 1 401 ? 6.293 -38.656 -16.219 1 96.69 401 ASP B CA 1
ATOM 7813 C C . ASP B 1 401 ? 4.938 -38.625 -16.922 1 96.69 401 ASP B C 1
ATOM 7815 O O . ASP B 1 401 ? 4.848 -38.219 -18.094 1 96.69 401 ASP B O 1
ATOM 7819 N N . ASP B 1 402 ? 3.9 -38.938 -16.219 1 96.62 402 ASP B N 1
ATOM 7820 C CA . ASP B 1 402 ? 2.604 -39.094 -16.875 1 96.62 402 ASP B CA 1
ATOM 7821 C C . ASP B 1 402 ? 1.584 -38.094 -16.297 1 96.62 402 ASP B C 1
ATOM 7823 O O . ASP B 1 402 ? 0.397 -38.438 -16.203 1 96.62 402 ASP B O 1
ATOM 7827 N N . VAL B 1 403 ? 2.041 -36.969 -15.836 1 97.06 403 VAL B N 1
ATOM 7828 C CA . VAL B 1 403 ? 1.155 -35.938 -15.289 1 97.06 403 VAL B CA 1
ATOM 7829 C C . VAL B 1 403 ? 0.367 -35.281 -16.422 1 97.06 403 VAL B C 1
ATOM 7831 O O . VAL B 1 403 ? 0.928 -34.969 -17.469 1 97.06 403 VAL B O 1
ATOM 7834 N N . ILE B 1 404 ? -0.958 -35.125 -16.234 1 97.56 404 ILE B N 1
ATOM 7835 C CA . ILE B 1 404 ? -1.792 -34.438 -17.203 1 97.56 404 ILE B CA 1
ATOM 7836 C C . ILE B 1 404 ? -1.827 -32.938 -16.875 1 97.56 404 ILE B C 1
ATOM 7838 O O . ILE B 1 404 ? -2.125 -32.562 -15.75 1 97.56 404 ILE B O 1
ATOM 7842 N N . THR B 1 405 ? -1.464 -32.094 -17.844 1 96.25 405 THR B N 1
ATOM 7843 C CA . THR B 1 405 ? -1.464 -30.641 -17.719 1 96.25 405 THR B CA 1
ATOM 7844 C C . THR B 1 405 ? -2.1 -29.984 -18.953 1 96.25 405 THR B C 1
ATOM 7846 O O . THR B 1 405 ? -2.727 -30.656 -19.766 1 96.25 405 THR B O 1
ATOM 7849 N N . GLY B 1 406 ? -2.104 -28.625 -18.984 1 96.5 406 GLY B N 1
ATOM 7850 C CA . GLY B 1 406 ? -2.662 -27.906 -20.125 1 96.5 406 GLY B CA 1
ATOM 7851 C C . GLY B 1 406 ? -4.172 -27.766 -20.047 1 96.5 406 GLY B C 1
ATOM 7852 O O . GLY B 1 406 ? -4.812 -27.422 -21.047 1 96.5 406 GLY B O 1
ATOM 7853 N N . VAL B 1 407 ? -4.742 -28.031 -18.922 1 97.62 407 VAL B N 1
ATOM 7854 C CA . VAL B 1 407 ? -6.184 -27.891 -18.75 1 97.62 407 VAL B CA 1
ATOM 7855 C C . VAL B 1 407 ? -6.543 -26.422 -18.594 1 97.62 407 VAL B C 1
ATOM 7857 O O . VAL B 1 407 ? -5.871 -25.672 -17.859 1 97.62 407 VAL B O 1
ATOM 7860 N N . SER B 1 408 ? -7.41 -25.922 -19.344 1 97.81 408 SER B N 1
ATOM 7861 C CA . SER B 1 408 ? -8.062 -24.609 -19.281 1 97.81 408 SER B CA 1
ATOM 7862 C C . SER B 1 408 ? -9.57 -24.75 -19.422 1 97.81 408 SER B C 1
ATOM 7864 O O . SER B 1 408 ? -10.086 -25.844 -19.672 1 97.81 408 SER B O 1
ATOM 7866 N N . GLU B 1 409 ? -10.281 -23.656 -19.219 1 97.94 409 GLU B N 1
ATOM 7867 C CA . GLU B 1 409 ? -11.727 -23.688 -19.438 1 97.94 409 GLU B CA 1
ATOM 7868 C C . GLU B 1 409 ? -12.055 -24.094 -20.875 1 97.94 409 GLU B C 1
ATOM 7870 O O . GLU B 1 409 ? -12.992 -24.859 -21.109 1 97.94 409 GLU B O 1
ATOM 7875 N N . LYS B 1 410 ? -11.242 -23.656 -21.828 1 96.69 410 LYS B N 1
ATOM 7876 C CA . LYS B 1 410 ? -11.484 -23.953 -23.234 1 96.69 410 LYS B CA 1
ATOM 7877 C C . LYS B 1 410 ? -11.102 -25.391 -23.562 1 96.69 410 LYS B C 1
ATOM 7879 O O . LYS B 1 410 ? -11.891 -26.125 -24.172 1 96.69 410 LYS B O 1
ATOM 7884 N N . SER B 1 411 ? -9.914 -25.797 -23.203 1 96.69 411 SER B N 1
ATOM 7885 C CA . SER B 1 411 ? -9.461 -27.141 -23.531 1 96.69 411 SER B CA 1
ATOM 7886 C C . SER B 1 411 ? -10.32 -28.203 -22.859 1 96.69 411 SER B C 1
ATOM 7888 O O . SER B 1 411 ? -10.586 -29.266 -23.438 1 96.69 411 SER B O 1
ATOM 7890 N N . LEU B 1 412 ? -10.711 -27.922 -21.625 1 96.94 412 LEU B N 1
ATOM 7891 C CA . LEU B 1 412 ? -11.586 -28.844 -20.922 1 96.94 412 LEU B CA 1
ATOM 7892 C C . LEU B 1 412 ? -12.945 -28.953 -21.609 1 96.94 412 LEU B C 1
ATOM 7894 O O . LEU B 1 412 ? -13.477 -30.047 -21.781 1 96.94 412 LEU B O 1
ATOM 7898 N N . LYS B 1 413 ? -13.547 -27.828 -22.016 1 97.19 413 LYS B N 1
ATOM 7899 C CA . LYS B 1 413 ? -14.836 -27.828 -22.703 1 97.19 413 LYS B CA 1
ATOM 7900 C C . LYS B 1 413 ? -14.75 -28.578 -24.031 1 97.19 413 LYS B C 1
ATOM 7902 O O . LYS B 1 413 ? -15.664 -29.328 -24.375 1 97.19 413 LYS B O 1
ATOM 7907 N N . GLU B 1 414 ? -13.664 -28.312 -24.688 1 96.81 414 GLU B N 1
ATOM 7908 C CA . GLU B 1 414 ? -13.43 -29.031 -25.938 1 96.81 414 GLU B CA 1
ATOM 7909 C C . GLU B 1 414 ? -13.344 -30.531 -25.688 1 96.81 414 GLU B C 1
ATOM 7911 O O . GLU B 1 414 ? -13.906 -31.312 -26.453 1 96.81 414 GLU B O 1
ATOM 7916 N N . PHE B 1 415 ? -12.633 -30.891 -24.719 1 95.94 415 PHE B N 1
ATOM 7917 C CA . PHE B 1 415 ? -12.5 -32.312 -24.344 1 95.94 415 PHE B CA 1
ATOM 7918 C C . PHE B 1 415 ? -13.859 -32.906 -24.062 1 95.94 415 PHE B C 1
ATOM 7920 O O . PHE B 1 415 ? -14.094 -34.094 -24.359 1 95.94 415 PHE B O 1
ATOM 7927 N N . LEU B 1 416 ? -14.789 -32.125 -23.531 1 95.94 416 LEU B N 1
ATOM 7928 C CA . LEU B 1 416 ? -16.125 -32.562 -23.172 1 95.94 416 LEU B CA 1
ATOM 7929 C C . LEU B 1 416 ? -17.078 -32.438 -24.344 1 95.94 416 LEU B C 1
ATOM 7931 O O . LEU B 1 416 ? -18.297 -32.594 -24.172 1 95.94 416 LEU B O 1
ATOM 7935 N N . GLY B 1 417 ? -16.562 -32.094 -25.531 1 96.31 417 GLY B N 1
ATOM 7936 C CA . GLY B 1 417 ? -17.391 -31.969 -26.719 1 96.31 417 GLY B CA 1
ATOM 7937 C C . GLY B 1 417 ? -17.906 -30.562 -26.953 1 96.31 417 GLY B C 1
ATOM 7938 O O . GLY B 1 417 ? -19 -30.375 -27.469 1 96.31 417 GLY B O 1
ATOM 7939 N N . ASN B 1 418 ? -17.188 -29.594 -26.422 1 96.62 418 ASN B N 1
ATOM 7940 C CA . ASN B 1 418 ? -17.438 -28.156 -26.594 1 96.62 418 ASN B CA 1
ATOM 7941 C C . ASN B 1 418 ? -18.703 -27.719 -25.891 1 96.62 418 ASN B C 1
ATOM 7943 O O . ASN B 1 418 ? -19.344 -26.734 -26.297 1 96.62 418 ASN B O 1
ATOM 7947 N N . THR B 1 419 ? -19.125 -28.531 -24.922 1 97.31 419 THR B N 1
ATOM 7948 C CA . THR B 1 419 ? -20.25 -28.203 -24.062 1 97.31 419 THR B CA 1
ATOM 7949 C C . THR B 1 419 ? -20 -28.688 -22.641 1 97.31 419 THR B C 1
ATOM 7951 O O . THR B 1 419 ? -19.266 -29.641 -22.422 1 97.31 419 THR B O 1
ATOM 7954 N N . TRP B 1 420 ? -20.609 -28.031 -21.688 1 97.44 420 TRP B N 1
ATOM 7955 C CA . TRP B 1 420 ? -20.469 -28.422 -20.297 1 97.44 420 TRP B CA 1
ATOM 7956 C C . TRP B 1 420 ? -21.484 -29.5 -19.922 1 97.44 420 TRP B C 1
ATOM 7958 O O . TRP B 1 420 ? -21.484 -30 -18.797 1 97.44 420 TRP B O 1
ATOM 7968 N N . LYS B 1 421 ? -22.344 -29.938 -20.828 1 97.12 421 LYS B N 1
ATOM 7969 C CA . LYS B 1 421 ? -23.453 -30.859 -20.562 1 97.12 421 LYS B CA 1
ATOM 7970 C C . LYS B 1 421 ? -22.953 -32.188 -20 1 97.12 421 LYS B C 1
ATOM 7972 O O . LYS B 1 421 ? -23.531 -32.719 -19.062 1 97.12 421 LYS B O 1
ATOM 7977 N N . PRO B 1 422 ? -21.875 -32.719 -20.594 1 96.81 422 PRO B N 1
ATOM 7978 C CA . PRO B 1 422 ? -21.406 -34 -20.062 1 96.81 422 PRO B CA 1
ATOM 7979 C C . PRO B 1 422 ? -21.047 -33.938 -18.578 1 96.81 422 PRO B C 1
ATOM 7981 O O . PRO B 1 422 ? -21.359 -34.844 -17.812 1 96.81 422 PRO B O 1
ATOM 7984 N N . LEU B 1 423 ? -20.328 -32.906 -18.172 1 96.81 423 LEU B N 1
ATOM 7985 C CA . LEU B 1 423 ? -19.984 -32.719 -16.766 1 96.81 423 LEU B CA 1
ATOM 7986 C C . LEU B 1 423 ? -21.234 -32.531 -15.914 1 96.81 423 LEU B C 1
ATOM 7988 O O . LEU B 1 423 ? -21.359 -33.094 -14.828 1 96.81 423 LEU B O 1
ATOM 7992 N N . LEU B 1 424 ? -22.125 -31.672 -16.391 1 97.19 424 LEU B N 1
ATOM 7993 C CA . LEU B 1 424 ? -23.359 -31.391 -15.664 1 97.19 424 LEU B CA 1
ATOM 7994 C C . LEU B 1 424 ? -24.203 -32.656 -15.516 1 97.19 424 LEU B C 1
ATOM 7996 O O . LEU B 1 424 ? -24.828 -32.875 -14.469 1 97.19 424 LEU B O 1
ATOM 8000 N N . ASP B 1 425 ? -24.234 -33.5 -16.562 1 97.06 425 ASP B N 1
ATOM 8001 C CA . ASP B 1 425 ? -24.953 -34.781 -16.484 1 97.06 425 ASP B CA 1
ATOM 8002 C C . ASP B 1 425 ? -24.344 -35.688 -15.422 1 97.06 425 ASP B C 1
ATOM 8004 O O . ASP B 1 425 ? -25.062 -36.344 -14.664 1 97.06 425 ASP B O 1
ATOM 8008 N N . LEU B 1 426 ? -23.047 -35.75 -15.422 1 97.38 426 LEU B N 1
ATOM 8009 C CA . LEU B 1 426 ? -22.359 -36.594 -14.438 1 97.38 426 LEU B CA 1
ATOM 8010 C C . LEU B 1 426 ? -22.672 -36.125 -13.023 1 97.38 426 LEU B C 1
ATOM 8012 O O . LEU B 1 426 ? -22.797 -36.938 -12.102 1 97.38 426 LEU B O 1
ATOM 8016 N N . ILE B 1 427 ? -22.766 -34.781 -12.844 1 97.31 427 ILE B N 1
ATOM 8017 C CA . ILE B 1 427 ? -23.078 -34.219 -11.539 1 97.31 427 ILE B CA 1
ATOM 8018 C C . ILE B 1 427 ? -24.547 -34.5 -11.195 1 97.31 427 ILE B C 1
ATOM 8020 O O . ILE B 1 427 ? -24.844 -34.906 -10.062 1 97.31 427 ILE B O 1
ATOM 8024 N N . ALA B 1 428 ? -25.406 -34.344 -12.133 1 96.56 428 ALA B N 1
ATOM 8025 C CA . ALA B 1 428 ? -26.828 -34.594 -11.93 1 96.56 428 ALA B CA 1
ATOM 8026 C C . ALA B 1 428 ? -27.078 -36.062 -11.555 1 96.56 428 ALA B C 1
ATOM 8028 O O . ALA B 1 428 ? -27.938 -36.375 -10.719 1 96.56 428 ALA B O 1
ATOM 8029 N N . GLU B 1 429 ? -26.312 -36.969 -12.148 1 96.12 429 GLU B N 1
ATOM 8030 C CA . GLU B 1 429 ? -26.469 -38.406 -11.938 1 96.12 429 GLU B CA 1
ATOM 8031 C C . GLU B 1 429 ? -25.828 -38.812 -10.617 1 96.12 429 GLU B C 1
ATOM 8033 O O . GLU B 1 429 ? -26.078 -39.938 -10.133 1 96.12 429 GLU B O 1
ATOM 8038 N N . GLY B 1 430 ? -24.969 -37.969 -10.102 1 95.44 430 GLY B N 1
ATOM 8039 C CA . GLY B 1 430 ? -24.297 -38.25 -8.844 1 95.44 430 GLY B CA 1
ATOM 8040 C C . GLY B 1 430 ? -23 -39 -9.023 1 95.44 430 GLY B C 1
ATOM 8041 O O . GLY B 1 430 ? -22.344 -39.375 -8.047 1 95.44 430 GLY B O 1
ATOM 8042 N N . LYS B 1 431 ? -22.594 -39.25 -10.266 1 97.06 431 LYS B N 1
ATOM 8043 C CA . LYS B 1 431 ? -21.297 -39.875 -10.539 1 97.06 431 LYS B CA 1
ATOM 8044 C C . LYS B 1 431 ? -20.156 -38.969 -10.094 1 97.06 431 LYS B C 1
ATOM 8046 O O . LYS B 1 431 ? -19.078 -39.469 -9.727 1 97.06 431 LYS B O 1
ATOM 8051 N N . ILE B 1 432 ? -20.344 -37.75 -10.227 1 98.06 432 ILE B N 1
ATOM 8052 C CA . ILE B 1 432 ? -19.562 -36.688 -9.609 1 98.06 432 ILE B CA 1
ATOM 8053 C C . ILE B 1 432 ? -20.438 -35.875 -8.672 1 98.06 432 ILE B C 1
ATOM 8055 O O . ILE B 1 432 ? -21.453 -35.312 -9.102 1 98.06 432 ILE B O 1
ATOM 8059 N N . LYS B 1 433 ? -20.094 -35.812 -7.465 1 97.75 433 LYS B N 1
ATOM 8060 C CA . LYS B 1 433 ? -20.953 -35.094 -6.5 1 97.75 433 LYS B CA 1
ATOM 8061 C C . LYS B 1 433 ? -20.906 -33.594 -6.723 1 97.75 433 LYS B C 1
ATOM 8063 O O . LYS B 1 433 ? -21.922 -32.906 -6.531 1 97.75 433 LYS B O 1
ATOM 8068 N N . GLY B 1 434 ? -19.75 -33.125 -6.992 1 98.19 434 GLY B N 1
ATOM 8069 C CA . GLY B 1 434 ? -19.5 -31.719 -7.203 1 98.19 434 GLY B CA 1
ATOM 8070 C C . GLY B 1 434 ? -18.062 -31.406 -7.555 1 98.19 434 GLY B C 1
ATOM 8071 O O . GLY B 1 434 ? -17.281 -32.312 -7.859 1 98.19 434 GLY B O 1
ATOM 8072 N N . VAL B 1 435 ? -17.734 -30.109 -7.535 1 98.56 435 VAL B N 1
ATOM 8073 C CA . VAL B 1 435 ? -16.406 -29.656 -7.938 1 98.56 435 VAL B CA 1
ATOM 8074 C C . VAL B 1 435 ? -15.758 -28.891 -6.789 1 98.56 435 VAL B C 1
ATOM 8076 O O . VAL B 1 435 ? -16.391 -28.062 -6.141 1 98.56 435 VAL B O 1
ATOM 8079 N N . ALA B 1 436 ? -14.555 -29.234 -6.484 1 98.75 436 ALA B N 1
ATOM 8080 C CA . ALA B 1 436 ? -13.758 -28.469 -5.539 1 98.75 436 ALA B CA 1
ATOM 8081 C C . ALA B 1 436 ? -12.555 -27.828 -6.234 1 98.75 436 ALA B C 1
ATOM 8083 O O . ALA B 1 436 ? -11.828 -28.5 -6.973 1 98.75 436 ALA B O 1
ATOM 8084 N N . ALA B 1 437 ? -12.406 -26.531 -6.102 1 98.62 437 ALA B N 1
ATOM 8085 C CA . ALA B 1 437 ? -11.164 -25.875 -6.488 1 98.62 437 ALA B CA 1
ATOM 8086 C C . ALA B 1 437 ? -10.188 -25.812 -5.32 1 98.62 437 ALA B C 1
ATOM 8088 O O . ALA B 1 437 ? -10.445 -25.141 -4.316 1 98.62 437 ALA B O 1
ATOM 8089 N N . VAL B 1 438 ? -9.156 -26.578 -5.352 1 98.44 438 VAL B N 1
ATOM 8090 C CA . VAL B 1 438 ? -8.086 -26.531 -4.363 1 98.44 438 VAL B CA 1
ATOM 8091 C C . VAL B 1 438 ? -6.914 -25.719 -4.906 1 98.44 438 VAL B C 1
ATOM 8093 O O . VAL B 1 438 ? -6.16 -26.203 -5.758 1 98.44 438 VAL B O 1
ATOM 8096 N N . VAL B 1 439 ? -6.777 -24.5 -4.41 1 97.44 439 VAL B N 1
ATOM 8097 C CA . VAL B 1 439 ? -5.836 -23.547 -4.977 1 97.44 439 VAL B CA 1
ATOM 8098 C C . VAL B 1 439 ? -4.879 -23.062 -3.889 1 97.44 439 VAL B C 1
ATOM 8100 O O . VAL B 1 439 ? -4.973 -23.484 -2.736 1 97.44 439 VAL B O 1
ATOM 8103 N N . GLY B 1 440 ? -3.998 -22.297 -4.312 1 89.56 440 GLY B N 1
ATOM 8104 C CA . GLY B 1 440 ? -3.15 -21.656 -3.318 1 89.56 440 GLY B CA 1
ATOM 8105 C C . GLY B 1 440 ? -1.669 -21.797 -3.615 1 89.56 440 GLY B C 1
ATOM 8106 O O . GLY B 1 440 ? -1.281 -22.047 -4.758 1 89.56 440 GLY B O 1
ATOM 8107 N N . CYS B 1 441 ? -0.954 -21.453 -2.607 1 90.06 441 CYS B N 1
ATOM 8108 C CA . CYS B 1 441 ? 0.501 -21.547 -2.623 1 90.06 441 CYS B CA 1
ATOM 8109 C C . CYS B 1 441 ? 0.97 -22.828 -1.952 1 90.06 441 CYS B C 1
ATOM 8111 O O . CYS B 1 441 ? 0.477 -23.922 -2.266 1 90.06 441 CYS B O 1
ATOM 8113 N N . SER B 1 442 ? 1.834 -22.828 -1.171 1 92.44 442 SER B N 1
ATOM 8114 C CA . SER B 1 442 ? 2.291 -23.703 -0.095 1 92.44 442 SER B CA 1
ATOM 8115 C C . SER B 1 442 ? 2.752 -22.891 1.114 1 92.44 442 SER B C 1
ATOM 8117 O O . SER B 1 442 ? 2.986 -21.688 1.01 1 92.44 442 SER B O 1
ATOM 8119 N N . ASN B 1 443 ? 2.598 -23.453 2.182 1 95.62 443 ASN B N 1
ATOM 8120 C CA . ASN B 1 443 ? 3.238 -22.969 3.396 1 95.62 443 ASN B CA 1
ATOM 8121 C C . ASN B 1 443 ? 3.797 -24.109 4.238 1 95.62 443 ASN B C 1
ATOM 8123 O O . ASN B 1 443 ? 3.621 -25.281 3.895 1 95.62 443 ASN B O 1
ATOM 8127 N N . LEU B 1 444 ? 4.535 -23.812 5.215 1 97.19 444 LEU B N 1
ATOM 8128 C CA . LEU B 1 444 ? 5.238 -24.859 5.949 1 97.19 444 LEU B CA 1
ATOM 8129 C C . LEU B 1 444 ? 4.652 -25.031 7.344 1 97.19 444 LEU B C 1
ATOM 8131 O O . LEU B 1 444 ? 5.031 -25.953 8.07 1 97.19 444 LEU B O 1
ATOM 8135 N N . THR B 1 445 ? 3.613 -24.219 7.621 1 95.75 445 THR B N 1
ATOM 8136 C CA . THR B 1 445 ? 3.156 -24.188 9.008 1 95.75 445 THR B CA 1
ATOM 8137 C C . THR B 1 445 ? 1.814 -24.906 9.148 1 95.75 445 THR B C 1
ATOM 8139 O O . THR B 1 445 ? 1.392 -25.234 10.258 1 95.75 445 THR B O 1
ATOM 8142 N N . ALA B 1 446 ? 1.097 -25.125 8.031 1 96.31 446 ALA B N 1
ATOM 8143 C CA . ALA B 1 446 ? -0.117 -25.922 8.062 1 96.31 446 ALA B CA 1
ATOM 8144 C C . ALA B 1 446 ? 0.206 -27.406 7.863 1 96.31 446 ALA B C 1
ATOM 8146 O O . ALA B 1 446 ? -0.016 -27.953 6.785 1 96.31 446 ALA B O 1
ATOM 8147 N N . LEU B 1 447 ? 0.674 -28.078 8.898 1 97.19 447 LEU B N 1
ATOM 8148 C CA . LEU B 1 447 ? 0.996 -29.5 8.984 1 97.19 447 LEU B CA 1
ATOM 8149 C C . LEU B 1 447 ? 2.281 -29.812 8.227 1 97.19 447 LEU B C 1
ATOM 8151 O O . LEU B 1 447 ? 2.777 -30.938 8.281 1 97.19 447 LEU B O 1
ATOM 8155 N N . GLY B 1 448 ? 2.83 -28.891 7.484 1 97.19 448 GLY B N 1
ATOM 8156 C CA . GLY B 1 448 ? 4.043 -29.109 6.711 1 97.19 448 GLY B CA 1
ATOM 8157 C C . GLY B 1 448 ? 3.895 -28.75 5.25 1 97.19 448 GLY B C 1
ATOM 8158 O O . GLY B 1 448 ? 2.85 -28.234 4.836 1 97.19 448 GLY B O 1
ATOM 8159 N N . HIS B 1 449 ? 4.965 -29 4.5 1 97.75 449 HIS B N 1
ATOM 8160 C CA . HIS B 1 449 ? 5 -28.625 3.088 1 97.75 449 HIS B CA 1
ATOM 8161 C C . HIS B 1 449 ? 3.99 -29.438 2.281 1 97.75 449 HIS B C 1
ATOM 8163 O O . HIS B 1 449 ? 4.152 -30.641 2.115 1 97.75 449 HIS B O 1
ATOM 8169 N N . ASP B 1 450 ? 2.93 -28.828 1.819 1 97.81 450 ASP B N 1
ATOM 8170 C CA . ASP B 1 450 ? 1.89 -29.359 0.938 1 97.81 450 ASP B CA 1
ATOM 8171 C C . ASP B 1 450 ? 1.093 -30.469 1.623 1 97.81 450 ASP B C 1
ATOM 8173 O O . ASP B 1 450 ? 0.253 -31.109 0.995 1 97.81 450 ASP B O 1
ATOM 8177 N N . VAL B 1 451 ? 1.312 -30.656 2.902 1 98.25 451 VAL B N 1
ATOM 8178 C CA . VAL B 1 451 ? 0.705 -31.797 3.598 1 98.25 451 VAL B CA 1
ATOM 8179 C C . VAL B 1 451 ? -0.81 -31.609 3.664 1 98.25 451 VAL B C 1
ATOM 8181 O O . VAL B 1 451 ? -1.568 -32.5 3.291 1 98.25 451 VAL B O 1
ATOM 8184 N N . PHE B 1 452 ? -1.256 -30.469 4.133 1 98.44 452 PHE B N 1
ATOM 8185 C CA . PHE B 1 452 ? -2.689 -30.234 4.234 1 98.44 452 PHE B CA 1
ATOM 8186 C C . PHE B 1 452 ? -3.348 -30.297 2.859 1 98.44 452 PHE B C 1
ATOM 8188 O O . PHE B 1 452 ? -4.414 -30.906 2.705 1 98.44 452 PHE B O 1
ATOM 8195 N N . THR B 1 453 ? -2.754 -29.688 1.869 1 98.31 453 THR B N 1
ATOM 8196 C CA . THR B 1 453 ? -3.291 -29.641 0.514 1 98.31 453 THR B CA 1
ATOM 8197 C C . THR B 1 453 ? -3.49 -31.062 -0.037 1 98.31 453 THR B C 1
ATOM 8199 O O . THR B 1 453 ? -4.551 -31.375 -0.578 1 98.31 453 THR B O 1
ATOM 8202 N N . VAL B 1 454 ? -2.453 -31.859 0.098 1 98.5 454 VAL B N 1
ATOM 8203 C CA . VAL B 1 454 ? -2.479 -33.219 -0.455 1 98.5 454 VAL B CA 1
ATOM 8204 C C . VAL B 1 454 ? -3.508 -34.062 0.291 1 98.5 454 VAL B C 1
ATOM 8206 O O . VAL B 1 454 ? -4.32 -34.75 -0.329 1 98.5 454 VAL B O 1
ATOM 8209 N N . GLU B 1 455 ? -3.518 -33.969 1.614 1 98.69 455 GLU B N 1
ATOM 8210 C CA . GLU B 1 455 ? -4.441 -34.781 2.414 1 98.69 455 GLU B CA 1
ATOM 8211 C C . GLU B 1 455 ? -5.887 -34.344 2.168 1 98.69 455 GLU B C 1
ATOM 8213 O O . GLU B 1 455 ? -6.773 -35.188 2.047 1 98.69 455 GLU B O 1
ATOM 8218 N N . LEU B 1 456 ? -6.152 -33.031 2.107 1 98.81 456 LEU B N 1
ATOM 8219 C CA . LEU B 1 456 ? -7.496 -32.562 1.815 1 98.81 456 LEU B CA 1
ATOM 8220 C C . LEU B 1 456 ? -7.953 -33.031 0.435 1 98.81 456 LEU B C 1
ATOM 8222 O O . LEU B 1 456 ? -9.094 -33.438 0.265 1 98.81 456 LEU B O 1
ATOM 8226 N N . THR B 1 457 ? -7.07 -32.906 -0.562 1 98.81 457 THR B N 1
ATOM 8227 C CA . THR B 1 457 ? -7.402 -33.312 -1.926 1 98.81 457 THR B CA 1
ATOM 8228 C C . THR B 1 457 ? -7.766 -34.781 -1.987 1 98.81 457 THR B C 1
ATOM 8230 O O . THR B 1 457 ? -8.758 -35.156 -2.617 1 98.81 457 THR B O 1
ATOM 8233 N N . LYS B 1 458 ? -6.988 -35.625 -1.314 1 98.81 458 LYS B N 1
ATOM 8234 C CA . LYS B 1 458 ? -7.277 -37.062 -1.269 1 98.81 458 LYS B CA 1
ATOM 8235 C C . LYS B 1 458 ? -8.648 -37.312 -0.646 1 98.81 458 LYS B C 1
ATOM 8237 O O . LYS B 1 458 ? -9.406 -38.156 -1.145 1 98.81 458 LYS B O 1
ATOM 8242 N N . GLU B 1 459 ? -8.938 -36.594 0.453 1 98.88 459 GLU B N 1
ATOM 8243 C CA . GLU B 1 459 ? -10.227 -36.75 1.115 1 98.88 459 GLU B CA 1
ATOM 8244 C C . GLU B 1 459 ? -11.375 -36.344 0.187 1 98.88 459 GLU B C 1
ATOM 8246 O O . GLU B 1 459 ? -12.422 -37 0.179 1 98.88 459 GLU B O 1
ATOM 8251 N N . LEU B 1 460 ? -11.219 -35.344 -0.609 1 98.88 460 LEU B N 1
ATOM 8252 C CA . LEU B 1 460 ? -12.273 -34.844 -1.486 1 98.88 460 LEU B CA 1
ATOM 8253 C C . LEU B 1 460 ? -12.539 -35.812 -2.627 1 98.88 460 LEU B C 1
ATOM 8255 O O . LEU B 1 460 ? -13.695 -36.125 -2.928 1 98.88 460 LEU B O 1
ATOM 8259 N N . ILE B 1 461 ? -11.445 -36.312 -3.318 1 98.88 461 ILE B N 1
ATOM 8260 C CA . ILE B 1 461 ? -11.648 -37.219 -4.457 1 98.88 461 ILE B CA 1
ATOM 8261 C C . ILE B 1 461 ? -12.211 -38.562 -3.971 1 98.88 461 ILE B C 1
ATOM 8263 O O . ILE B 1 461 ? -13.008 -39.188 -4.668 1 98.88 461 ILE B O 1
ATOM 8267 N N . LYS B 1 462 ? -11.82 -38.938 -2.764 1 98.69 462 LYS B N 1
ATOM 8268 C CA . LYS B 1 462 ? -12.391 -40.125 -2.15 1 98.69 462 LYS B CA 1
ATOM 8269 C C . LYS B 1 462 ? -13.898 -40 -1.978 1 98.69 462 LYS B C 1
ATOM 8271 O O . LYS B 1 462 ? -14.625 -41 -1.958 1 98.69 462 LYS B O 1
ATOM 8276 N N . ARG B 1 463 ? -14.367 -38.875 -1.913 1 98.62 463 ARG B N 1
ATOM 8277 C CA . ARG B 1 463 ? -15.781 -38.562 -1.699 1 98.62 463 ARG B CA 1
ATOM 8278 C C . ARG B 1 463 ? -16.484 -38.281 -3.021 1 98.62 463 ARG B C 1
ATOM 8280 O O . ARG B 1 463 ? -17.547 -37.625 -3.043 1 98.62 463 ARG B O 1
ATOM 8287 N N . ASP B 1 464 ? -15.93 -38.625 -4.109 1 98.69 464 ASP B N 1
ATOM 8288 C CA . ASP B 1 464 ? -16.484 -38.5 -5.457 1 98.69 464 ASP B CA 1
ATOM 8289 C C . ASP B 1 464 ? -16.625 -37.031 -5.855 1 98.69 464 ASP B C 1
ATOM 8291 O O . ASP B 1 464 ? -17.578 -36.656 -6.559 1 98.69 464 ASP B O 1
ATOM 8295 N N . ILE B 1 465 ? -15.797 -36.188 -5.34 1 98.81 465 ILE B N 1
ATOM 8296 C CA . ILE B 1 465 ? -15.727 -34.781 -5.734 1 98.81 465 ILE B CA 1
ATOM 8297 C C . ILE B 1 465 ? -14.523 -34.562 -6.656 1 98.81 465 ILE B C 1
ATOM 8299 O O . ILE B 1 465 ? -13.391 -34.906 -6.305 1 98.81 465 ILE B O 1
ATOM 8303 N N . ILE B 1 466 ? -14.742 -34.125 -7.855 1 98.69 466 ILE B N 1
ATOM 8304 C CA . ILE B 1 466 ? -13.633 -33.844 -8.766 1 98.69 466 ILE B CA 1
ATOM 8305 C C . ILE B 1 466 ? -12.914 -32.562 -8.336 1 98.69 466 ILE B C 1
ATOM 8307 O O . ILE B 1 466 ? -13.547 -31.625 -7.859 1 98.69 466 ILE B O 1
ATOM 8311 N N . VAL B 1 467 ? -11.586 -32.562 -8.422 1 98.81 467 VAL B N 1
ATOM 8312 C CA . VAL B 1 467 ? -10.797 -31.438 -7.926 1 98.81 467 VAL B CA 1
ATOM 8313 C C . VAL B 1 467 ? -10.133 -30.734 -9.102 1 98.81 467 VAL B C 1
ATOM 8315 O O . VAL B 1 467 ? -9.516 -31.359 -9.953 1 98.81 467 VAL B O 1
ATOM 8318 N N . LEU B 1 468 ? -10.305 -29.422 -9.219 1 98.56 468 LEU B N 1
ATOM 8319 C CA . LEU B 1 468 ? -9.539 -28.516 -10.078 1 98.56 468 LEU B CA 1
ATOM 8320 C C . LEU B 1 468 ? -8.523 -27.734 -9.258 1 98.56 468 LEU B C 1
ATOM 8322 O O . LEU B 1 468 ? -8.852 -27.234 -8.172 1 98.56 468 LEU B O 1
ATOM 8326 N N . SER B 1 469 ? -7.336 -27.656 -9.734 1 98.12 469 SER B N 1
ATOM 8327 C CA . SER B 1 469 ? -6.324 -26.969 -8.93 1 98.12 469 SER B CA 1
ATOM 8328 C C . SER B 1 469 ? -5.582 -25.922 -9.75 1 98.12 469 SER B C 1
ATOM 8330 O O . SER B 1 469 ? -5.414 -26.078 -10.961 1 98.12 469 SER B O 1
ATOM 8332 N N . ALA B 1 470 ? -5.168 -24.859 -9.133 1 97.19 470 ALA B N 1
ATOM 8333 C CA . ALA B 1 470 ? -4.34 -23.797 -9.68 1 97.19 470 ALA B CA 1
ATOM 8334 C C . ALA B 1 470 ? -3.402 -23.219 -8.617 1 97.19 470 ALA B C 1
ATOM 8336 O O . ALA B 1 470 ? -3.736 -23.219 -7.434 1 97.19 470 ALA B O 1
ATOM 8337 N N . GLY B 1 471 ? -2.291 -22.734 -9.07 1 94.44 471 GLY B N 1
ATOM 8338 C CA . GLY B 1 471 ? -1.296 -22.188 -8.164 1 94.44 471 GLY B CA 1
ATOM 8339 C C . GLY B 1 471 ? -0.207 -23.172 -7.805 1 94.44 471 GLY B C 1
ATOM 8340 O O . GLY B 1 471 ? -0.144 -24.266 -8.375 1 94.44 471 GLY B O 1
ATOM 8341 N N . CYS B 1 472 ? 0.61 -22.812 -6.832 1 92.12 472 CYS B N 1
ATOM 8342 C CA . CYS B 1 472 ? 1.686 -23.688 -6.367 1 92.12 472 CYS B CA 1
ATOM 8343 C C . CYS B 1 472 ? 1.132 -25 -5.816 1 92.12 472 CYS B C 1
ATOM 8345 O O . CYS B 1 472 ? 1.827 -26.016 -5.805 1 92.12 472 CYS B O 1
ATOM 8347 N N . SER B 1 473 ? -0.118 -24.953 -5.406 1 94.38 473 SER B N 1
ATOM 8348 C CA . SER B 1 473 ? -0.767 -26.188 -4.969 1 94.38 473 SER B CA 1
ATOM 8349 C C . SER B 1 473 ? -0.738 -27.234 -6.07 1 94.38 473 SER B C 1
ATOM 8351 O O . SER B 1 473 ? -0.565 -28.422 -5.793 1 94.38 473 SER B O 1
ATOM 8353 N N . SER B 1 474 ? -0.83 -26.781 -7.316 1 95.38 474 SER B N 1
ATOM 8354 C CA . SER B 1 474 ? -0.777 -27.719 -8.438 1 95.38 474 SER B CA 1
ATOM 8355 C C . SER B 1 474 ? 0.576 -28.422 -8.516 1 95.38 474 SER B C 1
ATOM 8357 O O . SER B 1 474 ? 0.651 -29.594 -8.859 1 95.38 474 SER B O 1
ATOM 8359 N N . GLY B 1 475 ? 1.629 -27.641 -8.18 1 93.94 475 GLY B N 1
ATOM 8360 C CA . GLY B 1 475 ? 2.961 -28.234 -8.18 1 93.94 475 GLY B CA 1
ATOM 8361 C C . GLY B 1 475 ? 3.125 -29.328 -7.145 1 93.94 475 GLY B C 1
ATOM 8362 O O . GLY B 1 475 ? 3.719 -30.375 -7.434 1 93.94 475 GLY B O 1
ATOM 8363 N N . GLY B 1 476 ? 2.58 -29.078 -5.957 1 94.94 476 GLY B N 1
ATOM 8364 C CA . GLY B 1 476 ? 2.625 -30.094 -4.918 1 94.94 476 GLY B CA 1
ATOM 8365 C C . GLY B 1 476 ? 1.819 -31.328 -5.258 1 94.94 476 GLY B C 1
ATOM 8366 O O . GLY B 1 476 ? 2.268 -32.438 -5.02 1 94.94 476 GLY B O 1
ATOM 8367 N N . LEU B 1 477 ? 0.669 -31.141 -5.816 1 97.88 477 LEU B N 1
ATOM 8368 C CA . LEU B 1 477 ? -0.244 -32.219 -6.141 1 97.88 477 LEU B CA 1
ATOM 8369 C C . LEU B 1 477 ? 0.304 -33.094 -7.285 1 97.88 477 LEU B C 1
ATOM 8371 O O . LEU B 1 477 ? 0.163 -34.312 -7.281 1 97.88 477 LEU B O 1
ATOM 8375 N N . GLU B 1 478 ? 0.932 -32.406 -8.273 1 96.69 478 GLU B N 1
ATOM 8376 C CA . GLU B 1 478 ? 1.464 -33.188 -9.398 1 96.69 478 GLU B CA 1
ATOM 8377 C C . GLU B 1 478 ? 2.701 -33.969 -8.984 1 96.69 478 GLU B C 1
ATOM 8379 O O . GLU B 1 478 ? 2.912 -35.094 -9.453 1 96.69 478 GLU B O 1
ATOM 8384 N N . ASN B 1 479 ? 3.496 -33.438 -8.023 1 95.69 479 ASN B N 1
ATOM 8385 C CA . ASN B 1 479 ? 4.73 -34.094 -7.594 1 95.69 479 ASN B CA 1
ATOM 8386 C C . ASN B 1 479 ? 4.445 -35.344 -6.77 1 95.69 479 ASN B C 1
ATOM 8388 O O . ASN B 1 479 ? 5.309 -36.219 -6.641 1 95.69 479 ASN B O 1
ATOM 8392 N N . VAL B 1 480 ? 3.227 -35.406 -6.203 1 96.94 480 VAL B N 1
ATOM 8393 C CA . VAL B 1 480 ? 2.904 -36.594 -5.414 1 96.94 480 VAL B CA 1
ATOM 8394 C C . VAL B 1 480 ? 2.037 -37.531 -6.238 1 96.94 480 VAL B C 1
ATOM 8396 O O . VAL B 1 480 ? 1.505 -38.531 -5.715 1 96.94 480 VAL B O 1
ATOM 8399 N N . GLY B 1 481 ? 1.768 -37.188 -7.508 1 97.44 481 GLY B N 1
ATOM 8400 C CA . GLY B 1 481 ? 1.177 -38.156 -8.438 1 97.44 481 GLY B CA 1
ATOM 8401 C C . GLY B 1 481 ? -0.332 -38.031 -8.539 1 97.44 481 GLY B C 1
ATOM 8402 O O . GLY B 1 481 ? -0.985 -38.844 -9.188 1 97.44 481 GLY B O 1
ATOM 8403 N N . LEU B 1 482 ? -0.931 -36.969 -7.969 1 98.56 482 LEU B N 1
ATOM 8404 C CA . LEU B 1 482 ? -2.385 -36.875 -7.914 1 98.56 482 LEU B CA 1
ATOM 8405 C C . LEU B 1 482 ? -2.943 -36.344 -9.234 1 98.56 482 LEU B C 1
ATOM 8407 O O . LEU B 1 482 ? -4.156 -36.344 -9.445 1 98.56 482 LEU B O 1
ATOM 8411 N N . MET B 1 483 ? -2.049 -35.938 -10.133 1 98.31 483 MET B N 1
ATOM 8412 C CA . MET B 1 483 ? -2.506 -35.438 -11.414 1 98.31 483 MET B CA 1
ATOM 8413 C C . MET B 1 483 ? -2.15 -36.375 -12.547 1 98.31 483 MET B C 1
ATOM 8415 O O . MET B 1 483 ? -2.133 -36 -13.719 1 98.31 483 MET B O 1
ATOM 8419 N N . SER B 1 484 ? -1.768 -37.594 -12.203 1 98.06 484 SER B N 1
ATOM 8420 C CA . SER B 1 484 ? -1.622 -38.719 -13.125 1 98.06 484 SER B CA 1
ATOM 8421 C C . SER B 1 484 ? -2.896 -39.562 -13.18 1 98.06 484 SER B C 1
ATOM 8423 O O . SER B 1 484 ? -3.615 -39.656 -12.188 1 98.06 484 SER B O 1
ATOM 8425 N N . PRO B 1 485 ? -3.16 -40.156 -14.352 1 97.56 485 PRO B N 1
ATOM 8426 C CA . PRO B 1 485 ? -4.383 -40.938 -14.469 1 97.56 485 PRO B CA 1
ATOM 8427 C C . PRO B 1 485 ? -4.484 -42.062 -13.414 1 97.56 485 PRO B C 1
ATOM 8429 O O . PRO B 1 485 ? -5.586 -42.375 -12.977 1 97.56 485 PRO B O 1
ATOM 8432 N N . LYS B 1 486 ? -3.408 -42.594 -12.977 1 97.12 486 LYS B N 1
ATOM 8433 C CA . LYS B 1 486 ? -3.387 -43.688 -11.984 1 97.12 486 LYS B CA 1
ATOM 8434 C C . LYS B 1 486 ? -3.977 -43.219 -10.656 1 97.12 486 LYS B C 1
ATOM 8436 O O . LYS B 1 486 ? -4.391 -44.031 -9.836 1 97.12 486 LYS B O 1
ATOM 8441 N N . ALA B 1 487 ? -4.004 -41.906 -10.469 1 98.38 487 ALA B N 1
ATOM 8442 C CA . ALA B 1 487 ? -4.547 -41.344 -9.234 1 98.38 487 ALA B CA 1
ATOM 8443 C C . ALA B 1 487 ? -6.035 -41.656 -9.102 1 98.38 487 ALA B C 1
ATOM 8445 O O . ALA B 1 487 ? -6.609 -41.531 -8.016 1 98.38 487 ALA B O 1
ATOM 8446 N N . ALA B 1 488 ? -6.695 -42.094 -10.18 1 98.38 488 ALA B N 1
ATOM 8447 C CA . ALA B 1 488 ? -8.094 -42.469 -10.148 1 98.38 488 ALA B CA 1
ATOM 8448 C C . ALA B 1 488 ? -8.344 -43.531 -9.055 1 98.38 488 ALA B C 1
ATOM 8450 O O . ALA B 1 488 ? -9.438 -43.562 -8.477 1 98.38 488 ALA B O 1
ATOM 8451 N N . ALA B 1 489 ? -7.34 -44.312 -8.711 1 97.94 489 ALA B N 1
ATOM 8452 C CA . ALA B 1 489 ? -7.453 -45.344 -7.707 1 97.94 489 ALA B CA 1
ATOM 8453 C C . ALA B 1 489 ? -7.777 -44.781 -6.332 1 97.94 489 ALA B C 1
ATOM 8455 O O . ALA B 1 489 ? -8.297 -45.5 -5.465 1 97.94 489 ALA B O 1
ATOM 8456 N N . PHE B 1 490 ? -7.465 -43.5 -6.113 1 98.19 490 PHE B N 1
ATOM 8457 C CA . PHE B 1 490 ? -7.691 -42.844 -4.82 1 98.19 490 PHE B CA 1
ATOM 8458 C C . PHE B 1 490 ? -9.086 -42.25 -4.754 1 98.19 490 PHE B C 1
ATOM 8460 O O . PHE B 1 490 ? -9.531 -41.812 -3.689 1 98.19 490 PHE B O 1
ATOM 8467 N N . ALA B 1 491 ? -9.82 -42.219 -5.879 1 98.69 491 ALA B N 1
ATOM 8468 C CA . ALA B 1 491 ? -11.133 -41.562 -5.934 1 98.69 491 ALA B CA 1
ATOM 8469 C C . ALA B 1 491 ? -12.219 -42.5 -5.414 1 98.69 491 ALA B C 1
ATOM 8471 O O . ALA B 1 491 ? -11.992 -43.719 -5.277 1 98.69 491 ALA B O 1
ATOM 8472 N N . GLY B 1 492 ? -13.359 -41.938 -5.031 1 98.62 492 GLY B N 1
ATOM 8473 C CA . GLY B 1 492 ? -14.523 -42.75 -4.766 1 98.62 492 GLY B CA 1
ATOM 8474 C C . GLY B 1 492 ? -14.961 -43.562 -5.965 1 98.62 492 GLY B C 1
ATOM 8475 O O . GLY B 1 492 ? -14.57 -43.281 -7.098 1 98.62 492 GLY B O 1
ATOM 8476 N N . ASP B 1 493 ? -15.836 -44.531 -5.773 1 98.12 493 ASP B N 1
ATOM 8477 C CA . ASP B 1 493 ? -16.188 -45.5 -6.801 1 98.12 493 ASP B CA 1
ATOM 8478 C C . ASP B 1 493 ? -16.797 -44.812 -8.023 1 98.12 493 ASP B C 1
ATOM 8480 O O . ASP B 1 493 ? -16.453 -45.156 -9.164 1 98.12 493 ASP B O 1
ATOM 8484 N N . ASN B 1 494 ? -17.594 -43.906 -7.789 1 98.25 494 ASN B N 1
ATOM 8485 C CA . ASN B 1 494 ? -18.266 -43.25 -8.898 1 98.25 494 ASN B CA 1
ATOM 8486 C C . ASN B 1 494 ? -17.312 -42.375 -9.711 1 98.25 494 ASN B C 1
ATOM 8488 O O . ASN B 1 494 ? -17.25 -42.5 -10.938 1 98.25 494 ASN B O 1
ATOM 8492 N N . LEU B 1 495 ? -16.531 -41.625 -9 1 98.56 495 LEU B N 1
ATOM 8493 C CA . LEU B 1 495 ? -15.562 -40.75 -9.68 1 98.56 495 LEU B CA 1
ATOM 8494 C C . LEU B 1 495 ? -14.469 -41.594 -10.352 1 98.56 495 LEU B C 1
ATOM 8496 O O . LEU B 1 495 ? -13.977 -41.219 -11.422 1 98.56 495 LEU B O 1
ATOM 8500 N N . ARG B 1 496 ? -14.102 -42.688 -9.773 1 98.44 496 ARG B N 1
ATOM 8501 C CA . ARG B 1 496 ? -13.086 -43.562 -10.336 1 98.44 496 ARG B CA 1
ATOM 8502 C C . ARG B 1 496 ? -13.508 -44.062 -11.711 1 98.44 496 ARG B C 1
ATOM 8504 O O . ARG B 1 496 ? -12.719 -44.062 -12.656 1 98.44 496 ARG B O 1
ATOM 8511 N N . VAL B 1 497 ? -14.758 -44.469 -11.828 1 98.06 497 VAL B N 1
ATOM 8512 C CA . VAL B 1 497 ? -15.281 -45.031 -13.078 1 98.06 497 VAL B CA 1
ATOM 8513 C C . VAL B 1 497 ? -15.219 -43.938 -14.172 1 98.06 497 VAL B C 1
ATOM 8515 O O . VAL B 1 497 ? -14.836 -44.25 -15.305 1 98.06 497 VAL B O 1
ATOM 8518 N N . VAL B 1 498 ? -15.586 -42.781 -13.766 1 97.69 498 VAL B N 1
ATOM 8519 C CA . VAL B 1 498 ? -15.562 -41.688 -14.719 1 97.69 498 VAL B CA 1
ATOM 8520 C C . VAL B 1 498 ? -14.133 -41.406 -15.172 1 97.69 498 VAL B C 1
ATOM 8522 O O . VAL B 1 498 ? -13.875 -41.281 -16.375 1 97.69 498 VAL B O 1
ATOM 8525 N N . CYS B 1 499 ? -13.172 -41.344 -14.242 1 98.06 499 CYS B N 1
ATOM 8526 C CA . CYS B 1 499 ? -11.773 -41.062 -14.531 1 98.06 499 CYS B CA 1
ATOM 8527 C C . CYS B 1 499 ? -11.156 -42.125 -15.414 1 98.06 499 CYS B C 1
ATOM 8529 O O . CYS B 1 499 ? -10.453 -41.812 -16.375 1 98.06 499 CYS B O 1
ATOM 8531 N N . GLU B 1 500 ? -11.461 -43.344 -15.117 1 97.69 500 GLU B N 1
ATOM 8532 C CA . GLU B 1 500 ? -10.906 -44.469 -15.875 1 97.69 500 GLU B CA 1
ATOM 8533 C C . GLU B 1 500 ? -11.5 -44.531 -17.281 1 97.69 500 GLU B C 1
ATOM 8535 O O . GLU B 1 500 ? -10.781 -44.781 -18.25 1 97.69 500 GLU B O 1
ATOM 8540 N N . ALA B 1 501 ? -12.75 -44.281 -17.359 1 96.31 501 ALA B N 1
ATOM 8541 C CA . ALA B 1 501 ? -13.422 -44.281 -18.656 1 96.31 501 ALA B CA 1
ATOM 8542 C C . ALA B 1 501 ? -12.867 -43.188 -19.578 1 96.31 501 ALA B C 1
ATOM 8544 O O . ALA B 1 501 ? -12.75 -43.406 -20.781 1 96.31 501 ALA B O 1
ATOM 8545 N N . LEU B 1 502 ? -12.531 -42.062 -18.969 1 94.94 502 LEU B N 1
ATOM 8546 C CA . LEU B 1 502 ? -12.102 -40.938 -19.766 1 94.94 502 LEU B CA 1
ATOM 8547 C C . LEU B 1 502 ? -10.578 -40.844 -19.828 1 94.94 502 LEU B C 1
ATOM 8549 O O . LEU B 1 502 ? -10.023 -40.062 -20.594 1 94.94 502 LEU B O 1
ATOM 8553 N N . GLY B 1 503 ? -9.891 -41.625 -19 1 94.44 503 GLY B N 1
ATOM 8554 C CA . GLY B 1 503 ? -8.438 -41.625 -18.953 1 94.44 503 GLY B CA 1
ATOM 8555 C C . GLY B 1 503 ? -7.875 -40.344 -18.312 1 94.44 503 GLY B C 1
ATOM 8556 O O . GLY B 1 503 ? -6.84 -39.844 -18.75 1 94.44 503 GLY B O 1
ATOM 8557 N N . ILE B 1 504 ? -8.594 -39.812 -17.344 1 96.06 504 ILE B N 1
ATOM 8558 C CA . ILE B 1 504 ? -8.156 -38.562 -16.719 1 96.06 504 ILE B CA 1
ATOM 8559 C C . ILE B 1 504 ? -7.934 -38.781 -15.227 1 96.06 504 ILE B C 1
ATOM 8561 O O . ILE B 1 504 ? -8.5 -39.719 -14.641 1 96.06 504 ILE B O 1
ATOM 8565 N N . PRO B 1 505 ? -7.055 -38 -14.625 1 98.38 505 PRO B N 1
ATOM 8566 C CA . PRO B 1 505 ? -6.961 -38 -13.164 1 98.38 505 PRO B CA 1
ATOM 8567 C C . PRO B 1 505 ? -8.148 -37.312 -12.484 1 98.38 505 PRO B C 1
ATOM 8569 O O . PRO B 1 505 ? -8.859 -36.531 -13.125 1 98.38 505 PRO B O 1
ATOM 8572 N N . PRO B 1 506 ? -8.438 -37.656 -11.25 1 98.56 506 PRO B N 1
ATOM 8573 C CA . PRO B 1 506 ? -9.5 -36.969 -10.5 1 98.56 506 PRO B CA 1
ATOM 8574 C C . PRO B 1 506 ? -9.125 -35.562 -10.078 1 98.56 506 PRO B C 1
ATOM 8576 O O . PRO B 1 506 ? -9.969 -34.812 -9.57 1 98.56 506 PRO B O 1
ATOM 8579 N N . VAL B 1 507 ? -7.859 -35.188 -10.234 1 98.81 507 VAL B N 1
ATOM 8580 C CA . VAL B 1 507 ? -7.352 -33.844 -9.961 1 98.81 507 VAL B CA 1
ATOM 8581 C C . VAL B 1 507 ? -6.828 -33.219 -11.258 1 98.81 507 VAL B C 1
ATOM 8583 O O . VAL B 1 507 ? -5.852 -33.688 -11.836 1 98.81 507 VAL B O 1
ATOM 8586 N N . LEU B 1 508 ? -7.477 -32.156 -11.695 1 98.5 508 LEU B N 1
ATOM 8587 C CA . LEU B 1 508 ? -7.129 -31.531 -12.969 1 98.5 508 LEU B CA 1
ATOM 8588 C C . LEU B 1 508 ? -6.254 -30.297 -12.75 1 98.5 508 LEU B C 1
ATOM 8590 O O . LEU B 1 508 ? -6.566 -29.438 -11.914 1 98.5 508 LEU B O 1
ATOM 8594 N N . ASN B 1 509 ? -5.172 -30.188 -13.477 1 98 509 ASN B N 1
ATOM 8595 C CA . ASN B 1 509 ? -4.156 -29.156 -13.344 1 98 509 ASN B CA 1
ATOM 8596 C C . ASN B 1 509 ? -4.465 -27.953 -14.234 1 98 509 ASN B C 1
ATOM 8598 O O . ASN B 1 509 ? -4.184 -27.969 -15.43 1 98 509 ASN B O 1
ATOM 8602 N N . PHE B 1 510 ? -4.918 -26.859 -13.641 1 97.94 510 PHE B N 1
ATOM 8603 C CA . PHE B 1 510 ? -5.23 -25.656 -14.391 1 97.94 510 PHE B CA 1
ATOM 8604 C C . PHE B 1 510 ? -4.02 -24.734 -14.453 1 97.94 510 PHE B C 1
ATOM 8606 O O . PHE B 1 510 ? -4.02 -23.75 -15.195 1 97.94 510 PHE B O 1
ATOM 8613 N N . GLY B 1 511 ? -3.004 -25.094 -13.664 1 95.62 511 GLY B N 1
ATOM 8614 C CA . GLY B 1 511 ? -1.765 -24.359 -13.844 1 95.62 511 GLY B CA 1
ATOM 8615 C C . GLY B 1 511 ? -1.458 -23.422 -12.695 1 95.62 511 GLY B C 1
ATOM 8616 O O . GLY B 1 511 ? -1.562 -23.812 -11.531 1 95.62 511 GLY B O 1
ATOM 8617 N N . PRO B 1 512 ? -0.911 -22.172 -13.016 1 95.88 512 PRO B N 1
ATOM 8618 C CA . PRO B 1 512 ? -0.428 -21.234 -11.992 1 95.88 512 PRO B CA 1
ATOM 8619 C C . PRO B 1 512 ? -1.563 -20.531 -11.25 1 95.88 512 PRO B C 1
ATOM 8621 O O . PRO B 1 512 ? -2.738 -20.75 -11.562 1 95.88 512 PRO B O 1
ATOM 8624 N N . CYS B 1 513 ? -1.173 -19.672 -10.305 1 95.12 513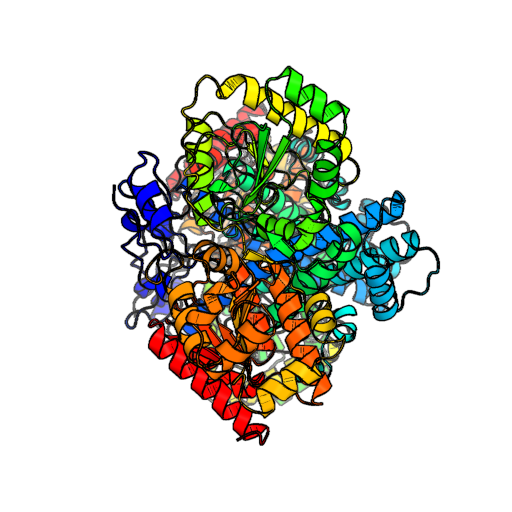 CYS B N 1
ATOM 8625 C CA . CYS B 1 513 ? -2.168 -18.938 -9.531 1 95.12 513 CYS B CA 1
ATOM 8626 C C . CYS B 1 513 ? -3.016 -18.062 -10.43 1 95.12 513 CYS B C 1
ATOM 8628 O O . CYS B 1 513 ? -4.199 -17.844 -10.156 1 95.12 513 CYS B O 1
ATOM 8630 N N . LEU B 1 514 ? -2.461 -17.578 -11.539 1 96.25 514 LEU B N 1
ATOM 8631 C CA . LEU B 1 514 ? -3.227 -16.766 -12.492 1 96.25 514 LEU B CA 1
ATOM 8632 C C . LEU B 1 514 ? -4.414 -17.562 -13.031 1 96.25 514 LEU B C 1
ATOM 8634 O O . LEU B 1 514 ? -5.449 -16.984 -13.359 1 96.25 514 LEU B O 1
ATOM 8638 N N . ALA B 1 515 ? -4.297 -18.828 -13.07 1 97.31 515 ALA B N 1
ATOM 8639 C CA . ALA B 1 515 ? -5.324 -19.688 -13.648 1 97.31 515 ALA B CA 1
ATOM 8640 C C . ALA B 1 515 ? -6.539 -19.797 -12.734 1 97.31 515 ALA B C 1
ATOM 8642 O O . ALA B 1 515 ? -7.578 -20.328 -13.125 1 97.31 515 ALA B O 1
ATOM 8643 N N . ILE B 1 516 ? -6.473 -19.219 -11.531 1 97.56 516 ILE B N 1
ATOM 8644 C CA . ILE B 1 516 ? -7.676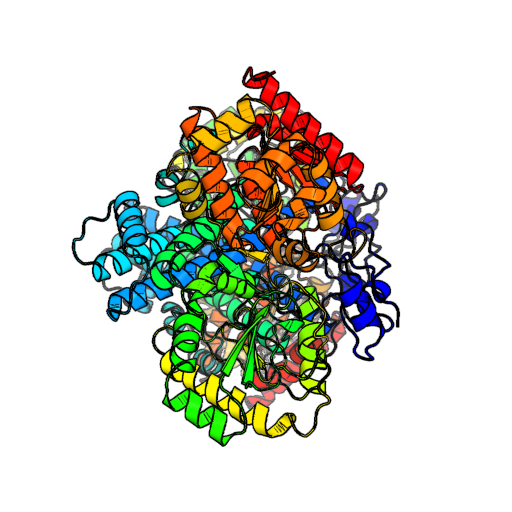 -19.094 -10.719 1 97.56 516 ILE B CA 1
ATOM 8645 C C . ILE B 1 516 ? -8.734 -18.312 -11.484 1 97.56 516 ILE B C 1
ATOM 8647 O O . ILE B 1 516 ? -9.93 -18.594 -11.375 1 97.56 516 ILE B O 1
ATOM 8651 N N . GLY B 1 517 ? -8.266 -17.406 -12.336 1 97.62 517 GLY B N 1
ATOM 8652 C CA . GLY B 1 517 ? -9.18 -16.734 -13.25 1 97.62 517 GLY B CA 1
ATOM 8653 C C . GLY B 1 517 ? -9.891 -17.688 -14.188 1 97.62 517 GLY B C 1
ATOM 8654 O O . GLY B 1 517 ? -11.062 -17.484 -14.523 1 97.62 517 GLY B O 1
ATOM 8655 N N . ARG B 1 518 ? -9.219 -18.75 -14.664 1 98.06 518 ARG B N 1
ATOM 8656 C CA . ARG B 1 518 ? -9.82 -19.75 -15.539 1 98.06 518 ARG B CA 1
ATOM 8657 C C . ARG B 1 518 ? -10.859 -20.578 -14.781 1 98.06 518 ARG B C 1
ATOM 8659 O O . ARG B 1 518 ? -11.867 -20.984 -15.352 1 98.06 518 ARG B O 1
ATOM 8666 N N . LEU B 1 519 ? -10.555 -20.828 -13.5 1 98.19 519 LEU B N 1
ATOM 8667 C CA . LEU B 1 519 ? -11.523 -21.531 -12.672 1 98.19 519 LEU B CA 1
ATOM 8668 C C . LEU B 1 519 ? -12.812 -20.719 -12.523 1 98.19 519 LEU B C 1
ATOM 8670 O O . LEU B 1 519 ? -13.906 -21.266 -12.508 1 98.19 519 LEU B O 1
ATOM 8674 N N . GLU B 1 520 ? -12.656 -19.406 -12.375 1 97.62 520 GLU B N 1
ATOM 8675 C CA . GLU B 1 520 ? -13.828 -18.531 -12.336 1 97.62 520 GLU B CA 1
ATOM 8676 C C . GLU B 1 520 ? -14.617 -18.609 -13.633 1 97.62 520 GLU B C 1
ATOM 8678 O O . GLU B 1 520 ? -15.852 -18.609 -13.617 1 97.62 520 GLU B O 1
ATOM 8683 N N . ILE B 1 521 ? -13.938 -18.656 -14.797 1 98.06 521 ILE B N 1
ATOM 8684 C CA . ILE B 1 521 ? -14.617 -18.781 -16.078 1 98.06 521 ILE B CA 1
ATOM 8685 C C . ILE B 1 521 ? -15.422 -20.094 -16.125 1 98.06 521 ILE B C 1
ATOM 8687 O O . ILE B 1 521 ? -16.562 -20.109 -16.578 1 98.06 521 ILE B O 1
ATOM 8691 N N . VAL B 1 522 ? -14.812 -21.172 -15.625 1 98.25 522 VAL B N 1
ATOM 8692 C CA . VAL B 1 522 ? -15.508 -22.453 -15.57 1 98.25 522 VAL B CA 1
ATOM 8693 C C . VAL B 1 522 ? -16.766 -22.312 -14.727 1 98.25 522 VAL B C 1
ATOM 8695 O O . VAL B 1 522 ? -17.844 -22.734 -15.141 1 98.25 522 VAL B O 1
ATOM 8698 N N . ALA B 1 523 ? -16.641 -21.734 -13.508 1 98.25 523 ALA B N 1
ATOM 8699 C CA . ALA B 1 523 ? -17.781 -21.547 -12.617 1 98.25 523 ALA B CA 1
ATOM 8700 C C . ALA B 1 523 ? -18.875 -20.719 -13.305 1 98.25 523 ALA B C 1
ATOM 8702 O O . ALA B 1 523 ? -20.062 -21.047 -13.203 1 98.25 523 ALA B O 1
ATOM 8703 N N . THR B 1 524 ? -18.469 -19.688 -13.969 1 98.12 524 THR B N 1
ATOM 8704 C CA . THR B 1 524 ? -19.391 -18.797 -14.656 1 98.12 524 THR B CA 1
ATOM 8705 C C . THR B 1 524 ? -20.125 -19.531 -15.773 1 98.12 524 THR B C 1
ATOM 8707 O O . THR B 1 524 ? -21.344 -19.422 -15.891 1 98.12 524 THR B O 1
ATOM 8710 N N . GLU B 1 525 ? -19.391 -20.266 -16.594 1 98 525 GLU B N 1
ATOM 8711 C CA . GLU B 1 525 ? -19.984 -20.953 -17.719 1 98 525 GLU B CA 1
ATOM 8712 C C . GLU B 1 525 ? -20.922 -22.078 -17.25 1 98 525 GLU B C 1
ATOM 8714 O O . GLU B 1 525 ? -21.953 -22.344 -17.875 1 98 525 GLU B O 1
ATOM 8719 N N . LEU B 1 526 ? -20.547 -22.75 -16.172 1 97.88 526 LEU B N 1
ATOM 8720 C CA . LEU B 1 526 ? -21.438 -23.75 -15.594 1 97.88 526 LEU B CA 1
ATOM 8721 C C . LEU B 1 526 ? -22.734 -23.094 -15.109 1 97.88 526 LEU B C 1
ATOM 8723 O O . LEU B 1 526 ? -23.828 -23.625 -15.344 1 97.88 526 LEU B O 1
ATOM 8727 N N . ALA B 1 527 ? -22.594 -21.969 -14.383 1 98.12 527 ALA B N 1
ATOM 8728 C CA . ALA B 1 527 ? -23.766 -21.25 -13.891 1 98.12 527 ALA B CA 1
ATOM 8729 C C . ALA B 1 527 ? -24.656 -20.766 -15.039 1 98.12 527 ALA B C 1
ATOM 8731 O O . ALA B 1 527 ? -25.875 -20.844 -14.961 1 98.12 527 ALA B O 1
ATOM 8732 N N . GLU B 1 528 ? -24 -20.328 -16.047 1 97.5 528 GLU B N 1
ATOM 8733 C CA . GLU B 1 528 ? -24.719 -19.859 -17.234 1 97.5 528 GLU B CA 1
ATOM 8734 C C . GLU B 1 528 ? -25.484 -21 -17.891 1 97.5 528 GLU B C 1
ATOM 8736 O O . GLU B 1 528 ? -26.641 -20.828 -18.297 1 97.5 528 GLU B O 1
ATOM 8741 N N . ALA B 1 529 ? -24.812 -22.109 -18.031 1 96.81 529 ALA B N 1
ATOM 8742 C CA . ALA B 1 529 ? -25.438 -23.266 -18.656 1 96.81 529 ALA B CA 1
ATOM 8743 C C . ALA B 1 529 ? -26.688 -23.703 -17.906 1 96.81 529 ALA B C 1
ATOM 8745 O O . ALA B 1 529 ? -27.625 -24.219 -18.5 1 96.81 529 ALA B O 1
ATOM 8746 N N . LEU B 1 530 ? -26.734 -23.484 -16.641 1 96.75 530 LEU B N 1
ATOM 8747 C CA . LEU B 1 530 ? -27.859 -23.875 -15.797 1 96.75 530 LEU B CA 1
ATOM 8748 C C . LEU B 1 530 ? -28.797 -22.703 -15.555 1 96.75 530 LEU B C 1
ATOM 8750 O O . LEU B 1 530 ? -29.844 -22.859 -14.938 1 96.75 530 LEU B O 1
ATOM 8754 N N . ASN B 1 531 ? -28.438 -21.516 -16.016 1 96.94 531 ASN B N 1
ATOM 8755 C CA . ASN B 1 531 ? -29.172 -20.281 -15.82 1 96.94 531 ASN B CA 1
ATOM 8756 C C . ASN B 1 531 ? -29.406 -20 -14.336 1 96.94 531 ASN B C 1
ATOM 8758 O O . ASN B 1 531 ? -30.531 -19.766 -13.914 1 96.94 531 ASN B O 1
ATOM 8762 N N . ILE B 1 532 ? -28.375 -20.109 -13.555 1 97.69 532 ILE B N 1
ATOM 8763 C CA . ILE B 1 532 ? -28.422 -19.828 -12.117 1 97.69 532 ILE B CA 1
ATOM 8764 C C . ILE B 1 532 ? -27.25 -18.922 -11.734 1 97.69 532 ILE B C 1
ATOM 8766 O O . ILE B 1 532 ? -26.469 -18.531 -12.586 1 97.69 532 ILE B O 1
ATOM 8770 N N . ASP B 1 533 ? -27.203 -18.547 -10.422 1 97.94 533 ASP B N 1
ATOM 8771 C CA . ASP B 1 533 ? -26.078 -17.781 -9.898 1 97.94 533 ASP B CA 1
ATOM 8772 C C . ASP B 1 533 ? -24.969 -18.688 -9.375 1 97.94 533 ASP B C 1
ATOM 8774 O O . ASP B 1 533 ? -25.219 -19.859 -9.055 1 97.94 533 ASP B O 1
ATOM 8778 N N . ILE B 1 534 ? -23.812 -18.203 -9.242 1 98.31 534 ILE B N 1
ATOM 8779 C CA . ILE B 1 534 ? -22.609 -18.953 -8.93 1 98.31 534 ILE B CA 1
ATOM 8780 C C . ILE B 1 534 ? -22.734 -19.578 -7.539 1 98.31 534 ILE B C 1
ATOM 8782 O O . ILE B 1 534 ? -22.375 -20.75 -7.336 1 98.31 534 ILE B O 1
ATOM 8786 N N . PRO B 1 535 ? -23.328 -18.844 -6.531 1 97.81 535 PRO B N 1
ATOM 8787 C CA . PRO B 1 535 ? -23.406 -19.422 -5.188 1 97.81 535 PRO B CA 1
ATOM 8788 C C . PRO B 1 535 ? -24.297 -20.656 -5.133 1 97.81 535 PRO B C 1
ATOM 8790 O O . PRO B 1 535 ? -24.297 -21.391 -4.137 1 97.81 535 PRO B O 1
ATOM 8793 N N . GLN B 1 536 ? -25.062 -20.938 -6.133 1 9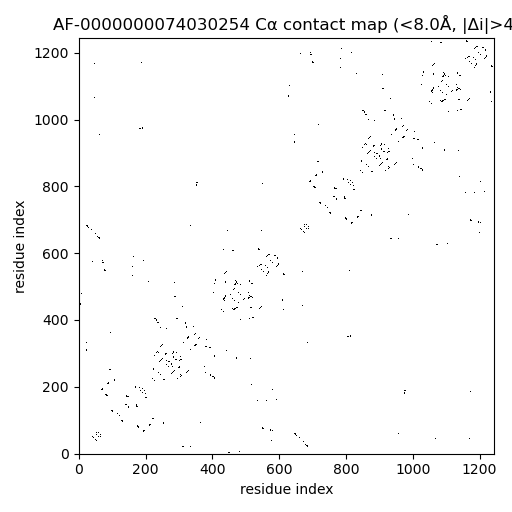7.62 536 GLN B N 1
ATOM 8794 C CA . GLN B 1 536 ? -25.984 -22.078 -6.16 1 97.62 536 GLN B CA 1
ATOM 8795 C C . GLN B 1 536 ? -25.297 -23.328 -6.68 1 97.62 536 GLN B C 1
ATOM 8797 O O . GLN B 1 536 ? -25.812 -24.438 -6.535 1 97.62 536 GLN B O 1
ATOM 8802 N N . LEU B 1 537 ? -24.141 -23.188 -7.285 1 98.06 537 LEU B N 1
ATOM 8803 C CA . LEU B 1 537 ? -23.422 -24.312 -7.875 1 98.06 537 LEU B CA 1
ATOM 8804 C C . LEU B 1 537 ? -22.875 -25.234 -6.797 1 98.06 537 LEU B C 1
ATOM 8806 O O . LEU B 1 537 ? -22.438 -24.781 -5.742 1 98.06 537 LEU B O 1
ATOM 8810 N N . PRO B 1 538 ? -22.938 -26.562 -6.965 1 98 538 PRO B N 1
ATOM 8811 C CA . PRO B 1 538 ? -22.234 -27.469 -6.059 1 98 538 PRO B CA 1
ATOM 8812 C C . PRO B 1 538 ? -20.719 -27.406 -6.195 1 98 538 PRO B C 1
ATOM 8814 O O . PRO B 1 538 ? -20.078 -28.391 -6.559 1 98 538 PRO B O 1
ATOM 8817 N N . LEU B 1 539 ? -20.234 -26.25 -5.855 1 97.69 539 LEU B N 1
ATOM 8818 C CA . LEU B 1 539 ? -18.828 -25.875 -5.98 1 97.69 539 LEU B CA 1
ATOM 8819 C C . LEU B 1 539 ? -18.297 -25.328 -4.664 1 97.69 539 LEU B C 1
ATOM 8821 O O . LEU B 1 539 ? -18.984 -24.562 -3.98 1 97.69 539 LEU B O 1
ATOM 8825 N N . VAL B 1 540 ? -17.109 -25.734 -4.305 1 98.5 540 VAL B N 1
ATOM 8826 C CA . VAL B 1 540 ? -16.438 -25.203 -3.127 1 98.5 540 VAL B CA 1
ATOM 8827 C C . VAL B 1 540 ? -15.023 -24.766 -3.488 1 98.5 540 VAL B C 1
ATOM 8829 O O . VAL B 1 540 ? -14.461 -25.25 -4.477 1 98.5 540 VAL B O 1
ATOM 8832 N N . LEU B 1 541 ? -14.531 -23.812 -2.793 1 98.56 541 LEU B N 1
ATOM 8833 C CA . LEU B 1 541 ? -13.18 -23.297 -2.945 1 98.56 541 LEU B CA 1
ATOM 8834 C C . LEU B 1 541 ? -12.367 -23.516 -1.674 1 98.56 541 LEU B C 1
ATOM 8836 O O . LEU B 1 541 ? -12.859 -23.297 -0.567 1 98.56 541 LEU B O 1
ATOM 8840 N N . SER B 1 542 ? -11.164 -24 -1.853 1 98.69 542 SER B N 1
ATOM 8841 C CA . SER B 1 542 ? -10.266 -24.172 -0.715 1 98.69 542 SER B CA 1
ATOM 8842 C C . SER B 1 542 ? -8.844 -23.719 -1.055 1 98.69 542 SER B C 1
ATOM 8844 O O . SER B 1 542 ? -8.344 -23.984 -2.146 1 98.69 542 SER B O 1
ATOM 8846 N N . ALA B 1 543 ? -8.281 -22.906 -0.217 1 98.19 543 ALA B N 1
ATOM 8847 C CA . ALA B 1 543 ? -6.855 -22.594 -0.2 1 98.19 543 ALA B CA 1
ATOM 8848 C C . ALA B 1 543 ? -6.215 -23.031 1.116 1 98.19 543 ALA B C 1
ATOM 8850 O O . ALA B 1 543 ? -5.781 -22.188 1.909 1 98.19 543 ALA B O 1
ATOM 8851 N N . PRO B 1 544 ? -6.129 -24.344 1.305 1 97.62 544 PRO B N 1
ATOM 8852 C CA . PRO B 1 544 ? -5.754 -24.844 2.627 1 97.62 544 PRO B CA 1
ATOM 8853 C C . PRO B 1 544 ? -4.395 -24.328 3.092 1 97.62 544 PRO B C 1
ATOM 8855 O O . PRO B 1 544 ? -4.215 -24.047 4.277 1 97.62 544 PRO B O 1
ATOM 8858 N N . GLN B 1 545 ? -3.484 -24.25 2.127 1 96.94 545 GLN B N 1
ATOM 8859 C CA . GLN B 1 545 ? -2.178 -23.688 2.463 1 96.94 545 GLN B CA 1
ATOM 8860 C C . GLN B 1 545 ? -1.901 -22.422 1.672 1 96.94 545 GLN B C 1
ATOM 8862 O O . GLN B 1 545 ? -1.032 -22.391 0.798 1 96.94 545 GLN B O 1
ATOM 8867 N N . TRP B 1 546 ? -2.627 -21.359 2.092 1 96.75 546 TRP B N 1
ATOM 8868 C CA . TRP B 1 546 ? -2.297 -20.047 1.548 1 96.75 546 TRP B CA 1
ATOM 8869 C C . TRP B 1 546 ? -0.993 -19.516 2.145 1 96.75 546 TRP B C 1
ATOM 8871 O O . TRP B 1 546 ? -0.567 -19.969 3.211 1 96.75 546 TRP B O 1
ATOM 8881 N N . LEU B 1 547 ? -0.298 -18.656 1.395 1 95.31 547 LEU B N 1
ATOM 8882 C CA . LEU B 1 547 ? 0.991 -18.188 1.887 1 95.31 547 LEU B CA 1
ATOM 8883 C C . LEU B 1 547 ? 1.024 -16.672 1.95 1 95.31 547 LEU B C 1
ATOM 8885 O O . LEU B 1 547 ? 1.195 -16.094 3.027 1 95.31 547 LEU B O 1
ATOM 8889 N N . GLU B 1 548 ? 0.793 -16.062 0.872 1 93.69 548 GLU B N 1
ATOM 8890 C CA . GLU B 1 548 ? 1.214 -14.664 0.734 1 93.69 548 GLU B CA 1
ATOM 8891 C C . GLU B 1 548 ? 0.018 -13.75 0.489 1 93.69 548 GLU B C 1
ATOM 8893 O O . GLU B 1 548 ? -1.123 -14.211 0.43 1 93.69 548 GLU B O 1
ATOM 8898 N N . GLU B 1 549 ? 0.245 -12.477 0.458 1 96.31 549 GLU B N 1
ATOM 8899 C CA . GLU B 1 549 ? -0.772 -11.438 0.335 1 96.31 549 GLU B CA 1
ATOM 8900 C C . GLU B 1 549 ? -1.579 -11.602 -0.949 1 96.31 549 GLU B C 1
ATOM 8902 O O . GLU B 1 549 ? -2.781 -11.328 -0.973 1 96.31 549 GLU B O 1
ATOM 8907 N N . GLN B 1 550 ? -1 -12.141 -2.004 1 96.56 550 GLN B N 1
ATOM 8908 C CA . GLN B 1 550 ? -1.721 -12.438 -3.24 1 96.56 550 GLN B CA 1
ATOM 8909 C C . GLN B 1 550 ? -2.869 -13.406 -2.99 1 96.56 550 GLN B C 1
ATOM 8911 O O . GLN B 1 550 ? -3.943 -13.273 -3.58 1 96.56 550 GLN B O 1
ATOM 8916 N N . ALA B 1 551 ? -2.588 -14.391 -2.166 1 97.06 551 ALA B N 1
ATOM 8917 C CA . ALA B 1 551 ? -3.621 -15.375 -1.855 1 97.06 551 ALA B CA 1
ATOM 8918 C C . ALA B 1 551 ? -4.812 -14.719 -1.163 1 97.06 551 ALA B C 1
ATOM 8920 O O . ALA B 1 551 ? -5.957 -15.133 -1.358 1 97.06 551 ALA B O 1
ATOM 8921 N N . LEU B 1 552 ? -4.551 -13.711 -0.349 1 98 552 LEU B N 1
ATOM 8922 C CA . LEU B 1 552 ? -5.633 -13.016 0.331 1 98 552 LEU B CA 1
ATOM 8923 C C . LEU B 1 552 ? -6.492 -12.242 -0.667 1 98 552 LEU B C 1
ATOM 8925 O O . LEU B 1 552 ? -7.715 -12.188 -0.521 1 98 552 LEU B O 1
ATOM 8929 N N . ALA B 1 553 ? -5.871 -11.656 -1.645 1 98.44 553 ALA B N 1
ATOM 8930 C CA . ALA B 1 553 ? -6.617 -10.992 -2.705 1 98.44 553 ALA B CA 1
ATOM 8931 C C . ALA B 1 553 ? -7.473 -11.984 -3.484 1 98.44 553 ALA B C 1
ATOM 8933 O O . ALA B 1 553 ? -8.625 -11.695 -3.826 1 98.44 553 ALA B O 1
ATOM 8934 N N . ASP B 1 554 ? -6.938 -13.172 -3.773 1 98.31 554 ASP B N 1
ATOM 8935 C CA . ASP B 1 554 ? -7.695 -14.242 -4.418 1 98.31 554 ASP B CA 1
ATOM 8936 C C . ASP B 1 554 ? -8.898 -14.648 -3.576 1 98.31 554 ASP B C 1
ATOM 8938 O O . ASP B 1 554 ? -9.984 -14.875 -4.109 1 98.31 554 ASP B O 1
ATOM 8942 N N . GLY B 1 555 ? -8.602 -14.766 -2.295 1 98.44 555 GLY B N 1
ATOM 8943 C CA . GLY B 1 555 ? -9.688 -15.109 -1.392 1 98.44 555 GLY B CA 1
ATOM 8944 C C . GLY B 1 555 ? -10.812 -14.102 -1.402 1 98.44 555 GLY B C 1
ATOM 8945 O O . GLY B 1 555 ? -11.992 -14.469 -1.372 1 98.44 555 GLY B O 1
ATOM 8946 N N . ALA B 1 556 ? -10.406 -12.836 -1.416 1 98.81 556 ALA B N 1
ATOM 8947 C CA . ALA B 1 556 ? -11.414 -11.781 -1.486 1 98.81 556 ALA B CA 1
ATOM 8948 C C . ALA B 1 556 ? -12.258 -11.914 -2.752 1 98.81 556 ALA B C 1
ATOM 8950 O O . ALA B 1 556 ? -13.469 -11.664 -2.729 1 98.81 556 ALA B O 1
ATOM 8951 N N . PHE B 1 557 ? -11.695 -12.25 -3.854 1 98.69 557 PHE B N 1
ATOM 8952 C CA . PHE B 1 557 ? -12.422 -12.469 -5.098 1 98.69 557 PHE B CA 1
ATOM 8953 C C . PHE B 1 557 ? -13.383 -13.641 -4.961 1 98.69 557 PHE B C 1
ATOM 8955 O O . PHE B 1 557 ? -14.547 -13.547 -5.352 1 98.69 557 PHE B O 1
ATOM 8962 N N . GLY B 1 558 ? -12.867 -14.805 -4.414 1 98.62 558 GLY B N 1
ATOM 8963 C CA . GLY B 1 558 ? -13.734 -15.953 -4.184 1 98.62 558 GLY B CA 1
ATOM 8964 C C . GLY B 1 558 ? -14.961 -15.609 -3.35 1 98.62 558 GLY B C 1
ATOM 8965 O O . GLY B 1 558 ? -16.062 -16.047 -3.668 1 98.62 558 GLY B O 1
ATOM 8966 N N . LEU B 1 559 ? -14.703 -14.828 -2.328 1 98.81 559 LEU B N 1
ATOM 8967 C CA . LEU B 1 559 ? -15.797 -14.422 -1.452 1 98.81 559 LEU B CA 1
ATOM 8968 C C . LEU B 1 559 ? -16.75 -13.477 -2.176 1 98.81 559 LEU B C 1
ATOM 8970 O O . LEU B 1 559 ? -17.969 -13.539 -1.967 1 98.81 559 LEU B O 1
ATOM 8974 N N . ALA B 1 560 ? -16.219 -12.625 -3.01 1 98.62 560 ALA B N 1
ATOM 8975 C CA . ALA B 1 560 ? -17.062 -11.727 -3.799 1 98.62 560 ALA B CA 1
ATOM 8976 C C . ALA B 1 560 ? -17.906 -12.508 -4.805 1 98.62 560 ALA B C 1
ATOM 8978 O O . ALA B 1 560 ? -19.016 -12.094 -5.141 1 98.62 560 ALA B O 1
ATOM 8979 N N . LEU B 1 561 ? -17.422 -13.633 -5.277 1 98.56 561 LEU B N 1
ATOM 8980 C CA . LEU B 1 561 ? -18.141 -14.492 -6.215 1 98.56 561 LEU B CA 1
ATOM 8981 C C . LEU B 1 561 ? -19.234 -15.281 -5.504 1 98.56 561 LEU B C 1
ATOM 8983 O O . LEU B 1 561 ? -20.062 -15.938 -6.152 1 98.56 561 LEU B O 1
ATOM 8987 N N . GLY B 1 562 ? -19.203 -15.266 -4.152 1 98.38 562 GLY B N 1
ATOM 8988 C CA . GLY B 1 562 ? -20.219 -15.961 -3.379 1 98.38 562 GLY B CA 1
ATOM 8989 C C . GLY B 1 562 ? -19.875 -17.406 -3.109 1 98.38 562 GLY B C 1
ATOM 8990 O O . GLY B 1 562 ? -20.766 -18.25 -2.936 1 98.38 562 GLY B O 1
ATOM 8991 N N . LEU B 1 563 ? -18.578 -17.688 -3.025 1 98.5 563 LEU B N 1
ATOM 8992 C CA . LEU B 1 563 ? -18.156 -19.078 -2.861 1 98.5 563 LEU B CA 1
ATOM 8993 C C . LEU B 1 563 ? -17.766 -19.359 -1.413 1 98.5 563 LEU B C 1
ATOM 8995 O O . LEU B 1 563 ? -17.25 -18.484 -0.727 1 98.5 563 LEU B O 1
ATOM 8999 N N . PRO B 1 564 ? -18.078 -20.609 -0.905 1 98.5 564 PRO B N 1
ATOM 9000 C CA . PRO B 1 564 ? -17.422 -21.031 0.333 1 98.5 564 PRO B CA 1
ATOM 9001 C C . PRO B 1 564 ? -15.906 -21.188 0.176 1 98.5 564 PRO B C 1
ATOM 9003 O O . PRO B 1 564 ? -15.445 -21.812 -0.777 1 98.5 564 PRO B O 1
ATOM 9006 N N . LEU B 1 565 ? -15.188 -20.562 1.052 1 98.75 565 LEU B N 1
ATOM 9007 C CA . LEU B 1 565 ? -13.734 -20.562 0.977 1 98.75 565 LEU B CA 1
ATOM 9008 C C . LEU B 1 565 ? -13.117 -21.141 2.25 1 98.75 565 LEU B C 1
ATOM 9010 O O . LEU B 1 565 ? -13.242 -20.547 3.326 1 98.75 565 LEU B O 1
ATOM 9014 N N . HIS B 1 566 ? -12.422 -22.203 2.125 1 98.88 566 HIS B N 1
ATOM 9015 C CA . HIS B 1 566 ? -11.781 -22.859 3.266 1 98.88 566 HIS B CA 1
ATOM 9016 C C . HIS B 1 566 ? -10.312 -22.469 3.379 1 98.88 566 HIS B C 1
ATOM 9018 O O . HIS B 1 566 ? -9.617 -22.375 2.369 1 98.88 566 HIS B O 1
ATOM 9024 N N . LEU B 1 567 ? -9.883 -22.188 4.586 1 98.5 567 LEU B N 1
ATOM 9025 C CA . LEU B 1 567 ? -8.484 -22 4.945 1 98.5 567 LEU B CA 1
ATOM 9026 C C . LEU B 1 567 ? -8.102 -22.859 6.148 1 98.5 567 LEU B C 1
ATOM 9028 O O . LEU B 1 567 ? -8.891 -23 7.086 1 98.5 567 LEU B O 1
ATOM 9032 N N . ALA B 1 568 ? -6.883 -23.391 6.074 1 98.06 568 ALA B N 1
ATOM 9033 C CA . ALA B 1 568 ? -6.379 -24.141 7.223 1 98.06 568 ALA B CA 1
ATOM 9034 C C . ALA B 1 568 ? -5.898 -23.203 8.328 1 98.06 568 ALA B C 1
ATOM 9036 O O . ALA B 1 568 ? -5.988 -23.531 9.508 1 98.06 568 ALA B O 1
ATOM 9037 N N . ILE B 1 569 ? -5.293 -22.094 7.898 1 96.44 569 ILE B N 1
ATOM 9038 C CA . ILE B 1 569 ? -4.77 -21.078 8.805 1 96.44 569 ILE B CA 1
ATOM 9039 C C . ILE B 1 569 ? -5.543 -19.766 8.617 1 96.44 569 ILE B C 1
ATOM 9041 O O . ILE B 1 569 ? -5.711 -19.297 7.492 1 96.44 569 ILE B O 1
ATOM 9045 N N . PRO B 1 570 ? -5.992 -19.203 9.75 1 97.12 570 PRO B N 1
ATOM 9046 C CA . PRO B 1 570 ? -6.691 -17.922 9.602 1 97.12 570 PRO B CA 1
ATOM 9047 C C . PRO B 1 570 ? -5.793 -16.812 9.062 1 97.12 570 PRO B C 1
ATOM 9049 O O . PRO B 1 570 ? -4.605 -16.766 9.391 1 97.12 570 PRO B O 1
ATOM 9052 N N . PRO B 1 571 ? -6.293 -15.914 8.336 1 97.25 571 PRO B N 1
ATOM 9053 C CA . PRO B 1 571 ? -5.504 -14.836 7.742 1 97.25 571 PRO B CA 1
ATOM 9054 C C . PRO B 1 571 ? -5.34 -13.641 8.68 1 97.25 571 PRO B C 1
ATOM 9056 O O . PRO B 1 571 ? -5.539 -12.492 8.273 1 97.25 571 PRO B O 1
ATOM 9059 N N . PHE B 1 572 ? -4.988 -13.805 9.945 1 97.12 572 PHE B N 1
ATOM 9060 C CA . PHE B 1 572 ? -4.641 -12.852 10.992 1 97.12 572 PHE B CA 1
ATOM 9061 C C . PHE B 1 572 ? -5.836 -11.969 11.328 1 97.12 572 PHE B C 1
ATOM 9063 O O . PHE B 1 572 ? -5.711 -10.742 11.383 1 97.12 572 PHE B O 1
ATOM 9070 N N . ILE B 1 573 ? -6.992 -12.57 11.492 1 98.06 573 ILE B N 1
ATOM 9071 C CA . ILE B 1 573 ? -8.195 -11.766 11.703 1 98.06 573 ILE B CA 1
ATOM 9072 C C . ILE B 1 573 ? -8.836 -12.141 13.039 1 98.06 573 ILE B C 1
ATOM 9074 O O . ILE B 1 573 ? -9.805 -11.5 13.469 1 98.06 573 ILE B O 1
ATOM 9078 N N . THR B 1 574 ? -8.273 -13.109 13.773 1 97.81 574 THR B N 1
ATOM 9079 C CA . THR B 1 574 ? -8.992 -13.766 14.867 1 97.81 574 THR B CA 1
ATOM 9080 C C . THR B 1 574 ? -9 -12.875 16.109 1 97.81 574 THR B C 1
ATOM 9082 O O . THR B 1 574 ? -9.758 -13.125 17.047 1 97.81 574 THR B O 1
ATOM 9085 N N . GLY B 1 575 ? -8.203 -11.82 16.125 1 97.69 575 GLY B N 1
ATOM 9086 C CA . GLY B 1 575 ? -8.227 -10.898 17.25 1 97.69 575 GLY B CA 1
ATOM 9087 C C . GLY B 1 575 ? -9.469 -10.031 17.281 1 97.69 575 GLY B C 1
ATOM 9088 O O . GLY B 1 575 ? -9.766 -9.406 18.297 1 97.69 575 GLY B O 1
ATOM 9089 N N . SER B 1 576 ? -10.242 -9.992 16.25 1 98.06 576 SER B N 1
ATOM 9090 C CA . SER B 1 576 ? -11.492 -9.25 16.156 1 98.06 576 SER B CA 1
ATOM 9091 C C . SER B 1 576 ? -12.688 -10.188 16 1 98.06 576 SER B C 1
ATOM 9093 O O . SER B 1 576 ? -12.828 -10.852 14.969 1 98.06 576 SER B O 1
ATOM 9095 N N . LYS B 1 577 ? -13.547 -10.203 16.953 1 97.62 577 LYS B N 1
ATOM 9096 C CA . LYS B 1 577 ? -14.766 -11 16.844 1 97.62 577 LYS B CA 1
ATOM 9097 C C . LYS B 1 577 ? -15.656 -10.508 15.703 1 97.62 577 LYS B C 1
ATOM 9099 O O . LYS B 1 577 ? -16.219 -11.305 14.969 1 97.62 577 LYS B O 1
ATOM 9104 N N . LEU B 1 578 ? -15.719 -9.242 15.547 1 97.94 578 LEU B N 1
ATOM 9105 C CA . LEU B 1 578 ? -16.562 -8.641 14.523 1 97.94 578 LEU B CA 1
ATOM 9106 C C . LEU B 1 578 ? -16.094 -9.039 13.125 1 97.94 578 LEU B C 1
ATOM 9108 O O . LEU B 1 578 ? -16.875 -9.523 12.312 1 97.94 578 LEU B O 1
ATOM 9112 N N . VAL B 1 579 ? -14.82 -8.867 12.867 1 98.44 579 VAL B N 1
ATOM 9113 C CA . VAL B 1 579 ? -14.266 -9.172 11.555 1 98.44 579 VAL B CA 1
ATOM 9114 C C . VAL B 1 579 ? -14.43 -10.664 11.266 1 98.44 579 VAL B C 1
ATOM 9116 O O . VAL B 1 579 ? -14.836 -11.047 10.164 1 98.44 579 VAL B O 1
ATOM 9119 N N . THR B 1 580 ? -14.102 -11.461 12.219 1 98.5 580 THR B N 1
ATOM 9120 C CA . THR B 1 580 ? -14.219 -12.906 12.055 1 98.5 580 THR B CA 1
ATOM 9121 C C . THR B 1 580 ? -15.664 -13.305 11.789 1 98.5 580 THR B C 1
ATOM 9123 O O . THR B 1 580 ? -15.938 -14.086 10.875 1 98.5 580 THR B O 1
ATOM 9126 N N . GLU B 1 581 ? -16.578 -12.758 12.531 1 98.38 581 GLU B N 1
ATOM 9127 C CA . GLU B 1 581 ? -18 -13.07 12.383 1 98.38 581 GLU B CA 1
ATOM 9128 C C . GLU B 1 581 ? -18.516 -12.625 11.023 1 98.38 581 GLU B C 1
ATOM 9130 O O . GLU B 1 581 ? -19.281 -13.352 10.375 1 98.38 581 GLU B O 1
ATOM 9135 N N . VAL B 1 582 ? -18.141 -11.453 10.602 1 98.31 582 VAL B N 1
ATOM 9136 C CA . VAL B 1 582 ? -18.594 -10.953 9.312 1 98.31 582 VAL B CA 1
ATOM 9137 C C . VAL B 1 582 ? -18.141 -11.906 8.203 1 98.31 582 VAL B C 1
ATOM 9139 O O . VAL B 1 582 ? -18.938 -12.297 7.348 1 98.31 582 VAL B O 1
ATOM 9142 N N . LEU B 1 583 ? -16.922 -12.367 8.211 1 98.56 583 LEU B N 1
ATOM 9143 C CA . LEU B 1 583 ? -16.359 -13.172 7.133 1 98.56 583 LEU B CA 1
ATOM 9144 C C . LEU B 1 583 ? -16.859 -14.609 7.199 1 98.56 583 LEU B C 1
ATOM 9146 O O . LEU B 1 583 ? -17.047 -15.258 6.164 1 98.56 583 LEU B O 1
ATOM 9150 N N . THR B 1 584 ? -17.156 -15.109 8.398 1 98.19 584 THR B N 1
ATOM 9151 C CA . THR B 1 584 ? -17.453 -16.531 8.547 1 98.19 584 THR B CA 1
ATOM 9152 C C . THR B 1 584 ? -18.969 -16.766 8.625 1 98.19 584 THR B C 1
ATOM 9154 O O . THR B 1 584 ? -19.453 -17.844 8.305 1 98.19 584 THR B O 1
ATOM 9157 N N . GLU B 1 585 ? -19.766 -15.742 9.023 1 98.12 585 GLU B N 1
ATOM 9158 C CA . GLU B 1 585 ? -21.172 -15.992 9.32 1 98.12 585 GLU B CA 1
ATOM 9159 C C . GLU B 1 585 ? -22.078 -15.023 8.562 1 98.12 585 GLU B C 1
ATOM 9161 O O . GLU B 1 585 ? -23.125 -15.414 8.062 1 98.12 585 GLU B O 1
ATOM 9166 N N . LYS B 1 586 ? -21.688 -13.797 8.445 1 97.75 586 LYS B N 1
ATOM 9167 C CA . LYS B 1 586 ? -22.609 -12.766 7.961 1 97.75 586 LYS B CA 1
ATOM 9168 C C . LYS B 1 586 ? -22.438 -12.539 6.461 1 97.75 586 LYS B C 1
ATOM 9170 O O . LYS B 1 586 ? -23.359 -12.086 5.789 1 97.75 586 LYS B O 1
ATOM 9175 N N . LEU B 1 587 ? -21.328 -12.852 5.949 1 97.44 587 LEU B N 1
ATOM 9176 C CA . LEU B 1 587 ? -20.984 -12.562 4.559 1 97.44 587 LEU B CA 1
ATOM 9177 C C . LEU B 1 587 ? -21.938 -13.273 3.609 1 97.44 587 LEU B C 1
ATOM 9179 O O . LEU B 1 587 ? -22.234 -12.773 2.52 1 97.44 587 LEU B O 1
ATOM 9183 N N . PRO B 1 588 ? -22.484 -14.492 3.926 1 97.12 588 PRO B N 1
ATOM 9184 C CA . PRO B 1 588 ? -23.422 -15.164 3.033 1 97.12 588 PRO B CA 1
ATOM 9185 C C . PRO B 1 588 ? -24.625 -14.305 2.686 1 97.12 588 PRO B C 1
ATOM 9187 O O . PRO B 1 588 ? -25.141 -14.367 1.565 1 97.12 588 PRO B O 1
ATOM 9190 N N . GLU B 1 589 ? -25.016 -13.438 3.533 1 96.56 589 GLU B N 1
ATOM 9191 C CA . GLU B 1 589 ? -26.172 -12.578 3.291 1 96.56 589 GLU B CA 1
ATOM 9192 C C . GLU B 1 589 ? -25.828 -11.461 2.309 1 96.56 589 GLU B C 1
ATOM 9194 O O . GLU B 1 589 ? -26.719 -10.875 1.688 1 96.56 589 GLU B O 1
ATOM 9199 N N . LEU B 1 590 ? -24.609 -11.188 2.193 1 96.5 590 LEU B N 1
ATOM 9200 C CA . LEU B 1 590 ? -24.172 -10.086 1.341 1 96.5 590 LEU B CA 1
ATOM 9201 C C . LEU B 1 590 ? -23.766 -10.594 -0.042 1 96.5 590 LEU B C 1
ATOM 9203 O O . LEU B 1 590 ? -24.422 -10.266 -1.038 1 96.5 590 LEU B O 1
ATOM 9207 N N . THR B 1 591 ? -22.812 -11.523 -0.124 1 97.5 591 THR B N 1
ATOM 9208 C CA . THR B 1 591 ? -22.297 -11.984 -1.408 1 97.5 591 THR B CA 1
ATOM 9209 C C . THR B 1 591 ? -22.656 -13.445 -1.646 1 97.5 591 THR B C 1
ATOM 9211 O O . THR B 1 591 ? -22.609 -13.93 -2.779 1 97.5 591 THR B O 1
ATOM 9214 N N . GLY B 1 592 ? -23.047 -14.172 -0.678 1 97.5 592 GLY B N 1
ATOM 9215 C CA . GLY B 1 592 ? -23.156 -15.617 -0.732 1 97.5 592 GLY B CA 1
ATOM 9216 C C . GLY B 1 592 ? -21.891 -16.328 -0.304 1 97.5 592 GLY B C 1
ATOM 9217 O O . GLY B 1 592 ? -21.906 -17.531 -0.041 1 97.5 592 GLY B O 1
ATOM 9218 N N . GLY B 1 593 ? -20.797 -15.547 -0.183 1 98 593 GLY B N 1
ATOM 9219 C CA . GLY B 1 593 ? -19.516 -16.109 0.225 1 98 593 GLY B CA 1
ATOM 9220 C C . GLY B 1 593 ? -19.438 -16.406 1.71 1 98 593 GLY B C 1
ATOM 9221 O O . GLY B 1 593 ? -20.141 -15.789 2.508 1 98 593 GLY B O 1
ATOM 9222 N N . ARG B 1 594 ? -18.547 -17.328 2.051 1 98.25 594 ARG B N 1
ATOM 9223 C CA . ARG B 1 594 ? -18.359 -17.719 3.445 1 98.25 594 ARG B CA 1
ATOM 9224 C C . ARG B 1 594 ? -16.938 -18.219 3.689 1 98.25 594 ARG B C 1
ATOM 9226 O O . ARG B 1 594 ? -16.484 -19.125 3.014 1 98.25 594 ARG B O 1
ATOM 9233 N N . LEU B 1 595 ? -16.297 -17.578 4.645 1 98.69 595 LEU B N 1
ATOM 9234 C CA . LEU B 1 595 ? -14.984 -18.062 5.074 1 98.69 595 LEU B CA 1
ATOM 9235 C C . LEU B 1 595 ? -15.133 -19.219 6.047 1 98.69 595 LEU B C 1
ATOM 9237 O O . LEU B 1 595 ? -15.914 -19.156 6.992 1 98.69 595 LEU B O 1
ATOM 9241 N N . ILE B 1 596 ? -14.43 -20.281 5.766 1 98.81 596 ILE B N 1
ATOM 9242 C CA . ILE B 1 596 ? -14.43 -21.484 6.598 1 98.81 596 ILE B CA 1
ATOM 9243 C C . ILE B 1 596 ? -13.023 -21.734 7.141 1 98.81 596 ILE B C 1
ATOM 9245 O O . ILE B 1 596 ? -12.07 -21.844 6.375 1 98.81 596 ILE B O 1
ATOM 9249 N N . LEU B 1 597 ? -12.93 -21.812 8.461 1 98.38 597 LEU B N 1
ATOM 9250 C CA . LEU B 1 597 ? -11.648 -22.062 9.117 1 98.38 597 LEU B CA 1
ATOM 9251 C C . LEU B 1 597 ? -11.633 -23.438 9.773 1 98.38 597 LEU B C 1
ATOM 9253 O O . LEU B 1 597 ? -12.391 -23.688 10.719 1 98.38 597 LEU B O 1
ATOM 9257 N N . GLU B 1 598 ? -10.906 -24.344 9.195 1 98.44 598 GLU B N 1
ATOM 9258 C CA . GLU B 1 598 ? -10.766 -25.703 9.68 1 98.44 598 GLU B CA 1
ATOM 9259 C C . GLU B 1 598 ? -9.352 -26.234 9.453 1 98.44 598 GLU B C 1
ATOM 9261 O O . GLU B 1 598 ? -8.875 -26.266 8.32 1 98.44 598 GLU B O 1
ATOM 9266 N N . ASP B 1 599 ? -8.648 -26.703 10.523 1 98 599 ASP B N 1
ATOM 9267 C CA . ASP B 1 599 ? -7.227 -27.016 10.422 1 98 599 ASP B CA 1
ATOM 9268 C C . ASP B 1 599 ? -6.992 -28.516 10.398 1 98 599 ASP B C 1
ATOM 9270 O O . ASP B 1 599 ? -5.871 -28.984 10.617 1 98 599 ASP B O 1
ATOM 9274 N N . GLU B 1 600 ? -8.031 -29.297 10.219 1 98.44 600 GLU B N 1
ATOM 9275 C CA . GLU B 1 600 ? -7.938 -30.75 10.023 1 98.44 600 GLU B CA 1
ATOM 9276 C C . GLU B 1 600 ? -8.469 -31.156 8.648 1 98.44 600 GLU B C 1
ATOM 9278 O O . GLU B 1 600 ? -9.641 -30.922 8.344 1 98.44 600 GLU B O 1
ATOM 9283 N N . PRO B 1 601 ? -7.648 -31.828 7.855 1 98.62 601 PRO B N 1
ATOM 9284 C CA . PRO B 1 601 ? -8.008 -32.125 6.465 1 98.62 601 PRO B CA 1
ATOM 9285 C C . PRO B 1 601 ? -9.32 -32.875 6.344 1 98.62 601 PRO B C 1
ATOM 9287 O O . PRO B 1 601 ? -10.188 -32.531 5.535 1 98.62 601 PRO B O 1
ATOM 9290 N N . ALA B 1 602 ? -9.531 -33.938 7.145 1 98.56 602 ALA B N 1
ATOM 9291 C CA . ALA B 1 602 ? -10.727 -34.75 7.043 1 98.56 602 ALA B CA 1
ATOM 9292 C C . ALA B 1 602 ? -11.977 -33.969 7.418 1 98.56 602 ALA B C 1
ATOM 9294 O O . ALA B 1 602 ? -13.016 -34.094 6.758 1 98.56 602 ALA B O 1
ATOM 9295 N N . LYS B 1 603 ? -11.922 -33.188 8.492 1 98.62 603 LYS B N 1
ATOM 9296 C CA . LYS B 1 603 ? -13.047 -32.375 8.914 1 98.62 603 LYS B CA 1
ATOM 9297 C C . LYS B 1 603 ? -13.367 -31.297 7.879 1 98.62 603 LYS B C 1
ATOM 9299 O O . LYS B 1 603 ? -14.539 -30.969 7.656 1 98.62 603 LYS B O 1
ATOM 9304 N N . ALA B 1 604 ? -12.273 -30.719 7.34 1 98.81 604 ALA B N 1
ATOM 9305 C CA . ALA B 1 604 ? -12.469 -29.734 6.277 1 98.81 604 ALA B CA 1
ATOM 9306 C C . ALA B 1 604 ? -13.219 -30.344 5.094 1 98.81 604 ALA B C 1
ATOM 9308 O O . ALA B 1 604 ? -14.148 -29.75 4.559 1 98.81 604 ALA B O 1
ATOM 9309 N N . ALA B 1 605 ? -12.797 -31.547 4.688 1 98.81 605 ALA B N 1
ATOM 9310 C CA . ALA B 1 605 ? -13.445 -32.219 3.572 1 98.81 605 ALA B CA 1
ATOM 9311 C C . ALA B 1 605 ? -14.914 -32.5 3.877 1 98.81 605 ALA B C 1
ATOM 9313 O O . ALA B 1 605 ? -15.766 -32.438 2.988 1 98.81 605 ALA B O 1
ATOM 9314 N N . GLU B 1 606 ? -15.18 -32.875 5.129 1 98.75 606 GLU B N 1
ATOM 9315 C CA . GLU B 1 606 ? -16.547 -33.156 5.543 1 98.75 606 GLU B CA 1
ATOM 9316 C C . GLU B 1 606 ? -17.422 -31.891 5.402 1 98.75 606 GLU B C 1
ATOM 9318 O O . GLU B 1 606 ? -18.531 -31.953 4.879 1 98.75 606 GLU B O 1
ATOM 9323 N N . VAL B 1 607 ? -16.891 -30.812 5.863 1 98.75 607 VAL B N 1
ATOM 9324 C CA . VAL B 1 607 ? -17.625 -29.547 5.789 1 98.75 607 VAL B CA 1
ATOM 9325 C C . VAL B 1 607 ? -17.859 -29.172 4.328 1 98.75 607 VAL B C 1
ATOM 9327 O O . VAL B 1 607 ? -18.969 -28.766 3.963 1 98.75 607 VAL B O 1
ATOM 9330 N N . LEU B 1 608 ? -16.891 -29.297 3.488 1 98.81 608 LEU B N 1
ATOM 9331 C CA . LEU B 1 608 ? -16.984 -28.938 2.076 1 98.81 608 LEU B CA 1
ATOM 9332 C C . LEU B 1 608 ? -17.969 -29.859 1.355 1 98.81 608 LEU B C 1
ATOM 9334 O O . LEU B 1 608 ? -18.75 -29.406 0.51 1 98.81 608 LEU B O 1
ATOM 9338 N N . GLU B 1 609 ? -17.938 -31.172 1.678 1 98.75 609 GLU B N 1
ATOM 9339 C CA . GLU B 1 609 ? -18.891 -32.094 1.095 1 98.75 609 GLU B CA 1
ATOM 9340 C C . GLU B 1 609 ? -20.328 -31.75 1.48 1 98.75 609 GLU B C 1
ATOM 9342 O O . GLU B 1 609 ? -21.234 -31.828 0.654 1 98.75 609 GLU B O 1
ATOM 9347 N N . GLU B 1 610 ? -20.5 -31.375 2.734 1 98.69 610 GLU B N 1
ATOM 9348 C CA . GLU B 1 610 ? -21.828 -31 3.201 1 98.69 610 GLU B CA 1
ATOM 9349 C C . GLU B 1 610 ? -22.375 -29.812 2.41 1 98.69 610 GLU B C 1
ATOM 9351 O O . GLU B 1 610 ? -23.562 -29.766 2.094 1 98.69 610 GLU B O 1
ATOM 9356 N N . ILE B 1 611 ? -21.547 -28.891 2.125 1 98.5 611 ILE B N 1
ATOM 9357 C CA . ILE B 1 611 ? -21.953 -27.734 1.353 1 98.5 611 ILE B CA 1
ATOM 9358 C C . ILE B 1 611 ? -22.359 -28.156 -0.056 1 98.5 611 ILE B C 1
ATOM 9360 O O . ILE B 1 611 ? -23.375 -27.688 -0.585 1 98.5 611 ILE B O 1
ATOM 9364 N N . ILE B 1 612 ? -21.531 -29 -0.693 1 98.56 612 ILE B N 1
ATOM 9365 C CA . ILE B 1 612 ? -21.828 -29.5 -2.033 1 98.56 612 ILE B CA 1
ATOM 9366 C C . ILE B 1 612 ? -23.172 -30.219 -2.037 1 98.56 612 ILE B C 1
ATOM 9368 O O . ILE B 1 612 ? -24 -30 -2.926 1 98.56 612 ILE B O 1
ATOM 9372 N N . LEU B 1 613 ? -23.422 -31.047 -1.03 1 98.19 613 LEU B N 1
ATOM 9373 C CA . LEU B 1 613 ? -24.672 -31.797 -0.942 1 98.19 613 LEU B CA 1
ATOM 9374 C C . LEU B 1 613 ? -25.859 -30.859 -0.75 1 98.19 613 LEU B C 1
ATOM 9376 O O . LEU B 1 613 ? -26.922 -31.062 -1.332 1 98.19 613 LEU B O 1
ATOM 9380 N N . ASP B 1 614 ? -25.672 -29.875 0.034 1 97.81 614 ASP B N 1
ATOM 9381 C CA . ASP B 1 614 ? -26.719 -28.891 0.252 1 97.81 614 ASP B CA 1
ATOM 9382 C C . ASP B 1 614 ? -27.062 -28.156 -1.043 1 97.81 614 ASP B C 1
ATOM 9384 O O . ASP B 1 614 ? -28.234 -27.891 -1.318 1 97.81 614 ASP B O 1
ATOM 9388 N N . ARG B 1 615 ? -26.094 -27.859 -1.795 1 97.44 615 ARG B N 1
ATOM 9389 C CA . ARG B 1 615 ? -26.312 -27.172 -3.061 1 97.44 615 ARG B CA 1
ATOM 9390 C C . ARG B 1 615 ? -27 -28.078 -4.074 1 97.44 615 ARG B C 1
ATOM 9392 O O . ARG B 1 615 ? -27.797 -27.625 -4.891 1 97.44 615 ARG B O 1
ATOM 9399 N N . ARG B 1 616 ? -26.609 -29.359 -4.078 1 97.31 616 ARG B N 1
ATOM 9400 C CA . ARG B 1 616 ? -27.297 -30.328 -4.922 1 97.31 616 ARG B CA 1
ATOM 9401 C C . ARG B 1 616 ? -28.781 -30.391 -4.59 1 97.31 616 ARG B C 1
ATOM 9403 O O . ARG B 1 616 ? -29.625 -30.406 -5.492 1 97.31 616 ARG B O 1
ATOM 9410 N N . LYS B 1 617 ? -29.047 -30.406 -3.32 1 97.06 617 LYS B N 1
ATOM 9411 C CA . LYS B 1 617 ? -30.438 -30.422 -2.877 1 97.06 617 LYS B CA 1
ATOM 9412 C C . LYS B 1 617 ? -31.172 -29.172 -3.346 1 97.06 617 LYS B C 1
ATOM 9414 O O . LYS B 1 617 ? -32.344 -29.25 -3.771 1 97.06 617 LYS B O 1
ATOM 9419 N N . GLY B 1 618 ? -30.516 -28.094 -3.262 1 95.62 618 GLY B N 1
ATOM 9420 C CA . GLY B 1 618 ? -31.109 -26.828 -3.691 1 95.62 618 GLY B CA 1
ATOM 9421 C C . GLY B 1 618 ? -31.422 -26.797 -5.176 1 95.62 618 GLY B C 1
ATOM 9422 O O . GLY B 1 618 ? -32.344 -26.109 -5.602 1 95.62 618 GLY B O 1
ATOM 9423 N N . LEU B 1 619 ? -30.656 -27.625 -5.977 1 95.62 619 LEU B N 1
ATOM 9424 C CA . LEU B 1 619 ? -30.844 -27.672 -7.422 1 95.62 619 LEU B CA 1
ATOM 9425 C C . LEU B 1 619 ? -31.828 -28.781 -7.801 1 95.62 619 LEU B C 1
ATOM 9427 O O . LEU B 1 619 ? -32.094 -29 -8.984 1 95.62 619 LEU B O 1
ATOM 9431 N N . GLY B 1 620 ? -32.25 -29.531 -6.812 1 92.69 620 GLY B N 1
ATOM 9432 C CA . GLY B 1 620 ? -33.188 -30.625 -7.047 1 92.69 620 GLY B CA 1
ATOM 9433 C C . GLY B 1 620 ? -32.531 -31.891 -7.543 1 92.69 620 GLY B C 1
ATOM 9434 O O . GLY B 1 620 ? -33.156 -32.719 -8.195 1 92.69 620 GLY B O 1
ATOM 9435 N N . LEU B 1 621 ? -31.266 -32.062 -7.332 1 89.19 621 LEU B N 1
ATOM 9436 C CA . LEU B 1 621 ? -30.516 -33.188 -7.84 1 89.19 621 LEU B CA 1
ATOM 9437 C C . LEU B 1 621 ? -30.531 -34.344 -6.836 1 89.19 621 LEU B C 1
ATOM 9439 O O . LEU B 1 621 ? -30.141 -35.469 -7.156 1 89.19 621 LEU B O 1
ATOM 9443 N N . ILE B 1 622 ? -30.891 -34.062 -5.602 1 75.88 622 ILE B N 1
ATOM 9444 C CA . ILE B 1 622 ? -31.078 -35.094 -4.578 1 75.88 622 ILE B CA 1
ATOM 9445 C C . ILE B 1 622 ? -32.281 -34.75 -3.715 1 75.88 622 ILE B C 1
ATOM 9447 O O . ILE B 1 622 ? -32.656 -33.562 -3.57 1 75.88 622 ILE B O 1
#

Organism: NCBI:txid312168

InterPro domains:
  IPR004137 Hydroxylamine reductase/Ni-containing CO dehydrogenase [PF03063] (41-601)
  IPR004137 Hydroxylamine reductase/Ni-containing CO dehydrogenase [PTHR30109] (11-620)
  IPR010047 Ni-containing CO dehydrogenase [PIRSF005023] (4-621)
  IPR010047 Ni-containing CO dehydrogenase [TIGR01702] (4-621)
  IPR011254 Prismane-like superfamily [SSF56821] (15-621)
  IPR016099 Prismane-like, alpha/beta-sandwich [G3DSA:3.40.50.2030] (228-406)
  IPR016099 Prismane-like, alpha/beta-sandwich [G3DSA:3.40.50.2030] (409-622)
  IPR016101 CO dehydrogenase, alpha-bundle [G3DSA:1.20.1270.30] (53-226)

Nearest PDB structures (foldseek):
  7b7t-assembly1_B  TM=9.560E-01  e=3.509E-55  Carboxydothermus hydrogenoformans Z-2901
  6vx0-assembly1_A  TM=9.303E-01  e=2.858E-53  Nitratidesulfovibrio vulgaris str. Hildenborough
  6vx1-assembly1_B  TM=9.296E-01  e=7.390E-53  Nitratidesulfovibrio vulgaris str. Hildenborough
  6b6y-assembly1_A  TM=9.392E-01  e=2.447E-51  Nitratidesulfovibrio vulgaris
  6b6y-assembly1_B  TM=9.408E-01  e=4.034E-51  Nitratidesulfovibrio vulgaris

Sequence (1244 aa):
MYVCKSADKRLESYIAGKEVETSFNRVDHQKIKCGFGQQGVCCRLCANGPCRITPKSPKGVCGATADTIVARNFLRAVASGAACYLHVVENTARNLKAVGERKGKIKGEKVLHDLALLFGIDSEDVYEKAIKVAEKVLQDLYKARSEKMELVEKMAYKPRLEKWKALNILPGGAKSEVFDAIVKTSTNLSSDPVDMLLHSLNLGISTGLYGLTLTNLLNDVMLGEPVIRKASVGLKVIDENYINIMITGHQHSVIAHLQDRLTDEDMKKTAEEAGGKGFRLVGCTCVGQDLQLRGEHYQEVFSGHAGNNFTSETVISTGAIDLIVSEFNCTLPGIEPIANEFMVDMICLDDVAKKSNAEHIPFTMDRDEEISEYIIEKALNSYKNRRSKVVLDIPKDHGHDDVITGVSEKSLKEFLGNTWKPLLDLIAEGKIKGVAAVVGCSNLTALGHDVFTVELTKELIKRDIIVLSAGCSSGGLENVGLMSPKAAAFAGDNLRVVCEALGIPPVLNFGPCLAIGRLEIVATELAEALNIDIPQLPLVLSAPQWLEEQALADGAFGLALGLPLHLAIPPFITGSKLVTEVLTEKLPELTGGRLILEDEPAKAAEVLEEIILDRRKGLGLIMYVCKSADKRLESYIAGKEVETSFNRVDHQKIKCGFGQQGVCCRLCANGPCRITPKSPKGVCGATADTIVARNFLRAVASGAACYLHVVENTARNLKAVGERKGKIKGEKVLHDLALLFGIDSEDVYEKAIKVAEKVLQDLYKARSEKMELVEKMAYKPRLEKWKALNILPGGAKSEVFDAIVKTSTNLSSDPVDMLLHSLNLGISTGLYGLTLTNLLNDVMLGEPVIRKASVGLKVIDENYINIMITGHQHSVIAHLQDRLTDEDMKKTAEEAGGKGFRLVGCTCVGQDLQLRGEHYQEVFSGHAGNNFTSETVISTGAIDLIVSEFNCTLPGIEPIANEFMVDMICLDDVAKKSNAEHIPFTMDRDEEISEYIIEKALNSYKNRRSKVVLDIPKDHGHDDVITGVSEKSLKEFLGNTWKPLLDLIAEGKIKGVAAVVGCSNLTALGHDVFTVELTKELIKRDIIVLSAGCSSGGLENVGLMSPKAAAFAGDNLRVVCEALGIPPVLNFGPCLAIGRLEIVATELAEALNIDIPQLPLVLSAPQWLEEQALADGAFGLALGLPLHLAIPPFITGSKLVTEVLTEKLPELTGGRLILEDEPAKAAEVLEEIILDRRKGLGLI

pLDDT: mean 96.7, std 2.25, range [75.62, 98.88]

Foldseek 3Di:
DQFFDAPQVVLSVLVVPDPADFPRNCCVVVVDDDPQQQQQQFDDQDPQDRDGADPVRQAGPLGFGSLQRLLLSLLLLLLVLLVQLLVQLLQLLQLLLVCLVVVHDWAQQVLLVVLCVLLVHDDPDSSVSSNVSSVLLNVQQPFAFVAFRPSLVSQPQVVLVVLCVVLVLGTGNLNNLSVVSNVQSHPPHDRDSVVSLSSSLSSLSSCQRRSFQSSQSSCCGQQNAFAKDWAWEALLLQDLQALEEEEDAAHLSLCRVLLVVQPDPVQCVLRVVLRHRGAAYEYEFQSLQVCVRSVVRRVPHYSHHHAHLRCVLVSLLLLRHQEYEYAHPSPDLSNVVSCVVQVYAYEYAHPNPDHPRHHYHHTDSVCSVVVSVVRSVSSSVSCNPRSVPGDHHGDNPFTDRGFIHNDFLQNVCVLVVVHCVVVVVCCLQVLAVAEEEAEAGFDQPLSGTLVLVQLLCLLQQQVRHQYEYAASNLSSCRRSPQRGLVVLVSGHPSNSVVSVVSVGGSYYYLGHNSSVSRVVVNLSRVCVVVVHASLLHLYAYEHAGHDRSSVSSNVSNCLSSLHEYEYLRDPSNNSDPVSQCCQAPVSCVSRNYHYHYHSDSNVVSVVSSVSSNVSCVVVVSD/DQFFDAPQVVLSVLVVPDPADFPRNCCVVVVDDDPQQQQQQFDDQDPQDRDGADPVRQAGPLGFGSLQRLLLSLLLLLLVLLVQLLVQLLQLLQLLLVCLVVVHDWAQQVLLVVLCVLLVHDDPDSSVSSNVSSVLLNVQQPFAFVAFRPSLVSQPQVVLVVLCVVLVLGTGNLNNLSVVSNVQSHPPHDRDSVVSLSSSLSSLSSCQRRSFQSSQSSCCGHQNAFAKDWAWEALLLQDLQALEEEEDAAHLSLCRVLLVVQPDPVQCVLRVVLRHRGAAYEYEFQSLQVCVRSVVRRVPHYSHHHAHLRCVLVSLLLLRHQEYEYAHPSPDLSNVVSCVVQVYAYEYQHPNPDHPRHHYHHTDSVCSVVVSVVRSVSSSVSCNPRSVPGDHHGDNPFTDRGFIHNDFLQNVCVLVVVHCVVVVVCCLQVLAVAEEEAEAGFDQPLSGTLVLVQLLCLLQQQVRHQYEYAASNLSSCRRSPQRGLVVLVSGHPSNSVVSVVSVGGSYYYLGHPSRVSRVVVNLSRVCVVVVHASLLHLYAYEHQGHDRSSVSSNVSNCLSSLHEYEYLRDPSNNSDPVSQCCQAPVSCVSRNYHYHYHSDSNVVSVVSSVSSNVSCVVSVSD